Protein AF-0000000071578282 (afdb_homodimer)

Sequence (1018 aa):
MGERERRWITSIATSPITNRSLVAASDSFFYCTILPTAKTAVHPTNQPTSHKMKLPRVCTGIAIALVCTLGDCHPLERPISIINESGQRLELYWVGSNDEMVLQSPPNGMQKGQTLSLNSYVNHTFVLRELPSASGTCNEGTKYSSPSVSPVCKTRYITVNEHNDQVIHVKEDLQVEVEDSDTKAQTITSSIVSACRDKVKQRIIATDLNASEALDAFATCAQPLVARQIEESNKEIKAQADLRVELGEMWEEYTCSDYNLATTSPKSTYTWNYQGQDHTVGVLLDRDEAKIHYVKNFITPEECEAIEKAAAPKLHQATVADGSGGSHLQKSRKALQAGVRVPWEDEANGDPIAAVSRRLYTYINDATGYGIEEAGQEELMSIQYSGRGLNDTEPDRYMPHCDGQCDGLQFQDAGRVATMVMYCEAPEKGGATNFRNVGVHVVPEAGTAAFFSYLGSDGRTDNRLTEHSCCPVMEGDKKIAVQWLRLGVDAENPWDSFNTLNIKIGSEAMGERERRWITSIATSPITNRSLVAASDSFFYCTILPTAKTAVHPTNQPTSHKMKLPRVCTGIAIALVCTLGDCHPLERPISIINESGQRLELYWVGSNDEMVLQSPPNGMQKGQTLSLNSYVNHTFVLRELPSASGTCNEGTKYSSPSVSPVCKTRYITVNEHNDQVIHVKEDLQVEVEDSDTKAQTITSSIVSACRDKVKQRIIATDLNASEALDAFATCAQPLVARQIEESNKEIKAQADLRVELGEMWEEYTCSDYNLATTSPKSTYTWNYQGQDHTVGVLLDRDEAKIHYVKNFITPEECEAIEKAAAPKLHQATVADGSGGSHLQKSRKALQAGVRVPWEDEANGDPIAAVSRRLYTYINDATGYGIEEAGQEELMSIQYSGRGLNDTEPDRYMPHCDGQCDGLQFQDAGRVATMVMYCEAPEKGGATNFRNVGVHVVPEAGTAAFFSYLGSDGRTDNRLTEHSCCPVMEGDKKIAVQWLRLGVDAENPWDSFNTLNIKIGSEA

Solvent-accessible surface area (backbone atoms only — not comparable to full-atom values): 55576 Å² total; per-residue (Å²): 140,92,78,90,72,99,63,92,66,86,69,83,78,69,82,70,78,71,71,71,66,80,70,80,73,74,75,77,76,78,78,77,79,81,78,80,84,85,85,82,83,80,86,88,83,88,71,92,71,81,76,75,78,76,75,80,76,82,72,80,74,76,77,72,77,66,76,50,60,104,65,87,60,65,80,51,76,36,52,39,33,39,34,29,59,37,49,46,35,31,34,37,24,40,47,46,97,82,67,44,73,44,81,68,42,55,94,85,30,37,46,59,57,27,66,48,75,44,86,40,36,50,70,41,34,31,40,38,32,31,37,44,43,97,85,42,37,24,92,87,63,52,60,65,75,72,84,88,50,84,59,60,62,48,74,42,76,47,65,40,57,90,54,49,70,31,35,37,39,28,28,58,92,64,40,73,45,74,42,25,33,50,52,51,18,42,51,54,40,48,52,45,50,50,55,27,49,54,54,41,51,52,42,32,71,73,67,62,44,49,30,69,54,38,47,51,50,31,47,68,51,36,43,61,56,52,18,48,52,45,20,52,44,46,48,48,36,50,52,38,46,51,49,24,47,57,42,11,57,56,43,40,58,54,55,49,68,37,76,78,61,65,50,54,79,48,79,46,73,50,76,47,74,55,96,88,41,78,23,50,34,27,35,64,39,88,46,74,25,36,33,31,34,42,31,41,71,65,48,50,72,66,31,40,49,50,50,49,62,64,17,61,88,56,55,39,78,37,66,40,76,59,68,76,41,44,69,37,79,45,89,52,35,67,26,32,25,18,70,30,80,64,51,62,90,37,34,90,77,62,36,47,54,22,46,53,50,51,52,52,48,50,47,50,28,71,76,68,63,75,72,66,65,75,46,25,49,64,52,39,29,40,38,39,38,63,27,78,34,88,82,45,89,74,41,27,25,40,72,77,43,56,93,37,67,37,77,44,45,72,63,58,63,46,32,45,38,36,38,40,41,32,27,55,36,43,34,79,30,42,42,26,45,32,22,32,45,63,62,40,40,41,54,61,43,58,21,21,28,41,36,37,36,28,48,22,91,86,43,28,20,16,67,41,53,70,26,27,24,36,24,42,21,25,29,46,45,34,31,34,42,35,40,58,38,48,45,79,40,26,78,90,45,28,48,84,48,30,41,71,55,42,41,53,63,83,68,65,101,136,87,79,78,75,80,55,88,63,83,64,83,77,67,82,69,80,68,72,68,62,80,68,80,72,72,76,76,71,80,73,77,76,76,74,77,78,86,80,74,88,72,79,91,86,92,66,94,66,81,73,70,74,71,70,76,79,78,70,77,75,74,77,73,78,67,75,50,60,102,64,86,58,66,80,51,77,33,51,36,32,38,34,29,60,37,46,46,35,31,35,37,25,40,44,46,97,84,67,44,71,42,80,69,41,55,94,85,30,36,45,60,55,26,65,48,74,42,81,40,34,49,68,41,34,32,39,39,31,31,36,42,44,96,86,42,38,25,93,85,63,53,60,66,75,72,82,87,52,84,62,60,63,48,74,40,77,49,65,40,56,90,53,50,72,31,35,36,38,28,27,57,93,65,39,73,46,73,42,26,32,50,51,52,19,40,52,53,40,49,50,47,50,49,55,27,50,54,54,40,50,52,42,32,71,73,68,62,44,48,32,69,53,38,46,52,49,32,47,68,51,36,43,61,56,52,17,50,54,45,21,53,43,45,48,49,37,50,52,38,45,52,49,24,45,59,44,12,56,56,43,40,59,54,56,49,67,36,75,78,62,66,51,53,79,50,80,45,72,49,77,47,74,54,98,88,42,78,22,49,35,29,36,64,39,88,43,75,25,36,32,31,35,41,31,42,73,64,47,50,72,67,33,41,50,50,48,51,62,62,17,60,86,56,56,37,78,38,68,41,76,59,70,73,43,43,70,38,79,46,88,53,35,68,28,34,26,16,72,30,80,65,49,64,90,38,35,90,77,61,35,48,54,23,48,53,49,52,51,50,47,51,48,49,27,71,75,68,66,73,71,65,66,74,49,24,49,63,50,40,29,39,39,39,39,63,27,78,33,88,82,44,90,74,42,27,27,39,72,77,42,57,94,36,66,37,78,45,43,72,64,60,62,48,30,42,39,35,37,40,42,33,26,57,36,44,33,79,32,41,42,26,44,32,22,33,44,61,62,39,38,42,55,60,43,59,21,21,28,42,37,36,35,27,48,21,92,86,42,26,19,16,69,39,53,71,26,27,24,34,27,40,22,25,29,46,45,33,32,33,42,34,41,59,39,47,47,77,41,26,78,89,46,28,48,84,47,29,41,71,56,42,43,53,64,85,68,62,106

Foldseek 3Di:
DDDDDDPPPPPPDPPPPCLVPVPQPPPPPPPDDCPDDDDDDDDDDDDPDPPPPPPDCPPVPPPPPLVPDPDDSDFAKAKEKEAEQAQFFKWKWWQHPVRDTDTDAPPVGAHHGDMDIHTDTAFTKMKIFGAADPVQADVVRDRQPDPPDRRTDDMDMDGHHPFHHWYWYQYHPRDTDIDGPVVVVVVQLCVLQVVLLVVLVVVCVVPVDDPVRSVVSSCVRRVVSVVVVVVVVVVVVVVVLVVLVVQLVVLCVVVLPDQPDAFDAAPDWDWDDDPRDTKIKGWNDDDQQKTKIKIFQQADLVLLVLQCVQFVVFWDADWDAPVPLRTHHDPLARKIKGFGAAPCVCVVVPRSPNVSVVSVVVVVCVSNVQPFDPAQFGGKMKIKAAADAPPDPRFHKFDWDDQWDAQFAADDALIFFKKKKAWQDFFPGGFWKALRSSGGTHHGDHSMMMIMGFAHPVRTGHRSRRGIMTRGRHGGMTIIIMGTTGHRGHNVRHSVCATPVRHGPPPPD/DDDPCPPPVPPPCPPPPCLVPVPPPPPPPPPPPPPDDDPPPDDDDDDPDPPPVPVPPPPVPPPPPLVPDPDDSDFAKAKEKEAEQAQFFKWKWWQDPVRDTHTDAPPVGAHHGDMDIHTDTAFTKMKIFGAADPVQADPVRDRQPDPPDRDTDDMDMDGHHPFHHWYWYQYHPRDTDIDGPVVVVVVLLCVLQVVLLVVLVVVCVVVVDDPVRSVVSSCVRRVVSVVVVVVVVVVVVVVVLVVLVVQLVVLCVVVLPPQPDAFDAAPDWDWDDDPRDTKIKGWRDDDQQKTKIKIFQQADLVLLVLQCVQFVVFWDFDWDAPVPLDTHHDPLARKIKGFGAQPCVCVVVPRSPNVSVVSVVVVVCVSNVQPFDDAQFGGKMKIKAAADAPPDPRFHKFDWDDQWDAQFAADDALIFFKKKKAWQDFFPGGFWKALSSSGGTHHGDHSMMMIMGFAHPVRTGHRSRRGIMTRGRHGGMTIIIMGTTGHHGHNVRHSVCATPVRHGPPPPD

Organism: Thalassiosira pseudonana (NCBI:txid35128)

Radius of gyration: 34.12 Å; Cα contacts (8 Å, |Δi|>4): 2024; chains: 2; bounding box: 104×91×108 Å

pLDDT: mean 80.92, std 25.72, range [15.27, 98.88]

Nearest PDB structures (foldseek):
  7zsc-assembly1_A  TM=7.346E-01  e=6.245E-14  Homo sapiens
  5hv0-assembly1_B  TM=7.760E-01  e=6.481E-12  Bacillus anthracis
  5v7y-assembly3_D  TM=7.586E-01  e=1.432E-11  Bacillus anthracis
  3itq-assembly1_A  TM=7.412E-01  e=8.602E-12  Bacillus anthracis str. Ames
  5iax-assembly1_A  TM=7.560E-01  e=1.302E-10  Bacillus anthracis

Structure (mmCIF, N/CA/C/O backbone):
data_AF-0000000071578282-model_v1
#
loop_
_entity.id
_entity.type
_entity.pdbx_description
1 polymer 'Fe2OG dioxygenase domain-containing protein'
#
loop_
_atom_site.group_PDB
_atom_site.id
_atom_site.type_symbol
_atom_site.label_atom_id
_atom_site.label_alt_id
_atom_site.label_comp_id
_atom_site.label_asym_id
_atom_site.label_entity_id
_atom_site.label_seq_id
_atom_site.pdbx_PDB_ins_code
_atom_site.Cartn_x
_atom_site.Cartn_y
_atom_site.Cartn_z
_atom_site.occupancy
_atom_site.B_iso_or_equiv
_atom_site.auth_seq_id
_atom_site.auth_comp_id
_atom_site.auth_asym_id
_atom_site.auth_atom_id
_atom_site.pdbx_PDB_model_num
ATOM 1 N N . MET A 1 1 ? -51.875 -14.367 13.32 1 15.27 1 MET A N 1
ATOM 2 C CA . MET A 1 1 ? -51.781 -15.703 13.914 1 15.27 1 MET A CA 1
ATOM 3 C C . MET A 1 1 ? -50.344 -16.234 13.805 1 15.27 1 MET A C 1
ATOM 5 O O . MET A 1 1 ? -49.812 -16.797 14.766 1 15.27 1 MET A O 1
ATOM 9 N N . GLY A 1 2 ? -49.844 -16.75 12.555 1 17.47 2 GLY A N 1
ATOM 10 C CA . GLY A 1 2 ? -49.219 -18.031 12.211 1 17.47 2 GLY A CA 1
ATOM 11 C C . GLY A 1 2 ? -47.75 -18.078 12.484 1 17.47 2 GLY A C 1
ATOM 12 O O . GLY A 1 2 ? -47.031 -17.109 12.211 1 17.47 2 GLY A O 1
ATOM 13 N N . GLU A 1 3 ? -47.062 -19.109 13.133 1 17.56 3 GLU A N 1
ATOM 14 C CA . GLU A 1 3 ? -46.062 -19.516 14.102 1 17.56 3 GLU A CA 1
ATOM 15 C C . GLU A 1 3 ? -44.656 -19.531 13.477 1 17.56 3 GLU A C 1
ATOM 17 O O . GLU A 1 3 ? -43.719 -18.953 14.023 1 17.56 3 GLU A O 1
ATOM 22 N N . ARG A 1 4 ? -44.312 -20.594 12.641 1 16.42 4 ARG A N 1
ATOM 23 C CA . ARG A 1 4 ? -43.312 -21.562 13.109 1 16.42 4 ARG A CA 1
ATOM 24 C C . ARG A 1 4 ? -41.906 -21.047 12.883 1 16.42 4 ARG A C 1
ATOM 26 O O . ARG A 1 4 ? -41.719 -19.938 12.344 1 16.42 4 ARG A O 1
ATOM 33 N N . GLU A 1 5 ? -40.875 -21.797 12.109 1 16.3 5 GLU A N 1
ATOM 34 C CA . GLU A 1 5 ? -39.812 -22.766 12.375 1 16.3 5 GLU A CA 1
ATOM 35 C C . GLU A 1 5 ? -38.438 -22.219 11.977 1 16.3 5 GLU A C 1
ATOM 37 O O . GLU A 1 5 ? -37.438 -22.469 12.648 1 16.3 5 GLU A O 1
ATOM 42 N N . ARG A 1 6 ? -38.188 -21.703 10.625 1 18.41 6 ARG A N 1
ATOM 43 C CA . ARG A 1 6 ? -37.031 -22.406 10.039 1 18.41 6 ARG A CA 1
ATOM 44 C C . ARG A 1 6 ? -35.75 -22 10.742 1 18.41 6 ARG A C 1
ATOM 46 O O . ARG A 1 6 ? -35.344 -20.844 10.703 1 18.41 6 ARG A O 1
ATOM 53 N N . ARG A 1 7 ? -35.062 -22.719 11.781 1 17.47 7 ARG A N 1
ATOM 54 C CA . ARG A 1 7 ? -34 -22.875 12.773 1 17.47 7 ARG A CA 1
ATOM 55 C C . ARG A 1 7 ? -32.625 -22.906 12.109 1 17.47 7 ARG A C 1
ATOM 57 O O . ARG A 1 7 ? -31.609 -22.75 12.781 1 17.47 7 ARG A O 1
ATOM 64 N N . TRP A 1 8 ? -32.438 -23.422 10.891 1 16.44 8 TRP A N 1
ATOM 65 C CA . TRP A 1 8 ? -31.25 -24.266 10.789 1 16.44 8 TRP A CA 1
ATOM 66 C C . TRP A 1 8 ? -29.984 -23.438 11.039 1 16.44 8 TRP A C 1
ATOM 68 O O . TRP A 1 8 ? -29.703 -22.5 10.305 1 16.44 8 TRP A O 1
ATOM 78 N N . ILE A 1 9 ? -29.5 -23.203 12.289 1 17.31 9 ILE A N 1
ATOM 79 C CA . ILE A 1 9 ? -28.406 -22.609 13.07 1 17.31 9 ILE A CA 1
ATOM 80 C C . ILE A 1 9 ? -27.094 -23.312 12.766 1 17.31 9 ILE A C 1
ATOM 82 O O . ILE A 1 9 ? -26.062 -23.016 13.367 1 17.31 9 ILE A O 1
ATOM 86 N N . THR A 1 10 ? -26.984 -24.266 11.836 1 17.44 10 THR A N 1
ATOM 87 C CA . THR A 1 10 ? -25.969 -25.25 12.195 1 17.44 10 THR A CA 1
ATOM 88 C C . THR A 1 10 ? -24.594 -24.578 12.328 1 17.44 10 THR A C 1
ATOM 90 O O . THR A 1 10 ? -24.188 -23.812 11.461 1 17.44 10 THR A O 1
ATOM 93 N N . SER A 1 11 ? -23.906 -24.625 13.5 1 18.45 11 SER A N 1
ATOM 94 C CA . SER A 1 11 ? -22.766 -24.219 14.312 1 18.45 11 SER A CA 1
ATOM 95 C C . SER A 1 11 ? -21.469 -24.828 13.781 1 18.45 11 SER A C 1
ATOM 97 O O . SER A 1 11 ? -20.422 -24.734 14.43 1 18.45 11 SER A O 1
ATOM 99 N N . ILE A 1 12 ? -21.359 -25.469 12.641 1 18.8 12 ILE A N 1
ATOM 100 C CA . ILE A 1 12 ? -20.266 -26.422 12.695 1 18.8 12 ILE A CA 1
ATOM 101 C C . ILE A 1 12 ? -18.953 -25.688 12.977 1 18.8 12 ILE A C 1
ATOM 103 O O . ILE A 1 12 ? -18.688 -24.641 12.391 1 18.8 12 ILE A O 1
ATOM 107 N N . ALA A 1 13 ? -18.125 -26.203 13.945 1 19.14 13 ALA A N 1
ATOM 108 C CA . ALA A 1 13 ? -16.922 -25.969 14.75 1 19.14 13 ALA A CA 1
ATOM 109 C C . ALA A 1 13 ? -15.68 -25.906 13.867 1 19.14 13 ALA A C 1
ATOM 111 O O . ALA A 1 13 ? -15.242 -26.922 13.32 1 19.14 13 ALA A O 1
ATOM 112 N N . THR A 1 14 ? -15.594 -25.172 12.922 1 19.98 14 THR A N 1
ATOM 113 C CA . THR A 1 14 ? -14.414 -25.078 12.078 1 19.98 14 THR A CA 1
ATOM 114 C C . THR A 1 14 ? -13.148 -24.984 12.93 1 19.98 14 THR A C 1
ATOM 116 O O . THR A 1 14 ? -13.148 -24.344 13.984 1 19.98 14 THR A O 1
ATOM 119 N N . SER A 1 15 ? -12.211 -25.906 12.836 1 20.08 15 SER A N 1
ATOM 120 C CA . SER A 1 15 ? -11.016 -26.047 13.656 1 20.08 15 SER A CA 1
ATOM 121 C C . SER A 1 15 ? -10.211 -24.75 13.703 1 20.08 15 SER A C 1
ATOM 123 O O . SER A 1 15 ? -10.023 -24.109 12.672 1 20.08 15 SER A O 1
ATOM 125 N N . PRO A 1 16 ? -10.078 -24.047 14.805 1 21.61 16 PRO A N 1
ATOM 126 C CA . PRO A 1 16 ? -9.422 -22.797 15.195 1 21.61 16 PRO A CA 1
ATOM 127 C C . PRO A 1 16 ? -7.953 -22.75 14.797 1 21.61 16 PRO A C 1
ATOM 129 O O . PRO A 1 16 ? -7.195 -23.688 15.086 1 21.61 16 PRO A O 1
ATOM 132 N N . ILE A 1 17 ? -7.648 -22.531 13.609 1 21.42 17 ILE A N 1
ATOM 133 C CA . ILE A 1 17 ? -6.234 -22.188 13.516 1 21.42 17 ILE A CA 1
ATOM 134 C C . ILE A 1 17 ? -5.832 -21.328 14.711 1 21.42 17 ILE A C 1
ATOM 136 O O . ILE A 1 17 ? -6.387 -20.25 14.914 1 21.42 17 ILE A O 1
ATOM 140 N N . THR A 1 18 ? -5.516 -21.922 15.773 1 21.36 18 THR A N 1
ATOM 141 C CA . THR A 1 18 ? -5.062 -21.359 17.047 1 21.36 18 THR A CA 1
ATOM 142 C C . THR A 1 18 ? -3.971 -20.312 16.812 1 21.36 18 THR A C 1
ATOM 144 O O . THR A 1 18 ? -2.867 -20.656 16.375 1 21.36 18 THR A O 1
ATOM 147 N N . ASN A 1 19 ? -4.285 -19.359 16.156 1 21.92 19 ASN A N 1
ATOM 148 C CA . ASN A 1 19 ? -3.393 -18.203 16.25 1 21.92 19 ASN A CA 1
ATOM 149 C C . ASN A 1 19 ? -2.953 -17.953 17.688 1 21.92 19 ASN A C 1
ATOM 151 O O . ASN A 1 19 ? -3.73 -17.453 18.5 1 21.92 19 ASN A O 1
ATOM 155 N N . ARG A 1 20 ? -2.209 -18.906 18.172 1 24.34 20 ARG A N 1
ATOM 156 C CA . ARG A 1 20 ? -1.693 -18.672 19.516 1 24.34 20 ARG A CA 1
ATOM 157 C C . ARG A 1 20 ? -0.918 -17.359 19.594 1 24.34 20 ARG A C 1
ATOM 159 O O . ARG A 1 20 ? 0.172 -17.25 19.031 1 24.34 20 ARG A O 1
ATOM 166 N N . SER A 1 21 ? -1.683 -16.266 19.453 1 24.3 21 SER A N 1
ATOM 167 C CA . SER A 1 21 ? -1.012 -15.055 19.906 1 24.3 21 SER A CA 1
ATOM 168 C C . SER A 1 21 ? -0.264 -15.289 21.219 1 24.3 21 SER A C 1
ATOM 170 O O . SER A 1 21 ? -0.832 -15.82 22.172 1 24.3 21 SER A O 1
ATOM 172 N N . LEU A 1 22 ? 0.963 -15.648 21.094 1 27.53 22 LEU A N 1
ATOM 173 C CA . LEU A 1 22 ? 1.698 -15.633 22.359 1 27.53 22 LEU A CA 1
ATOM 174 C C . LEU A 1 22 ? 1.343 -14.398 23.172 1 27.53 22 LEU A C 1
ATOM 176 O O . LEU A 1 22 ? 1.484 -13.266 22.703 1 27.53 22 LEU A O 1
ATOM 180 N N . VAL A 1 23 ? 0.255 -14.445 23.922 1 23.28 23 VAL A N 1
ATOM 181 C CA . VAL A 1 23 ? -0.118 -13.398 24.859 1 23.28 23 VAL A CA 1
ATOM 182 C C . VAL A 1 23 ? 1.071 -13.062 25.766 1 23.28 23 VAL A C 1
ATOM 184 O O . VAL A 1 23 ? 1.664 -13.953 26.375 1 23.28 23 VAL A O 1
ATOM 187 N N . ALA A 1 24 ? 1.725 -11.977 25.609 1 25.2 24 ALA A N 1
ATOM 188 C CA . ALA A 1 24 ? 2.719 -11.359 26.484 1 25.2 24 ALA A CA 1
ATOM 189 C C . ALA A 1 24 ? 2.244 -11.336 27.938 1 25.2 24 ALA A C 1
ATOM 191 O O . ALA A 1 24 ? 1.23 -10.703 28.25 1 25.2 24 ALA A O 1
ATOM 192 N N . ALA A 1 25 ? 2.236 -12.562 28.609 1 22.23 25 ALA A N 1
ATOM 193 C CA . ALA A 1 25 ? 2.107 -12.453 30.062 1 22.23 25 ALA A CA 1
ATOM 194 C C . ALA A 1 25 ? 3.139 -11.484 30.641 1 22.23 25 ALA A C 1
ATOM 196 O O . ALA A 1 25 ? 4.336 -11.609 30.359 1 22.23 25 ALA A O 1
ATOM 197 N N . SER A 1 26 ? 2.789 -10.344 30.969 1 21.95 26 SER A N 1
ATOM 198 C CA . SER A 1 26 ? 3.518 -9.336 31.734 1 21.95 26 SER A CA 1
ATOM 199 C C . SER A 1 26 ? 4.086 -9.914 33.031 1 21.95 26 SER A C 1
ATOM 201 O O . SER A 1 26 ? 4.355 -9.18 33.969 1 21.95 26 SER A O 1
ATOM 203 N N . ASP A 1 27 ? 4.211 -11.234 33.25 1 21.14 27 ASP A N 1
ATOM 204 C CA . ASP A 1 27 ? 4.691 -11.359 34.625 1 21.14 27 ASP A CA 1
ATOM 205 C C . ASP A 1 27 ? 6.113 -10.82 34.75 1 21.14 27 ASP A C 1
ATOM 207 O O . ASP A 1 27 ? 6.992 -11.172 33.938 1 21.14 27 ASP A O 1
ATOM 211 N N . SER A 1 28 ? 6.355 -9.703 35.469 1 20.53 28 SER A N 1
ATOM 212 C CA . SER A 1 28 ? 7.508 -8.938 35.938 1 20.53 28 SER A CA 1
ATOM 213 C C . SER A 1 28 ? 8.477 -9.836 36.719 1 20.53 28 SER A C 1
ATOM 215 O O . SER A 1 28 ? 8.508 -9.805 37.938 1 20.53 28 SER A O 1
ATOM 217 N N . PHE A 1 29 ? 8.641 -11.141 36.531 1 20.55 29 PHE A N 1
ATOM 218 C CA . PHE A 1 29 ? 9.523 -11.688 37.562 1 20.55 29 PHE A CA 1
ATOM 219 C C . PHE A 1 29 ? 10.961 -11.211 37.344 1 20.55 29 PHE A C 1
ATOM 221 O O . PHE A 1 29 ? 11.461 -11.227 36.219 1 20.55 29 PHE A O 1
ATOM 228 N N . PHE A 1 30 ? 11.531 -10.344 38.281 1 19.2 30 PHE A N 1
ATOM 229 C CA . PHE A 1 30 ? 12.82 -9.719 38.531 1 19.2 30 PHE A CA 1
ATOM 230 C C . PHE A 1 30 ? 13.906 -10.766 38.719 1 19.2 30 PHE A C 1
ATOM 232 O O . PHE A 1 30 ? 13.945 -11.469 39.719 1 19.2 30 PHE A O 1
ATOM 239 N N . TYR A 1 31 ? 14.094 -11.742 37.875 1 19.09 31 TYR A N 1
ATOM 240 C CA . TYR A 1 31 ? 15.062 -12.727 38.344 1 19.09 31 TYR A CA 1
ATOM 241 C C . TYR A 1 31 ? 16.453 -12.117 38.438 1 19.09 31 TYR A C 1
ATOM 243 O O . TYR A 1 31 ? 16.922 -11.453 37.5 1 19.09 31 TYR A O 1
ATOM 251 N N . CYS A 1 32 ? 16.953 -11.82 39.688 1 19.11 32 CYS A N 1
ATOM 252 C CA . CYS A 1 32 ? 18.188 -11.289 40.281 1 19.11 32 CYS A CA 1
ATOM 253 C C . CYS A 1 32 ? 19.375 -12.156 39.906 1 19.11 32 CYS A C 1
ATOM 255 O O . CYS A 1 32 ? 19.406 -13.344 40.219 1 19.11 32 CYS A O 1
ATOM 257 N N . THR A 1 33 ? 19.938 -11.977 38.781 1 19.89 33 THR A N 1
ATOM 258 C CA . THR A 1 33 ? 21.125 -12.742 38.406 1 19.89 33 THR A CA 1
ATOM 259 C C . THR A 1 33 ? 22.219 -12.539 39.438 1 19.89 33 THR A C 1
ATOM 261 O O . THR A 1 33 ? 22.594 -11.406 39.75 1 19.89 33 THR A O 1
ATOM 264 N N . ILE A 1 34 ? 22.578 -13.492 40.312 1 20.39 34 ILE A N 1
ATOM 265 C CA . ILE A 1 34 ? 23.562 -13.711 41.375 1 20.39 34 ILE A CA 1
ATOM 266 C C . ILE A 1 34 ? 24.969 -13.602 40.781 1 20.39 34 ILE A C 1
ATOM 268 O O . ILE A 1 34 ? 25.344 -14.383 39.906 1 20.39 34 ILE A O 1
ATOM 272 N N . LEU A 1 35 ? 25.5 -12.398 40.719 1 20.22 35 LEU A N 1
ATOM 273 C CA . LEU A 1 35 ? 26.844 -12.164 40.219 1 20.22 35 LEU A CA 1
ATOM 274 C C . LEU A 1 35 ? 27.891 -12.75 41.188 1 20.22 35 LEU A C 1
ATOM 276 O O . LEU A 1 35 ? 27.969 -12.352 42.344 1 20.22 35 LEU A O 1
ATOM 280 N N . PRO A 1 36 ? 28.234 -14.055 41.031 1 19.73 36 PRO A N 1
ATOM 281 C CA . PRO A 1 36 ? 29.156 -14.664 42 1 19.73 36 PRO A CA 1
ATOM 282 C C . PRO A 1 36 ? 30.453 -13.859 42.156 1 19.73 36 PRO A C 1
ATOM 284 O O . PRO A 1 36 ? 30.797 -13.062 41.281 1 19.73 36 PRO A O 1
ATOM 287 N N . THR A 1 37 ? 31.141 -14.164 43.312 1 20.75 37 THR A N 1
ATOM 288 C CA . THR A 1 37 ? 32.156 -13.648 44.25 1 20.75 37 THR A CA 1
ATOM 289 C C . THR A 1 37 ? 33.531 -13.586 43.562 1 20.75 37 THR A C 1
ATOM 291 O O . THR A 1 37 ? 33.781 -14.312 42.594 1 20.75 37 THR A O 1
ATOM 294 N N . ALA A 1 38 ? 34.375 -12.859 44.281 1 18.84 38 ALA A N 1
ATOM 295 C CA . ALA A 1 38 ? 35.656 -12.195 44.188 1 18.84 38 ALA A CA 1
ATOM 296 C C . ALA A 1 38 ? 36.781 -13.219 44.094 1 18.84 38 ALA A C 1
ATOM 298 O O . ALA A 1 38 ? 36.625 -14.375 44.469 1 18.84 38 ALA A O 1
ATOM 299 N N . LYS A 1 39 ? 38.062 -12.828 44.25 1 21.05 39 LYS A N 1
ATOM 300 C CA . LYS A 1 39 ? 39.438 -13.07 43.875 1 21.05 39 LYS A CA 1
ATOM 301 C C . LYS A 1 39 ? 40.031 -14.227 44.656 1 21.05 39 LYS A C 1
ATOM 303 O O . LYS A 1 39 ? 39.594 -14.523 45.75 1 21.05 39 LYS A O 1
ATOM 308 N N . THR A 1 40 ? 41.188 -14.852 44.188 1 21.02 40 THR A N 1
ATOM 309 C CA . THR A 1 40 ? 42.156 -15.953 44.188 1 21.02 40 THR A CA 1
ATOM 310 C C . THR A 1 40 ? 43.156 -15.805 45.312 1 21.02 40 THR A C 1
ATOM 312 O O . THR A 1 40 ? 44.281 -16.344 45.219 1 21.02 40 THR A O 1
ATOM 315 N N . ALA A 1 41 ? 42.875 -15.344 46.469 1 18.61 41 ALA A N 1
ATOM 316 C CA . ALA A 1 41 ? 44.094 -15.305 47.312 1 18.61 41 ALA A CA 1
ATOM 317 C C . ALA A 1 41 ? 44.75 -16.672 47.375 1 18.61 41 ALA A C 1
ATOM 319 O O . ALA A 1 41 ? 44.094 -17.703 47.125 1 18.61 41 ALA A O 1
ATOM 320 N N . VAL A 1 42 ? 45.688 -17.094 48.406 1 21.06 42 VAL A N 1
ATOM 321 C CA . VAL A 1 42 ? 47.094 -17.375 48.688 1 21.06 42 VAL A CA 1
ATOM 322 C C . VAL A 1 42 ? 47.25 -18.828 49.156 1 21.06 42 VAL A C 1
ATOM 324 O O . VAL A 1 42 ? 48.281 -19.453 48.906 1 21.06 42 VAL A O 1
ATOM 327 N N . HIS A 1 43 ? 46.406 -19.391 50.062 1 18.95 43 HIS A N 1
ATOM 328 C CA . HIS A 1 43 ? 47.219 -20.219 50.938 1 18.95 43 HIS A CA 1
ATOM 329 C C . HIS A 1 43 ? 47.719 -21.469 50.219 1 18.95 43 HIS A C 1
ATOM 331 O O . HIS A 1 43 ? 47.156 -21.891 49.219 1 18.95 43 HIS A O 1
ATOM 337 N N . PRO A 1 44 ? 47.969 -22.625 51.062 1 22.3 44 PRO A N 1
ATOM 338 C CA . PRO A 1 44 ? 49.031 -23.594 51.25 1 22.3 44 PRO A CA 1
ATOM 339 C C . PRO A 1 44 ? 49.031 -24.688 50.188 1 22.3 44 PRO A C 1
ATOM 341 O O . PRO A 1 44 ? 50.062 -24.922 49.531 1 22.3 44 PRO A O 1
ATOM 344 N N . THR A 1 45 ? 48.656 -25.922 50.5 1 22.17 45 THR A N 1
ATOM 345 C CA . THR A 1 45 ? 49.094 -27.297 50.656 1 22.17 45 THR A CA 1
ATOM 346 C C . THR A 1 45 ? 48.812 -28.094 49.375 1 22.17 45 THR A C 1
ATOM 348 O O . THR A 1 45 ? 47.969 -27.703 48.562 1 22.17 45 THR A O 1
ATOM 351 N N . ASN A 1 46 ? 49.188 -29.484 49.344 1 22.67 46 ASN A N 1
ATOM 352 C CA . ASN A 1 46 ? 49.594 -30.516 48.406 1 22.67 46 ASN A CA 1
ATOM 353 C C . ASN A 1 46 ? 48.469 -30.844 47.438 1 22.67 46 ASN A C 1
ATOM 355 O O . ASN A 1 46 ? 48.719 -31.266 46.281 1 22.67 46 ASN A O 1
ATOM 359 N N . GLN A 1 47 ? 47.312 -31.344 48 1 21.23 47 GLN A N 1
ATOM 360 C CA . GLN A 1 47 ? 46.625 -32.562 47.531 1 21.23 47 GLN A CA 1
ATOM 361 C C . GLN A 1 47 ? 45.906 -32.312 46.219 1 21.23 47 GLN A C 1
ATOM 363 O O . GLN A 1 47 ? 45.656 -31.156 45.844 1 21.23 47 GLN A O 1
ATOM 368 N N . PRO A 1 48 ? 45.156 -33.469 45.594 1 26.88 48 PRO A N 1
ATOM 369 C CA . PRO A 1 48 ? 44.656 -33.938 44.281 1 26.88 48 PRO A CA 1
ATOM 370 C C . PRO A 1 48 ? 43.562 -33 43.75 1 26.88 48 PRO A C 1
ATOM 372 O O . PRO A 1 48 ? 42.906 -33.344 42.75 1 26.88 48 PRO A O 1
ATOM 375 N N . THR A 1 49 ? 43.562 -31.672 43.844 1 22.25 49 THR A N 1
ATOM 376 C CA . THR A 1 49 ? 42.406 -30.812 44.062 1 22.25 49 THR A CA 1
ATOM 377 C C . THR A 1 49 ? 41.594 -30.672 42.781 1 22.25 49 THR A C 1
ATOM 379 O O . THR A 1 49 ? 42.156 -30.375 41.719 1 22.25 49 THR A O 1
ATOM 382 N N . SER A 1 50 ? 40.281 -31.281 42.812 1 22 50 SER A N 1
ATOM 383 C CA . SER A 1 50 ? 39.25 -31.5 41.812 1 22 50 SER A CA 1
ATOM 384 C C . SER A 1 50 ? 38.906 -30.188 41.094 1 22 50 SER A C 1
ATOM 386 O O . SER A 1 50 ? 38.438 -29.234 41.75 1 22 50 SER A O 1
ATOM 388 N N . HIS A 1 51 ? 39.656 -29.797 40.156 1 22.69 51 HIS A N 1
ATOM 389 C CA . HIS A 1 51 ? 39.688 -28.453 39.562 1 22.69 51 HIS A CA 1
ATOM 390 C C . HIS A 1 51 ? 38.375 -28.109 38.875 1 22.69 51 HIS A C 1
ATOM 392 O O . HIS A 1 51 ? 38 -28.734 37.875 1 22.69 51 HIS A O 1
ATOM 398 N N . LYS A 1 52 ? 37.344 -27.734 39.75 1 22.17 52 LYS A N 1
ATOM 399 C CA . LYS A 1 52 ? 36 -27.344 39.281 1 22.17 52 LYS A CA 1
ATOM 400 C C . LYS A 1 52 ? 36.094 -26.234 38.25 1 22.17 52 LYS A C 1
ATOM 402 O O . LYS A 1 52 ? 36.594 -25.141 38.531 1 22.17 52 LYS A O 1
ATOM 407 N N . MET A 1 53 ? 36.344 -26.562 37.031 1 19.42 53 MET A N 1
ATOM 408 C CA . MET A 1 53 ? 36.469 -25.594 35.938 1 19.42 53 MET A CA 1
ATOM 409 C C . MET A 1 53 ? 35.281 -24.641 35.906 1 19.42 53 MET A C 1
ATOM 411 O O . MET A 1 53 ? 34.156 -25.062 35.719 1 19.42 53 MET A O 1
ATOM 415 N N . LYS A 1 54 ? 35.344 -23.562 36.656 1 21.22 54 LYS A N 1
ATOM 416 C CA . LYS A 1 54 ? 34.312 -22.516 36.688 1 21.22 54 LYS A CA 1
ATOM 417 C C . LYS A 1 54 ? 34.156 -21.859 35.312 1 21.22 54 LYS A C 1
ATOM 419 O O . LYS A 1 54 ? 35.125 -21.297 34.781 1 21.22 54 LYS A O 1
ATOM 424 N N . LEU A 1 55 ? 33.438 -22.438 34.469 1 21.42 55 LEU A N 1
ATOM 425 C CA . LEU A 1 55 ? 33.156 -21.859 33.156 1 21.42 55 LEU A CA 1
ATOM 426 C C . LEU A 1 55 ? 32.594 -20.438 33.281 1 21.42 55 LEU A C 1
ATOM 428 O O . LEU A 1 55 ? 31.656 -20.219 34.031 1 21.42 55 LEU A O 1
ATOM 432 N N . PRO A 1 56 ? 33.438 -19.406 33 1 21.05 56 PRO A N 1
ATOM 433 C CA . PRO A 1 56 ? 33.062 -18 33.219 1 21.05 56 PRO A CA 1
ATOM 434 C C . PRO A 1 56 ? 31.797 -17.609 32.469 1 21.05 56 PRO A C 1
ATOM 436 O O . PRO A 1 56 ? 31.531 -18.125 31.375 1 21.05 56 PRO A O 1
ATOM 439 N N . ARG A 1 57 ? 30.734 -17.047 33.094 1 21.84 57 ARG A N 1
ATOM 440 C CA . ARG A 1 57 ? 29.359 -16.641 32.812 1 21.84 57 ARG A CA 1
ATOM 441 C C . ARG A 1 57 ? 29.312 -15.398 31.953 1 21.84 57 ARG A C 1
ATOM 443 O O . ARG A 1 57 ? 29.359 -14.273 32.469 1 21.84 57 ARG A O 1
ATOM 450 N N . VAL A 1 58 ? 30.219 -15.086 30.969 1 22 58 VAL A N 1
ATOM 451 C CA . VAL A 1 58 ? 30.078 -13.711 30.5 1 22 58 VAL A CA 1
ATOM 452 C C . VAL A 1 58 ? 28.688 -13.516 29.891 1 22 58 VAL A C 1
ATOM 454 O O . VAL A 1 58 ? 28.344 -14.133 28.875 1 22 58 VAL A O 1
ATOM 457 N N . CYS A 1 59 ? 27.641 -13.398 30.609 1 21.06 59 CYS A N 1
ATOM 458 C CA . CYS A 1 59 ? 26.25 -13.117 30.266 1 21.06 59 CYS A CA 1
ATOM 459 C C . CYS A 1 59 ? 26.109 -11.719 29.672 1 21.06 59 CYS A C 1
ATOM 461 O O . CYS A 1 59 ? 26.172 -10.727 30.391 1 21.06 59 CYS A O 1
ATOM 463 N N . THR A 1 60 ? 26.922 -11.219 28.672 1 25.42 60 THR A N 1
ATOM 464 C CA . THR A 1 60 ? 26.672 -9.859 28.219 1 25.42 60 THR A CA 1
ATOM 465 C C . THR A 1 60 ? 25.203 -9.688 27.844 1 25.42 60 THR A C 1
ATOM 467 O O . THR A 1 60 ? 24.703 -10.383 26.953 1 25.42 60 THR A O 1
ATOM 470 N N . GLY A 1 61 ? 24.328 -9.406 28.719 1 24.14 61 GLY A N 1
ATOM 471 C CA . GLY A 1 61 ? 22.906 -9.102 28.594 1 24.14 61 GLY A CA 1
ATOM 472 C C . GLY A 1 61 ? 22.625 -7.961 27.625 1 24.14 61 GLY A C 1
ATOM 473 O O . GLY A 1 61 ? 23.141 -6.852 27.812 1 24.14 61 GLY A O 1
ATOM 474 N N . ILE A 1 62 ? 22.734 -8.141 26.297 1 24.81 62 ILE A N 1
ATOM 475 C CA . ILE A 1 62 ? 22.344 -7.105 25.344 1 24.81 62 ILE A CA 1
ATOM 476 C C . ILE A 1 62 ? 21.016 -6.48 25.781 1 24.81 62 ILE A C 1
ATOM 478 O O . ILE A 1 62 ? 20.047 -7.191 26.031 1 24.81 62 ILE A O 1
ATOM 482 N N . ALA A 1 63 ? 21.047 -5.211 26.25 1 24.73 63 ALA A N 1
ATOM 483 C CA . ALA A 1 63 ? 19.938 -4.289 26.5 1 24.73 63 ALA A CA 1
ATOM 484 C C . ALA A 1 63 ? 18.953 -4.289 25.328 1 24.73 63 ALA A C 1
ATOM 486 O O . ALA A 1 63 ? 19.344 -4.145 24.172 1 24.73 63 ALA A O 1
ATOM 487 N N . ILE A 1 64 ? 17.922 -5.012 25.438 1 28.17 64 ILE A N 1
ATOM 488 C CA . ILE A 1 64 ? 16.703 -5.023 24.641 1 28.17 64 ILE A CA 1
ATOM 489 C C . ILE A 1 64 ? 16.266 -3.59 24.328 1 28.17 64 ILE A C 1
ATOM 491 O O . ILE A 1 64 ? 15.961 -2.822 25.25 1 28.17 64 ILE A O 1
ATOM 495 N N . ALA A 1 65 ? 16.953 -2.957 23.469 1 28.64 65 ALA A N 1
ATOM 496 C CA . ALA A 1 65 ? 16.516 -1.616 23.078 1 28.64 65 ALA A CA 1
ATOM 497 C C . ALA A 1 65 ? 15 -1.547 22.938 1 28.64 65 ALA A C 1
ATOM 499 O O . ALA A 1 65 ? 14.43 -2.109 22 1 28.64 65 ALA A O 1
ATOM 500 N N . LEU A 1 66 ? 14.305 -1.69 24.047 1 29.59 66 LEU A N 1
ATOM 501 C CA . LEU A 1 66 ? 12.914 -1.239 24.062 1 29.59 66 LEU A CA 1
ATOM 502 C C . LEU A 1 66 ? 12.805 0.19 23.547 1 29.59 66 LEU A C 1
ATOM 504 O O . LEU A 1 66 ? 13.406 1.108 24.109 1 29.59 66 LEU A O 1
ATOM 508 N N . VAL A 1 67 ? 12.938 0.366 22.375 1 29.62 67 VAL A N 1
ATOM 509 C CA . VAL A 1 67 ? 12.672 1.727 21.922 1 29.62 67 VAL A CA 1
ATOM 510 C C . VAL A 1 67 ? 11.32 2.193 22.469 1 29.62 67 VAL A C 1
ATOM 512 O O . VAL A 1 67 ? 10.273 1.647 22.109 1 29.62 67 VAL A O 1
ATOM 515 N N . CYS A 1 68 ? 11.258 2.322 23.766 1 34.78 68 CYS A N 1
ATOM 516 C CA . CYS A 1 68 ? 10.117 2.943 24.422 1 34.78 68 CYS A CA 1
ATOM 517 C C . CYS A 1 68 ? 10.062 4.438 24.141 1 34.78 68 CYS A C 1
ATOM 519 O O . CYS A 1 68 ? 10.969 5.18 24.516 1 34.78 68 CYS A O 1
ATOM 521 N N . THR A 1 69 ? 9.836 4.906 22.984 1 31.11 69 THR A N 1
ATOM 522 C CA . THR A 1 69 ? 9.609 6.344 23.109 1 31.11 69 THR A CA 1
ATOM 523 C C . THR A 1 69 ? 8.688 6.656 24.281 1 31.11 69 THR A C 1
ATOM 525 O O . THR A 1 69 ? 8.055 5.758 24.828 1 31.11 69 THR A O 1
ATOM 528 N N . LEU A 1 70 ? 8.562 8.016 24.609 1 30.09 70 LEU A N 1
ATOM 529 C CA . LEU A 1 70 ? 7.648 8.602 25.578 1 30.09 70 LEU A CA 1
ATOM 530 C C . LEU A 1 70 ? 6.227 8.086 25.375 1 30.09 70 LEU A C 1
ATOM 532 O O . LEU A 1 70 ? 5.598 8.375 24.359 1 30.09 70 LEU A O 1
ATOM 536 N N . GLY A 1 71 ? 5.684 7.137 26.234 1 35.12 71 GLY A N 1
ATOM 537 C CA . GLY A 1 71 ? 4.543 6.328 26.625 1 35.12 71 GLY A CA 1
ATOM 538 C C . GLY A 1 71 ? 4.711 4.859 26.281 1 35.12 71 GLY A C 1
ATOM 539 O O . GLY A 1 71 ? 5.805 4.422 25.906 1 35.12 71 GLY A O 1
ATOM 540 N N . ASP A 1 72 ? 3.449 4.074 26.031 1 39.97 72 ASP A N 1
ATOM 541 C CA . ASP A 1 72 ? 3.221 2.635 25.969 1 39.97 72 ASP A CA 1
ATOM 542 C C . ASP A 1 72 ? 3.996 2.006 24.812 1 39.97 72 ASP A C 1
ATOM 544 O O . ASP A 1 72 ? 3.908 2.471 23.672 1 39.97 72 ASP A O 1
ATOM 548 N N . CYS A 1 73 ? 5.125 1.451 25.234 1 48.59 73 CYS A N 1
ATOM 549 C CA . CYS A 1 73 ? 5.988 0.641 24.375 1 48.59 73 CYS A CA 1
ATOM 550 C C . CYS A 1 73 ? 5.184 -0.43 23.656 1 48.59 73 CYS A C 1
ATOM 552 O O . CYS A 1 73 ? 4.629 -1.332 24.281 1 48.59 73 CYS A O 1
ATOM 554 N N . HIS A 1 74 ? 4.523 0.032 22.734 1 58.47 74 HIS A N 1
ATOM 555 C CA . HIS A 1 74 ? 3.807 -1.021 22.031 1 58.47 74 HIS A CA 1
ATOM 556 C C . HIS A 1 74 ? 4.77 -1.915 21.25 1 58.47 74 HIS A C 1
ATOM 558 O O . HIS A 1 74 ? 5.723 -1.426 20.641 1 58.47 74 HIS A O 1
ATOM 564 N N . PRO A 1 75 ? 4.715 -3.238 21.672 1 71.5 75 PRO A N 1
ATOM 565 C CA . PRO A 1 75 ? 5.527 -4.172 20.875 1 71.5 75 PRO A CA 1
ATOM 566 C C . PRO A 1 75 ? 5.355 -3.98 19.375 1 71.5 75 PRO A C 1
ATOM 568 O O . PRO A 1 75 ? 4.266 -3.627 18.922 1 71.5 75 PRO A O 1
ATOM 571 N N . LEU A 1 76 ? 6.473 -3.93 18.734 1 80.31 76 LEU A N 1
ATOM 572 C CA . LEU A 1 76 ? 6.461 -3.791 17.281 1 80.31 76 LEU A CA 1
ATOM 573 C C . LEU A 1 76 ? 6.145 -5.121 16.609 1 80.31 76 LEU A C 1
ATOM 575 O O . LEU A 1 76 ? 6.926 -6.074 16.719 1 80.31 76 LEU A O 1
ATOM 579 N N . GLU A 1 77 ? 5.035 -5.203 16.062 1 83.25 77 GLU A N 1
ATOM 580 C CA . GLU A 1 77 ? 4.629 -6.41 15.352 1 83.25 77 GLU A CA 1
ATOM 581 C C . GLU A 1 77 ? 5.52 -6.66 14.141 1 83.25 77 GLU A C 1
ATOM 583 O O . GLU A 1 77 ? 5.824 -5.734 13.383 1 83.25 77 GLU A O 1
ATOM 588 N N . ARG A 1 78 ? 6.031 -7.895 14.023 1 89.31 78 ARG A N 1
ATOM 589 C CA . ARG A 1 78 ? 6.879 -8.312 12.914 1 89.31 78 ARG A CA 1
ATOM 590 C C . ARG A 1 78 ? 6.559 -9.734 12.484 1 89.31 78 ARG A C 1
ATOM 592 O O . ARG A 1 78 ? 7.039 -10.695 13.086 1 89.31 78 ARG A O 1
ATOM 599 N N . PRO A 1 79 ? 5.738 -9.828 11.383 1 87.44 79 PRO A N 1
ATOM 600 C CA . PRO A 1 79 ? 5.496 -11.18 10.867 1 87.44 79 PRO A CA 1
ATOM 601 C C . PRO A 1 79 ? 6.762 -11.844 10.328 1 87.44 79 PRO A C 1
ATOM 603 O O . PRO A 1 79 ? 7.605 -11.164 9.727 1 87.44 79 PRO A O 1
ATOM 606 N N . ILE A 1 80 ? 6.91 -13.195 10.539 1 91.94 80 ILE A N 1
ATOM 607 C CA . ILE A 1 80 ? 8.07 -13.938 10.047 1 91.94 80 ILE A CA 1
ATOM 608 C C . ILE A 1 80 ? 7.605 -15.188 9.312 1 91.94 80 ILE A C 1
ATOM 610 O O . ILE A 1 80 ? 6.496 -15.68 9.539 1 91.94 80 ILE A O 1
ATOM 614 N N . SER A 1 81 ? 8.367 -15.562 8.359 1 92.38 81 SER A N 1
ATOM 615 C CA . SER A 1 81 ? 8.195 -16.828 7.664 1 92.38 81 SER A CA 1
ATOM 616 C C . SER A 1 81 ? 9.422 -17.719 7.824 1 92.38 81 SER A C 1
ATOM 618 O O . SER A 1 81 ? 10.555 -17.266 7.66 1 92.38 81 SER A O 1
ATOM 620 N N . ILE A 1 82 ? 9.188 -18.969 8.188 1 93 82 ILE A N 1
ATOM 621 C CA . ILE A 1 82 ? 10.266 -19.953 8.336 1 93 82 ILE A CA 1
ATOM 622 C C . ILE A 1 82 ? 10.133 -21.031 7.266 1 93 82 ILE A C 1
ATOM 624 O O . ILE A 1 82 ? 9.07 -21.641 7.117 1 93 82 ILE A O 1
ATOM 628 N N . ILE A 1 83 ? 11.188 -21.219 6.574 1 91.31 83 ILE A N 1
ATOM 629 C CA . ILE A 1 83 ? 11.195 -22.219 5.523 1 91.31 83 ILE A CA 1
ATOM 630 C C . ILE A 1 83 ? 12.156 -23.344 5.898 1 91.31 83 ILE A C 1
ATOM 632 O O . ILE A 1 83 ? 13.344 -23.109 6.145 1 91.31 83 ILE A O 1
ATOM 636 N N . ASN A 1 84 ? 11.68 -24.562 5.934 1 92 84 ASN A N 1
ATOM 637 C CA . ASN A 1 84 ? 12.531 -25.719 6.199 1 92 84 ASN A CA 1
ATOM 638 C C . ASN A 1 84 ? 13.227 -26.203 4.93 1 92 84 ASN A C 1
ATOM 640 O O . ASN A 1 84 ? 12.602 -26.828 4.078 1 92 84 ASN A O 1
ATOM 644 N N . GLU A 1 85 ? 14.461 -25.906 4.922 1 88.31 85 GLU A N 1
ATOM 645 C CA . GLU A 1 85 ? 15.289 -26.375 3.818 1 88.31 85 GLU A CA 1
ATOM 646 C C . GLU A 1 85 ? 16.328 -27.391 4.301 1 88.31 85 GLU A C 1
ATOM 648 O O . GLU A 1 85 ? 17.297 -27.672 3.596 1 88.31 85 GLU A O 1
ATOM 653 N N . SER A 1 86 ? 16.328 -27.875 5.512 1 86.25 86 SER A N 1
ATOM 654 C CA . SER A 1 86 ? 17.359 -28.672 6.156 1 86.25 86 SER A CA 1
ATOM 655 C C . SER A 1 86 ? 17.266 -30.141 5.715 1 86.25 86 SER A C 1
ATOM 657 O O . SER A 1 86 ? 18.219 -30.891 5.879 1 86.25 86 SER A O 1
ATOM 659 N N . GLY A 1 87 ? 16.234 -30.578 5.23 1 80 87 GLY A N 1
ATOM 660 C CA . GLY A 1 87 ? 16.078 -31.969 4.84 1 80 87 GLY A CA 1
ATOM 661 C C . GLY A 1 87 ? 15.469 -32.812 5.934 1 80 87 GLY A C 1
ATOM 662 O O . GLY A 1 87 ? 15.117 -34 5.695 1 80 87 GLY A O 1
ATOM 663 N N . GLN A 1 88 ? 15.438 -32.344 7.152 1 85.12 88 GLN A N 1
ATOM 664 C CA . GLN A 1 88 ? 14.805 -33.031 8.281 1 85.12 88 GLN A CA 1
ATOM 665 C C . GLN A 1 88 ? 13.57 -32.281 8.758 1 85.12 88 GLN A C 1
ATOM 667 O O . GLN A 1 88 ? 13.383 -31.109 8.422 1 85.12 88 GLN A O 1
ATOM 672 N N . ARG A 1 89 ? 12.75 -33.031 9.484 1 89.56 89 ARG A N 1
ATOM 673 C CA . ARG A 1 89 ? 11.586 -32.375 10.062 1 89.56 89 ARG A CA 1
ATOM 674 C C . ARG A 1 89 ? 12 -31.438 11.195 1 89.56 89 ARG A C 1
ATOM 676 O O . ARG A 1 89 ? 12.914 -31.75 11.961 1 89.56 89 ARG A O 1
ATOM 683 N N . LEU A 1 90 ? 11.328 -30.312 11.258 1 92.44 90 LEU A N 1
ATOM 684 C CA . LEU A 1 90 ? 11.656 -29.297 12.25 1 92.44 90 LEU A CA 1
ATOM 685 C C . LEU A 1 90 ? 10.453 -28.984 13.125 1 92.44 90 LEU A C 1
ATOM 687 O O . LEU A 1 90 ? 9.328 -28.891 12.625 1 92.44 90 LEU A O 1
ATOM 691 N N . GLU A 1 91 ? 10.656 -28.875 14.359 1 92.81 91 GLU A N 1
ATOM 692 C CA . GLU A 1 91 ? 9.688 -28.266 15.273 1 92.81 91 GLU A CA 1
ATOM 693 C C . GLU A 1 91 ? 10.094 -26.844 15.641 1 92.81 91 GLU A C 1
ATOM 695 O O . GLU A 1 91 ? 11.281 -26.547 15.758 1 92.81 91 GLU A O 1
ATOM 700 N N . LEU A 1 92 ? 9.086 -26.031 15.773 1 94.12 92 LEU A N 1
ATOM 701 C CA . LEU A 1 92 ? 9.32 -24.656 16.188 1 94.12 92 LEU A CA 1
ATOM 702 C C . LEU A 1 92 ? 8.562 -24.344 17.484 1 94.12 92 LEU A C 1
ATOM 704 O O . LEU A 1 92 ? 7.359 -24.594 17.578 1 94.12 92 LEU A O 1
ATOM 708 N N . TYR A 1 93 ? 9.258 -23.812 18.438 1 93.25 93 TYR A N 1
ATOM 709 C CA . TYR A 1 93 ? 8.648 -23.375 19.703 1 93.25 93 TYR A CA 1
ATOM 710 C C . TYR A 1 93 ? 8.883 -21.891 19.938 1 93.25 93 TYR A C 1
ATOM 712 O O . TYR A 1 93 ? 9.969 -21.375 19.641 1 93.25 93 TYR A O 1
ATOM 720 N N . TRP A 1 94 ? 7.898 -21.219 20.391 1 94.06 94 TRP A N 1
ATOM 721 C CA . TRP A 1 94 ? 8.086 -19.875 20.953 1 94.06 94 TRP A CA 1
ATOM 722 C C . TRP A 1 94 ? 8.625 -19.953 22.375 1 94.06 94 TRP A C 1
ATOM 724 O O . TRP A 1 94 ? 8.172 -20.781 23.188 1 94.06 94 TRP A O 1
ATOM 734 N N . VAL A 1 95 ? 9.641 -19.203 22.625 1 90.75 95 VAL A N 1
ATOM 735 C CA . VAL A 1 95 ? 10.258 -19.188 23.953 1 90.75 95 VAL A CA 1
ATOM 736 C C . VAL A 1 95 ? 9.789 -17.938 24.719 1 90.75 95 VAL A C 1
ATOM 738 O O . VAL A 1 95 ? 10.141 -16.812 24.359 1 90.75 95 VAL A O 1
ATOM 741 N N . GLY A 1 96 ? 9.062 -18.156 25.703 1 86.12 96 GLY A N 1
ATOM 742 C CA . GLY A 1 96 ? 8.562 -17.047 26.5 1 86.12 96 GLY A CA 1
ATOM 743 C C . GLY A 1 96 ? 9.578 -16.516 27.5 1 86.12 96 GLY A C 1
ATOM 744 O O . GLY A 1 96 ? 10.719 -17 27.547 1 86.12 96 GLY A O 1
ATOM 745 N N . SER A 1 97 ? 9.156 -15.469 28.297 1 78.06 97 SER A N 1
ATOM 746 C CA . SER A 1 97 ? 10.023 -14.797 29.25 1 78.06 97 SER A CA 1
ATOM 747 C C . SER A 1 97 ? 10.445 -15.734 30.375 1 78.06 97 SER A C 1
ATOM 749 O O . SER A 1 97 ? 11.516 -15.57 30.969 1 78.06 97 SER A O 1
ATOM 751 N N . ASN A 1 98 ? 9.578 -16.75 30.703 1 79.31 98 ASN A N 1
ATOM 752 C CA . ASN A 1 98 ? 9.898 -17.719 31.75 1 79.31 98 ASN A CA 1
ATOM 753 C C . ASN A 1 98 ? 10.414 -19.016 31.141 1 79.31 98 ASN A C 1
ATOM 755 O O . ASN A 1 98 ? 10.211 -20.094 31.719 1 79.31 98 ASN A O 1
ATOM 759 N N . ASP A 1 99 ? 10.828 -18.938 30.016 1 81.38 99 ASP A N 1
ATOM 760 C CA . ASP A 1 99 ? 11.414 -20.062 29.297 1 81.38 99 ASP A CA 1
ATOM 761 C C . ASP A 1 99 ? 10.359 -21.125 28.984 1 81.38 99 ASP A C 1
ATOM 763 O O . ASP A 1 99 ? 10.688 -22.312 28.812 1 81.38 99 ASP A O 1
ATOM 767 N N . GLU A 1 100 ? 9.211 -20.641 29.156 1 86.69 100 GLU A N 1
ATOM 768 C CA . GLU A 1 100 ? 8.172 -21.562 28.703 1 86.69 100 GLU A CA 1
ATOM 769 C C . GLU A 1 100 ? 8.188 -21.703 27.188 1 86.69 100 GLU A C 1
ATOM 771 O O . GLU A 1 100 ? 8.445 -20.734 26.469 1 86.69 100 GLU A O 1
ATOM 776 N N . MET A 1 101 ? 8.047 -23 26.75 1 89.38 101 MET A N 1
ATOM 777 C CA . MET A 1 101 ? 8.055 -23.266 25.312 1 89.38 101 MET A CA 1
ATOM 778 C C . MET A 1 101 ? 6.664 -23.641 24.828 1 89.38 101 MET A C 1
ATOM 780 O O . MET A 1 101 ? 6.004 -24.5 25.406 1 89.38 101 MET A O 1
ATOM 784 N N . VAL A 1 102 ? 6.254 -22.875 23.859 1 91.31 102 VAL A N 1
ATOM 785 C CA . VAL A 1 102 ? 4.949 -23.141 23.25 1 91.31 102 VAL A CA 1
ATOM 786 C C . VAL A 1 102 ? 5.133 -23.578 21.797 1 91.31 102 VAL A C 1
ATOM 788 O O . VAL A 1 102 ? 5.715 -22.844 21 1 91.31 102 VAL A O 1
ATOM 791 N N . LEU A 1 103 ? 4.621 -24.766 21.469 1 92.44 103 LEU A N 1
ATOM 792 C CA . LEU A 1 103 ? 4.746 -25.297 20.125 1 92.44 103 LEU A CA 1
ATOM 793 C C . LEU A 1 103 ? 4 -24.422 19.125 1 92.44 103 LEU A C 1
ATOM 795 O O . LEU A 1 103 ? 2.834 -24.078 19.328 1 92.44 103 LEU A O 1
ATOM 799 N N . GLN A 1 104 ? 4.77 -24.016 18.031 1 90.81 104 GLN A N 1
ATOM 800 C CA . GLN A 1 104 ? 4.172 -23.188 16.984 1 90.81 104 GLN A CA 1
ATOM 801 C C . GLN A 1 104 ? 3.979 -23.969 15.695 1 90.81 104 GLN A C 1
ATOM 803 O O . GLN A 1 104 ? 3.098 -23.656 14.891 1 90.81 104 GLN A O 1
ATOM 808 N N . SER A 1 105 ? 4.828 -24.984 15.43 1 90.06 105 SER A N 1
ATOM 809 C CA . SER A 1 105 ? 4.738 -25.812 14.234 1 90.06 105 SER A CA 1
ATOM 810 C C . SER A 1 105 ? 3.639 -26.859 14.375 1 90.06 105 SER A C 1
ATOM 812 O O . SER A 1 105 ? 3.094 -27.062 15.461 1 90.06 105 SER A O 1
ATOM 814 N N . PRO A 1 106 ? 3.32 -27.5 13.258 1 85.19 106 PRO A N 1
ATOM 815 C CA . PRO A 1 106 ? 2.471 -28.688 13.406 1 85.19 106 PRO A CA 1
ATOM 816 C C . PRO A 1 106 ? 3.102 -29.766 14.297 1 85.19 106 PRO A C 1
ATOM 818 O O . PRO A 1 106 ? 4.328 -29.844 14.398 1 85.19 106 PRO A O 1
ATOM 821 N N . PRO A 1 107 ? 2.195 -30.531 14.938 1 82 107 PRO A N 1
ATOM 822 C CA . PRO A 1 107 ? 2.705 -31.516 15.891 1 82 107 PRO A CA 1
ATOM 823 C C . PRO A 1 107 ? 3.693 -32.5 15.266 1 82 107 PRO A C 1
ATOM 825 O O . PRO A 1 107 ? 4.605 -32.969 15.938 1 82 107 PRO A O 1
ATOM 828 N N . ASN A 1 108 ? 3.521 -32.719 14.008 1 81.56 108 ASN A N 1
ATOM 829 C CA . ASN A 1 108 ? 4.422 -33.688 13.359 1 81.56 108 ASN A CA 1
ATOM 830 C C . ASN A 1 108 ? 5.633 -32.969 12.758 1 81.56 108 ASN A C 1
ATOM 832 O O . ASN A 1 108 ? 6.426 -33.625 12.047 1 81.56 108 ASN A O 1
ATOM 836 N N . GLY A 1 109 ? 5.789 -31.734 13.039 1 87.38 109 GLY A N 1
ATOM 837 C CA . GLY A 1 109 ? 6.922 -30.984 12.539 1 87.38 109 GLY A CA 1
ATOM 838 C C . GLY A 1 109 ? 6.691 -30.406 11.156 1 87.38 109 GLY A C 1
ATOM 839 O O . GLY A 1 109 ? 5.734 -30.781 10.477 1 87.38 109 GLY A O 1
ATOM 840 N N . MET A 1 110 ? 7.598 -29.484 10.797 1 88.69 110 MET A N 1
ATOM 841 C CA . MET A 1 110 ? 7.617 -28.938 9.445 1 88.69 110 MET A CA 1
ATOM 842 C C . MET A 1 110 ? 8.422 -29.812 8.5 1 88.69 110 MET A C 1
ATOM 844 O O . MET A 1 110 ? 9.578 -30.125 8.773 1 88.69 110 MET A O 1
ATOM 848 N N . GLN A 1 111 ? 7.754 -30.172 7.406 1 85.44 111 GLN A N 1
ATOM 849 C CA . GLN A 1 111 ? 8.438 -30.984 6.402 1 85.44 111 GLN A CA 1
ATOM 850 C C . GLN A 1 111 ? 9.359 -30.125 5.543 1 85.44 111 GLN A C 1
ATOM 852 O O . GLN A 1 111 ? 9.281 -28.891 5.566 1 85.44 111 GLN A O 1
ATOM 857 N N . LYS A 1 112 ? 10.289 -30.906 4.891 1 84.25 112 LYS A N 1
ATOM 858 C CA . LYS A 1 112 ? 11.156 -30.188 3.953 1 84.25 112 LYS A CA 1
ATOM 859 C C . LYS A 1 112 ? 10.328 -29.391 2.941 1 84.25 112 LYS A C 1
ATOM 861 O O . LYS A 1 112 ? 9.375 -29.922 2.369 1 84.25 112 LYS A O 1
ATOM 866 N N . GLY A 1 113 ? 10.711 -28.141 2.838 1 81.56 113 GLY A N 1
ATOM 867 C CA . GLY A 1 113 ? 10.031 -27.297 1.867 1 81.56 113 GLY A CA 1
ATOM 868 C C . GLY A 1 113 ? 8.844 -26.562 2.449 1 81.56 113 GLY A C 1
ATOM 869 O O . GLY A 1 113 ? 8.328 -25.625 1.835 1 81.56 113 GLY A O 1
ATOM 870 N N . GLN A 1 114 ? 8.398 -26.953 3.625 1 84.75 114 GLN A N 1
ATOM 871 C CA . GLN A 1 114 ? 7.238 -26.328 4.25 1 84.75 114 GLN A CA 1
ATOM 872 C C . GLN A 1 114 ? 7.586 -24.938 4.781 1 84.75 114 GLN A C 1
ATOM 874 O O . GLN A 1 114 ? 8.688 -24.719 5.281 1 84.75 114 GLN A O 1
ATOM 879 N N . THR A 1 115 ? 6.68 -24.047 4.617 1 87.19 115 THR A N 1
ATOM 880 C CA . THR A 1 115 ? 6.809 -22.688 5.152 1 87.19 115 THR A CA 1
ATOM 881 C C . THR A 1 115 ? 5.816 -22.453 6.289 1 87.19 115 THR A C 1
ATOM 883 O O . THR A 1 115 ? 4.645 -22.828 6.18 1 87.19 115 THR A O 1
ATOM 886 N N . LEU A 1 116 ? 6.277 -22 7.344 1 89 116 LEU A N 1
ATOM 887 C CA . LEU A 1 116 ? 5.438 -21.594 8.461 1 89 116 LEU A CA 1
ATOM 888 C C . LEU A 1 116 ? 5.465 -20.094 8.648 1 89 116 LEU A C 1
ATOM 890 O O . LEU A 1 116 ? 6.535 -19.5 8.836 1 89 116 LEU A O 1
ATOM 894 N N . SER A 1 117 ? 4.336 -19.484 8.5 1 87.44 117 SER A N 1
ATOM 895 C CA . SER A 1 117 ? 4.223 -18.047 8.695 1 87.44 117 SER A CA 1
ATOM 896 C C . SER A 1 117 ? 3.559 -17.719 10.031 1 87.44 117 SER A C 1
ATOM 898 O O . SER A 1 117 ? 2.557 -18.344 10.398 1 87.44 117 SER A O 1
ATOM 900 N N . LEU A 1 118 ? 4.164 -16.781 10.742 1 89.5 118 LEU A N 1
ATOM 901 C CA . LEU A 1 118 ? 3.678 -16.406 12.062 1 89.5 118 LEU A CA 1
ATOM 902 C C . LEU A 1 118 ? 3.656 -14.891 12.219 1 89.5 118 LEU A C 1
ATOM 904 O O . LEU A 1 118 ? 4.555 -14.203 11.734 1 89.5 118 LEU A O 1
ATOM 908 N N . ASN A 1 119 ? 2.609 -14.445 12.836 1 85.69 119 ASN A N 1
ATOM 909 C CA . ASN A 1 119 ? 2.676 -13.078 13.344 1 85.69 119 ASN A CA 1
ATOM 910 C C . ASN A 1 119 ? 3.455 -13.008 14.656 1 85.69 119 ASN A C 1
ATOM 912 O O . ASN A 1 119 ? 3.143 -13.727 15.609 1 85.69 119 ASN A O 1
ATOM 916 N N . SER A 1 120 ? 4.492 -12.289 14.672 1 90.12 120 SER A N 1
ATOM 917 C CA . SER A 1 120 ? 5.363 -12.18 15.836 1 90.12 120 SER A CA 1
ATOM 918 C C . SER A 1 120 ? 5.711 -10.727 16.141 1 90.12 120 SER A C 1
ATOM 920 O O . SER A 1 120 ? 5.066 -9.812 15.625 1 90.12 120 SER A O 1
ATOM 922 N N . TYR A 1 121 ? 6.562 -10.539 17.219 1 87.75 121 TYR A N 1
ATOM 923 C CA . TYR A 1 121 ? 7.02 -9.219 17.641 1 87.75 121 TYR A CA 1
ATOM 924 C C . TYR A 1 121 ? 8.539 -9.172 17.734 1 87.75 121 TYR A C 1
ATOM 926 O O . TYR A 1 121 ? 9.188 -10.195 17.953 1 87.75 121 TYR A O 1
ATOM 934 N N . VAL A 1 122 ? 9.008 -8 17.547 1 89.38 122 VAL A N 1
ATOM 935 C CA . VAL A 1 122 ? 10.453 -7.805 17.672 1 89.38 122 VAL A CA 1
ATOM 936 C C . VAL A 1 122 ? 10.93 -8.32 19.031 1 89.38 122 VAL A C 1
ATOM 938 O O . VAL A 1 122 ? 10.289 -8.086 20.047 1 89.38 122 VAL A O 1
ATOM 941 N N . ASN A 1 123 ? 12.047 -9.133 19.016 1 86.5 123 ASN A N 1
ATOM 942 C CA . ASN A 1 123 ? 12.742 -9.648 20.188 1 86.5 123 ASN A CA 1
ATOM 943 C C . ASN A 1 123 ? 12.117 -10.953 20.688 1 86.5 123 ASN A C 1
ATOM 945 O O . ASN A 1 123 ? 12.57 -11.531 21.672 1 86.5 123 ASN A O 1
ATOM 949 N N . HIS A 1 124 ? 11.055 -11.367 19.984 1 91.62 124 HIS A N 1
ATOM 950 C CA . HIS A 1 124 ? 10.586 -12.719 20.266 1 91.62 124 HIS A CA 1
ATOM 951 C C . HIS A 1 124 ? 11.648 -13.758 19.922 1 91.62 124 HIS A C 1
ATOM 953 O O . HIS A 1 124 ? 12.336 -13.625 18.906 1 91.62 124 HIS A O 1
ATOM 959 N N . THR A 1 125 ? 11.703 -14.734 20.719 1 92.38 125 THR A N 1
ATOM 960 C CA . THR A 1 125 ? 12.664 -15.805 20.5 1 92.38 125 THR A CA 1
ATOM 961 C C . THR A 1 125 ? 11.945 -17.125 20.234 1 92.38 125 THR A C 1
ATOM 963 O O . THR A 1 125 ? 10.961 -17.453 20.906 1 92.38 125 THR A O 1
ATOM 966 N N . PHE A 1 126 ? 12.523 -17.797 19.266 1 94.25 126 PHE A N 1
ATOM 967 C CA . PHE A 1 126 ? 12.031 -19.141 18.922 1 94.25 126 PHE A CA 1
ATOM 968 C C . PHE A 1 126 ? 13.164 -20.156 18.984 1 94.25 126 PHE A C 1
ATOM 970 O O . PHE A 1 126 ? 14.336 -19.797 18.859 1 94.25 126 PHE A O 1
ATOM 977 N N . VAL A 1 127 ? 12.789 -21.344 19.25 1 93.69 127 VAL A N 1
ATOM 978 C CA . VAL A 1 127 ? 13.773 -22.406 19.188 1 93.69 127 VAL A CA 1
ATOM 979 C C . VAL A 1 127 ? 13.352 -23.438 18.141 1 93.69 127 VAL A C 1
ATOM 981 O O . VAL A 1 127 ? 12.211 -23.906 18.141 1 93.69 127 VAL A O 1
ATOM 984 N N . LEU A 1 128 ? 14.242 -23.672 17.203 1 94.06 128 LEU A N 1
ATOM 985 C CA . LEU A 1 128 ? 14.102 -24.734 16.203 1 94.06 128 LEU A CA 1
ATOM 986 C C . LEU A 1 128 ? 14.68 -26.047 16.719 1 94.06 128 LEU A C 1
ATOM 988 O O . LEU A 1 128 ? 15.797 -26.078 17.234 1 94.06 128 LEU A O 1
ATOM 992 N N . ARG A 1 129 ? 13.852 -27.062 16.547 1 91.12 129 ARG A N 1
ATOM 993 C CA . ARG A 1 129 ? 14.289 -28.406 16.953 1 91.12 129 ARG A CA 1
ATOM 994 C C . ARG A 1 129 ? 14.258 -29.375 15.773 1 91.12 129 ARG A C 1
ATOM 996 O O . ARG A 1 129 ? 13.203 -29.578 15.172 1 91.12 129 ARG A O 1
ATOM 1003 N N . GLU A 1 130 ? 15.406 -29.906 15.508 1 91 130 GLU A N 1
ATOM 1004 C CA . GLU A 1 130 ? 15.484 -30.906 14.461 1 91 130 GLU A CA 1
ATOM 1005 C C . GLU A 1 130 ? 15.07 -32.281 14.984 1 91 130 GLU A C 1
ATOM 1007 O O . GLU A 1 130 ? 15.633 -32.781 15.969 1 91 130 GLU A O 1
ATOM 1012 N N . LEU A 1 131 ? 14.141 -32.844 14.25 1 87.62 131 LEU A N 1
ATOM 1013 C CA . LEU A 1 131 ? 13.625 -34.156 14.664 1 87.62 131 LEU A CA 1
ATOM 1014 C C . LEU A 1 131 ? 14.344 -35.281 13.922 1 87.62 131 LEU A C 1
ATOM 1016 O O . LEU A 1 131 ? 14.773 -35.094 12.781 1 87.62 131 LEU A O 1
ATOM 1020 N N . PRO A 1 132 ? 14.484 -36.344 14.648 1 81.88 132 PRO A N 1
ATOM 1021 C CA . PRO A 1 132 ? 15.078 -37.5 13.961 1 81.88 132 PRO A CA 1
ATOM 1022 C C . PRO A 1 132 ? 14.18 -38.062 12.859 1 81.88 132 PRO A C 1
ATOM 1024 O O . PRO A 1 132 ? 12.984 -37.781 12.828 1 81.88 132 PRO A O 1
ATOM 1027 N N . SER A 1 133 ? 14.93 -38.812 11.914 1 76.06 133 SER A N 1
ATOM 1028 C CA . SER A 1 133 ? 14.164 -39.531 10.891 1 76.06 133 SER A CA 1
ATOM 1029 C C . SER A 1 133 ? 13.273 -40.594 11.508 1 76.06 133 SER A C 1
ATOM 1031 O O . SER A 1 133 ? 13.32 -40.812 12.719 1 76.06 133 SER A O 1
ATOM 1033 N N . ALA A 1 134 ? 12.391 -41.125 10.641 1 71.62 134 ALA A N 1
ATOM 1034 C CA . ALA A 1 134 ? 11.5 -42.188 11.102 1 71.62 134 ALA A CA 1
ATOM 1035 C C . ALA A 1 134 ? 12.297 -43.344 11.711 1 71.62 134 ALA A C 1
ATOM 1037 O O . ALA A 1 134 ? 11.812 -44.031 12.625 1 71.62 134 ALA A O 1
ATOM 1038 N N . SER A 1 135 ? 13.508 -43.438 11.18 1 70.38 135 SER A N 1
ATOM 1039 C CA . SER A 1 135 ? 14.359 -44.5 11.688 1 70.38 135 SER A CA 1
ATOM 1040 C C . SER A 1 135 ? 15.086 -44.062 12.953 1 70.38 135 SER A C 1
ATOM 1042 O O . SER A 1 135 ? 15.914 -44.812 13.484 1 70.38 135 SER A O 1
ATOM 1044 N N . GLY A 1 136 ? 14.719 -42.875 13.398 1 67.12 136 GLY A N 1
ATOM 1045 C CA . GLY A 1 136 ? 15.305 -42.375 14.633 1 67.12 136 GLY A CA 1
ATOM 1046 C C . GLY A 1 136 ? 16.719 -41.844 14.445 1 67.12 136 GLY A C 1
ATOM 1047 O O . GLY A 1 136 ? 17.469 -41.719 15.414 1 67.12 136 GLY A O 1
ATOM 1048 N N . THR A 1 137 ? 17.172 -41.594 13.234 1 72.56 137 THR A N 1
ATOM 1049 C CA . THR A 1 137 ? 18.547 -41.188 12.961 1 72.56 137 THR A CA 1
ATOM 1050 C C . THR A 1 137 ? 18.609 -39.688 12.672 1 72.56 137 THR A C 1
ATOM 1052 O O . THR A 1 137 ? 17.719 -39.156 12.023 1 72.56 137 THR A O 1
ATOM 1055 N N . CYS A 1 138 ? 19.562 -39.062 13.453 1 74.62 138 CYS A N 1
ATOM 1056 C CA . CYS A 1 138 ? 19.875 -37.688 13.133 1 74.62 138 CYS A CA 1
ATOM 1057 C C . CYS A 1 138 ? 20.875 -37.594 11.984 1 74.62 138 CYS A C 1
ATOM 1059 O O . CYS A 1 138 ? 21.469 -38.625 11.602 1 74.62 138 CYS A O 1
ATOM 1061 N N . ASN A 1 139 ? 20.922 -36.562 11.047 1 61.41 139 ASN A N 1
ATOM 1062 C CA . ASN A 1 139 ? 21.797 -36.438 9.891 1 61.41 139 ASN A CA 1
ATOM 1063 C C . ASN A 1 139 ? 23.219 -36.875 10.195 1 61.41 139 ASN A C 1
ATOM 1065 O O . ASN A 1 139 ? 23.891 -37.469 9.344 1 61.41 139 ASN A O 1
ATOM 1069 N N . GLU A 1 140 ? 23.922 -36.562 11.211 1 56.78 140 GLU A N 1
ATOM 1070 C CA . GLU A 1 140 ? 25.297 -37 11.391 1 56.78 140 GLU A CA 1
ATOM 1071 C C . GLU A 1 140 ? 25.344 -38.406 11.977 1 56.78 140 GLU A C 1
ATOM 1073 O O . GLU A 1 140 ? 26.375 -38.844 12.508 1 56.78 140 GLU A O 1
ATOM 1078 N N . GLY A 1 141 ? 24.297 -39.188 11.664 1 54.38 141 GLY A N 1
ATOM 1079 C CA . GLY A 1 141 ? 24.375 -40.594 12.07 1 54.38 141 GLY A CA 1
ATOM 1080 C C . GLY A 1 141 ? 24.125 -40.812 13.547 1 54.38 141 GLY A C 1
ATOM 1081 O O . GLY A 1 141 ? 24.141 -41.938 14.031 1 54.38 141 GLY A O 1
ATOM 1082 N N . THR A 1 142 ? 24.281 -39.812 14.289 1 51.56 142 THR A N 1
ATOM 1083 C CA . THR A 1 142 ? 24.188 -40.062 15.727 1 51.56 142 THR A CA 1
ATOM 1084 C C . THR A 1 142 ? 22.766 -40.438 16.125 1 51.56 142 THR A C 1
ATOM 1086 O O . THR A 1 142 ? 21.812 -39.75 15.742 1 51.56 142 THR A O 1
ATOM 1089 N N . LYS A 1 143 ? 22.656 -41.812 16.484 1 51.66 143 LYS A N 1
ATOM 1090 C CA . LYS A 1 143 ? 21.406 -42.344 17 1 51.66 143 LYS A CA 1
ATOM 1091 C C . LYS A 1 143 ? 20.969 -41.594 18.266 1 51.66 143 LYS A C 1
ATOM 1093 O O . LYS A 1 143 ? 21.797 -41.281 19.109 1 51.66 143 LYS A O 1
ATOM 1098 N N . TYR A 1 144 ? 19.844 -40.906 18.156 1 51.06 144 TYR A N 1
ATOM 1099 C CA . TYR A 1 144 ? 19.297 -40.281 19.359 1 51.06 144 TYR A CA 1
ATOM 1100 C C . TYR A 1 144 ? 19.141 -41.312 20.484 1 51.06 144 TYR A C 1
ATOM 1102 O O . TYR A 1 144 ? 18.609 -42.406 20.266 1 51.06 144 TYR A O 1
ATOM 1110 N N . SER A 1 145 ? 20.125 -41.312 21.391 1 42.03 145 SER A N 1
ATOM 1111 C CA . SER A 1 145 ? 20.062 -42.312 22.453 1 42.03 145 SER A CA 1
ATOM 1112 C C . SER A 1 145 ? 18.719 -42.25 23.188 1 42.03 145 SER A C 1
ATOM 1114 O O . SER A 1 145 ? 18.234 -43.281 23.688 1 42.03 145 SER A O 1
ATOM 1116 N N . SER A 1 146 ? 18.547 -41.25 24.234 1 41.31 146 SER A N 1
ATOM 1117 C CA . SER A 1 146 ? 17.703 -41.469 25.406 1 41.31 146 SER A CA 1
ATOM 1118 C C . SER A 1 146 ? 16.219 -41.281 25.062 1 41.31 146 SER A C 1
ATOM 1120 O O . SER A 1 146 ? 15.828 -40.25 24.531 1 41.31 146 SER A O 1
ATOM 1122 N N . PRO A 1 147 ? 15.289 -42.281 25.219 1 42.72 147 PRO A N 1
ATOM 1123 C CA . PRO A 1 147 ? 13.867 -42.5 24.922 1 42.72 147 PRO A CA 1
ATOM 1124 C C . PRO A 1 147 ? 12.992 -41.344 25.406 1 42.72 147 PRO A C 1
ATOM 1126 O O . PRO A 1 147 ? 11.852 -41.188 24.969 1 42.72 147 PRO A O 1
ATOM 1129 N N . SER A 1 148 ? 13.203 -40.844 26.625 1 42.22 148 SER A N 1
ATOM 1130 C CA . SER A 1 148 ? 12.148 -40.219 27.406 1 42.22 148 SER A CA 1
ATOM 1131 C C . SER A 1 148 ? 11.766 -38.844 26.812 1 42.22 148 SER A C 1
ATOM 1133 O O . SER A 1 148 ? 10.75 -38.281 27.203 1 42.22 148 SER A O 1
ATOM 1135 N N . VAL A 1 149 ? 12.719 -38.125 26.219 1 45.34 149 VAL A N 1
ATOM 1136 C CA . VAL A 1 149 ? 12.367 -36.812 25.766 1 45.34 149 VAL A CA 1
ATOM 1137 C C . VAL A 1 149 ? 12.359 -36.75 24.234 1 45.34 149 VAL A C 1
ATOM 1139 O O . VAL A 1 149 ? 13.078 -37.531 23.578 1 45.34 149 VAL A O 1
ATOM 1142 N N . SER A 1 150 ? 11.352 -36.312 23.656 1 54.94 150 SER A N 1
ATOM 1143 C CA . SER A 1 150 ? 11.195 -36.156 22.219 1 54.94 150 SER A CA 1
ATOM 1144 C C . SER A 1 150 ? 12.547 -35.906 21.547 1 54.94 150 SER A C 1
ATOM 1146 O O . SER A 1 150 ? 13.273 -35 21.922 1 54.94 150 SER A O 1
ATOM 1148 N N . PRO A 1 151 ? 13.086 -36.938 20.906 1 66.69 151 PRO A N 1
ATOM 1149 C CA . PRO A 1 151 ? 14.422 -36.875 20.297 1 66.69 151 PRO A CA 1
ATOM 1150 C C . PRO A 1 151 ? 14.617 -35.656 19.422 1 66.69 151 PRO A C 1
ATOM 1152 O O . PRO A 1 151 ? 13.727 -35.312 18.641 1 66.69 151 PRO A O 1
ATOM 1155 N N . VAL A 1 152 ? 15.477 -34.781 20.031 1 80.31 152 VAL A N 1
ATOM 1156 C CA . VAL A 1 152 ? 15.883 -33.625 19.25 1 80.31 152 VAL A CA 1
ATOM 1157 C C . VAL A 1 152 ? 17.328 -33.75 18.812 1 80.31 152 VAL A C 1
ATOM 1159 O O . VAL A 1 152 ? 18.219 -34 19.641 1 80.31 152 VAL A O 1
ATOM 1162 N N . CYS A 1 153 ? 17.562 -33.75 17.609 1 83 153 CYS A N 1
ATOM 1163 C CA . CYS A 1 153 ? 18.906 -33.875 17.047 1 83 153 CYS A CA 1
ATOM 1164 C C . CYS A 1 153 ? 19.719 -32.625 17.281 1 83 153 CYS A C 1
ATOM 1166 O O . CYS A 1 153 ? 20.859 -32.688 17.734 1 83 153 CYS A O 1
ATOM 1168 N N . LYS A 1 154 ? 19.312 -31.516 16.906 1 88.38 154 LYS A N 1
ATOM 1169 C CA . LYS A 1 154 ? 19.953 -30.203 17.016 1 88.38 154 LYS A CA 1
ATOM 1170 C C . LYS A 1 154 ? 18.922 -29.125 17.344 1 88.38 154 LYS A C 1
ATOM 1172 O O . LYS A 1 154 ? 17.734 -29.281 17.062 1 88.38 154 LYS A O 1
ATOM 1177 N N . THR A 1 155 ? 19.375 -28.188 18.062 1 91.19 155 THR A N 1
ATOM 1178 C CA . THR A 1 155 ? 18.516 -27.031 18.359 1 91.19 155 THR A CA 1
ATOM 1179 C C . THR A 1 155 ? 19.172 -25.734 17.891 1 91.19 155 THR A C 1
ATOM 1181 O O . THR A 1 155 ? 20.406 -25.656 17.828 1 91.19 155 THR A O 1
ATOM 1184 N N . ARG A 1 156 ? 18.453 -24.797 17.438 1 92.88 156 ARG A N 1
ATOM 1185 C CA . ARG A 1 156 ? 18.891 -23.469 17.031 1 92.88 156 ARG A CA 1
ATOM 1186 C C . ARG A 1 156 ? 17.891 -22.406 17.484 1 92.88 156 ARG A C 1
ATOM 1188 O O . ARG A 1 156 ? 16.688 -22.562 17.281 1 92.88 156 ARG A O 1
ATOM 1195 N N . TYR A 1 157 ? 18.422 -21.438 18.172 1 93 157 TYR A N 1
ATOM 1196 C CA . TYR A 1 157 ? 17.578 -20.328 18.578 1 93 157 TYR A CA 1
ATOM 1197 C C . TYR A 1 157 ? 17.562 -19.234 17.531 1 93 157 TYR A C 1
ATOM 1199 O O . TYR A 1 157 ? 18.578 -18.953 16.906 1 93 157 TYR A O 1
ATOM 1207 N N . ILE A 1 158 ? 16.422 -18.656 17.297 1 94.44 158 ILE A N 1
ATOM 1208 C CA . ILE A 1 158 ? 16.266 -17.516 16.406 1 94.44 158 ILE A CA 1
ATOM 1209 C C . ILE A 1 158 ? 15.508 -16.391 17.125 1 94.44 158 ILE A C 1
ATOM 1211 O O . ILE A 1 158 ? 14.586 -16.656 17.906 1 94.44 158 ILE A O 1
ATOM 1215 N N . THR A 1 159 ? 15.906 -15.18 16.906 1 92.31 159 THR A N 1
ATOM 1216 C CA . THR A 1 159 ? 15.258 -14.008 17.484 1 92.31 159 THR A CA 1
ATOM 1217 C C . THR A 1 159 ? 14.758 -13.07 16.391 1 92.31 159 THR A C 1
ATOM 1219 O O . THR A 1 159 ? 15.477 -12.797 15.43 1 92.31 159 THR A O 1
ATOM 1222 N N . VAL A 1 160 ? 13.5 -12.688 16.547 1 92.62 160 VAL A N 1
ATOM 1223 C CA . VAL A 1 160 ? 12.891 -11.789 15.57 1 92.62 160 VAL A CA 1
ATOM 1224 C C . VAL A 1 160 ? 13.523 -10.398 15.68 1 92.62 160 VAL A C 1
ATOM 1226 O O . VAL A 1 160 ? 13.594 -9.828 16.766 1 92.62 160 VAL A O 1
ATOM 1229 N N . ASN A 1 161 ? 14.062 -9.867 14.617 1 90.88 161 ASN A N 1
ATOM 1230 C CA . ASN A 1 161 ? 14.688 -8.555 14.617 1 90.88 161 ASN A CA 1
ATOM 1231 C C . ASN A 1 161 ? 13.711 -7.461 14.195 1 90.88 161 ASN A C 1
ATOM 1233 O O . ASN A 1 161 ? 12.508 -7.707 14.094 1 90.88 161 ASN A O 1
ATOM 1237 N N . GLU A 1 162 ? 14.172 -6.188 13.992 1 87.25 162 GLU A N 1
ATOM 1238 C CA . GLU A 1 162 ? 13.305 -5.035 13.781 1 87.25 162 GLU A CA 1
ATOM 1239 C C . GLU A 1 162 ? 12.961 -4.867 12.305 1 87.25 162 GLU A C 1
ATOM 1241 O O . GLU A 1 162 ? 12.094 -4.066 11.945 1 87.25 162 GLU A O 1
ATOM 1246 N N . HIS A 1 163 ? 13.609 -5.637 11.453 1 87.62 163 HIS A N 1
ATOM 1247 C CA . HIS A 1 163 ? 13.453 -5.43 10.016 1 87.62 163 HIS A CA 1
ATOM 1248 C C . HIS A 1 163 ? 12.211 -6.141 9.492 1 87.62 163 HIS A C 1
ATOM 1250 O O . HIS A 1 163 ? 11.703 -7.066 10.125 1 87.62 163 HIS A O 1
ATOM 1256 N N . ASN A 1 164 ? 11.688 -5.648 8.344 1 85.5 164 ASN A N 1
ATOM 1257 C CA . ASN A 1 164 ? 10.445 -6.176 7.781 1 85.5 164 ASN A CA 1
ATOM 1258 C C . ASN A 1 164 ? 10.711 -7.379 6.879 1 85.5 164 ASN A C 1
ATOM 1260 O O . ASN A 1 164 ? 11.828 -7.574 6.406 1 85.5 164 ASN A O 1
ATOM 1264 N N . ASP A 1 165 ? 9.617 -8.227 6.652 1 85.38 165 ASP A N 1
ATOM 1265 C CA . ASP A 1 165 ? 9.586 -9.32 5.688 1 85.38 165 ASP A CA 1
ATOM 1266 C C . ASP A 1 165 ? 10.672 -10.344 5.988 1 85.38 165 ASP A C 1
ATOM 1268 O O . ASP A 1 165 ? 11.445 -10.719 5.098 1 85.38 165 ASP A O 1
ATOM 1272 N N . GLN A 1 166 ? 10.711 -10.711 7.207 1 91 166 GLN A N 1
ATOM 1273 C CA . GLN A 1 166 ? 11.734 -11.664 7.617 1 91 166 GLN A CA 1
ATOM 1274 C C . GLN A 1 166 ? 11.398 -13.07 7.133 1 91 166 GLN A C 1
ATOM 1276 O O . GLN A 1 166 ? 10.336 -13.609 7.453 1 91 166 GLN A O 1
ATOM 1281 N N . VAL A 1 167 ? 12.219 -13.594 6.309 1 92.88 167 VAL A N 1
ATOM 1282 C CA . VAL A 1 167 ? 12.164 -14.984 5.871 1 92.88 167 VAL A CA 1
ATOM 1283 C C . VAL A 1 167 ? 13.375 -15.742 6.402 1 92.88 167 VAL A C 1
ATOM 1285 O O . VAL A 1 167 ? 14.516 -15.406 6.074 1 92.88 167 VAL A O 1
ATOM 1288 N N . ILE A 1 168 ? 13.109 -16.703 7.219 1 93.94 168 ILE A N 1
ATOM 1289 C CA . ILE A 1 168 ? 14.172 -17.5 7.84 1 93.94 168 ILE A CA 1
ATOM 1290 C C . ILE A 1 168 ? 14.328 -18.828 7.109 1 93.94 168 ILE A C 1
ATOM 1292 O O . ILE A 1 168 ? 13.461 -19.688 7.195 1 93.94 168 ILE A O 1
ATOM 1296 N N . HIS A 1 169 ? 15.414 -18.922 6.426 1 93.75 169 HIS A N 1
ATOM 1297 C CA . HIS A 1 169 ? 15.75 -20.156 5.742 1 93.75 169 HIS A CA 1
ATOM 1298 C C . HIS A 1 169 ? 16.547 -21.094 6.656 1 93.75 169 HIS A C 1
ATOM 1300 O O . HIS A 1 169 ? 17.641 -20.75 7.098 1 93.75 169 HIS A O 1
ATOM 1306 N N . VAL A 1 170 ? 15.969 -22.203 6.926 1 94.62 170 VAL A N 1
ATOM 1307 C CA . VAL A 1 170 ? 16.672 -23.188 7.742 1 94.62 170 VAL A CA 1
ATOM 1308 C C . VAL A 1 170 ? 17.297 -24.25 6.844 1 94.62 170 VAL A C 1
ATOM 1310 O O . VAL A 1 170 ? 16.609 -25.125 6.312 1 94.62 170 VAL A O 1
ATOM 1313 N N . LYS A 1 171 ? 18.516 -24.156 6.824 1 93.19 171 LYS A N 1
ATOM 1314 C CA . LYS A 1 171 ? 19.266 -25.047 5.938 1 93.19 171 LYS A CA 1
ATOM 1315 C C . LYS A 1 171 ? 19.812 -26.25 6.699 1 93.19 171 LYS A C 1
ATOM 1317 O O . LYS A 1 171 ? 19.469 -26.469 7.863 1 93.19 171 LYS A O 1
ATOM 1322 N N . GLU A 1 172 ? 20.609 -27.047 5.949 1 89 172 GLU A N 1
ATOM 1323 C CA . GLU A 1 172 ? 21.203 -28.234 6.562 1 89 172 GLU A CA 1
ATOM 1324 C C . GLU A 1 172 ? 22 -27.875 7.809 1 89 172 GLU A C 1
ATOM 1326 O O . GLU A 1 172 ? 22.594 -26.797 7.875 1 89 172 GLU A O 1
ATOM 1331 N N . ASP A 1 173 ? 22.016 -28.656 8.828 1 86.69 173 ASP A N 1
ATOM 1332 C CA . ASP A 1 173 ? 22.719 -28.484 10.094 1 86.69 173 ASP A CA 1
ATOM 1333 C C . ASP A 1 173 ? 22.188 -27.266 10.859 1 86.69 173 ASP A C 1
ATOM 1335 O O . ASP A 1 173 ? 22.938 -26.609 11.586 1 86.69 173 ASP A O 1
ATOM 1339 N N . LEU A 1 174 ? 20.891 -26.906 10.555 1 92.06 174 LEU A N 1
ATOM 1340 C CA . LEU A 1 174 ? 20.172 -25.812 11.195 1 92.06 174 LEU A CA 1
ATOM 1341 C C . LEU A 1 174 ? 20.906 -24.484 10.992 1 92.06 174 LEU A C 1
ATOM 1343 O O . LEU A 1 174 ? 20.922 -23.641 11.891 1 92.06 174 LEU A O 1
ATOM 1347 N N . GLN A 1 175 ? 21.641 -24.484 9.875 1 92.69 175 GLN A N 1
ATOM 1348 C CA . GLN A 1 175 ? 22.156 -23.172 9.484 1 92.69 175 GLN A CA 1
ATOM 1349 C C . GLN A 1 175 ? 21.016 -22.234 9.094 1 92.69 175 GLN A C 1
ATOM 1351 O O . GLN A 1 175 ? 20.156 -22.594 8.289 1 92.69 175 GLN A O 1
ATOM 1356 N N . VAL A 1 176 ? 21.016 -21.125 9.766 1 93.69 176 VAL A N 1
ATOM 1357 C CA . VAL A 1 176 ? 19.891 -20.219 9.562 1 93.69 176 VAL A CA 1
ATOM 1358 C C . VAL A 1 176 ? 20.359 -19 8.766 1 93.69 176 VAL A C 1
ATOM 1360 O O . VAL A 1 176 ? 21.375 -18.375 9.102 1 93.69 176 VAL A O 1
ATOM 1363 N N . GLU A 1 177 ? 19.703 -18.75 7.684 1 92.56 177 GLU A N 1
ATOM 1364 C CA . GLU A 1 177 ? 19.891 -17.547 6.898 1 92.56 177 GLU A CA 1
ATOM 1365 C C . GLU A 1 177 ? 18.641 -16.672 6.922 1 92.56 177 GLU A C 1
ATOM 1367 O O . GLU A 1 177 ? 17.547 -17.141 6.574 1 92.56 177 GLU A O 1
ATOM 1372 N N . VAL A 1 178 ? 18.828 -15.453 7.348 1 91.69 178 VAL A N 1
ATOM 1373 C CA . VAL A 1 178 ? 17.688 -14.555 7.465 1 91.69 178 VAL A CA 1
ATOM 1374 C C . VAL A 1 178 ? 17.688 -13.57 6.301 1 91.69 178 VAL A C 1
ATOM 1376 O O . VAL A 1 178 ? 18.688 -12.891 6.047 1 91.69 178 VAL A O 1
ATOM 1379 N N . GLU A 1 179 ? 16.609 -13.617 5.578 1 90.38 179 GLU A N 1
ATOM 1380 C CA . GLU A 1 179 ? 16.359 -12.609 4.551 1 90.38 179 GLU A CA 1
ATOM 1381 C C . GLU A 1 179 ? 15.289 -11.625 4.996 1 90.38 179 GLU A C 1
ATOM 1383 O O . GLU A 1 179 ? 14.172 -12.023 5.336 1 90.38 179 GLU A O 1
ATOM 1388 N N . ASP A 1 180 ? 15.664 -10.375 5.129 1 90.56 180 ASP A N 1
ATOM 1389 C CA . ASP A 1 180 ? 14.719 -9.336 5.527 1 90.56 180 ASP A CA 1
ATOM 1390 C C . ASP A 1 180 ? 14.953 -8.047 4.742 1 90.56 180 ASP A C 1
ATOM 1392 O O . ASP A 1 180 ? 15.703 -8.039 3.762 1 90.56 180 ASP A O 1
ATOM 1396 N N . SER A 1 181 ? 14.234 -6.973 5.055 1 86.94 181 SER A N 1
ATOM 1397 C CA . SER A 1 181 ? 14.297 -5.719 4.312 1 86.94 181 SER A CA 1
ATOM 1398 C C . SER A 1 181 ? 15.719 -5.148 4.32 1 86.94 181 SER A C 1
ATOM 1400 O O . SER A 1 181 ? 16.141 -4.535 3.34 1 86.94 181 SER A O 1
ATOM 1402 N N . ASP A 1 182 ? 16.469 -5.395 5.359 1 87.31 182 ASP A N 1
ATOM 1403 C CA . ASP A 1 182 ? 17.828 -4.875 5.488 1 87.31 182 ASP A CA 1
ATOM 1404 C C . ASP A 1 182 ? 18.812 -5.715 4.68 1 87.31 182 ASP A C 1
ATOM 1406 O O . ASP A 1 182 ? 19.609 -5.176 3.912 1 87.31 182 ASP A O 1
ATOM 1410 N N . THR A 1 183 ? 18.734 -7.043 4.898 1 88.88 183 THR A N 1
ATOM 1411 C CA . THR A 1 183 ? 19.688 -7.902 4.195 1 88.88 183 THR A CA 1
ATOM 1412 C C . THR A 1 183 ? 19.5 -7.785 2.684 1 88.88 183 THR A C 1
ATOM 1414 O O . THR A 1 183 ? 20.469 -7.848 1.93 1 88.88 183 THR A O 1
ATOM 1417 N N . LYS A 1 184 ? 18.281 -7.672 2.24 1 88.31 184 LYS A N 1
ATOM 1418 C CA . LYS A 1 184 ? 18.031 -7.469 0.817 1 88.31 184 LYS A CA 1
ATOM 1419 C C . LYS A 1 184 ? 18.688 -6.18 0.324 1 88.31 184 LYS A C 1
ATOM 1421 O O . LYS A 1 184 ? 19.312 -6.164 -0.733 1 88.31 184 LYS A O 1
ATOM 1426 N N . ALA A 1 185 ? 18.531 -5.137 1.143 1 89.31 185 ALA A N 1
ATOM 1427 C CA . ALA A 1 185 ? 19.125 -3.854 0.805 1 89.31 185 ALA A CA 1
ATOM 1428 C C . ALA A 1 185 ? 20.656 -3.963 0.753 1 89.31 185 ALA A C 1
ATOM 1430 O O . ALA A 1 185 ? 21.281 -3.453 -0.174 1 89.31 185 ALA A O 1
ATOM 1431 N N . GLN A 1 186 ? 21.188 -4.699 1.744 1 88.81 186 GLN A N 1
ATOM 1432 C CA . GLN A 1 186 ? 22.625 -4.879 1.805 1 88.81 186 GLN A CA 1
ATOM 1433 C C . GLN A 1 186 ? 23.141 -5.672 0.604 1 88.81 186 GLN A C 1
ATOM 1435 O O . GLN A 1 186 ? 24.188 -5.359 0.046 1 88.81 186 GLN A O 1
ATOM 1440 N N . THR A 1 187 ? 22.422 -6.664 0.258 1 89.56 187 THR A N 1
ATOM 1441 C CA . THR A 1 187 ? 22.812 -7.496 -0.874 1 89.56 187 THR A CA 1
ATOM 1442 C C . THR A 1 187 ? 22.844 -6.676 -2.162 1 89.56 187 THR A C 1
ATOM 1444 O O . THR A 1 187 ? 23.797 -6.754 -2.934 1 89.56 187 THR A O 1
ATOM 1447 N N . ILE A 1 188 ? 21.844 -5.883 -2.365 1 90 188 ILE A N 1
ATOM 1448 C CA . ILE A 1 188 ? 21.766 -5.047 -3.557 1 90 188 ILE A CA 1
ATOM 1449 C C . ILE A 1 188 ? 22.922 -4.047 -3.572 1 90 188 ILE A C 1
ATOM 1451 O O . ILE A 1 188 ? 23.609 -3.906 -4.582 1 90 188 ILE A O 1
ATOM 1455 N N . THR A 1 189 ? 23.125 -3.418 -2.441 1 90.81 189 THR A N 1
ATOM 1456 C CA . THR A 1 189 ? 24.156 -2.385 -2.35 1 90.81 189 THR A CA 1
ATOM 1457 C C . THR A 1 189 ? 25.547 -2.988 -2.516 1 90.81 189 THR A C 1
ATOM 1459 O O . THR A 1 189 ? 26.375 -2.441 -3.234 1 90.81 189 THR A O 1
ATOM 1462 N N . SER A 1 190 ? 25.766 -4.129 -1.867 1 90.56 190 SER A N 1
ATOM 1463 C CA . SER A 1 190 ? 27.062 -4.781 -1.97 1 90.56 190 SER A CA 1
ATOM 1464 C C . SER A 1 190 ? 27.359 -5.207 -3.404 1 90.56 190 SER A C 1
ATOM 1466 O O . SER A 1 190 ? 28.5 -5.145 -3.855 1 90.56 190 SER A O 1
ATOM 1468 N N . SER A 1 191 ? 26.375 -5.664 -4.051 1 91.75 191 SER A N 1
ATOM 1469 C CA . SER A 1 191 ? 26.531 -6.074 -5.441 1 91.75 191 SER A CA 1
ATOM 1470 C C . SER A 1 191 ? 26.938 -4.898 -6.32 1 91.75 191 SER A C 1
ATOM 1472 O O . SER A 1 191 ? 27.828 -5.02 -7.16 1 91.75 191 SER A O 1
ATOM 1474 N N . ILE A 1 192 ? 26.328 -3.748 -6.102 1 91.62 192 ILE A N 1
ATOM 1475 C CA . ILE A 1 192 ? 26.641 -2.549 -6.875 1 91.62 192 ILE A CA 1
ATOM 1476 C C . ILE A 1 192 ? 28.047 -2.08 -6.559 1 91.62 192 ILE A C 1
ATOM 1478 O O . ILE A 1 192 ? 28.844 -1.811 -7.465 1 91.62 192 ILE A O 1
ATOM 1482 N N . VAL A 1 193 ? 28.391 -2.047 -5.312 1 90.25 193 VAL A N 1
ATOM 1483 C CA . VAL A 1 193 ? 29.688 -1.564 -4.863 1 90.25 193 VAL A CA 1
ATOM 1484 C C . VAL A 1 193 ? 30.781 -2.49 -5.379 1 90.25 193 VAL A C 1
ATOM 1486 O O . VAL A 1 193 ? 31.797 -2.027 -5.914 1 90.25 193 VAL A O 1
ATOM 1489 N N . SER A 1 194 ? 30.547 -3.771 -5.246 1 90.81 194 SER A N 1
ATOM 1490 C CA . SER A 1 194 ? 31.547 -4.742 -5.68 1 90.81 194 SER A CA 1
ATOM 1491 C C . SER A 1 194 ? 31.781 -4.66 -7.184 1 90.81 194 SER A C 1
ATOM 1493 O O . SER A 1 194 ? 32.938 -4.691 -7.641 1 90.81 194 SER A O 1
ATOM 1495 N N . ALA A 1 195 ? 30.734 -4.574 -7.918 1 92.56 195 ALA A N 1
ATOM 1496 C CA . ALA A 1 195 ? 30.859 -4.484 -9.367 1 92.56 195 ALA A CA 1
ATOM 1497 C C . ALA A 1 195 ? 31.656 -3.244 -9.781 1 92.56 195 ALA A C 1
ATOM 1499 O O . ALA A 1 195 ? 32.531 -3.32 -10.625 1 92.56 195 ALA A O 1
ATOM 1500 N N . CYS A 1 196 ? 31.344 -2.111 -9.141 1 92.38 196 CYS A N 1
ATOM 1501 C CA . CYS A 1 196 ? 32 -0.864 -9.492 1 92.38 196 CYS A CA 1
ATOM 1502 C C . CYS A 1 196 ? 33.438 -0.847 -8.961 1 92.38 196 CYS A C 1
ATOM 1504 O O . CYS A 1 196 ? 34.344 -0.326 -9.609 1 92.38 196 CYS A O 1
ATOM 1506 N N . ARG A 1 197 ? 33.625 -1.38 -7.828 1 91.06 197 ARG A N 1
ATOM 1507 C CA . ARG A 1 197 ? 34.969 -1.492 -7.273 1 91.06 197 ARG A CA 1
ATOM 1508 C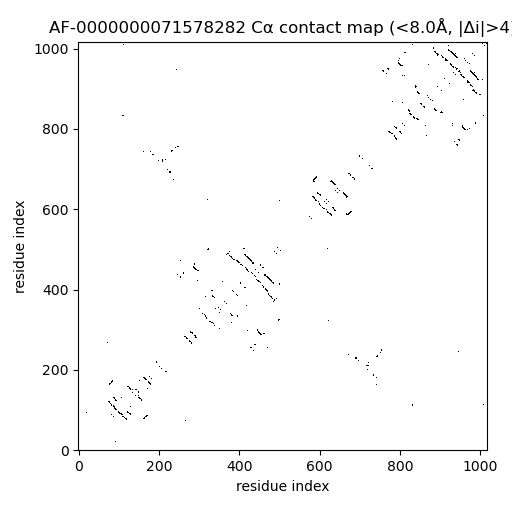 C . ARG A 1 197 ? 35.875 -2.299 -8.195 1 91.06 197 ARG A C 1
ATOM 1510 O O . ARG A 1 197 ? 37 -1.888 -8.484 1 91.06 197 ARG A O 1
ATOM 1517 N N . ASP A 1 198 ? 35.406 -3.416 -8.625 1 92.31 198 ASP A N 1
ATOM 1518 C CA . ASP A 1 198 ? 36.188 -4.277 -9.508 1 92.31 198 ASP A CA 1
ATOM 1519 C C . ASP A 1 198 ? 36.531 -3.57 -10.812 1 92.31 198 ASP A C 1
ATOM 1521 O O . ASP A 1 198 ? 37.656 -3.645 -11.297 1 92.31 198 ASP A O 1
ATOM 1525 N N . LYS A 1 199 ? 35.562 -2.889 -11.312 1 93.62 199 LYS A N 1
ATOM 1526 C CA . LYS A 1 199 ? 35.781 -2.143 -12.547 1 93.62 199 LYS A CA 1
ATOM 1527 C C . LYS A 1 199 ? 36.812 -1.051 -12.367 1 93.62 199 LYS A C 1
ATOM 1529 O O . LYS A 1 199 ? 37.688 -0.873 -13.219 1 93.62 199 LYS A O 1
ATOM 1534 N N . VAL A 1 200 ? 36.781 -0.334 -11.258 1 94.56 200 VAL A N 1
ATOM 1535 C CA . VAL A 1 200 ? 37.688 0.782 -11.023 1 94.56 200 VAL A CA 1
ATOM 1536 C C . VAL A 1 200 ? 39.094 0.253 -10.711 1 94.56 200 VAL A C 1
ATOM 1538 O O . VAL A 1 200 ? 40.094 0.855 -11.109 1 94.56 200 VAL A O 1
ATOM 1541 N N . LYS A 1 201 ? 39.125 -0.834 -10.047 1 92.5 201 LYS A N 1
ATOM 1542 C CA . LYS A 1 201 ? 40.406 -1.444 -9.773 1 92.5 201 LYS A CA 1
ATOM 1543 C C . LYS A 1 201 ? 41.125 -1.826 -11.062 1 92.5 201 LYS A C 1
ATOM 1545 O O . LYS A 1 201 ? 42.344 -1.64 -11.188 1 92.5 201 LYS A O 1
ATOM 1550 N N . GLN A 1 202 ? 40.406 -2.367 -11.961 1 93.81 202 GLN A N 1
ATOM 1551 C CA . GLN A 1 202 ? 40.969 -2.699 -13.258 1 93.81 202 GLN A CA 1
ATOM 1552 C C . GLN A 1 202 ? 41.5 -1.449 -13.969 1 93.81 202 GLN A C 1
ATOM 1554 O O . GLN A 1 202 ? 42.562 -1.483 -14.602 1 93.81 202 GLN A O 1
ATOM 1559 N N . ARG A 1 203 ? 40.812 -0.387 -13.781 1 92.94 203 ARG A N 1
ATOM 1560 C CA . ARG A 1 203 ? 41.219 0.871 -14.398 1 92.94 203 ARG A CA 1
ATOM 1561 C C . ARG A 1 203 ? 42.438 1.451 -13.703 1 92.94 203 ARG A C 1
ATOM 1563 O O . ARG A 1 203 ? 43.281 2.082 -14.336 1 92.94 203 ARG A O 1
ATOM 1570 N N . ILE A 1 204 ? 42.469 1.285 -12.398 1 91.62 204 ILE A N 1
ATOM 1571 C CA . ILE A 1 204 ? 43.625 1.734 -11.641 1 91.62 204 ILE A CA 1
ATOM 1572 C C . ILE A 1 204 ? 44.875 1.058 -12.172 1 91.62 204 ILE A C 1
ATOM 1574 O O . ILE A 1 204 ? 45.906 1.712 -12.367 1 91.62 204 ILE A O 1
ATOM 1578 N N . ILE A 1 205 ? 44.781 -0.211 -12.438 1 92.06 205 ILE A N 1
ATOM 1579 C CA . ILE A 1 205 ? 45.906 -0.991 -12.914 1 92.06 205 ILE A CA 1
ATOM 1580 C C . ILE A 1 205 ? 46.25 -0.595 -14.352 1 92.06 205 ILE A C 1
ATOM 1582 O O . ILE A 1 205 ? 47.406 -0.418 -14.695 1 92.06 205 ILE A O 1
ATOM 1586 N N . ALA A 1 206 ? 45.25 -0.385 -15.125 1 93.31 206 ALA A N 1
ATOM 1587 C CA . ALA A 1 206 ? 45.406 -0.146 -16.562 1 93.31 206 ALA A CA 1
ATOM 1588 C C . ALA A 1 206 ? 45.906 1.279 -16.812 1 93.31 206 ALA A C 1
ATOM 1590 O O . ALA A 1 206 ? 46.688 1.515 -17.719 1 93.31 206 ALA A O 1
ATOM 1591 N N . THR A 1 207 ? 45.406 2.307 -16.062 1 92.56 207 THR A N 1
ATOM 1592 C CA . THR A 1 207 ? 45.625 3.699 -16.438 1 92.56 207 THR A CA 1
ATOM 1593 C C . THR A 1 207 ? 46.281 4.457 -15.281 1 92.56 207 THR A C 1
ATOM 1595 O O . THR A 1 207 ? 46.438 5.68 -15.352 1 92.56 207 THR A O 1
ATOM 1598 N N . ASP A 1 208 ? 46.656 3.783 -14.25 1 89.56 208 ASP A N 1
ATOM 1599 C CA . ASP A 1 208 ? 47.344 4.348 -13.086 1 89.56 208 ASP A CA 1
ATOM 1600 C C . ASP A 1 208 ? 46.531 5.516 -12.508 1 89.56 208 ASP A C 1
ATOM 1602 O O . ASP A 1 208 ? 47.062 6.617 -12.344 1 89.56 208 ASP A O 1
ATOM 1606 N N . LEU A 1 209 ? 45.344 5.309 -12.148 1 92.06 209 LEU A N 1
ATOM 1607 C CA . LEU A 1 209 ? 44.5 6.328 -11.555 1 92.06 209 LEU A CA 1
ATOM 1608 C C . LEU A 1 209 ? 44.969 6.715 -10.164 1 92.06 209 LEU A C 1
ATOM 1610 O O . LEU A 1 209 ? 45.406 5.852 -9.391 1 92.06 209 LEU A O 1
ATOM 1614 N N . ASN A 1 210 ? 45.062 7.949 -9.938 1 91.31 210 ASN A N 1
ATOM 1615 C CA . ASN A 1 210 ? 45.312 8.352 -8.555 1 91.31 210 ASN A CA 1
ATOM 1616 C C . ASN A 1 210 ? 44.031 8.234 -7.703 1 91.31 210 ASN A C 1
ATOM 1618 O O . ASN A 1 210 ? 42.969 7.828 -8.195 1 91.31 210 ASN A O 1
ATOM 1622 N N . ALA A 1 211 ? 44.094 8.586 -6.457 1 92.5 211 ALA A N 1
ATOM 1623 C CA . ALA A 1 211 ? 43.031 8.359 -5.496 1 92.5 211 ALA A CA 1
ATOM 1624 C C . ALA A 1 211 ? 41.781 9.172 -5.859 1 92.5 211 ALA A C 1
ATOM 1626 O O . ALA A 1 211 ? 40.688 8.664 -5.828 1 92.5 211 ALA A O 1
ATOM 1627 N N . SER A 1 212 ? 41.969 10.406 -6.262 1 90.25 212 SER A N 1
ATOM 1628 C CA . SER A 1 212 ? 40.875 11.281 -6.598 1 90.25 212 SER A CA 1
ATOM 1629 C C . SER A 1 212 ? 40.156 10.812 -7.871 1 90.25 212 SER A C 1
ATOM 1631 O O . SER A 1 212 ? 38.938 10.812 -7.941 1 90.25 212 SER A O 1
ATOM 1633 N N . GLU A 1 213 ? 40.969 10.414 -8.758 1 92 213 GLU A N 1
ATOM 1634 C CA . GLU A 1 213 ? 40.406 9.914 -10.008 1 92 213 GLU A CA 1
ATOM 1635 C C . GLU A 1 213 ? 39.656 8.617 -9.797 1 92 213 GLU A C 1
ATOM 1637 O O . GLU A 1 213 ? 38.625 8.391 -10.43 1 92 213 GLU A O 1
ATOM 1642 N N . ALA A 1 214 ? 40.219 7.773 -8.945 1 92.56 214 ALA A N 1
ATOM 1643 C CA . ALA A 1 214 ? 39.531 6.508 -8.633 1 92.56 214 ALA A CA 1
ATOM 1644 C C . ALA A 1 214 ? 38.188 6.746 -7.98 1 92.56 214 ALA A C 1
ATOM 1646 O O . ALA A 1 214 ? 37.219 6.059 -8.297 1 92.56 214 ALA A O 1
ATOM 1647 N N . LEU A 1 215 ? 38.156 7.715 -7.191 1 91.81 215 LEU A N 1
ATOM 1648 C CA . LEU A 1 215 ? 36.906 8.055 -6.527 1 91.81 215 LEU A CA 1
ATOM 1649 C C . LEU A 1 215 ? 35.875 8.531 -7.535 1 91.81 215 LEU A C 1
ATOM 1651 O O . LEU A 1 215 ? 34.688 8.141 -7.465 1 91.81 215 LEU A O 1
ATOM 1655 N N . ASP A 1 216 ? 36.344 9.359 -8.359 1 90.69 216 ASP A N 1
ATOM 1656 C CA . ASP A 1 216 ? 35.438 9.898 -9.367 1 90.69 216 ASP A CA 1
ATOM 1657 C C . ASP A 1 216 ? 34.938 8.789 -10.297 1 90.69 216 ASP A C 1
ATOM 1659 O O . ASP A 1 216 ? 33.75 8.781 -10.68 1 90.69 216 ASP A O 1
ATOM 1663 N N . ALA A 1 217 ? 35.812 7.895 -10.609 1 91.62 217 ALA A N 1
ATOM 1664 C CA . ALA A 1 217 ? 35.438 6.766 -11.453 1 91.62 217 ALA A CA 1
ATOM 1665 C C . ALA A 1 217 ? 34.406 5.879 -10.75 1 91.62 217 ALA A C 1
ATOM 1667 O O . ALA A 1 217 ? 33.469 5.395 -11.375 1 91.62 217 ALA A O 1
ATOM 1668 N N . PHE A 1 218 ? 34.656 5.68 -9.539 1 91.94 218 PHE A N 1
ATOM 1669 C CA . PHE A 1 218 ? 33.719 4.871 -8.758 1 91.94 218 PHE A CA 1
ATOM 1670 C C . PHE A 1 218 ? 32.344 5.523 -8.711 1 91.94 218 PHE A C 1
ATOM 1672 O O . PHE A 1 218 ? 31.328 4.852 -8.898 1 91.94 218 PHE A O 1
ATOM 1679 N N . ALA A 1 219 ? 32.312 6.777 -8.438 1 89.81 219 ALA A N 1
ATOM 1680 C CA . ALA A 1 219 ? 31.047 7.52 -8.359 1 89.81 219 ALA A CA 1
ATOM 1681 C C . ALA A 1 219 ? 30.297 7.457 -9.688 1 89.81 219 ALA A C 1
ATOM 1683 O O . ALA A 1 219 ? 29.078 7.273 -9.711 1 89.81 219 ALA A O 1
ATOM 1684 N N . THR A 1 220 ? 31 7.617 -10.75 1 90.62 220 THR A N 1
ATOM 1685 C CA . THR A 1 220 ? 30.422 7.586 -12.086 1 90.62 220 THR A CA 1
ATOM 1686 C C . THR A 1 220 ? 29.797 6.223 -12.367 1 90.62 220 THR A C 1
ATOM 1688 O O . THR A 1 220 ? 28.781 6.133 -13.07 1 90.62 220 THR A O 1
ATOM 1691 N N . CYS A 1 221 ? 30.391 5.223 -11.781 1 91.38 221 CYS A N 1
ATOM 1692 C CA . CYS A 1 221 ? 29.906 3.859 -11.961 1 91.38 221 CYS A CA 1
ATOM 1693 C C . CYS A 1 221 ? 28.703 3.582 -11.055 1 91.38 221 CYS A C 1
ATOM 1695 O O . CYS A 1 221 ? 27.672 3.127 -11.523 1 91.38 221 CYS A O 1
ATOM 1697 N N . ALA A 1 222 ? 28.828 3.893 -9.82 1 91.25 222 ALA A N 1
ATOM 1698 C CA . ALA A 1 222 ? 27.906 3.424 -8.789 1 91.25 222 ALA A CA 1
ATOM 1699 C C . ALA A 1 222 ? 26.656 4.297 -8.734 1 91.25 222 ALA A C 1
ATOM 1701 O O . ALA A 1 222 ? 25.547 3.803 -8.484 1 91.25 222 ALA A O 1
ATOM 1702 N N . GLN A 1 223 ? 26.828 5.59 -8.953 1 90.75 223 GLN A N 1
ATOM 1703 C CA . GLN A 1 223 ? 25.75 6.547 -8.727 1 90.75 223 GLN A CA 1
ATOM 1704 C C . GLN A 1 223 ? 24.531 6.215 -9.578 1 90.75 223 GLN A C 1
ATOM 1706 O O . GLN A 1 223 ? 23.406 6.113 -9.062 1 90.75 223 GLN A O 1
ATOM 1711 N N . PRO A 1 224 ? 24.656 5.961 -10.883 1 90.81 224 PRO A N 1
ATOM 1712 C CA . PRO A 1 224 ? 23.469 5.656 -11.68 1 90.81 224 PRO A CA 1
ATOM 1713 C C . PRO A 1 224 ? 22.812 4.336 -11.281 1 90.81 224 PRO A C 1
ATOM 1715 O O . PRO A 1 224 ? 21.594 4.191 -11.383 1 90.81 224 PRO A O 1
ATOM 1718 N N . LEU A 1 225 ? 23.578 3.391 -10.852 1 91.69 225 LEU A N 1
ATOM 1719 C CA . LEU A 1 225 ? 23.031 2.096 -10.453 1 91.69 225 LEU A CA 1
ATOM 1720 C C . LEU A 1 225 ? 22.203 2.223 -9.188 1 91.69 225 LEU A C 1
ATOM 1722 O O . LEU A 1 225 ? 21.109 1.651 -9.086 1 91.69 225 LEU A O 1
ATOM 1726 N N . VAL A 1 226 ? 22.719 2.986 -8.289 1 91.81 226 VAL A N 1
ATOM 1727 C CA . VAL A 1 226 ? 22.016 3.219 -7.035 1 91.81 226 VAL A CA 1
ATOM 1728 C C . VAL A 1 226 ? 20.75 4.027 -7.301 1 91.81 226 VAL A C 1
ATOM 1730 O O . VAL A 1 226 ? 19.672 3.703 -6.789 1 91.81 226 VAL A O 1
ATOM 1733 N N . ALA A 1 227 ? 20.875 5.035 -8.094 1 90.94 227 ALA A N 1
ATOM 1734 C CA . ALA A 1 227 ? 19.734 5.871 -8.438 1 90.94 227 ALA A CA 1
ATOM 1735 C C . ALA A 1 227 ? 18.625 5.047 -9.086 1 90.94 227 ALA A C 1
ATOM 1737 O O . ALA A 1 227 ? 17.438 5.242 -8.797 1 90.94 227 ALA A O 1
ATOM 1738 N N . ARG A 1 228 ? 19.047 4.203 -9.93 1 91.69 228 ARG A N 1
ATOM 1739 C CA . ARG A 1 228 ? 18.078 3.348 -10.609 1 91.69 228 ARG A CA 1
ATOM 1740 C C . ARG A 1 228 ? 17.344 2.453 -9.609 1 91.69 228 ARG A C 1
ATOM 1742 O O . ARG A 1 228 ? 16.125 2.268 -9.711 1 91.69 228 ARG A O 1
ATOM 1749 N N . GLN A 1 229 ? 18.062 1.908 -8.688 1 92 229 GLN A N 1
ATOM 1750 C CA . GLN A 1 229 ? 17.453 1.071 -7.656 1 92 229 GLN A CA 1
ATOM 1751 C C . GLN A 1 229 ? 16.438 1.861 -6.84 1 92 229 GLN A C 1
ATOM 1753 O O . GLN A 1 229 ? 15.336 1.377 -6.578 1 92 229 GLN A O 1
ATOM 1758 N N . ILE A 1 230 ? 16.781 2.986 -6.473 1 91.19 230 ILE A N 1
ATOM 1759 C CA . ILE A 1 230 ? 15.891 3.832 -5.68 1 91.19 230 ILE A CA 1
ATOM 1760 C C . ILE A 1 230 ? 14.672 4.219 -6.508 1 91.19 230 ILE A C 1
ATOM 1762 O O . ILE A 1 230 ? 13.547 4.246 -5.996 1 91.19 230 ILE A O 1
ATOM 1766 N N . GLU A 1 231 ? 14.859 4.531 -7.746 1 90.75 231 GLU A N 1
ATOM 1767 C CA . GLU A 1 231 ? 13.75 4.875 -8.625 1 90.75 231 GLU A CA 1
ATOM 1768 C C . GLU A 1 231 ? 12.766 3.715 -8.742 1 90.75 231 GLU A C 1
ATOM 1770 O O . GLU A 1 231 ? 11.547 3.922 -8.719 1 90.75 231 GLU A O 1
ATOM 1775 N N . GLU A 1 232 ? 13.352 2.531 -8.883 1 90.88 232 GLU A N 1
ATOM 1776 C CA . GLU A 1 232 ? 12.484 1.357 -8.961 1 90.88 232 GLU A CA 1
ATOM 1777 C C . GLU A 1 232 ? 11.664 1.194 -7.688 1 90.88 232 GLU A C 1
ATOM 1779 O O . GLU A 1 232 ? 10.484 0.833 -7.742 1 90.88 232 GLU A O 1
ATOM 1784 N N . SER A 1 233 ? 12.25 1.427 -6.605 1 92.06 233 SER A N 1
ATOM 1785 C CA . SER A 1 233 ? 11.539 1.383 -5.336 1 92.06 233 SER A CA 1
ATOM 1786 C C . SER A 1 233 ? 10.43 2.428 -5.289 1 92.06 233 SER A C 1
ATOM 1788 O O . SER A 1 233 ? 9.32 2.145 -4.832 1 92.06 233 SER A O 1
ATOM 1790 N N . ASN A 1 234 ? 10.742 3.654 -5.738 1 90.06 234 ASN A N 1
ATOM 1791 C CA . ASN A 1 234 ? 9.75 4.723 -5.785 1 90.06 234 ASN A CA 1
ATOM 1792 C C . ASN A 1 234 ? 8.562 4.344 -6.664 1 90.06 234 ASN A C 1
ATOM 1794 O O . ASN A 1 234 ? 7.41 4.617 -6.312 1 90.06 234 ASN A O 1
ATOM 1798 N N . LYS A 1 235 ? 8.883 3.754 -7.766 1 89.31 235 LYS A N 1
ATOM 1799 C CA . LYS A 1 235 ? 7.836 3.303 -8.672 1 89.31 235 LYS A CA 1
ATOM 1800 C C . LYS A 1 235 ? 6.926 2.279 -8 1 89.31 235 LYS A C 1
ATOM 1802 O O . LYS A 1 235 ? 5.703 2.336 -8.148 1 89.31 235 LYS A O 1
ATOM 1807 N N . GLU A 1 236 ? 7.527 1.381 -7.281 1 92.75 236 GLU A N 1
ATOM 1808 C CA . GLU A 1 236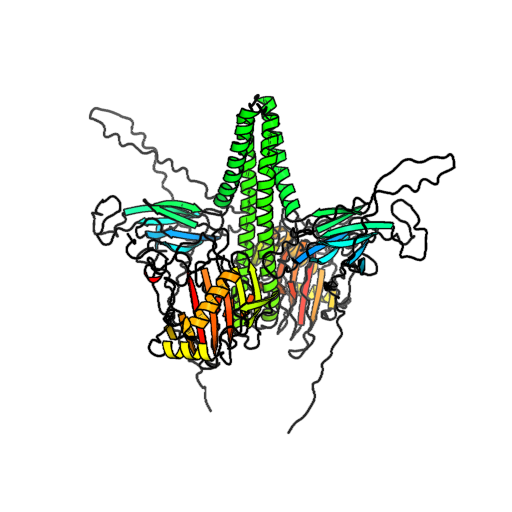 ? 6.742 0.357 -6.598 1 92.75 236 GLU A CA 1
ATOM 1809 C C . GLU A 1 236 ? 5.895 0.963 -5.484 1 92.75 236 GLU A C 1
ATOM 1811 O O . GLU A 1 236 ? 4.742 0.571 -5.289 1 92.75 236 GLU A O 1
ATOM 1816 N N . ILE A 1 237 ? 6.418 1.857 -4.742 1 92.81 237 ILE A N 1
ATOM 1817 C CA . ILE A 1 237 ? 5.672 2.551 -3.699 1 92.81 237 ILE A CA 1
ATOM 1818 C C . ILE A 1 237 ? 4.445 3.223 -4.305 1 92.81 237 ILE A C 1
ATOM 1820 O O . ILE A 1 237 ? 3.334 3.082 -3.783 1 92.81 237 ILE A O 1
ATOM 1824 N N . LYS A 1 238 ? 4.633 3.902 -5.414 1 91 238 LYS A N 1
ATOM 1825 C CA . LYS A 1 238 ? 3.535 4.574 -6.102 1 91 238 LYS A CA 1
ATOM 1826 C C . LYS A 1 238 ? 2.494 3.566 -6.582 1 91 238 LYS A C 1
ATOM 1828 O O . LYS A 1 238 ? 1.291 3.795 -6.445 1 91 238 LYS A O 1
ATOM 1833 N N . ALA A 1 239 ? 2.955 2.518 -7.133 1 92.31 239 ALA A N 1
ATOM 1834 C CA . ALA A 1 239 ? 2.043 1.501 -7.652 1 92.31 239 ALA A CA 1
ATOM 1835 C C . ALA A 1 239 ? 1.158 0.938 -6.543 1 92.31 239 ALA A C 1
ATOM 1837 O O . ALA A 1 239 ? -0.05 0.776 -6.727 1 92.31 239 ALA A O 1
ATOM 1838 N N . GLN A 1 240 ? 1.778 0.628 -5.414 1 94.25 240 GLN A N 1
ATOM 1839 C CA . GLN A 1 240 ? 1.024 0.134 -4.266 1 94.25 240 GLN A CA 1
ATOM 1840 C C . GLN A 1 240 ? 0.018 1.174 -3.779 1 94.25 240 GLN A C 1
ATOM 1842 O O . GLN A 1 240 ? -1.126 0.838 -3.465 1 94.25 240 GLN A O 1
ATOM 1847 N N . ALA A 1 241 ? 0.448 2.391 -3.689 1 93.5 241 ALA A N 1
ATOM 1848 C CA . ALA A 1 241 ? -0.428 3.475 -3.256 1 93.5 241 ALA A CA 1
ATOM 1849 C C . ALA A 1 241 ? -1.616 3.633 -4.199 1 93.5 241 ALA A C 1
ATOM 1851 O O . ALA A 1 241 ? -2.744 3.859 -3.756 1 93.5 241 ALA A O 1
ATOM 1852 N N . ASP A 1 242 ? -1.382 3.547 -5.48 1 92 242 ASP A N 1
ATOM 1853 C CA . ASP A 1 242 ? -2.447 3.682 -6.469 1 92 242 ASP A CA 1
ATOM 1854 C C . ASP A 1 242 ? -3.498 2.588 -6.297 1 92 242 ASP A C 1
ATOM 1856 O O . ASP A 1 242 ? -4.699 2.855 -6.375 1 92 242 ASP A O 1
ATOM 1860 N N . LEU A 1 243 ? -3.02 1.364 -6.086 1 94 243 LEU A N 1
ATOM 1861 C CA . LEU A 1 243 ? -3.943 0.258 -5.855 1 94 243 LEU A CA 1
ATOM 1862 C C . LEU A 1 243 ? -4.773 0.497 -4.598 1 94 243 LEU A C 1
ATOM 1864 O O . LEU A 1 243 ? -5.984 0.269 -4.598 1 94 243 LEU A O 1
ATOM 1868 N N . ARG A 1 244 ? -4.148 0.953 -3.605 1 94.06 244 ARG A N 1
ATOM 1869 C CA . ARG A 1 244 ? -4.82 1.242 -2.344 1 94.06 244 ARG A CA 1
ATOM 1870 C C . ARG A 1 244 ? -5.914 2.291 -2.531 1 94.06 244 ARG A C 1
ATOM 1872 O O . ARG A 1 244 ? -7.027 2.127 -2.033 1 94.06 244 ARG A O 1
ATOM 1879 N N . VAL A 1 245 ? -5.574 3.344 -3.246 1 94 245 VAL A N 1
ATOM 1880 C CA . VAL A 1 245 ? -6.504 4.445 -3.457 1 94 245 VAL A CA 1
ATOM 1881 C C . VAL A 1 245 ? -7.695 3.967 -4.281 1 94 245 VAL A C 1
ATOM 1883 O O . VAL A 1 245 ? -8.844 4.332 -4.004 1 94 245 VAL A O 1
ATOM 1886 N N . GLU A 1 246 ? -7.434 3.146 -5.254 1 92.31 246 GLU A N 1
ATOM 1887 C CA . GLU A 1 246 ? -8.508 2.592 -6.07 1 92.31 246 GLU A CA 1
ATOM 1888 C C . GLU A 1 246 ? -9.453 1.732 -5.234 1 92.31 246 GLU A C 1
ATOM 1890 O O . GLU A 1 246 ? -10.672 1.824 -5.379 1 92.31 246 GLU A O 1
ATOM 1895 N N . LEU A 1 247 ? -8.898 0.932 -4.379 1 94.62 247 LEU A N 1
ATOM 1896 C CA . LEU A 1 247 ? -9.695 0.118 -3.469 1 94.62 247 LEU A CA 1
ATOM 1897 C C . LEU A 1 247 ? -10.508 0.997 -2.521 1 94.62 247 LEU A C 1
ATOM 1899 O O . LEU A 1 247 ? -11.648 0.675 -2.195 1 94.62 247 LEU A O 1
ATOM 1903 N N . GLY A 1 248 ? -9.867 2.098 -2.146 1 94.25 248 GLY A N 1
ATOM 1904 C CA . GLY A 1 248 ? -10.484 3 -1.189 1 94.25 248 GLY A CA 1
ATOM 1905 C C . GLY A 1 248 ? -11.781 3.613 -1.698 1 94.25 248 GLY A C 1
ATOM 1906 O O . GLY A 1 248 ? -12.719 3.82 -0.928 1 94.25 248 GLY A O 1
ATOM 1907 N N . GLU A 1 249 ? -11.867 3.873 -3.016 1 91.81 249 GLU A N 1
ATOM 1908 C CA . GLU A 1 249 ? -13.055 4.477 -3.609 1 91.81 249 GLU A CA 1
ATOM 1909 C C . GLU A 1 249 ? -14.273 3.562 -3.463 1 91.81 249 GLU A C 1
ATOM 1911 O O . GLU A 1 249 ? -15.344 4.008 -3.043 1 91.81 249 GLU A O 1
ATOM 1916 N N . MET A 1 250 ? -14.109 2.357 -3.703 1 88.62 250 MET A N 1
ATOM 1917 C CA . MET A 1 250 ? -15.211 1.405 -3.594 1 88.62 250 MET A CA 1
ATOM 1918 C C . MET A 1 250 ? -15.539 1.123 -2.133 1 88.62 250 MET A C 1
ATOM 1920 O O . MET A 1 250 ? -16.703 0.947 -1.778 1 88.62 250 MET A O 1
ATOM 1924 N N . TRP A 1 251 ? -14.523 1.068 -1.43 1 92.5 251 TRP A N 1
ATOM 1925 C CA . TRP A 1 251 ? -14.695 0.838 0.001 1 92.5 251 TRP A CA 1
ATOM 1926 C C . TRP A 1 251 ? -15.57 1.919 0.627 1 92.5 251 TRP A C 1
ATOM 1928 O O . TRP A 1 251 ? -16.453 1.621 1.437 1 92.5 251 TRP A O 1
ATOM 1938 N N . GLU A 1 252 ? -15.352 3.16 0.278 1 95.5 252 GLU A N 1
ATOM 1939 C CA . GLU A 1 252 ? -16.125 4.273 0.818 1 95.5 252 GLU A CA 1
ATOM 1940 C C . GLU A 1 252 ? -17.609 4.125 0.477 1 95.5 252 GLU A C 1
ATOM 1942 O O . GLU A 1 252 ? -18.469 4.348 1.329 1 95.5 252 GLU A O 1
ATOM 1947 N N . GLU A 1 253 ? -17.859 3.734 -0.73 1 93.12 253 GLU A N 1
ATOM 1948 C CA . GLU A 1 253 ? -19.234 3.582 -1.183 1 93.12 253 GLU A CA 1
ATOM 1949 C C . GLU A 1 253 ? -19.984 2.547 -0.346 1 93.12 253 GLU A C 1
ATOM 1951 O O . GLU A 1 253 ? -21.094 2.797 0.114 1 93.12 253 GLU A O 1
ATOM 1956 N N . TYR A 1 254 ? -19.359 1.461 -0.126 1 95.75 254 TYR A N 1
ATOM 1957 C CA . TYR A 1 254 ? -20 0.371 0.601 1 95.75 254 TYR A CA 1
ATOM 1958 C C . TYR A 1 254 ? -20.141 0.71 2.08 1 95.75 254 TYR A C 1
ATOM 1960 O O . TYR A 1 254 ? -21.203 0.501 2.674 1 95.75 254 TYR A O 1
ATOM 1968 N N . THR A 1 255 ? -19.141 1.25 2.646 1 96.81 255 THR A N 1
ATOM 1969 C CA . THR A 1 255 ? -19.141 1.454 4.09 1 96.81 255 THR A CA 1
ATOM 1970 C C . THR A 1 255 ? -20.062 2.617 4.469 1 96.81 255 THR A C 1
ATOM 1972 O O . THR A 1 255 ? -20.703 2.596 5.52 1 96.81 255 THR A O 1
ATOM 1975 N N . CYS A 1 256 ? -20.188 3.676 3.648 1 96.94 256 CYS A N 1
ATOM 1976 C CA . CYS A 1 256 ? -21.062 4.805 3.92 1 96.94 256 CYS A CA 1
ATOM 1977 C C . CYS A 1 256 ? -22.531 4.406 3.75 1 96.94 256 CYS A C 1
ATOM 1979 O O . CYS A 1 256 ? -23.422 5.098 4.242 1 96.94 256 CYS A O 1
ATOM 1981 N N . SER A 1 257 ? -22.734 3.275 3.096 1 94.75 257 SER A N 1
ATOM 1982 C CA . SER A 1 257 ? -24.109 2.807 2.902 1 94.75 257 SER A CA 1
ATOM 1983 C C . SER A 1 257 ? -24.469 1.72 3.91 1 94.75 257 SER A C 1
ATOM 1985 O O . SER A 1 257 ? -25.594 1.247 3.941 1 94.75 257 SER A O 1
ATOM 1987 N N . ASP A 1 258 ? -23.531 1.33 4.688 1 95.81 258 ASP A N 1
ATOM 1988 C CA . ASP A 1 258 ? -23.75 0.33 5.727 1 95.81 258 ASP A CA 1
ATOM 1989 C C . ASP A 1 258 ? -23.969 0.991 7.086 1 95.81 258 ASP A C 1
ATOM 1991 O O . ASP A 1 258 ? -23.016 1.212 7.836 1 95.81 258 ASP A O 1
ATOM 1995 N N . TYR A 1 259 ? -25.203 1.171 7.441 1 95.56 259 TYR A N 1
ATOM 1996 C CA . TYR A 1 259 ? -25.547 1.933 8.633 1 95.56 259 TYR A CA 1
ATOM 1997 C C . TYR A 1 259 ? -25.312 1.108 9.891 1 95.56 259 TYR A C 1
ATOM 1999 O O . TYR A 1 259 ? -25.406 1.625 11.008 1 95.56 259 TYR A O 1
ATOM 2007 N N . ASN A 1 260 ? -24.922 -0.143 9.68 1 94.44 260 ASN A N 1
ATOM 2008 C CA . ASN A 1 260 ? -24.672 -1.011 10.828 1 94.44 260 ASN A CA 1
ATOM 2009 C C . ASN A 1 260 ? -23.188 -1.189 11.094 1 94.44 260 ASN A C 1
ATOM 2011 O O . ASN A 1 260 ? -22.797 -1.818 12.078 1 94.44 260 ASN A O 1
ATOM 2015 N N . LEU A 1 261 ? -22.438 -0.675 10.203 1 95.94 261 LEU A N 1
ATOM 2016 C CA . LEU A 1 261 ? -21 -0.796 10.383 1 95.94 261 LEU A CA 1
ATOM 2017 C C . LEU A 1 261 ? -20.531 0.006 11.602 1 95.94 261 LEU A C 1
ATOM 2019 O O . LEU A 1 261 ? -20.875 1.183 11.734 1 95.94 261 LEU A O 1
ATOM 2023 N N . ALA A 1 262 ? -19.781 -0.636 12.453 1 96.56 262 ALA A N 1
ATOM 2024 C CA . ALA A 1 262 ? -19.25 0.019 13.648 1 96.56 262 ALA A CA 1
ATOM 2025 C C . ALA A 1 262 ? -17.953 0.764 13.336 1 96.56 262 ALA A C 1
ATOM 2027 O O . ALA A 1 262 ? -17.375 0.593 12.258 1 96.56 262 ALA A O 1
ATOM 2028 N N . THR A 1 263 ? -17.594 1.645 14.266 1 97.81 263 THR A N 1
ATOM 2029 C CA . THR A 1 263 ? -16.297 2.283 14.18 1 97.81 263 THR A CA 1
ATOM 2030 C C . THR A 1 263 ? -15.188 1.237 14.062 1 97.81 263 THR A C 1
ATOM 2032 O O . THR A 1 263 ? -15.211 0.219 14.758 1 97.81 263 THR A O 1
ATOM 2035 N N . THR A 1 264 ? -14.266 1.474 13.188 1 97.44 264 THR A N 1
ATOM 2036 C CA . THR A 1 264 ? -13.133 0.573 13 1 97.44 264 THR A CA 1
ATOM 2037 C C . THR A 1 264 ? -12.43 0.307 14.328 1 97.44 264 THR A C 1
ATOM 2039 O O . THR A 1 264 ? -12.227 1.227 15.125 1 97.44 264 THR A O 1
ATOM 2042 N N . SER A 1 265 ? -12.102 -0.975 14.594 1 96.12 265 SER A N 1
ATOM 2043 C CA . SER A 1 265 ? -11.367 -1.325 15.797 1 96.12 265 SER A CA 1
ATOM 2044 C C . SER A 1 265 ? -9.953 -0.754 15.766 1 96.12 265 SER A C 1
ATOM 2046 O O . SER A 1 265 ? -9.266 -0.836 14.75 1 96.12 265 SER A O 1
ATOM 2048 N N . PRO A 1 266 ? -9.57 -0.174 16.891 1 96.25 266 PRO A N 1
ATOM 2049 C CA . PRO A 1 266 ? -8.219 0.394 16.922 1 96.25 266 PRO A CA 1
ATOM 2050 C C . PRO A 1 266 ? -7.129 -0.674 16.875 1 96.25 266 PRO A C 1
ATOM 2052 O O . PRO A 1 266 ? -7.352 -1.809 17.297 1 96.25 266 PRO A O 1
ATOM 2055 N N . LYS A 1 267 ? -6.008 -0.33 16.328 1 91.44 267 LYS A N 1
ATOM 2056 C CA . LYS A 1 267 ? -4.844 -1.208 16.312 1 91.44 267 LYS A CA 1
ATOM 2057 C C . LYS A 1 267 ? -4.227 -1.333 17.703 1 91.44 267 LYS A C 1
ATOM 2059 O O . LYS A 1 267 ? -3.676 -2.379 18.047 1 91.44 267 LYS A O 1
ATOM 2064 N N . SER A 1 268 ? -4.246 -0.23 18.406 1 90 268 SER A N 1
ATOM 2065 C CA . SER A 1 268 ? -3.826 -0.178 19.812 1 90 268 SER A CA 1
ATOM 2066 C C . SER A 1 268 ? -4.602 0.884 20.578 1 90 268 SER A C 1
ATOM 2068 O O . SER A 1 268 ? -5.285 1.718 19.984 1 90 268 SER A O 1
ATOM 2070 N N . THR A 1 269 ? -4.602 0.763 21.875 1 95.31 269 THR A N 1
ATOM 2071 C CA . THR A 1 269 ? -5.285 1.713 22.75 1 95.31 269 THR A CA 1
ATOM 2072 C C . THR A 1 269 ? -4.367 2.17 23.875 1 95.31 269 THR A C 1
ATOM 2074 O O . THR A 1 269 ? -3.512 1.408 24.344 1 95.31 269 THR A O 1
ATOM 2077 N N . TYR A 1 270 ? -4.496 3.42 24.281 1 93.75 270 TYR A N 1
ATOM 2078 C CA . TYR A 1 270 ? -3.807 3.92 25.453 1 93.75 270 TYR A CA 1
ATOM 2079 C C . TYR A 1 270 ? -4.641 4.973 26.172 1 93.75 270 TYR A C 1
ATOM 2081 O O . TYR A 1 270 ? -5.664 5.426 25.656 1 93.75 270 TYR A O 1
ATOM 2089 N N . THR A 1 271 ? -4.223 5.273 27.375 1 96.44 271 THR A N 1
ATOM 2090 C CA . THR A 1 271 ? -4.914 6.281 28.172 1 96.44 271 THR A CA 1
ATOM 2091 C C . THR A 1 271 ? -4.148 7.602 28.156 1 96.44 271 THR A C 1
ATOM 2093 O O . THR A 1 271 ? -2.936 7.629 28.359 1 96.44 271 THR A O 1
ATOM 2096 N N . TRP A 1 272 ? -4.793 8.664 27.812 1 97.38 272 TRP A N 1
ATOM 2097 C CA . TRP A 1 272 ? -4.258 10.016 27.891 1 97.38 272 TRP A CA 1
ATOM 2098 C C . TRP A 1 272 ? -4.859 10.773 29.062 1 97.38 272 TRP A C 1
ATOM 2100 O O . TRP A 1 272 ? -6.082 10.922 29.156 1 97.38 272 TRP A O 1
ATOM 2110 N N . ASN A 1 273 ? -3.994 11.219 29.938 1 96.88 273 ASN A N 1
ATOM 2111 C CA . ASN A 1 273 ? -4.453 11.961 31.109 1 96.88 273 ASN A CA 1
ATOM 2112 C C . ASN A 1 273 ? -4.328 13.461 30.906 1 96.88 273 ASN A C 1
ATOM 2114 O O . ASN A 1 273 ? -3.252 13.961 30.578 1 96.88 273 ASN A O 1
ATOM 2118 N N . TYR A 1 274 ? -5.43 14.133 31.078 1 97 274 TYR A N 1
ATOM 2119 C CA . TYR A 1 274 ? -5.453 15.594 31 1 97 274 TYR A CA 1
ATOM 2120 C C . TYR A 1 274 ? -6.094 16.188 32.25 1 97 274 TYR A C 1
ATOM 2122 O O . TYR A 1 274 ? -7.293 16.031 32.469 1 97 274 TYR A O 1
ATOM 2130 N N . GLN A 1 275 ? -5.254 16.891 33.031 1 94.56 275 GLN A N 1
ATOM 2131 C CA . GLN A 1 275 ? -5.707 17.578 34.219 1 94.56 275 GLN A CA 1
ATOM 2132 C C . GLN A 1 275 ? -6.5 16.641 35.125 1 94.56 275 GLN A C 1
ATOM 2134 O O . GLN A 1 275 ? -7.594 16.984 35.594 1 94.56 275 GLN A O 1
ATOM 2139 N N . GLY A 1 276 ? -6.082 15.383 35.25 1 93.62 276 GLY A N 1
ATOM 2140 C CA . GLY A 1 276 ? -6.66 14.414 36.156 1 93.62 276 GLY A CA 1
ATOM 2141 C C . GLY A 1 276 ? -7.758 13.578 35.531 1 93.62 276 GLY A C 1
ATOM 2142 O O . GLY A 1 276 ? -8.305 12.68 36.188 1 93.62 276 GLY A O 1
ATOM 2143 N N . GLN A 1 277 ? -8.141 13.875 34.375 1 94.75 277 GLN A N 1
ATOM 2144 C CA . GLN A 1 277 ? -9.164 13.094 33.688 1 94.75 277 GLN A CA 1
ATOM 2145 C C . GLN A 1 277 ? -8.547 12.172 32.656 1 94.75 277 GLN A C 1
ATOM 2147 O O . GLN A 1 277 ? -7.754 12.617 31.812 1 94.75 277 GLN A O 1
ATOM 2152 N N . ASP A 1 278 ? -8.992 10.93 32.719 1 95.62 278 ASP A N 1
ATOM 2153 C CA . ASP A 1 278 ? -8.492 9.938 31.766 1 95.62 278 ASP A CA 1
ATOM 2154 C C . ASP A 1 278 ? -9.352 9.898 30.5 1 95.62 278 ASP A C 1
ATOM 2156 O O . ASP A 1 278 ? -10.578 9.945 30.578 1 95.62 278 ASP A O 1
ATOM 2160 N N . HIS A 1 279 ? -8.695 9.906 29.406 1 97.5 279 HIS A N 1
ATOM 2161 C CA . HIS A 1 279 ? -9.32 9.719 28.094 1 97.5 279 HIS A CA 1
ATOM 2162 C C . HIS A 1 279 ? -8.773 8.477 27.391 1 97.5 279 HIS A C 1
ATOM 2164 O O . HIS A 1 279 ? -7.555 8.297 27.312 1 97.5 279 HIS A O 1
ATOM 2170 N N . THR A 1 280 ? -9.617 7.625 26.938 1 97.62 280 THR A N 1
ATOM 2171 C CA . THR A 1 280 ? -9.18 6.457 26.188 1 97.62 280 THR A CA 1
ATOM 2172 C C . THR A 1 280 ? -8.938 6.812 24.719 1 97.62 280 THR A C 1
ATOM 2174 O O . THR A 1 280 ? -9.82 7.344 24.047 1 97.62 280 THR A O 1
ATOM 2177 N N . VAL A 1 281 ? -7.738 6.539 24.297 1 98.38 281 VAL A N 1
ATOM 2178 C CA . VAL A 1 281 ? -7.355 6.859 22.922 1 98.38 281 VAL A CA 1
ATOM 2179 C C . VAL A 1 281 ? -7.195 5.574 22.109 1 98.38 281 VAL A C 1
ATOM 2181 O O . VAL A 1 281 ? -6.379 4.719 22.453 1 98.38 281 VAL A O 1
ATOM 2184 N N . GLY A 1 282 ? -8.055 5.355 21.125 1 98.19 282 GLY A N 1
ATOM 2185 C CA . GLY A 1 282 ? -7.855 4.305 20.141 1 98.19 282 GLY A CA 1
ATOM 2186 C C . GLY A 1 282 ? -7.043 4.754 18.938 1 98.19 282 GLY A C 1
ATOM 2187 O O . GLY A 1 282 ? -7.43 5.691 18.234 1 98.19 282 GLY A O 1
ATOM 2188 N N . VAL A 1 283 ? -5.91 4.117 18.703 1 97.81 283 VAL A N 1
ATOM 2189 C CA . VAL A 1 283 ? -5.047 4.438 17.562 1 97.81 283 VAL A CA 1
ATOM 2190 C C . VAL A 1 283 ? -5.508 3.666 16.328 1 97.81 283 VAL A C 1
ATOM 2192 O O . VAL A 1 283 ? -5.43 2.436 16.297 1 97.81 283 VAL A O 1
ATOM 2195 N N . LEU A 1 284 ? -5.945 4.395 15.336 1 98.25 284 LEU A N 1
ATOM 2196 C CA . LEU A 1 284 ? -6.496 3.76 14.141 1 98.25 284 LEU A CA 1
ATOM 2197 C C . LEU A 1 284 ? -5.457 3.703 13.023 1 98.25 284 LEU A C 1
ATOM 2199 O O . LEU A 1 284 ? -5.473 2.787 12.203 1 98.25 284 LEU A O 1
ATOM 2203 N N . LEU A 1 285 ? -4.605 4.629 12.969 1 97.56 285 LEU A N 1
ATOM 2204 C CA . LEU A 1 285 ? -3.457 4.715 12.078 1 97.56 285 LEU A CA 1
ATOM 2205 C C . LEU A 1 285 ? -2.285 5.406 12.766 1 97.56 285 LEU A C 1
ATOM 2207 O O . LEU A 1 285 ? -2.463 6.441 13.406 1 97.56 285 LEU A O 1
ATOM 2211 N N . ASP A 1 286 ? -1.13 4.809 12.672 1 94.75 286 ASP A N 1
ATOM 2212 C CA . ASP A 1 286 ? 0.04 5.383 13.328 1 94.75 286 ASP A CA 1
ATOM 2213 C C . ASP A 1 286 ? 1.237 5.422 12.383 1 94.75 286 ASP A C 1
ATOM 2215 O O . ASP A 1 286 ? 2.162 4.617 12.508 1 94.75 286 ASP A O 1
ATOM 2219 N N . ARG A 1 287 ? 1.241 6.344 11.539 1 94.5 287 ARG A N 1
ATOM 2220 C CA . ARG A 1 287 ? 2.369 6.633 10.656 1 94.5 287 ARG A CA 1
ATOM 2221 C C . ARG A 1 287 ? 2.967 8 10.969 1 94.5 287 ARG A C 1
ATOM 2223 O O . ARG A 1 287 ? 2.291 8.867 11.523 1 94.5 287 ARG A O 1
ATOM 2230 N N . ASP A 1 288 ? 4.148 8.156 10.57 1 94.12 288 ASP A N 1
ATOM 2231 C CA . ASP A 1 288 ? 4.832 9.414 10.859 1 94.12 288 ASP A CA 1
ATOM 2232 C C . ASP A 1 288 ? 4.094 10.602 10.242 1 94.12 288 ASP A C 1
ATOM 2234 O O . ASP A 1 288 ? 3.896 11.625 10.891 1 94.12 288 ASP A O 1
ATOM 2238 N N . GLU A 1 289 ? 3.658 10.453 8.977 1 96.12 289 GLU A N 1
ATOM 2239 C CA . GLU A 1 289 ? 3.076 11.578 8.25 1 96.12 289 GLU A CA 1
ATOM 2240 C C . GLU A 1 289 ? 1.554 11.57 8.352 1 96.12 289 GLU A C 1
ATOM 2242 O O . GLU A 1 289 ? 0.889 12.469 7.824 1 96.12 289 GLU A O 1
ATOM 2247 N N . ALA A 1 290 ? 0.994 10.555 9.062 1 98 290 ALA A N 1
ATOM 2248 C CA . ALA A 1 290 ? -0.461 10.445 9.141 1 98 290 ALA A CA 1
ATOM 2249 C C . ALA A 1 290 ? -0.89 9.664 10.375 1 98 290 ALA A C 1
ATOM 2251 O O . ALA A 1 290 ? -0.626 8.469 10.492 1 98 290 ALA A O 1
ATOM 2252 N N . LYS A 1 291 ? -1.508 10.328 11.258 1 98.25 291 LYS A N 1
ATOM 2253 C CA . LYS A 1 291 ? -2.09 9.695 12.438 1 98.25 291 LYS A CA 1
ATOM 2254 C C . LYS A 1 291 ? -3.605 9.859 12.461 1 98.25 291 LYS A C 1
ATOM 2256 O O . LYS A 1 291 ? -4.129 10.898 12.039 1 98.25 291 LYS A O 1
ATOM 2261 N N . ILE A 1 292 ? -4.297 8.859 12.875 1 98.75 292 ILE A N 1
ATOM 2262 C CA . ILE A 1 292 ? -5.734 8.906 13.102 1 98.75 292 ILE A CA 1
ATOM 2263 C C . ILE A 1 292 ? -6.062 8.266 14.453 1 98.75 292 ILE A C 1
ATOM 2265 O O . ILE A 1 292 ? -5.715 7.105 14.695 1 98.75 292 ILE A O 1
ATOM 2269 N N . HIS A 1 293 ? -6.676 9.055 15.297 1 98.81 293 HIS A N 1
ATOM 2270 C CA . HIS A 1 293 ? -7.086 8.578 16.609 1 98.81 293 HIS A CA 1
ATOM 2271 C C . HIS A 1 293 ? -8.586 8.758 16.828 1 98.81 293 HIS A C 1
ATOM 2273 O O . HIS A 1 293 ? -9.195 9.656 16.234 1 98.81 293 HIS A O 1
ATOM 2279 N N . TYR A 1 294 ? -9.102 7.855 17.5 1 98.69 294 TYR A N 1
ATOM 2280 C CA . TYR A 1 294 ? -10.438 7.965 18.062 1 98.69 294 TYR A CA 1
ATOM 2281 C C . TYR A 1 294 ? -10.383 8.117 19.578 1 98.69 294 TYR A C 1
ATOM 2283 O O . TYR A 1 294 ? -9.891 7.227 20.281 1 98.69 294 TYR A O 1
ATOM 2291 N N . VAL A 1 295 ? -10.859 9.242 20.125 1 98.69 295 VAL A N 1
ATOM 2292 C CA . VAL A 1 295 ? -10.688 9.547 21.531 1 98.69 295 VAL A CA 1
ATOM 2293 C C . VAL A 1 295 ? -12.047 9.562 22.234 1 98.69 295 VAL A C 1
ATOM 2295 O O . VAL A 1 295 ? -12.938 10.328 21.844 1 98.69 295 VAL A O 1
ATOM 2298 N N . LYS A 1 296 ? -12.18 8.812 23.219 1 97.5 296 LYS A N 1
ATOM 2299 C CA . LYS A 1 296 ? -13.422 8.758 23.984 1 97.5 296 LYS A CA 1
ATOM 2300 C C . LYS A 1 296 ? -13.43 9.805 25.094 1 97.5 296 LYS A C 1
ATOM 2302 O O . LYS A 1 296 ? -12.375 10.18 25.609 1 97.5 296 LYS A O 1
ATOM 2307 N N . ASN A 1 297 ? -14.625 10.305 25.375 1 96.62 297 ASN A N 1
ATOM 2308 C CA . ASN A 1 297 ? -14.852 11.25 26.469 1 96.62 297 ASN A CA 1
ATOM 2309 C C . ASN A 1 297 ? -14 12.508 26.312 1 96.62 297 ASN A C 1
ATOM 2311 O O . ASN A 1 297 ? -13.297 12.906 27.234 1 96.62 297 ASN A O 1
ATOM 2315 N N . PHE A 1 298 ? -14.062 13.023 25.156 1 98.62 298 PHE A N 1
ATOM 2316 C CA . PHE A 1 298 ? -13.164 14.141 24.875 1 98.62 298 PHE A CA 1
ATOM 2317 C C . PHE A 1 298 ? -13.875 15.469 25.094 1 98.62 298 PHE A C 1
ATOM 2319 O O . PHE A 1 298 ? -13.289 16.406 25.641 1 98.62 298 PHE A O 1
ATOM 2326 N N . ILE A 1 299 ? -15.086 15.602 24.594 1 98.69 299 ILE A N 1
ATOM 2327 C CA . ILE A 1 299 ? -15.859 16.828 24.719 1 98.69 299 ILE A CA 1
ATOM 2328 C C . ILE A 1 299 ? -17.125 16.562 25.531 1 98.69 299 ILE A C 1
ATOM 2330 O O . ILE A 1 299 ? -17.766 15.523 25.375 1 98.69 299 ILE A O 1
ATOM 2334 N N . THR A 1 300 ? -17.547 17.531 26.359 1 97.94 300 THR A N 1
ATOM 2335 C CA . THR A 1 300 ? -18.703 17.344 27.234 1 97.94 300 THR A CA 1
ATOM 2336 C C . THR A 1 300 ? -19.953 17.953 26.609 1 97.94 300 THR A C 1
ATOM 2338 O O . THR A 1 300 ? -19.859 18.812 25.734 1 97.94 300 THR A O 1
ATOM 2341 N N . PRO A 1 301 ? -21.125 17.531 27.141 1 98.12 301 PRO A N 1
ATOM 2342 C CA . PRO A 1 301 ? -22.359 18.141 26.656 1 98.12 301 PRO A CA 1
ATOM 2343 C C . PRO A 1 301 ? -22.406 19.656 26.922 1 98.12 301 PRO A C 1
ATOM 2345 O O . PRO A 1 301 ? -22.922 20.406 26.094 1 98.12 301 PRO A O 1
ATOM 2348 N N . GLU A 1 302 ? -21.828 20.078 28.047 1 98.12 302 GLU A N 1
ATOM 2349 C CA . GLU A 1 302 ? -21.797 21.5 28.375 1 98.12 302 GLU A CA 1
ATOM 2350 C C . GLU A 1 302 ? -20.953 22.281 27.375 1 98.12 302 GLU A C 1
ATOM 2352 O O . GLU A 1 302 ? -21.344 23.375 26.953 1 98.12 302 GLU A O 1
ATOM 2357 N N . GLU A 1 303 ? -19.859 21.734 27.062 1 98.56 303 GLU A N 1
ATOM 2358 C CA . GLU A 1 303 ? -18.984 22.359 26.078 1 98.56 303 GLU A CA 1
ATOM 2359 C C . GLU A 1 303 ? -19.656 22.422 24.703 1 98.56 303 GLU A C 1
ATOM 2361 O O . GLU A 1 303 ? -19.594 23.453 24.031 1 98.56 303 GLU A O 1
ATOM 2366 N N . CYS A 1 304 ? -20.344 21.359 24.328 1 98.69 304 CYS A N 1
ATOM 2367 C CA . CYS A 1 304 ? -21.078 21.328 23.062 1 98.69 304 CYS A CA 1
ATOM 2368 C C . CYS A 1 304 ? -22.172 22.391 23.031 1 98.69 304 CYS A C 1
ATOM 2370 O O . CYS A 1 304 ? -22.312 23.109 22.047 1 98.69 304 CYS A O 1
ATOM 2372 N N . GLU A 1 305 ? -22.859 22.5 24.078 1 98.31 305 GLU A N 1
ATOM 2373 C CA . GLU A 1 305 ? -23.938 23.484 24.172 1 98.31 305 GLU A CA 1
ATOM 2374 C C . GLU A 1 305 ? -23.391 24.906 24.047 1 98.31 305 GLU A C 1
ATOM 2376 O O . GLU A 1 305 ? -23.984 25.75 23.375 1 98.31 305 GLU A O 1
ATOM 2381 N N . ALA A 1 306 ? -22.312 25.156 24.703 1 98.56 306 ALA A N 1
ATOM 2382 C CA . ALA A 1 306 ? -21.703 26.484 24.641 1 98.56 306 ALA A CA 1
ATOM 2383 C C . ALA A 1 306 ? -21.297 26.828 23.219 1 98.56 306 ALA A C 1
ATOM 2385 O O . ALA A 1 306 ? -21.516 27.953 22.75 1 98.56 306 ALA A O 1
ATOM 2386 N N . ILE A 1 307 ? -20.719 25.891 22.5 1 98.56 307 ILE A N 1
ATOM 2387 C CA . ILE A 1 307 ? -20.281 26.094 21.141 1 98.56 307 ILE A CA 1
ATOM 2388 C C . ILE A 1 307 ? -21.484 26.344 20.234 1 98.56 307 ILE A C 1
ATOM 2390 O O . ILE A 1 307 ? -21.469 27.266 19.406 1 98.56 307 ILE A O 1
ATOM 2394 N N . GLU A 1 308 ? -22.516 25.562 20.391 1 97.88 308 GLU A N 1
ATOM 2395 C CA . GLU A 1 308 ? -23.719 25.703 19.578 1 97.88 308 GLU A CA 1
ATOM 2396 C C . GLU A 1 308 ? -24.375 27.062 19.797 1 97.88 308 GLU A C 1
ATOM 2398 O O . GLU A 1 308 ? -24.844 27.688 18.844 1 97.88 308 GLU A O 1
ATOM 2403 N N . LYS A 1 309 ? -24.406 27.453 21.031 1 97.88 309 LYS A N 1
ATOM 2404 C CA . LYS A 1 309 ? -25 28.766 21.359 1 97.88 309 LYS A CA 1
ATOM 2405 C C . LYS A 1 309 ? -24.203 29.891 20.703 1 97.88 309 LYS A C 1
ATOM 2407 O O . LYS A 1 309 ? -24.781 30.828 20.172 1 97.88 309 LYS A O 1
ATOM 2412 N N . ALA A 1 310 ? -22.938 29.766 20.781 1 98 310 ALA A N 1
ATOM 2413 C CA . ALA A 1 310 ? -22.078 30.797 20.188 1 98 310 ALA A CA 1
ATOM 2414 C C . ALA A 1 310 ? -22.188 30.797 18.672 1 98 310 ALA A C 1
ATOM 2416 O O . ALA A 1 310 ? -22.078 31.859 18.031 1 98 310 ALA A O 1
ATOM 2417 N N . ALA A 1 311 ? -22.484 29.672 18.078 1 97.75 311 ALA A N 1
ATOM 2418 C CA . ALA A 1 311 ? -22.531 29.516 16.625 1 97.75 311 ALA A CA 1
ATOM 2419 C C . ALA A 1 311 ? -23.875 29.938 16.062 1 97.75 311 ALA A C 1
ATOM 2421 O O . ALA A 1 311 ? -23.969 30.375 14.906 1 97.75 311 ALA A O 1
ATOM 2422 N N . ALA A 1 312 ? -24.891 29.859 16.766 1 96.81 312 ALA A N 1
ATOM 2423 C CA . ALA A 1 312 ? -26.281 29.953 16.328 1 96.81 312 ALA A CA 1
ATOM 2424 C C . ALA A 1 312 ? -26.516 31.219 15.523 1 96.81 312 ALA A C 1
ATOM 2426 O O . ALA A 1 312 ? -27.094 31.172 14.43 1 96.81 312 ALA A O 1
ATOM 2427 N N . PRO A 1 313 ? -25.938 32.375 15.945 1 96.25 313 PRO A N 1
ATOM 2428 C CA . PRO A 1 313 ? -26.25 33.625 15.227 1 96.25 313 PRO A CA 1
ATOM 2429 C C . PRO A 1 313 ? -25.484 33.75 13.914 1 96.25 313 PRO A C 1
ATOM 2431 O O . PRO A 1 313 ? -25.812 34.594 13.078 1 96.25 313 PRO A O 1
ATOM 2434 N N . LYS A 1 314 ? -24.516 32.938 13.719 1 95.81 314 LYS A N 1
ATOM 2435 C CA . LYS A 1 314 ? -23.609 33.125 12.594 1 95.81 314 LYS A CA 1
ATOM 2436 C C . LYS A 1 314 ? -23.703 31.969 11.609 1 95.81 314 LYS A C 1
ATOM 2438 O O . LYS A 1 314 ? -22.922 31.891 10.664 1 95.81 314 LYS A O 1
ATOM 2443 N N . LEU A 1 315 ? -24.594 31.078 11.852 1 95.25 315 LEU A N 1
ATOM 2444 C CA . LEU A 1 315 ? -24.688 29.891 11.008 1 95.25 315 LEU A CA 1
ATOM 2445 C C . LEU A 1 315 ? -25.016 30.266 9.57 1 95.25 315 LEU A C 1
ATOM 2447 O O . LEU A 1 315 ? -25.891 31.094 9.328 1 95.25 315 LEU A O 1
ATOM 2451 N N . HIS A 1 316 ? -24.297 29.734 8.656 1 93 316 HIS A N 1
ATOM 2452 C CA . HIS A 1 316 ? -24.5 29.906 7.223 1 93 316 HIS A CA 1
ATOM 2453 C C . HIS A 1 316 ? -24.109 28.656 6.453 1 93 316 HIS A C 1
ATOM 2455 O O . HIS A 1 316 ? -23.562 27.703 7.035 1 93 316 HIS A O 1
ATOM 2461 N N . GLN A 1 317 ? -24.391 28.641 5.211 1 90.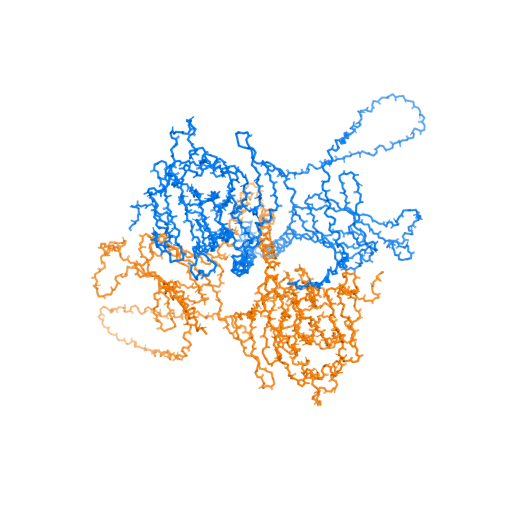88 317 GLN A N 1
ATOM 2462 C CA . GLN A 1 317 ? -24.109 27.453 4.406 1 90.88 317 GLN A CA 1
ATOM 2463 C C . GLN A 1 317 ? -22.609 27.203 4.332 1 90.88 317 GLN A C 1
ATOM 2465 O O . GLN A 1 317 ? -21.812 28.125 4.121 1 90.88 317 GLN A O 1
ATOM 2470 N N . ALA A 1 318 ? -22.266 25.938 4.543 1 87.62 318 ALA A N 1
ATOM 2471 C CA . ALA A 1 318 ? -20.859 25.562 4.547 1 87.62 318 ALA A CA 1
ATOM 2472 C C . ALA A 1 318 ? -20.281 25.609 3.135 1 87.62 318 ALA A C 1
ATOM 2474 O O . ALA A 1 318 ? -20.938 25.219 2.172 1 87.62 318 ALA A O 1
ATOM 2475 N N . THR A 1 319 ? -18.953 26.031 3.02 1 80.56 319 THR A N 1
ATOM 2476 C CA . THR A 1 319 ? -18.266 26.141 1.741 1 80.56 319 THR A CA 1
ATOM 2477 C C . THR A 1 319 ? -17.062 25.219 1.7 1 80.56 319 THR A C 1
ATOM 2479 O O . THR A 1 319 ? -16.688 24.625 2.719 1 80.56 319 THR A O 1
ATOM 2482 N N . VAL A 1 320 ? -16.5 24.938 0.512 1 79.75 320 VAL A N 1
ATOM 2483 C CA . VAL A 1 320 ? -15.273 24.188 0.31 1 79.75 320 VAL A CA 1
ATOM 2484 C C . VAL A 1 320 ? -14.273 25.031 -0.475 1 79.75 320 VAL A C 1
ATOM 2486 O O . VAL A 1 320 ? -14.656 25.953 -1.196 1 79.75 320 VAL A O 1
ATOM 2489 N N . ALA A 1 321 ? -12.984 24.656 -0.223 1 70.75 321 ALA A N 1
ATOM 2490 C CA . ALA A 1 321 ? -11.969 25.359 -1.009 1 70.75 321 ALA A CA 1
ATOM 2491 C C . ALA A 1 321 ? -12.18 25.125 -2.502 1 70.75 321 ALA A C 1
ATOM 2493 O O . ALA A 1 321 ? -12.531 24.031 -2.928 1 70.75 321 ALA A O 1
ATOM 2494 N N . ASP A 1 322 ? -11.938 26.172 -3.316 1 66.75 322 ASP A N 1
ATOM 2495 C CA . ASP A 1 322 ? -12.227 26.078 -4.742 1 66.75 322 ASP A CA 1
ATOM 2496 C C . ASP A 1 322 ? -10.977 25.719 -5.539 1 66.75 322 ASP A C 1
ATOM 2498 O O . ASP A 1 322 ? -11.016 25.641 -6.77 1 66.75 322 ASP A O 1
ATOM 2502 N N . GLY A 1 323 ? -9.867 25.562 -4.816 1 65.81 323 GLY A N 1
ATOM 2503 C CA . GLY A 1 323 ? -8.617 25.219 -5.488 1 65.81 323 GLY A CA 1
ATOM 2504 C C . GLY A 1 323 ? -7.91 26.422 -6.082 1 65.81 323 GLY A C 1
ATOM 2505 O O . GLY A 1 323 ? -6.809 26.297 -6.621 1 65.81 323 GLY A O 1
ATOM 2506 N N . SER A 1 324 ? -8.484 27.594 -6.047 1 64.62 324 SER A N 1
ATOM 2507 C CA . SER A 1 324 ? -7.918 28.812 -6.621 1 64.62 324 SER A CA 1
ATOM 2508 C C . SER A 1 324 ? -7.766 29.906 -5.562 1 64.62 324 SER A C 1
ATOM 2510 O O . SER A 1 324 ? -7.863 31.094 -5.871 1 64.62 324 SER A O 1
ATOM 2512 N N . GLY A 1 325 ? -7.629 29.438 -4.359 1 66.56 325 GLY A N 1
ATOM 2513 C CA . GLY A 1 325 ? -7.395 30.391 -3.287 1 66.56 325 GLY A CA 1
ATOM 2514 C C . GLY A 1 325 ? -8.672 30.875 -2.627 1 66.56 325 GLY A C 1
ATOM 2515 O O . GLY A 1 325 ? -8.625 31.625 -1.65 1 66.56 325 GLY A O 1
ATOM 2516 N N . GLY A 1 326 ? -9.797 30.484 -3.232 1 70.19 326 GLY A N 1
ATOM 2517 C CA . GLY A 1 326 ? -11.086 30.859 -2.672 1 70.19 326 GLY A CA 1
ATOM 2518 C C . GLY A 1 326 ? -11.906 29.656 -2.225 1 70.19 326 GLY A C 1
ATOM 2519 O O . GLY A 1 326 ? -11.352 28.609 -1.89 1 70.19 326 GLY A O 1
ATOM 2520 N N . SER A 1 327 ? -13.188 30.047 -1.936 1 75.12 327 SER A N 1
ATOM 2521 C CA . SER A 1 327 ? -14.125 29.016 -1.49 1 75.12 327 SER A CA 1
ATOM 2522 C C . SER A 1 327 ? -15.383 29.016 -2.357 1 75.12 327 SER A C 1
ATOM 2524 O O . SER A 1 327 ? -15.656 29.969 -3.072 1 75.12 327 SER A O 1
ATOM 2526 N N . HIS A 1 328 ? -15.992 27.875 -2.496 1 76.44 328 HIS A N 1
ATOM 2527 C CA . HIS A 1 328 ? -17.25 27.781 -3.24 1 76.44 328 HIS A CA 1
ATOM 2528 C C . HIS A 1 328 ? -18.219 26.828 -2.568 1 76.44 328 HIS A C 1
ATOM 2530 O O . HIS A 1 328 ? -17.828 26.031 -1.718 1 76.44 328 HIS A O 1
ATOM 2536 N N . LEU A 1 329 ? -19.516 27.078 -2.918 1 75.69 329 LEU A N 1
ATOM 2537 C CA . LEU A 1 329 ? -20.562 26.203 -2.408 1 75.69 329 LEU A CA 1
ATOM 2538 C C . LEU A 1 329 ? -20.609 24.906 -3.188 1 75.69 329 LEU A C 1
ATOM 2540 O O . LEU A 1 329 ? -20.516 24.906 -4.418 1 75.69 329 LEU A O 1
ATOM 2544 N N . GLN A 1 330 ? -20.609 23.859 -2.469 1 75.94 330 GLN A N 1
ATOM 2545 C CA . GLN A 1 330 ? -20.797 22.547 -3.084 1 75.94 330 GLN A CA 1
ATOM 2546 C C . GLN A 1 330 ? -22.219 22.047 -2.936 1 75.94 330 GLN A C 1
ATOM 2548 O O . GLN A 1 330 ? -22.797 22.125 -1.847 1 75.94 330 GLN A O 1
ATOM 2553 N N . LYS A 1 331 ? -22.797 21.531 -4.004 1 74.69 331 LYS A N 1
ATOM 2554 C CA . LYS A 1 331 ? -24.188 21.109 -4.039 1 74.69 331 LYS A CA 1
ATOM 2555 C C . LYS A 1 331 ? -24.469 20.016 -3.018 1 74.69 331 LYS A C 1
ATOM 2557 O O . LYS A 1 331 ? -25.516 19.984 -2.385 1 74.69 331 LYS A O 1
ATOM 2562 N N . SER A 1 332 ? -23.516 19.125 -2.848 1 81.5 332 SER A N 1
ATOM 2563 C CA . SER A 1 332 ? -23.75 17.969 -1.983 1 81.5 332 SER A CA 1
ATOM 2564 C C . SER A 1 332 ? -23.609 18.344 -0.512 1 81.5 332 SER A C 1
ATOM 2566 O O . SER A 1 332 ? -24.109 17.641 0.364 1 81.5 332 SER A O 1
ATOM 2568 N N . ARG A 1 333 ? -22.922 19.344 -0.276 1 83.94 333 ARG A N 1
ATOM 2569 C CA . ARG A 1 333 ? -22.703 19.766 1.103 1 83.94 333 ARG A CA 1
ATOM 2570 C C . ARG A 1 333 ? -23.75 20.812 1.521 1 83.94 333 ARG A C 1
ATOM 2572 O O . ARG A 1 333 ? -23.641 21.984 1.139 1 83.94 333 ARG A O 1
ATOM 2579 N N . LYS A 1 334 ? -24.672 20.469 2.312 1 86.75 334 LYS A N 1
ATOM 2580 C CA . LYS A 1 334 ? -25.797 21.312 2.711 1 86.75 334 LYS A CA 1
ATOM 2581 C C . LYS A 1 334 ? -25.672 21.734 4.168 1 86.75 334 LYS A C 1
ATOM 2583 O O . LYS A 1 334 ? -26.531 22.438 4.688 1 86.75 334 LYS A O 1
ATOM 2588 N N . ALA A 1 335 ? -24.594 21.359 4.711 1 92.06 335 ALA A N 1
ATOM 2589 C CA . ALA A 1 335 ? -24.359 21.625 6.125 1 92.06 335 ALA A CA 1
ATOM 2590 C C . ALA A 1 335 ? -24.281 23.125 6.387 1 92.06 335 ALA A C 1
ATOM 2592 O O . ALA A 1 335 ? -23.938 23.906 5.492 1 92.06 335 ALA A O 1
ATOM 2593 N N . LEU A 1 336 ? -24.672 23.531 7.523 1 95 336 LEU A N 1
ATOM 2594 C CA . LEU A 1 336 ? -24.438 24.875 8.023 1 95 336 LEU A CA 1
ATOM 2595 C C . LEU A 1 336 ? -23.156 24.938 8.828 1 95 336 LEU A C 1
ATOM 2597 O O . LEU A 1 336 ? -22.766 23.953 9.469 1 95 336 LEU A O 1
ATOM 2601 N N . GLN A 1 337 ? -22.516 26.031 8.766 1 95.75 337 GLN A N 1
ATOM 2602 C CA . GLN A 1 337 ? -21.281 26.188 9.531 1 95.75 337 GLN A CA 1
ATOM 2603 C C . GLN A 1 337 ? -21.172 27.594 10.117 1 95.75 337 GLN A C 1
ATOM 2605 O O . GLN A 1 337 ? -21.844 28.516 9.672 1 95.75 337 GLN A O 1
ATOM 2610 N N . ALA A 1 338 ? -20.438 27.734 11.195 1 97 338 ALA A N 1
ATOM 2611 C CA . ALA A 1 338 ? -20.156 29.016 11.836 1 97 338 ALA A CA 1
ATOM 2612 C C . ALA A 1 338 ? -18.844 28.969 12.602 1 97 338 ALA A C 1
ATOM 2614 O O . ALA A 1 338 ? -18.562 28.016 13.328 1 97 338 ALA A O 1
ATOM 2615 N N . GLY A 1 339 ? -18.031 29.984 12.398 1 96.44 339 GLY A N 1
ATOM 2616 C CA . GLY A 1 339 ? -16.844 30.141 13.211 1 96.44 339 GLY A CA 1
ATOM 2617 C C . GLY A 1 339 ? -17.141 30.656 14.609 1 96.44 339 GLY A C 1
ATOM 2618 O O . GLY A 1 339 ? -17.953 31.562 14.781 1 96.44 339 GLY A O 1
ATOM 2619 N N . VAL A 1 340 ? -16.484 30.047 15.539 1 97.44 340 VAL A N 1
ATOM 2620 C CA . VAL A 1 340 ? -16.641 30.422 16.938 1 97.44 340 VAL A CA 1
ATOM 2621 C C . VAL A 1 340 ? -15.305 30.906 17.5 1 97.44 340 VAL A C 1
ATOM 2623 O O . VAL A 1 340 ? -14.352 30.125 17.594 1 97.44 340 VAL A O 1
ATOM 2626 N N . ARG A 1 341 ? -15.305 32.125 17.906 1 96.25 341 ARG A N 1
ATOM 2627 C CA . ARG A 1 341 ? -14.102 32.656 18.531 1 96.25 341 ARG A CA 1
ATOM 2628 C C . ARG A 1 341 ? -13.875 32.031 19.906 1 96.25 341 ARG A C 1
ATOM 2630 O O . ARG A 1 341 ? -14.797 31.922 20.703 1 96.25 341 ARG A O 1
ATOM 2637 N N . VAL A 1 342 ? -12.695 31.641 20.109 1 97.62 342 VAL A N 1
ATOM 2638 C CA . VAL A 1 342 ? -12.352 31.078 21.406 1 97.62 342 VAL A CA 1
ATOM 2639 C C . VAL A 1 342 ? -12.016 32.219 22.391 1 97.62 342 VAL A C 1
ATOM 2641 O O . VAL A 1 342 ? -11.094 32.969 22.156 1 97.62 342 VAL A O 1
ATOM 2644 N N . PRO A 1 343 ? -12.766 32.312 23.406 1 97.44 343 PRO A N 1
ATOM 2645 C CA . PRO A 1 343 ? -12.477 33.344 24.391 1 97.44 343 PRO A CA 1
ATOM 2646 C C . PRO A 1 343 ? -11.328 33 25.328 1 97.44 343 PRO A C 1
ATOM 2648 O O . PRO A 1 343 ? -11.555 32.75 26.516 1 97.44 343 PRO A O 1
ATOM 2651 N N . TRP A 1 344 ? -10.188 33.094 24.875 1 96.62 344 TRP A N 1
ATOM 2652 C CA . TRP A 1 344 ? -9 32.688 25.625 1 96.62 344 TRP A CA 1
ATOM 2653 C C . TRP A 1 344 ? -8.867 33.469 26.906 1 96.62 344 TRP A C 1
ATOM 2655 O O . TRP A 1 344 ? -8.383 32.969 27.922 1 96.62 344 TRP A O 1
ATOM 2665 N N . GLU A 1 345 ? -9.32 34.688 26.922 1 95.31 345 GLU A N 1
ATOM 2666 C CA . GLU A 1 345 ? -9.258 35.562 28.078 1 95.31 345 GLU A CA 1
ATOM 2667 C C . GLU A 1 345 ? -10.125 35.062 29.219 1 95.31 345 GLU A C 1
ATOM 2669 O O . GLU A 1 345 ? -9.922 35.406 30.391 1 95.31 345 GLU A O 1
ATOM 2674 N N . ASP A 1 346 ? -11.055 34.219 28.859 1 96.44 346 ASP A N 1
ATOM 2675 C CA . ASP A 1 346 ? -11.977 33.688 29.859 1 96.44 346 ASP A CA 1
ATOM 2676 C C . ASP A 1 346 ? -11.609 32.25 30.25 1 96.44 346 ASP A C 1
ATOM 2678 O O . ASP A 1 346 ? -12.383 31.562 30.938 1 96.44 346 ASP A O 1
ATOM 2682 N N . GLU A 1 347 ? -10.5 31.766 29.812 1 94.88 347 GLU A N 1
ATOM 2683 C CA . GLU A 1 347 ? -10.078 30.391 30.109 1 94.88 347 GLU A CA 1
ATOM 2684 C C . GLU A 1 347 ? -9.945 30.172 31.625 1 94.88 347 GLU A C 1
ATOM 2686 O O . GLU A 1 347 ? -10.422 29.172 32.156 1 94.88 347 GLU A O 1
ATOM 2691 N N . ALA A 1 348 ? -9.305 31.141 32.344 1 93.94 348 ALA A N 1
ATOM 2692 C CA . ALA A 1 348 ? -9.062 31.031 33.781 1 93.94 348 ALA A CA 1
ATOM 2693 C C . ALA A 1 348 ? -10.367 31 34.562 1 93.94 348 ALA A C 1
ATOM 2695 O O . ALA A 1 348 ? -10.422 30.438 35.656 1 93.94 348 ALA A O 1
ATOM 2696 N N . ASN A 1 349 ? -11.391 31.594 33.938 1 94.88 349 ASN A N 1
ATOM 2697 C CA . ASN A 1 349 ? -12.688 31.641 34.625 1 94.88 349 ASN A CA 1
ATOM 2698 C C . ASN A 1 349 ? -13.523 30.406 34.281 1 94.88 349 ASN A C 1
ATOM 2700 O O . ASN A 1 349 ? -14.688 30.328 34.688 1 94.88 349 ASN A O 1
ATOM 2704 N N . GLY A 1 350 ? -13.008 29.531 33.5 1 93.75 350 GLY A N 1
ATOM 2705 C CA . GLY A 1 350 ? -13.672 28.25 33.281 1 93.75 350 GLY A CA 1
ATOM 2706 C C . GLY A 1 350 ? -14.602 28.281 32.062 1 93.75 350 GLY A C 1
ATOM 2707 O O . GLY A 1 350 ? -15.562 27.5 32 1 93.75 350 GLY A O 1
ATOM 2708 N N . ASP A 1 351 ? -14.406 29.156 31.141 1 97.5 351 ASP A N 1
ATOM 2709 C CA . ASP A 1 351 ? -15.203 29.172 29.922 1 97.5 351 ASP A CA 1
ATOM 2710 C C . ASP A 1 351 ? -15.133 27.812 29.203 1 97.5 351 ASP A C 1
ATOM 2712 O O . ASP A 1 351 ? -14.047 27.312 28.938 1 97.5 351 ASP A O 1
ATOM 2716 N N . PRO A 1 352 ? -16.266 27.234 28.922 1 98.12 352 PRO A N 1
ATOM 2717 C CA . PRO A 1 352 ? -16.25 25.875 28.359 1 98.12 352 PRO A CA 1
ATOM 2718 C C . PRO A 1 352 ? -15.594 25.797 26.984 1 98.12 352 PRO A C 1
ATOM 2720 O O . PRO A 1 352 ? -14.953 24.797 26.656 1 98.12 352 PRO A O 1
ATOM 2723 N N . ILE A 1 353 ? -15.766 26.828 26.172 1 98.62 353 ILE A N 1
ATOM 2724 C CA . ILE A 1 353 ? -15.18 26.828 24.844 1 98.62 353 ILE A CA 1
ATOM 2725 C C . ILE A 1 353 ? -13.656 26.922 24.953 1 98.62 353 ILE A C 1
ATOM 2727 O O . ILE A 1 353 ? -12.938 26.188 24.266 1 98.62 353 ILE A O 1
ATOM 2731 N N . ALA A 1 354 ? -13.188 27.797 25.797 1 98.25 354 ALA A N 1
ATOM 2732 C CA . ALA A 1 354 ? -11.75 27.922 26.016 1 98.25 354 ALA A CA 1
ATOM 2733 C C . ALA A 1 354 ? -11.172 26.641 26.594 1 98.25 354 ALA A C 1
ATOM 2735 O O . ALA A 1 354 ? -10.07 26.219 26.234 1 98.25 354 ALA A O 1
ATOM 2736 N N . ALA A 1 355 ? -11.883 26.047 27.469 1 97.62 355 ALA A N 1
ATOM 2737 C CA . ALA A 1 355 ? -11.422 24.828 28.156 1 97.62 355 ALA A CA 1
ATOM 2738 C C . ALA A 1 355 ? -11.211 23.703 27.156 1 97.62 355 ALA A C 1
ATOM 2740 O O . ALA A 1 355 ? -10.156 23.047 27.156 1 97.62 355 ALA A O 1
ATOM 2741 N N . VAL A 1 356 ? -12.203 23.422 26.328 1 98.44 356 VAL A N 1
ATOM 2742 C CA . VAL A 1 356 ? -12.094 22.328 25.391 1 98.44 356 VAL A CA 1
ATOM 2743 C C . VAL A 1 356 ? -11.031 22.656 24.328 1 98.44 356 VAL A C 1
ATOM 2745 O O . VAL A 1 356 ? -10.312 21.766 23.875 1 98.44 356 VAL A O 1
ATOM 2748 N N . SER A 1 357 ? -10.898 23.906 23.969 1 98.5 357 SER A N 1
ATOM 2749 C CA . SER A 1 357 ? -9.875 24.297 23.016 1 98.5 357 SER A CA 1
ATOM 2750 C C . SER A 1 357 ? -8.477 24.062 23.562 1 98.5 357 SER A C 1
ATOM 2752 O O . SER A 1 357 ? -7.613 23.531 22.859 1 98.5 357 SER A O 1
ATOM 2754 N N . ARG A 1 358 ? -8.297 24.438 24.828 1 98.06 358 ARG A N 1
ATOM 2755 C CA . ARG A 1 358 ? -7.012 24.156 25.453 1 98.06 358 ARG A CA 1
ATOM 2756 C C . ARG A 1 358 ? -6.727 22.656 25.484 1 98.06 358 ARG A C 1
ATOM 2758 O O . ARG A 1 358 ? -5.602 22.234 25.219 1 98.06 358 ARG A O 1
ATOM 2765 N N . ARG A 1 359 ? -7.723 21.875 25.828 1 98.31 359 ARG A N 1
ATOM 2766 C CA . ARG A 1 359 ? -7.598 20.422 25.859 1 98.31 359 ARG A CA 1
ATOM 2767 C C . ARG A 1 359 ? -7.164 19.875 24.5 1 98.31 359 ARG A C 1
ATOM 2769 O O . ARG A 1 359 ? -6.254 19.047 24.422 1 98.31 359 ARG A O 1
ATOM 2776 N N . LEU A 1 360 ? -7.824 20.359 23.422 1 98.19 360 LEU A N 1
ATOM 2777 C CA . LEU A 1 360 ? -7.512 19.828 22.094 1 98.19 360 LEU A CA 1
ATOM 2778 C C . LEU A 1 360 ? -6.117 20.25 21.656 1 98.19 360 LEU A C 1
ATOM 2780 O O . LEU A 1 360 ? -5.395 19.469 21.031 1 98.19 360 LEU A O 1
ATOM 2784 N N . TYR A 1 361 ? -5.68 21.5 21.938 1 98.12 361 TYR A N 1
ATOM 2785 C CA . TYR A 1 361 ? -4.324 21.922 21.594 1 98.12 361 TYR A CA 1
ATOM 2786 C C . TYR A 1 361 ? -3.287 21.078 22.328 1 98.12 361 TYR A C 1
ATOM 2788 O O . TYR A 1 361 ? -2.285 20.656 21.734 1 98.12 361 TYR A O 1
ATOM 2796 N N . THR A 1 362 ? -3.555 20.844 23.578 1 98.38 362 THR A N 1
ATOM 2797 C CA . THR A 1 362 ? -2.639 20.016 24.375 1 98.38 362 THR A CA 1
ATOM 2798 C C . THR A 1 362 ? -2.557 18.609 23.812 1 98.38 362 THR A C 1
ATOM 2800 O O . THR A 1 362 ? -1.462 18.062 23.641 1 98.38 362 THR A O 1
ATOM 2803 N N . TYR A 1 363 ? -3.693 18.062 23.5 1 98.56 363 TYR A N 1
ATOM 2804 C CA . TYR A 1 363 ? -3.717 16.703 22.984 1 98.56 363 TYR A CA 1
ATOM 2805 C C . TYR A 1 363 ? -2.922 16.609 21.688 1 98.56 363 TYR A C 1
ATOM 2807 O O . TYR A 1 363 ? -2.102 15.703 21.516 1 98.56 363 TYR A O 1
ATOM 2815 N N . ILE A 1 364 ? -3.201 17.516 20.781 1 98 364 ILE A N 1
ATOM 2816 C CA . ILE A 1 364 ? -2.59 17.469 19.453 1 98 364 ILE A CA 1
ATOM 2817 C C . ILE A 1 364 ? -1.076 17.625 19.578 1 98 364 ILE A C 1
ATOM 2819 O O . ILE A 1 364 ? -0.316 16.922 18.906 1 98 364 ILE A O 1
ATOM 2823 N N . ASN A 1 365 ? -0.646 18.5 20.453 1 98 365 ASN A N 1
ATOM 2824 C CA . ASN A 1 365 ? 0.788 18.672 20.672 1 98 365 ASN A CA 1
ATOM 2825 C C . ASN A 1 365 ? 1.414 17.438 21.297 1 98 365 ASN A C 1
ATOM 2827 O O . ASN A 1 365 ? 2.533 17.062 20.953 1 98 365 ASN A O 1
ATOM 2831 N N . ASP A 1 366 ? 0.694 16.812 22.188 1 97.62 366 ASP A N 1
ATOM 2832 C CA . ASP A 1 366 ? 1.19 15.578 22.781 1 97.62 366 ASP A CA 1
ATOM 2833 C C . ASP A 1 366 ? 1.269 14.453 21.75 1 97.62 366 ASP A C 1
ATOM 2835 O O . ASP A 1 366 ? 2.219 13.672 21.75 1 97.62 366 ASP A O 1
ATOM 2839 N N . ALA A 1 367 ? 0.278 14.383 20.922 1 97.06 367 ALA A N 1
ATOM 2840 C CA . ALA A 1 367 ? 0.159 13.297 19.953 1 97.06 367 ALA A CA 1
ATOM 2841 C C . ALA A 1 367 ? 1.151 13.469 18.812 1 97.06 367 ALA A C 1
ATOM 2843 O O . ALA A 1 367 ? 1.584 12.484 18.203 1 97.06 367 ALA A O 1
ATOM 2844 N N . THR A 1 368 ? 1.62 14.742 18.453 1 97 368 THR A N 1
ATOM 2845 C CA . THR A 1 368 ? 2.367 14.969 17.234 1 97 368 THR A CA 1
ATOM 2846 C C . THR A 1 368 ? 3.74 15.562 17.531 1 97 368 THR A C 1
ATOM 2848 O O . THR A 1 368 ? 4.664 15.453 16.719 1 97 368 THR A O 1
ATOM 2851 N N . GLY A 1 369 ? 3.801 16.359 18.656 1 96.69 369 GLY A N 1
ATOM 2852 C CA . GLY A 1 369 ? 5.02 17.094 18.953 1 96.69 369 GLY A CA 1
ATOM 2853 C C . GLY A 1 369 ? 5.176 18.344 18.109 1 96.69 369 GLY A C 1
ATOM 2854 O O . GLY A 1 369 ? 6.27 18.906 18.016 1 96.69 369 GLY A O 1
ATOM 2855 N N . TYR A 1 370 ? 4.105 18.891 17.484 1 96.31 370 TYR A N 1
ATOM 2856 C CA . TYR A 1 370 ? 4.203 20 16.531 1 96.31 370 TYR A CA 1
ATOM 2857 C C . TYR A 1 370 ? 4.461 21.312 17.266 1 96.31 370 TYR A C 1
ATOM 2859 O O . TYR A 1 370 ? 4.934 22.281 16.656 1 96.31 370 TYR A O 1
ATOM 2867 N N . GLY A 1 371 ? 4.105 21.422 18.531 1 96.81 371 GLY A N 1
ATOM 2868 C CA . GLY A 1 371 ? 4.27 22.656 19.297 1 96.81 371 GLY A CA 1
ATOM 2869 C C . GLY A 1 371 ? 3.387 23.781 18.797 1 96.81 371 GLY A C 1
ATOM 2870 O O . GLY A 1 371 ? 3.82 24.938 18.734 1 96.81 371 GLY A O 1
ATOM 2871 N N . ILE A 1 372 ? 2.18 23.531 18.469 1 97.06 372 ILE A N 1
ATOM 2872 C CA . ILE A 1 372 ? 1.248 24.5 17.906 1 97.06 372 ILE A CA 1
ATOM 2873 C C . ILE A 1 372 ? 0.722 25.406 19.031 1 97.06 372 ILE A C 1
ATOM 2875 O O . ILE A 1 372 ? 0.303 24.922 20.078 1 97.06 372 ILE A O 1
ATOM 2879 N N . GLU A 1 373 ? 0.726 26.672 18.719 1 96.06 373 GLU A N 1
ATOM 2880 C CA . GLU A 1 373 ? 0.182 27.672 19.641 1 96.06 373 GLU A CA 1
ATOM 2881 C C . GLU A 1 373 ? -1.164 28.188 19.141 1 96.06 373 GLU A C 1
ATOM 2883 O O . GLU A 1 373 ? -1.488 28.062 17.953 1 96.06 373 GLU A O 1
ATOM 2888 N N . GLU A 1 374 ? -1.943 28.797 20.031 1 96.31 374 GLU A N 1
ATOM 2889 C CA . GLU A 1 374 ? -3.314 29.172 19.703 1 96.31 374 GLU A CA 1
ATOM 2890 C C . GLU A 1 374 ? -3.348 30.469 18.891 1 96.31 374 GLU A C 1
ATOM 2892 O O . GLU A 1 374 ? -4.266 30.688 18.109 1 96.31 374 GLU A O 1
ATOM 2897 N N . ALA A 1 375 ? -2.291 31.312 19.031 1 95.88 375 ALA A N 1
ATOM 2898 C CA . ALA A 1 375 ? -2.299 32.625 18.391 1 95.88 375 ALA A CA 1
ATOM 2899 C C . ALA A 1 375 ? -2.268 32.5 16.875 1 95.88 375 ALA A C 1
ATOM 2901 O O . ALA A 1 375 ? -1.43 31.766 16.328 1 95.88 375 ALA A O 1
ATOM 2902 N N . GLY A 1 376 ? -3.193 33.188 16.25 1 96.12 376 GLY A N 1
ATOM 2903 C CA . GLY A 1 376 ? -3.217 33.25 14.797 1 96.12 376 GLY A CA 1
ATOM 2904 C C . GLY A 1 376 ? -3.936 32.062 14.156 1 96.12 376 GLY A C 1
ATOM 2905 O O . GLY A 1 376 ? -4.051 32 12.938 1 96.12 376 GLY A O 1
ATOM 2906 N N . GLN A 1 377 ? -4.465 31.188 14.953 1 97.69 377 GLN A N 1
ATOM 2907 C CA . GLN A 1 377 ? -5.137 29.984 14.445 1 97.69 377 GLN A CA 1
ATOM 2908 C C . GLN A 1 377 ? -6.547 30.312 13.969 1 97.69 377 GLN A C 1
ATOM 2910 O O . GLN A 1 377 ? -7.086 31.375 14.273 1 97.69 377 GLN A O 1
ATOM 2915 N N . GLU A 1 378 ? -7.121 29.375 13.203 1 96.12 378 GLU A N 1
ATOM 2916 C CA . GLU A 1 378 ? -8.516 29.484 12.781 1 96.12 378 GLU A CA 1
ATOM 2917 C C . GLU A 1 378 ? -9.461 29.391 13.977 1 96.12 378 GLU A C 1
ATOM 2919 O O . GLU A 1 378 ? -9.109 28.828 15.008 1 96.12 378 GLU A O 1
ATOM 2924 N N . GLU A 1 379 ? -10.602 29.969 13.828 1 96.5 379 GLU A N 1
ATOM 2925 C CA . GLU A 1 379 ? -11.648 29.812 14.828 1 96.5 379 GLU A CA 1
ATOM 2926 C C . GLU A 1 379 ? -12.117 28.359 14.906 1 96.5 379 GLU A C 1
ATOM 2928 O O . GLU A 1 379 ? -11.898 27.578 13.984 1 96.5 379 GLU A O 1
ATOM 2933 N N . LEU A 1 380 ? -12.641 28.062 16.078 1 97.94 380 LEU A N 1
ATOM 2934 C CA . LEU A 1 380 ? -13.367 26.812 16.203 1 97.94 380 LEU A CA 1
ATOM 2935 C C . LEU A 1 380 ? -14.602 26.797 15.305 1 97.94 380 LEU A C 1
ATOM 2937 O O . LEU A 1 380 ? -15.328 27.797 15.234 1 97.94 380 LEU A O 1
ATOM 2941 N N . MET A 1 381 ? -14.805 25.719 14.531 1 97.38 381 MET A N 1
ATOM 2942 C CA . MET A 1 381 ? -15.891 25.688 13.555 1 97.38 381 MET A CA 1
ATOM 2943 C C . MET A 1 381 ? -17 24.75 14 1 97.38 381 MET A C 1
ATOM 2945 O O . MET A 1 381 ? -16.75 23.578 14.273 1 97.38 381 MET A O 1
ATOM 2949 N N . SER A 1 382 ? -18.172 25.281 14.164 1 98.12 382 SER A N 1
ATOM 2950 C CA . SER A 1 382 ? -19.344 24.453 14.336 1 98.12 382 SER A CA 1
ATOM 2951 C C . SER A 1 382 ? -19.953 24.062 12.984 1 98.12 382 SER A C 1
ATOM 2953 O O . SER A 1 382 ? -20.219 24.938 12.156 1 98.12 382 SER A O 1
ATOM 2955 N N . ILE A 1 383 ? -20.078 22.812 12.719 1 97.75 383 ILE A N 1
ATOM 2956 C CA . ILE A 1 383 ? -20.688 22.328 11.484 1 97.75 383 ILE A CA 1
ATOM 2957 C C . ILE A 1 383 ? -21.875 21.438 11.812 1 97.75 383 ILE A C 1
ATOM 2959 O O . ILE A 1 383 ? -21.781 20.516 12.625 1 97.75 383 ILE A O 1
ATOM 2963 N N . GLN A 1 384 ? -23.016 21.719 11.141 1 97.5 384 GLN A N 1
ATOM 2964 C CA . GLN A 1 384 ? -24.266 21.047 11.469 1 97.5 384 GLN A CA 1
ATOM 2965 C C . GLN A 1 384 ? -24.922 20.453 10.219 1 97.5 384 GLN A C 1
ATOM 2967 O O . GLN A 1 384 ? -25.188 21.172 9.258 1 97.5 384 GLN A O 1
ATOM 2972 N N . TYR A 1 385 ? -25.109 19.156 10.234 1 97 385 TYR A N 1
ATOM 2973 C CA . TYR A 1 385 ? -25.766 18.406 9.164 1 97 385 TYR A CA 1
ATOM 2974 C C . TYR A 1 385 ? -27.172 17.984 9.578 1 97 385 TYR A C 1
ATOM 2976 O O . TYR A 1 385 ? -27.438 17.719 10.758 1 97 385 TYR A O 1
ATOM 2984 N N . SER A 1 386 ? -28.016 17.922 8.57 1 95.19 386 SER A N 1
ATOM 2985 C CA . SER A 1 386 ? -29.391 17.484 8.852 1 95.19 386 SER A CA 1
ATOM 2986 C C . SER A 1 386 ? -29.812 16.406 7.867 1 95.19 386 SER A C 1
ATOM 2988 O O . SER A 1 386 ? -29.766 16.594 6.652 1 95.19 386 SER A O 1
ATOM 2990 N N . GLY A 1 387 ? -30.25 15.328 8.453 1 95.69 387 GLY A N 1
ATOM 2991 C CA . GLY A 1 387 ? -30.781 14.25 7.625 1 95.69 387 GLY A CA 1
ATOM 2992 C C . GLY A 1 387 ? -32.25 14.414 7.297 1 95.69 387 GLY A C 1
ATOM 2993 O O . GLY A 1 387 ? -33.031 14.898 8.125 1 95.69 387 GLY A O 1
ATOM 2994 N N . ARG A 1 388 ? -32.688 13.992 6.094 1 94.31 388 ARG A N 1
ATOM 2995 C CA . ARG A 1 388 ? -34.062 14.172 5.641 1 94.31 388 ARG A CA 1
ATOM 2996 C C . ARG A 1 388 ? -34.688 12.836 5.312 1 94.31 388 ARG A C 1
ATOM 2998 O O . ARG A 1 388 ? -35.656 12.781 4.527 1 94.31 388 ARG A O 1
ATOM 3005 N N . GLY A 1 389 ? -34.031 11.836 5.793 1 94.12 389 GLY A N 1
ATOM 3006 C CA . GLY A 1 389 ? -34.656 10.523 5.648 1 94.12 389 GLY A CA 1
ATOM 3007 C C . GLY A 1 389 ? -33.906 9.625 4.668 1 94.12 389 GLY A C 1
ATOM 3008 O O . GLY A 1 389 ? -33.094 10.102 3.873 1 94.12 389 GLY A O 1
ATOM 3009 N N . LEU A 1 390 ? -34.281 8.336 4.648 1 93.25 390 LEU A N 1
ATOM 3010 C CA . LEU A 1 390 ? -33.594 7.309 3.869 1 93.25 390 LEU A CA 1
ATOM 3011 C C . LEU A 1 390 ? -33.906 7.457 2.383 1 93.25 390 LEU A C 1
ATOM 3013 O O . LEU A 1 390 ? -33.188 6.922 1.536 1 93.25 390 LEU A O 1
ATOM 3017 N N . ASN A 1 391 ? -34.938 8.148 2.084 1 93.38 391 ASN A N 1
ATOM 3018 C CA . ASN A 1 391 ? -35.344 8.297 0.69 1 93.38 391 ASN A CA 1
ATOM 3019 C C . ASN A 1 391 ? -34.781 9.562 0.068 1 93.38 391 ASN A C 1
ATOM 3021 O O . ASN A 1 391 ? -35.031 9.867 -1.094 1 93.38 391 ASN A O 1
ATOM 3025 N N . ASP A 1 392 ? -33.969 10.242 0.878 1 92.38 392 ASP A N 1
ATOM 3026 C CA . ASP A 1 392 ? -33.312 11.445 0.351 1 92.38 392 ASP A CA 1
ATOM 3027 C C . ASP A 1 392 ? -32.312 11.102 -0.761 1 92.38 392 ASP A C 1
ATOM 3029 O O . ASP A 1 392 ? -31.344 10.383 -0.529 1 92.38 392 ASP A O 1
ATOM 3033 N N . THR A 1 393 ? -32.5 11.57 -1.918 1 91.19 393 THR A N 1
ATOM 3034 C CA . THR A 1 393 ? -31.656 11.25 -3.072 1 91.19 393 THR A CA 1
ATOM 3035 C C . THR A 1 393 ? -30.438 12.164 -3.127 1 91.19 393 THR A C 1
ATOM 3037 O O . THR A 1 393 ? -29.5 11.914 -3.889 1 91.19 393 THR A O 1
ATOM 3040 N N . GLU A 1 394 ? -30.469 13.188 -2.322 1 91.94 394 GLU A N 1
ATOM 3041 C CA . GLU A 1 394 ? -29.328 14.102 -2.225 1 91.94 394 GLU A CA 1
ATOM 3042 C C . GLU A 1 394 ? -29 14.406 -0.768 1 91.94 394 GLU A C 1
ATOM 3044 O O . GLU A 1 394 ? -29.047 15.57 -0.345 1 91.94 394 GLU A O 1
ATOM 3049 N N . PRO A 1 395 ? -28.641 13.422 -0.137 1 93.81 395 PRO A N 1
ATOM 3050 C CA . PRO A 1 395 ? -28.406 13.633 1.292 1 93.81 395 PRO A CA 1
ATOM 3051 C C . PRO A 1 395 ? -27.203 14.539 1.562 1 93.81 395 PRO A C 1
ATOM 3053 O O . PRO A 1 395 ? -26.328 14.688 0.702 1 93.81 395 PRO A O 1
ATOM 3056 N N . ASP A 1 396 ? -27.266 15.133 2.711 1 93.75 396 ASP A N 1
ATOM 3057 C CA . ASP A 1 396 ? -26.156 15.969 3.172 1 93.75 396 ASP A CA 1
ATOM 3058 C C . ASP A 1 396 ? -24.891 15.133 3.408 1 93.75 396 ASP A C 1
ATOM 3060 O O . ASP A 1 396 ? -24.938 14.133 4.129 1 93.75 396 ASP A O 1
ATOM 3064 N N . ARG A 1 397 ? -23.875 15.5 2.738 1 93.81 397 ARG A N 1
ATOM 3065 C CA . ARG A 1 397 ? -22.609 14.797 2.854 1 93.81 397 ARG A CA 1
ATOM 3066 C C . ARG A 1 397 ? -21.438 15.719 2.508 1 93.81 397 ARG A C 1
ATOM 3068 O O . ARG A 1 397 ? -21.641 16.812 1.971 1 93.81 397 ARG A O 1
ATOM 3075 N N . TYR A 1 398 ? -20.297 15.359 2.938 1 94.38 398 TYR A N 1
ATOM 3076 C CA . TYR A 1 398 ? -19.062 16.016 2.514 1 94.38 398 TYR A CA 1
ATOM 3077 C C . TYR A 1 398 ? -18.188 15.062 1.721 1 94.38 398 TYR A C 1
ATOM 3079 O O . TYR A 1 398 ? -17.672 14.078 2.266 1 94.38 398 TYR A O 1
ATOM 3087 N N . MET A 1 399 ? -17.984 15.32 0.474 1 93.94 399 MET A N 1
ATOM 3088 C CA . MET A 1 399 ? -17.25 14.453 -0.442 1 93.94 399 MET A CA 1
ATOM 3089 C C . MET A 1 399 ? -15.805 14.266 0.018 1 93.94 399 MET A C 1
ATOM 3091 O O . MET A 1 399 ? -15.289 15.07 0.792 1 93.94 399 MET A O 1
ATOM 3095 N N . PRO A 1 400 ? -15.188 13.164 -0.461 1 94.5 400 PRO A N 1
ATOM 3096 C CA . PRO A 1 400 ? -13.797 12.938 -0.077 1 94.5 400 PRO A CA 1
ATOM 3097 C C . PRO A 1 400 ? -12.906 14.148 -0.334 1 94.5 400 PRO A C 1
ATOM 3099 O O . PRO A 1 400 ? -12.984 14.766 -1.4 1 94.5 400 PRO A O 1
ATOM 3102 N N . HIS A 1 401 ? -12.094 14.5 0.658 1 93.38 401 HIS A N 1
ATOM 3103 C CA . HIS A 1 401 ? -11.219 15.664 0.604 1 93.38 401 HIS A CA 1
ATOM 3104 C C . HIS A 1 401 ? -10.109 15.562 1.645 1 93.38 401 HIS A C 1
ATOM 3106 O O . HIS A 1 401 ? -10.102 14.641 2.469 1 93.38 401 HIS A O 1
ATOM 3112 N N . CYS A 1 402 ? -9.203 16.453 1.495 1 94.19 402 CYS A N 1
ATOM 3113 C CA . CYS A 1 402 ? -8.156 16.656 2.498 1 94.19 402 CYS A CA 1
ATOM 3114 C C . CYS A 1 402 ? -8.32 18 3.197 1 94.19 402 CYS A C 1
ATOM 3116 O O . CYS A 1 402 ? -8.641 19 2.557 1 94.19 402 CYS A O 1
ATOM 3118 N N . ASP A 1 403 ? -8.188 17.984 4.469 1 95 403 ASP A N 1
ATOM 3119 C CA . ASP A 1 403 ? -8.305 19.25 5.203 1 95 403 ASP A CA 1
ATOM 3120 C C . ASP A 1 403 ? -7.117 20.156 4.922 1 95 403 ASP A C 1
ATOM 3122 O O . ASP A 1 403 ? -7.25 21.391 4.961 1 95 403 ASP A O 1
ATOM 3126 N N . GLY A 1 404 ? -6.016 19.656 4.777 1 92.69 404 GLY A N 1
ATOM 3127 C CA . GLY A 1 404 ? -4.785 20.328 4.383 1 92.69 404 GLY A CA 1
ATOM 3128 C C . GLY A 1 404 ? -4.086 19.656 3.219 1 92.69 404 GLY A C 1
ATOM 3129 O O . GLY A 1 404 ? -4.695 18.859 2.5 1 92.69 404 GLY A O 1
ATOM 3130 N N . GLN A 1 405 ? -2.848 20.094 3.006 1 89.62 405 GLN A N 1
ATOM 3131 C CA . GLN A 1 405 ? -2.053 19.469 1.951 1 89.62 405 GLN A CA 1
ATOM 3132 C C . GLN A 1 405 ? -1.857 17.984 2.215 1 89.62 405 GLN A C 1
ATOM 3134 O O . GLN A 1 405 ? -1.463 17.594 3.314 1 89.62 405 GLN A O 1
ATOM 3139 N N . CYS A 1 406 ? -2.236 17.172 1.249 1 92.56 406 CYS A N 1
ATOM 3140 C CA . CYS A 1 406 ? -2.045 15.734 1.431 1 92.56 406 CYS A CA 1
ATOM 3141 C C . CYS A 1 406 ? -1.566 15.078 0.14 1 92.56 406 CYS A C 1
ATOM 3143 O O . CYS A 1 406 ? -2.066 14.023 -0.248 1 92.56 406 CYS A O 1
ATOM 3145 N N . ASP A 1 407 ? -0.623 15.695 -0.52 1 86.88 407 ASP A N 1
ATOM 3146 C CA . ASP A 1 407 ? -0.119 15.219 -1.806 1 86.88 407 ASP A CA 1
ATOM 3147 C C . ASP A 1 407 ? 1.276 14.617 -1.66 1 86.88 407 ASP A C 1
ATOM 3149 O O . ASP A 1 407 ? 1.927 14.297 -2.656 1 86.88 407 ASP A O 1
ATOM 3153 N N . GLY A 1 408 ? 1.773 14.516 -0.458 1 88.38 408 GLY A N 1
ATOM 3154 C CA . GLY A 1 408 ? 3.074 13.914 -0.204 1 88.38 408 GLY A CA 1
ATOM 3155 C C . GLY A 1 408 ? 4.23 14.859 -0.467 1 88.38 408 GLY A C 1
ATOM 3156 O O . GLY A 1 408 ? 5.395 14.469 -0.376 1 88.38 408 GLY A O 1
ATOM 3157 N N . LEU A 1 409 ? 3.955 16.078 -0.815 1 86.81 409 LEU A N 1
ATOM 3158 C CA . LEU A 1 409 ? 4.996 17.047 -1.126 1 86.81 409 LEU A CA 1
ATOM 3159 C C . LEU A 1 409 ? 5.43 17.812 0.127 1 86.81 409 LEU A C 1
ATOM 3161 O O . LEU A 1 409 ? 4.891 17.578 1.212 1 86.81 409 LEU A O 1
ATOM 3165 N N . GLN A 1 410 ? 6.414 18.594 -0.048 1 87.12 410 GLN A N 1
ATOM 3166 C CA . GLN A 1 410 ? 6.898 19.391 1.064 1 87.12 410 GLN A CA 1
ATOM 3167 C C . GLN A 1 410 ? 5.801 20.312 1.603 1 87.12 410 GLN A C 1
ATOM 3169 O O . GLN A 1 410 ? 5.023 20.875 0.831 1 87.12 410 GLN A O 1
ATOM 3174 N N . PHE A 1 411 ? 5.805 20.375 2.889 1 92.75 411 PHE A N 1
ATOM 3175 C CA . PHE A 1 411 ? 4.82 21.188 3.578 1 92.75 411 PHE A CA 1
ATOM 3176 C C . PHE A 1 411 ? 5.004 22.672 3.23 1 92.75 411 PHE A C 1
ATOM 3178 O O . PHE A 1 411 ? 6.133 23.156 3.191 1 92.75 411 PHE A O 1
ATOM 3185 N N . GLN A 1 412 ? 3.912 23.328 2.885 1 85.81 412 GLN A N 1
ATOM 3186 C CA . GLN A 1 412 ? 3.9 24.781 2.707 1 85.81 412 GLN A CA 1
ATOM 3187 C C . GLN A 1 412 ? 3.527 25.484 4.004 1 85.81 412 GLN A C 1
ATOM 3189 O O . GLN A 1 412 ? 2.506 25.172 4.617 1 85.81 412 GLN A O 1
ATOM 3194 N N . ASP A 1 413 ? 4.25 26.406 4.305 1 89.31 413 ASP A N 1
ATOM 3195 C CA . ASP A 1 413 ? 4.043 27.141 5.547 1 89.31 413 ASP A CA 1
ATOM 3196 C C . ASP A 1 413 ? 2.639 27.734 5.609 1 89.31 413 ASP A C 1
ATOM 3198 O O . ASP A 1 413 ? 2.021 28 4.574 1 89.31 413 ASP A O 1
ATOM 3202 N N . ALA A 1 414 ? 2.074 27.859 6.867 1 92.5 414 ALA A N 1
ATOM 3203 C CA . ALA A 1 414 ? 0.771 28.422 7.191 1 92.5 414 ALA A CA 1
ATOM 3204 C C . ALA A 1 414 ? -0.357 27.469 6.824 1 92.5 414 ALA A C 1
ATOM 3206 O O . ALA A 1 414 ? -1.535 27.828 6.914 1 92.5 414 ALA A O 1
ATOM 3207 N N . GLY A 1 415 ? -0.018 26.312 6.41 1 93.56 415 GLY A N 1
ATOM 3208 C CA . GLY A 1 415 ? -1.028 25.312 6.066 1 93.56 415 GLY A CA 1
ATOM 3209 C C . GLY A 1 415 ? -1.525 24.531 7.262 1 93.56 415 GLY A C 1
ATOM 3210 O O . GLY A 1 415 ? -0.908 24.562 8.328 1 93.56 415 GLY A O 1
ATOM 3211 N N . ARG A 1 416 ? -2.652 23.875 7.074 1 96.56 416 ARG A N 1
ATOM 3212 C CA . ARG A 1 416 ? -3.197 22.984 8.094 1 96.56 416 ARG A CA 1
ATOM 3213 C C . ARG A 1 416 ? -2.359 21.719 8.219 1 96.56 416 ARG A C 1
ATOM 3215 O O . ARG A 1 416 ? -1.91 21.156 7.215 1 96.56 416 ARG A O 1
ATOM 3222 N N . VAL A 1 417 ? -2.121 21.266 9.492 1 98 417 VAL A N 1
ATOM 3223 C CA . VAL A 1 417 ? -1.274 20.078 9.68 1 98 417 VAL A CA 1
ATOM 3224 C C . VAL A 1 417 ? -1.989 19.062 10.57 1 98 417 VAL A C 1
ATOM 3226 O O . VAL A 1 417 ? -1.548 17.922 10.688 1 98 417 VAL A O 1
ATOM 3229 N N . ALA A 1 418 ? -3.105 19.422 11.133 1 98.44 418 ALA A N 1
ATOM 3230 C CA . ALA A 1 418 ? -3.865 18.516 12 1 98.44 418 ALA A CA 1
ATOM 3231 C C . ALA A 1 418 ? -5.316 18.969 12.125 1 98.44 418 ALA A C 1
ATOM 3233 O O . ALA A 1 418 ? -5.633 20.141 11.875 1 98.44 418 ALA A O 1
ATOM 3234 N N . THR A 1 419 ? -6.195 18.078 12.414 1 98.62 419 THR A N 1
ATOM 3235 C CA . THR A 1 419 ? -7.621 18.328 12.578 1 98.62 419 THR A CA 1
ATOM 3236 C C . THR A 1 419 ? -8.18 17.547 13.766 1 98.62 419 THR A C 1
ATOM 3238 O O . THR A 1 419 ? -7.816 16.391 13.977 1 98.62 419 THR A O 1
ATOM 3241 N N . MET A 1 420 ? -8.945 18.172 14.547 1 98.62 420 MET A N 1
ATOM 3242 C CA . MET A 1 420 ? -9.758 17.516 15.578 1 98.62 420 MET A CA 1
ATOM 3243 C C . MET A 1 420 ? -11.242 17.688 15.289 1 98.62 420 MET A C 1
A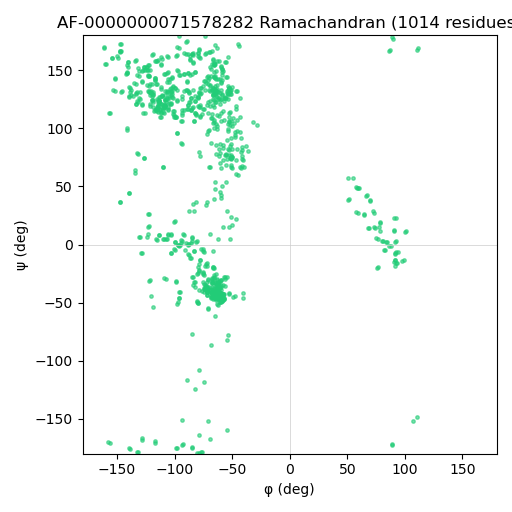TOM 3245 O O . MET A 1 420 ? -11.742 18.812 15.219 1 98.62 420 MET A O 1
ATOM 3249 N N . VAL A 1 421 ? -11.906 16.609 15.062 1 98.81 421 VAL A N 1
ATOM 3250 C CA . VAL A 1 421 ? -13.359 16.594 14.922 1 98.81 421 VAL A CA 1
ATOM 3251 C C . VAL A 1 421 ? -14 16.109 16.219 1 98.81 421 VAL A C 1
ATOM 3253 O O . VAL A 1 421 ? -13.797 14.953 16.625 1 98.81 421 VAL A O 1
ATOM 3256 N N . MET A 1 422 ? -14.727 16.938 16.875 1 98.88 422 MET A N 1
ATOM 3257 C CA . MET A 1 422 ? -15.422 16.578 18.109 1 98.88 422 MET A CA 1
ATOM 3258 C C . MET A 1 422 ? -16.922 16.406 17.859 1 98.88 422 MET A C 1
ATOM 3260 O O . MET A 1 422 ? -17.562 17.281 17.297 1 98.88 422 MET A O 1
ATOM 3264 N N . TYR A 1 423 ? -17.391 15.328 18.266 1 98.81 423 TYR A N 1
ATOM 3265 C CA . TYR A 1 423 ? -18.781 14.984 17.953 1 98.81 423 TYR A CA 1
ATOM 3266 C C . TYR A 1 423 ? -19.703 15.422 19.094 1 98.81 423 TYR A C 1
ATOM 3268 O O . TYR A 1 423 ? -19.656 14.875 20.188 1 98.81 423 TYR A O 1
ATOM 3276 N N . CYS A 1 424 ? -20.578 16.344 18.797 1 98.75 424 CYS A N 1
ATOM 3277 C CA . CYS A 1 424 ? -21.516 16.875 19.781 1 98.75 424 CYS A CA 1
ATOM 3278 C C . CYS A 1 424 ? -22.859 16.156 19.703 1 98.75 424 CYS A C 1
ATOM 3280 O O . CYS A 1 424 ? -23.484 15.883 20.734 1 98.75 424 CYS A O 1
ATOM 3282 N N . GLU A 1 425 ? -23.328 15.875 18.516 1 98.31 425 GLU A N 1
ATOM 3283 C CA . GLU A 1 425 ? -24.562 15.141 18.281 1 98.31 425 GLU A CA 1
ATOM 3284 C C . GLU A 1 425 ? -24.391 14.133 17.141 1 98.31 425 GLU A C 1
ATOM 3286 O O . GLU A 1 425 ? -23.797 14.445 16.109 1 98.31 425 GLU A O 1
ATOM 3291 N N . ALA A 1 426 ? -24.859 12.906 17.391 1 98.12 426 ALA A N 1
ATOM 3292 C CA . ALA A 1 426 ? -24.766 11.836 16.406 1 98.12 426 ALA A CA 1
ATOM 3293 C C . ALA A 1 426 ? -26.109 11.609 15.727 1 98.12 426 ALA A C 1
ATOM 3295 O O . ALA A 1 426 ? -27.156 11.594 16.391 1 98.12 426 ALA A O 1
ATOM 3296 N N . PRO A 1 427 ? -26.062 11.484 14.445 1 97.88 427 PRO A N 1
ATOM 3297 C CA . PRO A 1 427 ? -27.328 11.156 13.758 1 97.88 427 PRO A CA 1
ATOM 3298 C C . PRO A 1 427 ? -27.766 9.719 13.992 1 97.88 427 PRO A C 1
ATOM 3300 O O . PRO A 1 427 ? -26.969 8.883 14.438 1 97.88 427 PRO A O 1
ATOM 3303 N N . GLU A 1 428 ? -29.016 9.445 13.688 1 96.62 428 GLU A N 1
ATOM 3304 C CA . GLU A 1 428 ? -29.547 8.094 13.82 1 96.62 428 GLU A CA 1
ATOM 3305 C C . GLU A 1 428 ? -28.984 7.168 12.75 1 96.62 428 GLU A C 1
ATOM 3307 O O . GLU A 1 428 ? -28.703 5.996 13.016 1 96.62 428 GLU A O 1
ATOM 3312 N N . LYS A 1 429 ? -28.891 7.684 11.555 1 97 429 LYS A N 1
ATOM 3313 C CA . LYS A 1 429 ? -28.359 6.895 10.445 1 97 429 LYS A CA 1
ATOM 3314 C C . LYS A 1 429 ? -27.391 7.719 9.602 1 97 429 LYS A C 1
ATOM 3316 O O . LYS A 1 429 ? -27.719 8.828 9.18 1 97 429 LYS A O 1
ATOM 3321 N N . GLY A 1 430 ? -26.219 7.113 9.422 1 97.69 430 GLY A N 1
ATOM 3322 C CA . GLY A 1 430 ? -25.25 7.758 8.547 1 97.69 430 GLY A CA 1
ATOM 3323 C C . GLY A 1 430 ? -24.344 8.727 9.273 1 97.69 430 GLY A C 1
ATOM 3324 O O . GLY A 1 430 ? -24.266 8.711 10.508 1 97.69 430 GLY A O 1
ATOM 3325 N N . GLY A 1 431 ? -23.516 9.484 8.492 1 98.19 431 GLY A N 1
ATOM 3326 C CA . GLY A 1 431 ? -22.734 10.602 8.992 1 98.19 431 GLY A CA 1
ATOM 3327 C C . GLY A 1 431 ? -21.359 10.203 9.461 1 98.19 431 GLY A C 1
ATOM 3328 O O . GLY A 1 431 ? -20.641 11 10.07 1 98.19 431 GLY A O 1
ATOM 3329 N N . ALA A 1 432 ? -20.922 9.023 9.164 1 98.69 432 ALA A N 1
ATOM 3330 C CA . ALA A 1 432 ? -19.609 8.578 9.594 1 98.69 432 ALA A CA 1
ATOM 3331 C C . ALA A 1 432 ? -18.5 9.398 8.93 1 98.69 432 ALA A C 1
ATOM 3333 O O . ALA A 1 432 ? -18.688 9.906 7.824 1 98.69 432 ALA A O 1
ATOM 3334 N N . THR A 1 433 ? -17.422 9.664 9.664 1 98.75 433 THR A N 1
ATOM 3335 C CA . THR A 1 433 ? -16.188 10.156 9.07 1 98.75 433 THR A CA 1
ATOM 3336 C C . THR A 1 433 ? -15.367 9.008 8.5 1 98.75 433 THR A C 1
ATOM 3338 O O . THR A 1 433 ? -14.898 8.141 9.234 1 98.75 433 THR A O 1
ATOM 3341 N N . ASN A 1 434 ? -15.258 9.031 7.207 1 98.56 434 ASN A N 1
ATOM 3342 C CA . ASN A 1 434 ? -14.719 7.891 6.48 1 98.56 434 ASN A CA 1
ATOM 3343 C C . ASN A 1 434 ? -13.367 8.219 5.859 1 98.56 434 ASN A C 1
ATOM 3345 O O . ASN A 1 434 ? -13.258 9.109 5.016 1 98.56 434 ASN A O 1
ATOM 3349 N N . PHE A 1 435 ? -12.289 7.52 6.391 1 98.56 435 PHE A N 1
ATOM 3350 C CA . PHE A 1 435 ? -10.969 7.605 5.789 1 98.56 435 PHE A CA 1
ATOM 3351 C C . PHE A 1 435 ? -10.742 6.465 4.805 1 98.56 435 PHE A C 1
ATOM 3353 O O . PHE A 1 435 ? -10.148 5.445 5.152 1 98.56 435 PHE A O 1
ATOM 3360 N N . ARG A 1 436 ? -11.133 6.664 3.57 1 96.88 436 ARG A N 1
ATOM 3361 C CA . ARG A 1 436 ? -11.336 5.594 2.602 1 96.88 436 ARG A CA 1
ATOM 3362 C C . ARG A 1 436 ? -10.008 4.934 2.227 1 96.88 436 ARG A C 1
ATOM 3364 O O . ARG A 1 436 ? -9.953 3.723 2.002 1 96.88 436 ARG A O 1
ATOM 3371 N N . ASN A 1 437 ? -8.93 5.68 2.232 1 97.06 437 ASN A N 1
ATOM 3372 C CA . ASN A 1 437 ? -7.684 5.152 1.681 1 97.06 437 ASN A CA 1
ATOM 3373 C C . ASN A 1 437 ? -6.938 4.301 2.699 1 97.06 437 ASN A C 1
ATOM 3375 O O . ASN A 1 437 ? -5.91 3.699 2.379 1 97.06 437 ASN A O 1
ATOM 3379 N N . VAL A 1 438 ? -7.426 4.246 3.955 1 97.38 438 VAL A N 1
ATOM 3380 C CA . VAL A 1 438 ? -6.758 3.428 4.961 1 97.38 438 VAL A CA 1
ATOM 3381 C C . VAL A 1 438 ? -7.781 2.537 5.664 1 97.38 438 VAL A C 1
ATOM 3383 O O . VAL A 1 438 ? -7.473 1.913 6.684 1 97.38 438 VAL A O 1
ATOM 3386 N N . GLY A 1 439 ? -8.992 2.52 5.223 1 96.69 439 GLY A N 1
ATOM 3387 C CA . GLY A 1 439 ? -10.008 1.614 5.738 1 96.69 439 GLY A CA 1
ATOM 3388 C C . GLY A 1 439 ? -10.445 1.952 7.148 1 96.69 439 GLY A C 1
ATOM 3389 O O . GLY A 1 439 ? -10.633 1.058 7.98 1 96.69 439 GLY A O 1
ATOM 3390 N N . VAL A 1 440 ? -10.547 3.242 7.445 1 98.25 440 VAL A N 1
ATOM 3391 C CA . VAL A 1 440 ? -10.969 3.672 8.773 1 98.25 440 VAL A CA 1
ATOM 3392 C C . VAL A 1 440 ? -12.344 4.328 8.695 1 98.25 440 VAL A C 1
ATOM 3394 O O . VAL A 1 440 ? -12.562 5.223 7.879 1 98.25 440 VAL A O 1
ATOM 3397 N N . HIS A 1 441 ? -13.25 3.781 9.406 1 98.25 441 HIS A N 1
ATOM 3398 C CA . HIS A 1 441 ? -14.633 4.234 9.516 1 98.25 441 HIS A CA 1
ATOM 3399 C C . HIS A 1 441 ? -14.977 4.641 10.945 1 98.25 441 HIS A C 1
ATOM 3401 O O . HIS A 1 441 ? -14.945 3.809 11.852 1 98.25 441 HIS A O 1
ATOM 3407 N N . VAL A 1 442 ? -15.273 5.949 11.141 1 98.75 442 VAL A N 1
ATOM 3408 C CA . VAL A 1 442 ? -15.57 6.441 12.484 1 98.75 442 VAL A CA 1
ATOM 3409 C C . VAL A 1 442 ? -17.047 6.836 12.57 1 98.75 442 VAL A C 1
ATOM 3411 O O . VAL A 1 442 ? -17.453 7.844 12 1 98.75 442 VAL A O 1
ATOM 3414 N N . VAL A 1 443 ? -17.781 6.094 13.281 1 98.56 443 VAL A N 1
ATOM 3415 C CA . VAL A 1 443 ? -19.188 6.395 13.531 1 98.56 443 VAL A CA 1
ATOM 3416 C C . VAL A 1 443 ? -19.312 7.457 14.617 1 98.56 443 VAL A C 1
ATOM 3418 O O . VAL A 1 443 ? -18.734 7.312 15.695 1 98.56 443 VAL A O 1
ATOM 3421 N N . PRO A 1 444 ? -20.031 8.523 14.305 1 98 444 PRO A N 1
ATOM 3422 C CA . PRO A 1 444 ? -20.172 9.578 15.312 1 98 444 PRO A CA 1
ATOM 3423 C C . PRO A 1 444 ? -20.812 9.086 16.609 1 98 444 PRO A C 1
ATOM 3425 O O . PRO A 1 444 ? -21.812 8.383 16.562 1 98 444 PRO A O 1
ATOM 3428 N N . GLU A 1 445 ? -20.188 9.383 17.672 1 98.06 445 GLU A N 1
ATOM 3429 C CA . GLU A 1 445 ? -20.703 9.195 19.016 1 98.06 445 GLU A CA 1
ATOM 3430 C C . GLU A 1 445 ? -20.5 10.445 19.859 1 98.06 445 GLU A C 1
ATOM 3432 O O . GLU A 1 445 ? -19.375 10.938 20 1 98.06 445 GLU A O 1
ATOM 3437 N N . ALA A 1 446 ? -21.656 10.93 20.391 1 98.25 446 ALA A N 1
ATOM 3438 C CA . ALA A 1 446 ? -21.547 12.156 21.172 1 98.25 446 ALA A CA 1
ATOM 3439 C C . ALA A 1 446 ? -20.5 12.016 22.266 1 98.25 446 ALA A C 1
ATOM 3441 O O . ALA A 1 446 ? -20.406 10.977 22.922 1 98.25 446 ALA A O 1
ATOM 3442 N N . GLY A 1 447 ? -19.656 13.031 22.359 1 98.44 447 GLY A N 1
ATOM 3443 C CA . GLY A 1 447 ? -18.641 13.047 23.406 1 98.44 447 GLY A CA 1
ATOM 3444 C C . GLY A 1 447 ? -17.281 12.57 22.938 1 98.44 447 GLY A C 1
ATOM 3445 O O . GLY A 1 447 ? -16.281 12.75 23.641 1 98.44 447 GLY A O 1
ATOM 3446 N N . THR A 1 448 ? -17.219 11.953 21.812 1 98.62 448 THR A N 1
ATOM 3447 C CA . THR A 1 448 ? -15.969 11.438 21.266 1 98.62 448 THR A CA 1
ATOM 3448 C C . THR A 1 448 ? -15.359 12.422 20.281 1 98.62 448 THR A C 1
ATOM 3450 O O . THR A 1 448 ? -15.953 13.461 19.984 1 98.62 448 THR A O 1
ATOM 3453 N N . ALA A 1 449 ? -14.117 12.117 19.922 1 98.88 449 ALA A N 1
ATOM 3454 C CA . ALA A 1 449 ? -13.438 12.953 18.938 1 98.88 449 ALA A CA 1
ATOM 3455 C C . ALA A 1 449 ? -12.586 12.102 17.984 1 98.88 449 ALA A C 1
ATOM 3457 O O . ALA A 1 449 ? -12.125 11.023 18.359 1 98.88 449 ALA A O 1
ATOM 3458 N N . ALA A 1 450 ? -12.469 12.531 16.797 1 98.88 450 ALA A N 1
ATOM 3459 C CA . ALA A 1 450 ? -11.523 11.992 15.828 1 98.88 450 ALA A CA 1
ATOM 3460 C C . ALA A 1 450 ? -10.383 12.977 15.57 1 98.88 450 ALA A C 1
ATOM 3462 O O . ALA A 1 450 ? -10.625 14.109 15.141 1 98.88 450 ALA A O 1
ATOM 3463 N N . PHE A 1 451 ? -9.258 12.523 15.859 1 98.75 451 PHE A N 1
ATOM 3464 C CA . PHE A 1 451 ? -8.047 13.297 15.609 1 98.75 451 PHE A CA 1
ATOM 3465 C C . PHE A 1 451 ? -7.281 12.727 14.414 1 98.75 451 PHE A C 1
ATOM 3467 O O . PHE A 1 451 ? -7.176 11.508 14.266 1 98.75 451 PHE A O 1
ATOM 3474 N N . PHE A 1 452 ? -6.746 13.586 13.594 1 98.81 452 PHE A N 1
ATOM 3475 C CA . PHE A 1 452 ? -5.805 13.102 12.586 1 98.81 452 PHE A CA 1
ATOM 3476 C C . PHE A 1 452 ? -4.809 14.195 12.211 1 98.81 452 PHE A C 1
ATOM 3478 O O . PHE A 1 452 ? -5.148 15.383 12.211 1 98.81 452 PHE A O 1
ATOM 3485 N N . SER A 1 453 ? -3.588 13.859 11.961 1 98.62 453 SER A N 1
ATOM 3486 C CA . SER A 1 453 ? -2.5 14.727 11.516 1 98.62 453 SER A CA 1
ATOM 3487 C C . SER A 1 453 ? -1.992 14.312 10.141 1 98.62 453 SER A C 1
ATOM 3489 O O . SER A 1 453 ? -2.24 13.188 9.695 1 98.62 453 SER A O 1
ATOM 3491 N N . TYR A 1 454 ? -1.373 15.219 9.453 1 97.94 454 TYR A N 1
ATOM 3492 C CA . TYR A 1 454 ? -1.01 14.906 8.078 1 97.94 454 TYR A CA 1
ATOM 3493 C C . TYR A 1 454 ? 0.292 15.594 7.688 1 97.94 454 TYR A C 1
ATOM 3495 O O . TYR A 1 454 ? 0.449 16.047 6.547 1 97.94 454 TYR A O 1
ATOM 3503 N N . LEU A 1 455 ? 1.237 15.695 8.617 1 97.88 455 LEU A N 1
ATOM 3504 C CA . LEU A 1 455 ? 2.59 16.203 8.398 1 97.88 455 LEU A CA 1
ATOM 3505 C C . LEU A 1 455 ? 3.621 15.273 9.039 1 97.88 455 LEU A C 1
ATOM 3507 O O . LEU A 1 455 ? 3.494 14.906 10.211 1 97.88 455 LEU A O 1
ATOM 3511 N N . GLY A 1 456 ? 4.613 14.906 8.242 1 96.44 456 GLY A N 1
ATOM 3512 C CA . GLY A 1 456 ? 5.68 14.055 8.75 1 96.44 456 GLY A CA 1
ATOM 3513 C C . GLY A 1 456 ? 6.848 14.828 9.328 1 96.44 456 GLY A C 1
ATOM 3514 O O . GLY A 1 456 ? 6.977 16.031 9.094 1 96.44 456 GLY A O 1
ATOM 3515 N N . SER A 1 457 ? 7.66 14.125 10.078 1 94.12 457 SER A N 1
ATOM 3516 C CA . SER A 1 457 ? 8.82 14.727 10.719 1 94.12 457 SER A CA 1
ATOM 3517 C C . SER A 1 457 ? 9.852 15.18 9.688 1 94.12 457 SER A C 1
ATOM 3519 O O . SER A 1 457 ? 10.711 16.016 9.984 1 94.12 457 SER A O 1
ATOM 3521 N N . ASP A 1 458 ? 9.766 14.641 8.477 1 90.06 458 ASP A N 1
ATOM 3522 C CA . ASP A 1 458 ? 10.703 15.023 7.426 1 90.06 458 ASP A CA 1
ATOM 3523 C C . ASP A 1 458 ? 10.219 16.25 6.664 1 90.06 458 ASP A C 1
ATOM 3525 O O . ASP A 1 458 ? 10.836 16.672 5.684 1 90.06 458 ASP A O 1
ATOM 3529 N N . GLY A 1 459 ? 9.102 16.734 7.062 1 94.25 459 GLY A N 1
ATOM 3530 C CA . GLY A 1 459 ? 8.578 17.953 6.445 1 94.25 459 GLY A CA 1
ATOM 3531 C C . GLY A 1 459 ? 7.668 17.672 5.262 1 94.25 459 GLY A C 1
ATOM 3532 O O . GLY A 1 459 ? 7.152 18.594 4.637 1 94.25 459 GLY A O 1
ATOM 3533 N N . ARG A 1 460 ? 7.434 16.469 4.973 1 91.44 460 ARG A N 1
ATOM 3534 C CA . ARG A 1 460 ? 6.531 16.125 3.879 1 91.44 460 ARG A CA 1
ATOM 3535 C C . ARG A 1 460 ? 5.129 15.82 4.398 1 91.44 460 ARG A C 1
ATOM 3537 O O . ARG A 1 460 ? 4.973 15.312 5.512 1 91.44 460 ARG A O 1
ATOM 3544 N N . THR A 1 461 ? 4.16 16.125 3.559 1 95.12 461 THR A N 1
ATOM 3545 C CA . THR A 1 461 ? 2.766 15.93 3.947 1 95.12 461 THR A CA 1
ATOM 3546 C C . THR A 1 461 ? 2.318 14.508 3.641 1 95.12 461 THR A C 1
ATOM 3548 O O . THR A 1 461 ? 3.02 13.766 2.951 1 95.12 461 THR A O 1
ATOM 3551 N N . ASP A 1 462 ? 1.216 14.172 4.305 1 94.25 462 ASP A N 1
ATOM 3552 C CA . ASP A 1 462 ? 0.644 12.859 4.043 1 94.25 462 ASP A CA 1
ATOM 3553 C C . ASP A 1 462 ? 0.267 12.703 2.57 1 94.25 462 ASP A C 1
ATOM 3555 O O . ASP A 1 462 ? 0.158 13.695 1.847 1 94.25 462 ASP A O 1
ATOM 3559 N N . ASN A 1 463 ? 0.245 11.453 2.047 1 92.62 463 ASN A N 1
ATOM 3560 C CA . ASN A 1 463 ? -0.124 11.172 0.664 1 92.62 463 ASN A CA 1
ATOM 3561 C C . ASN A 1 463 ? -1.467 10.453 0.577 1 92.62 463 ASN A C 1
ATOM 3563 O O . ASN A 1 463 ? -1.529 9.289 0.171 1 92.62 463 ASN A O 1
ATOM 3567 N N . ARG A 1 464 ? -2.506 11.227 0.97 1 95.81 464 ARG A N 1
ATOM 3568 C CA . ARG A 1 464 ? -3.918 10.883 0.844 1 95.81 464 ARG A CA 1
ATOM 3569 C C . ARG A 1 464 ? -4.312 9.812 1.859 1 95.81 464 ARG A C 1
ATOM 3571 O O . ARG A 1 464 ? -5.367 9.188 1.733 1 95.81 464 ARG A O 1
ATOM 3578 N N . LEU A 1 465 ? -3.51 9.594 2.832 1 97.81 465 LEU A N 1
ATOM 3579 C CA . LEU A 1 465 ? -3.844 8.641 3.889 1 97.81 465 LEU A CA 1
ATOM 3580 C C . LEU A 1 465 ? -4.961 9.188 4.773 1 97.81 465 LEU A C 1
ATOM 3582 O O . LEU A 1 465 ? -5.766 8.414 5.305 1 97.81 465 LEU A O 1
ATOM 3586 N N . THR A 1 466 ? -5.023 10.508 4.902 1 98.06 466 THR A N 1
ATOM 3587 C CA . THR A 1 466 ? -6.047 11.094 5.762 1 98.06 466 THR A CA 1
ATOM 3588 C C . THR A 1 466 ? -7.152 11.734 4.93 1 98.06 466 THR A C 1
ATOM 3590 O O . THR A 1 466 ? -7.961 12.508 5.449 1 98.06 466 THR A O 1
ATOM 3593 N N . GLU A 1 467 ? -7.125 11.516 3.572 1 97.5 467 GLU A N 1
ATOM 3594 C CA . GLU A 1 467 ? -8.312 11.859 2.789 1 97.5 467 GLU A CA 1
ATOM 3595 C C . GLU A 1 467 ? -9.57 11.242 3.389 1 97.5 467 GLU A C 1
ATOM 3597 O O . GLU A 1 467 ? -9.57 10.062 3.756 1 97.5 467 GLU A O 1
ATOM 3602 N N . HIS A 1 468 ? -10.586 12.07 3.584 1 98 468 HIS A N 1
ATOM 3603 C CA . HIS A 1 468 ? -11.766 11.57 4.289 1 98 468 HIS A CA 1
ATOM 3604 C C . HIS A 1 468 ? -13.039 12.234 3.775 1 98 468 HIS A C 1
ATOM 3606 O O . HIS A 1 468 ? -12.969 13.18 2.986 1 98 468 HIS A O 1
ATOM 3612 N N . SER A 1 469 ? -14.117 11.656 4.129 1 97.38 469 SER A N 1
ATOM 3613 C CA . SER A 1 469 ? -15.438 12.18 3.811 1 97.38 469 SER A CA 1
ATOM 3614 C C . SER A 1 469 ? -16.359 12.148 5.027 1 97.38 469 SER A C 1
ATOM 3616 O O . SER A 1 469 ? -16.016 11.539 6.047 1 97.38 469 SER A O 1
ATOM 3618 N N . CYS A 1 470 ? -17.328 12.945 4.98 1 97.88 470 CYS A N 1
ATOM 3619 C CA . CYS A 1 470 ? -18.5 12.727 5.805 1 97.88 470 CYS A CA 1
ATOM 3620 C C . CYS A 1 470 ? -19.562 11.938 5.043 1 97.88 470 CYS A C 1
ATOM 3622 O O . CYS A 1 470 ? -20.125 12.438 4.062 1 97.88 470 CYS A O 1
ATOM 3624 N N . CYS A 1 471 ? -19.812 10.766 5.465 1 98.12 471 CYS A N 1
ATOM 3625 C CA . CYS A 1 471 ? -20.844 9.953 4.832 1 98.12 471 CYS A CA 1
ATOM 3626 C C . CYS A 1 471 ? -22.188 10.68 4.844 1 98.12 471 CYS A C 1
ATOM 3628 O O . CYS A 1 471 ? -22.422 11.539 5.688 1 98.12 471 CYS A O 1
ATOM 3630 N N . PRO A 1 472 ? -23.094 10.32 3.943 1 97.44 472 PRO A N 1
ATOM 3631 C CA . PRO A 1 472 ? -24.422 10.945 3.943 1 97.44 472 PRO A CA 1
ATOM 3632 C C . PRO A 1 472 ? -25.125 10.828 5.293 1 97.44 472 PRO A C 1
ATOM 3634 O O . PRO A 1 472 ? -25.172 9.75 5.883 1 97.44 472 PRO A O 1
ATOM 3637 N N . VAL A 1 473 ? -25.531 11.969 5.77 1 97.88 473 VAL A N 1
ATOM 3638 C CA . VAL A 1 473 ? -26.391 11.977 6.941 1 97.88 473 VAL A CA 1
ATOM 3639 C C . VAL A 1 473 ? -27.844 11.711 6.52 1 97.88 473 VAL A C 1
ATOM 3641 O O . VAL A 1 473 ? -28.469 12.562 5.891 1 97.88 473 VAL A O 1
ATOM 3644 N N . MET A 1 474 ? -28.344 10.602 6.898 1 97.06 474 MET A N 1
ATOM 3645 C CA . MET A 1 474 ? -29.641 10.18 6.355 1 97.06 474 MET A CA 1
ATOM 3646 C C . MET A 1 474 ? -30.766 10.516 7.32 1 97.06 474 MET A C 1
ATOM 3648 O O . MET A 1 474 ? -31.797 11.078 6.914 1 97.06 474 MET A O 1
ATOM 3652 N N . GLU A 1 475 ? -30.641 10.133 8.586 1 97.38 475 GLU A N 1
ATOM 3653 C CA . GLU A 1 475 ? -31.656 10.375 9.602 1 97.38 475 GLU A CA 1
ATOM 3654 C C . GLU A 1 475 ? -31.047 11 10.852 1 97.38 475 GLU A C 1
ATOM 3656 O O . GLU A 1 475 ? -30.047 10.516 11.375 1 97.38 475 GLU A O 1
ATOM 3661 N N . GLY A 1 476 ? -31.719 12.078 11.273 1 97.25 476 GLY A N 1
ATOM 3662 C CA . GLY A 1 476 ? -31.234 12.773 12.453 1 97.25 476 GLY A CA 1
ATOM 3663 C C . GLY A 1 476 ? -30.219 13.852 12.133 1 97.25 476 GLY A C 1
ATOM 3664 O O . GLY A 1 476 ? -29.906 14.094 10.961 1 97.25 476 GLY A O 1
ATOM 3665 N N . ASP A 1 477 ? -29.781 14.516 13.211 1 97.38 477 ASP A N 1
ATOM 3666 C CA . ASP A 1 477 ? -28.844 15.617 13.047 1 97.38 477 ASP A CA 1
ATOM 3667 C C . ASP A 1 477 ? -27.438 15.211 13.484 1 97.38 477 ASP A C 1
ATOM 3669 O O . ASP A 1 477 ? -27.281 14.422 14.422 1 97.38 477 ASP A O 1
ATOM 3673 N N . LYS A 1 478 ? -26.516 15.711 12.727 1 98.12 478 LYS A N 1
ATOM 3674 C CA . LYS A 1 478 ? -25.109 15.602 13.102 1 98.12 478 LYS A CA 1
ATOM 3675 C C . LYS A 1 478 ? -24.516 16.984 13.383 1 98.12 478 LYS A C 1
ATOM 3677 O O . LYS A 1 478 ? -24.516 17.844 12.508 1 98.12 478 LYS A O 1
ATOM 3682 N N . LYS A 1 479 ? -24.062 17.203 14.625 1 98.56 479 LYS A N 1
ATOM 3683 C CA . LYS A 1 479 ? -23.375 18.438 15 1 98.56 479 LYS A CA 1
ATOM 3684 C C . LYS A 1 479 ? -21.953 18.172 15.469 1 98.56 479 LYS A C 1
ATOM 3686 O O . LYS A 1 479 ? -21.734 17.344 16.359 1 98.56 479 LYS A O 1
ATOM 3691 N N . ILE A 1 480 ? -21.047 18.828 14.781 1 98.69 480 ILE A N 1
ATOM 3692 C CA . ILE A 1 480 ? -19.656 18.625 15.156 1 98.69 480 ILE A CA 1
ATOM 3693 C C . ILE A 1 480 ? -18.984 19.984 15.398 1 98.69 480 ILE A C 1
ATOM 3695 O O . ILE A 1 480 ? -19.422 21 14.867 1 98.69 480 ILE A O 1
ATOM 3699 N N . ALA A 1 481 ? -18.016 19.984 16.281 1 98.75 481 ALA A N 1
ATOM 3700 C CA . ALA A 1 481 ? -17.062 21.078 16.422 1 98.75 481 ALA A CA 1
ATOM 3701 C C . ALA A 1 481 ? -15.695 20.688 15.883 1 98.75 481 ALA A C 1
ATOM 3703 O O . ALA A 1 481 ? -15.141 19.641 16.266 1 98.75 481 ALA A O 1
ATOM 3704 N N . VAL A 1 482 ? -15.148 21.469 14.969 1 98.5 482 VAL A N 1
ATOM 3705 C CA . VAL A 1 482 ? -13.906 21.109 14.289 1 98.5 482 VAL A CA 1
ATOM 3706 C C . VAL A 1 482 ? -12.859 22.203 14.5 1 98.5 482 VAL A C 1
ATOM 3708 O O . VAL A 1 482 ? -13.164 23.391 14.391 1 98.5 482 VAL A O 1
ATOM 3711 N N . GLN A 1 483 ? -11.711 21.797 14.859 1 98.5 483 GLN A N 1
ATOM 3712 C CA . GLN A 1 483 ? -10.555 22.688 14.867 1 98.5 483 GLN A CA 1
ATOM 3713 C C . GLN A 1 483 ? -9.516 22.25 13.844 1 98.5 483 GLN A C 1
ATOM 3715 O O . GLN A 1 483 ? -9.023 21.125 13.891 1 98.5 483 GLN A O 1
ATOM 3720 N N . TRP A 1 484 ? -9.234 23.094 12.914 1 97.75 484 TRP A N 1
ATOM 3721 C CA . TRP A 1 484 ? -8.102 22.906 12.016 1 97.75 484 TRP A CA 1
ATOM 3722 C C . TRP A 1 484 ? -6.867 23.625 12.539 1 97.75 484 TRP A C 1
ATOM 3724 O O . TRP A 1 484 ? -6.922 24.812 12.875 1 97.75 484 TRP A O 1
ATOM 3734 N N . LEU A 1 485 ? -5.793 22.953 12.641 1 97.94 485 LEU A N 1
ATOM 3735 C CA . LEU A 1 485 ? -4.586 23.547 13.211 1 97.94 485 LEU A CA 1
ATOM 3736 C C . LEU A 1 485 ? -3.537 23.797 12.133 1 97.94 485 LEU A C 1
ATOM 3738 O O . LEU A 1 485 ? -3.254 22.906 11.328 1 97.94 485 LEU A O 1
ATOM 3742 N N . ARG A 1 486 ? -3.031 24.984 12.188 1 97.31 486 ARG A N 1
ATOM 3743 C CA . ARG A 1 486 ? -2.057 25.422 11.188 1 97.31 486 ARG A CA 1
ATOM 3744 C C . ARG A 1 486 ? -0.666 25.547 11.805 1 97.31 486 ARG A C 1
ATOM 3746 O O . ARG A 1 486 ? -0.53 25.828 12.992 1 97.31 486 ARG A O 1
ATOM 3753 N N . LEU A 1 487 ? 0.341 25.281 11.047 1 95.94 487 LEU A N 1
ATOM 3754 C CA . LEU A 1 487 ? 1.729 25.531 11.414 1 95.94 487 LEU A CA 1
ATOM 3755 C C . LEU A 1 487 ? 2.277 26.734 10.641 1 95.94 487 LEU A C 1
ATOM 3757 O O . LEU A 1 487 ? 2.055 26.844 9.438 1 95.94 487 LEU A O 1
ATOM 3761 N N . GLY A 1 488 ? 2.934 27.656 11.344 1 93.19 488 GLY A N 1
ATOM 3762 C CA . GLY A 1 488 ? 3.541 28.812 10.695 1 93.19 488 GLY A CA 1
ATOM 3763 C C . GLY A 1 488 ? 2.707 30.062 10.82 1 93.19 488 GLY A C 1
ATOM 3764 O O . GLY A 1 488 ? 2.936 31.047 10.102 1 93.19 488 GLY A O 1
ATOM 3765 N N . VAL A 1 489 ? 1.668 30.047 11.664 1 95.81 489 VAL A N 1
ATOM 3766 C CA . VAL A 1 489 ? 0.878 31.25 11.914 1 95.81 489 VAL A CA 1
ATOM 3767 C C . VAL A 1 489 ? 1.104 31.719 13.352 1 95.81 489 VAL A C 1
ATOM 3769 O O . VAL A 1 489 ? 1.509 30.938 14.211 1 95.81 489 VAL A O 1
ATOM 3772 N N . ASP A 1 490 ? 0.92 32.969 13.562 1 94.81 490 ASP A N 1
ATOM 3773 C CA . ASP A 1 490 ? 1.04 33.594 14.883 1 94.81 490 ASP A CA 1
ATOM 3774 C C . ASP A 1 490 ? 0.252 34.875 14.961 1 94.81 490 ASP A C 1
ATOM 3776 O O . ASP A 1 490 ? -0.564 35.188 14.086 1 94.81 490 ASP A O 1
ATOM 3780 N N . ALA A 1 491 ? 0.459 35.594 16.062 1 94 491 ALA A N 1
ATOM 3781 C CA . ALA A 1 491 ? -0.304 36.812 16.297 1 94 491 ALA A CA 1
ATOM 3782 C C . ALA A 1 491 ? -0.023 37.844 15.211 1 94 491 ALA A C 1
ATOM 3784 O O . ALA A 1 491 ? -0.917 38.594 14.805 1 94 491 ALA A O 1
ATOM 3785 N N . GLU A 1 492 ? 1.155 37.875 14.688 1 93.88 492 GLU A N 1
ATOM 3786 C CA . GLU A 1 492 ? 1.561 38.844 13.68 1 93.88 492 GLU A CA 1
ATOM 3787 C C . GLU A 1 492 ? 1.128 38.406 12.289 1 93.88 492 GLU A C 1
ATOM 3789 O O . GLU A 1 492 ? 0.815 39.25 11.438 1 93.88 492 GLU A O 1
ATOM 3794 N N . ASN A 1 493 ? 1.12 37.094 12.148 1 93.38 493 ASN A N 1
ATOM 3795 C CA . ASN A 1 493 ? 0.722 36.5 10.883 1 93.38 493 ASN A CA 1
ATOM 3796 C C . ASN A 1 493 ? -0.386 35.469 11.078 1 93.38 493 ASN A C 1
ATOM 3798 O O . ASN A 1 493 ? -0.167 34.281 10.883 1 93.38 493 ASN A O 1
ATOM 3802 N N . PRO A 1 494 ? -1.559 36 11.328 1 94.69 494 PRO A N 1
ATOM 3803 C CA . PRO A 1 494 ? -2.668 35.094 11.562 1 94.69 494 PRO A CA 1
ATOM 3804 C C . PRO A 1 494 ? -3.1 34.344 10.297 1 94.69 494 PRO A C 1
ATOM 3806 O O . PRO A 1 494 ? -2.709 34.719 9.188 1 94.69 494 PRO A O 1
ATOM 3809 N N . TRP A 1 495 ? -3.852 33.344 10.445 1 92.81 495 TRP A N 1
ATOM 3810 C CA . TRP A 1 495 ? -4.211 32.469 9.336 1 92.81 495 TRP A CA 1
ATOM 3811 C C . TRP A 1 495 ? -4.891 33.219 8.219 1 92.81 495 TRP A C 1
ATOM 3813 O O . TRP A 1 495 ? -4.73 32.906 7.039 1 92.81 495 TRP A O 1
ATOM 3823 N N . ASP A 1 496 ? -5.684 34.219 8.562 1 90.12 496 ASP A N 1
ATOM 3824 C CA . ASP A 1 496 ? -6.477 34.906 7.559 1 90.12 496 ASP A CA 1
ATOM 3825 C C . ASP A 1 496 ? -5.633 35.938 6.824 1 90.12 496 ASP A C 1
ATOM 3827 O O . ASP A 1 496 ? -6.152 36.719 6.004 1 90.12 496 ASP A O 1
ATOM 3831 N N . SER A 1 497 ? -4.375 36 7.172 1 90.25 497 SER A N 1
ATOM 3832 C CA . SER A 1 497 ? -3.445 36.812 6.387 1 90.25 497 SER A CA 1
ATOM 3833 C C . SER A 1 497 ? -2.912 36.031 5.191 1 90.25 497 SER A C 1
ATOM 3835 O O . SER A 1 497 ? -2.176 36.562 4.363 1 90.25 497 SER A O 1
ATOM 3837 N N . PHE A 1 498 ? -3.406 34.875 5.055 1 85.5 498 PHE A N 1
ATOM 3838 C CA . PHE A 1 498 ? -3.066 34 3.936 1 85.5 498 PHE A CA 1
ATOM 3839 C C . PHE A 1 498 ? -4.316 33.594 3.168 1 85.5 498 PHE A C 1
ATOM 3841 O O . PHE A 1 498 ? -5.398 33.469 3.752 1 85.5 498 PHE A O 1
ATOM 3848 N N . ASN A 1 499 ? -4.172 33.344 1.854 1 77.88 499 ASN A N 1
ATOM 3849 C CA . ASN A 1 499 ? -5.297 32.812 1.091 1 77.88 499 ASN A CA 1
ATOM 3850 C C . ASN A 1 499 ? -5.375 31.281 1.189 1 77.88 499 ASN A C 1
ATOM 3852 O O . ASN A 1 499 ? -4.641 30.672 1.963 1 77.88 499 ASN A O 1
ATOM 3856 N N . THR A 1 500 ? -6.312 30.609 0.452 1 73.19 500 THR A N 1
ATOM 3857 C CA . THR A 1 500 ? -6.559 29.188 0.609 1 73.19 500 THR A CA 1
ATOM 3858 C C . THR A 1 500 ? -5.434 28.359 -0.021 1 73.19 500 THR A C 1
ATOM 3860 O O . THR A 1 500 ? -5.371 27.141 0.148 1 73.19 500 THR A O 1
ATOM 3863 N N . LEU A 1 501 ? -4.527 29.016 -0.69 1 72.19 501 LEU A N 1
ATOM 3864 C CA . LEU A 1 501 ? -3.334 28.359 -1.228 1 72.19 501 LEU A CA 1
ATOM 3865 C C . LEU A 1 501 ? -2.133 28.594 -0.315 1 72.19 501 LEU A C 1
ATOM 3867 O O . LEU A 1 501 ? -1.01 28.219 -0.657 1 72.19 501 LEU A O 1
ATOM 3871 N N . ASN A 1 502 ? -2.393 29.281 0.785 1 73.38 502 ASN A N 1
ATOM 3872 C CA . ASN A 1 502 ? -1.399 29.531 1.823 1 73.38 502 ASN A CA 1
ATOM 3873 C C . ASN A 1 502 ? -0.364 30.562 1.367 1 73.38 502 ASN A C 1
ATOM 3875 O O . ASN A 1 502 ? 0.816 30.438 1.702 1 73.38 502 ASN A O 1
ATOM 3879 N N . ILE A 1 503 ? -0.8 31.406 0.474 1 74.88 503 ILE A N 1
ATOM 3880 C CA . ILE A 1 503 ? 0.023 32.531 0.043 1 74.88 503 ILE A CA 1
ATOM 3881 C C . ILE A 1 503 ? -0.386 33.781 0.802 1 74.88 503 ILE A C 1
ATOM 3883 O O . ILE A 1 503 ? -1.577 34.062 0.954 1 74.88 503 ILE A O 1
ATOM 3887 N N . LYS A 1 504 ? 0.606 34.438 1.279 1 77.94 504 LYS A N 1
ATOM 3888 C CA . LYS A 1 504 ? 0.323 35.656 2.033 1 77.94 504 LYS A CA 1
ATOM 3889 C C . LYS A 1 504 ? -0.418 36.688 1.172 1 77.94 504 LYS A C 1
ATOM 3891 O O . LYS A 1 504 ? -0.008 36.969 0.044 1 77.94 504 LYS A O 1
ATOM 3896 N N . ILE A 1 505 ? -1.561 37.125 1.688 1 75.25 505 ILE A N 1
ATOM 3897 C CA . ILE A 1 505 ? -2.371 38.094 0.962 1 75.25 505 ILE A CA 1
ATOM 3898 C C . ILE A 1 505 ? -1.596 39.406 0.812 1 75.25 505 ILE A C 1
ATOM 3900 O O . ILE A 1 505 ? -1.005 39.906 1.775 1 75.25 505 ILE A O 1
ATOM 3904 N N . GLY A 1 506 ? -1.621 39.969 -0.208 1 67.81 506 GLY A N 1
ATOM 3905 C CA . GLY A 1 506 ? -0.893 41.188 -0.515 1 67.81 506 GLY A CA 1
ATOM 3906 C C . GLY A 1 506 ? 0.471 40.938 -1.127 1 67.81 506 GLY A C 1
ATOM 3907 O O . GLY A 1 506 ? 1.095 41.844 -1.671 1 67.81 506 GLY A O 1
ATOM 3908 N N . SER A 1 507 ? 0.964 39.75 -0.969 1 59.78 507 SER A N 1
ATOM 3909 C CA . SER A 1 507 ? 2.238 39.375 -1.582 1 59.78 507 SER A CA 1
ATOM 3910 C C . SER A 1 507 ? 2.033 38.781 -2.963 1 59.78 507 SER A C 1
ATOM 3912 O O . SER A 1 507 ? 2.982 38.281 -3.58 1 59.78 507 SER A O 1
ATOM 3914 N N . GLU A 1 508 ? 0.744 38.656 -3.234 1 51.5 508 GLU A N 1
ATOM 3915 C CA . GLU A 1 508 ? 0.439 38.094 -4.543 1 51.5 508 GLU A CA 1
ATOM 3916 C C . GLU A 1 508 ? 0.917 39 -5.668 1 51.5 508 GLU A C 1
ATOM 3918 O O . GLU A 1 508 ? 0.794 40.25 -5.578 1 51.5 508 GLU A O 1
ATOM 3923 N N . ALA A 1 509 ? 1.918 38.781 -6.34 1 46.41 509 ALA A N 1
ATOM 3924 C CA . ALA A 1 509 ? 2.338 39.656 -7.438 1 46.41 509 ALA A CA 1
ATOM 3925 C C . ALA A 1 509 ? 1.167 39.969 -8.359 1 46.41 509 ALA A C 1
ATOM 3927 O O . ALA A 1 509 ? 0.294 39.125 -8.586 1 46.41 509 ALA A O 1
ATOM 3928 N N . MET B 1 1 ? -55.094 1.495 -7.625 1 18.89 1 MET B N 1
ATOM 3929 C CA . MET B 1 1 ? -54.781 2.764 -6.984 1 18.89 1 MET B CA 1
ATOM 3930 C C . MET B 1 1 ? -53.312 3.16 -7.277 1 18.89 1 MET B C 1
ATOM 3932 O O . MET B 1 1 ? -52.406 2.375 -7.051 1 18.89 1 MET B O 1
ATOM 3936 N N . GLY B 1 2 ? -52.906 4.238 -8.102 1 16.91 2 GLY B N 1
ATOM 3937 C CA . GLY B 1 2 ? -52 4.32 -9.25 1 16.91 2 GLY B CA 1
ATOM 3938 C C . GLY B 1 2 ? -50.531 4.332 -8.867 1 16.91 2 GLY B C 1
ATOM 3939 O O . GLY B 1 2 ? -50.188 4.398 -7.684 1 16.91 2 GLY B O 1
ATOM 3940 N N . GLU B 1 3 ? -49.625 4.746 -9.82 1 17.25 3 GLU B N 1
ATOM 3941 C CA . GLU B 1 3 ? -48.344 4.777 -10.523 1 17.25 3 GLU B CA 1
ATOM 3942 C C . GLU B 1 3 ? -47.344 5.703 -9.828 1 17.25 3 GLU B C 1
ATOM 3944 O O . GLU B 1 3 ? -47.312 6.898 -10.109 1 17.25 3 GLU B O 1
ATOM 3949 N N . ARG B 1 4 ? -47.438 5.719 -8.578 1 19.11 4 ARG B N 1
ATOM 3950 C CA . ARG B 1 4 ? -46.812 6.883 -7.969 1 19.11 4 ARG B CA 1
ATOM 3951 C C . ARG B 1 4 ? -45.375 7.027 -8.43 1 19.11 4 ARG B C 1
ATOM 3953 O O . ARG B 1 4 ? -44.562 6.078 -8.336 1 19.11 4 ARG B O 1
ATOM 3960 N N . GLU B 1 5 ? -45.062 7.934 -9.273 1 17.5 5 GLU B N 1
ATOM 3961 C CA . GLU B 1 5 ? -44.031 8.492 -10.133 1 17.5 5 GLU B CA 1
ATOM 3962 C C . GLU B 1 5 ? -42.812 8.906 -9.312 1 17.5 5 GLU B C 1
ATOM 3964 O O . GLU B 1 5 ? -42.906 9.82 -8.484 1 17.5 5 GLU B O 1
ATOM 3969 N N . ARG B 1 6 ? -42.125 7.992 -8.719 1 19.59 6 ARG B N 1
ATOM 3970 C CA . ARG B 1 6 ? -40.938 8.148 -7.887 1 19.59 6 ARG B CA 1
ATOM 3971 C C . ARG B 1 6 ? -39.938 9.07 -8.555 1 19.59 6 ARG B C 1
ATOM 3973 O O . ARG B 1 6 ? -38.719 8.805 -8.5 1 19.59 6 ARG B O 1
ATOM 3980 N N . ARG B 1 7 ? -40.375 9.969 -9.523 1 18.81 7 ARG B N 1
ATOM 3981 C CA . ARG B 1 7 ? -39.344 10.43 -10.414 1 18.81 7 ARG B CA 1
ATOM 3982 C C . ARG B 1 7 ? -38.312 11.297 -9.672 1 18.81 7 ARG B C 1
ATOM 3984 O O . ARG B 1 7 ? -37.344 11.773 -10.258 1 18.81 7 ARG B O 1
ATOM 3991 N N . TRP B 1 8 ? -38.438 11.625 -8.492 1 16.67 8 TRP B N 1
ATOM 3992 C CA . TRP B 1 8 ? -37.781 12.922 -8.352 1 16.67 8 TRP B CA 1
ATOM 3993 C C . TRP B 1 8 ? -36.312 12.836 -8.766 1 16.67 8 TRP B C 1
ATOM 3995 O O . TRP B 1 8 ? -35.531 12.102 -8.156 1 16.67 8 TRP B O 1
ATOM 4005 N N . ILE B 1 9 ? -35.906 12.719 -10.07 1 17.78 9 ILE B N 1
ATOM 4006 C CA . ILE B 1 9 ? -34.719 12.695 -10.922 1 17.78 9 ILE B CA 1
ATOM 4007 C C . ILE B 1 9 ? -33.844 13.922 -10.625 1 17.78 9 ILE B C 1
ATOM 4009 O O . ILE B 1 9 ? -32.781 14.094 -11.227 1 17.78 9 ILE B O 1
ATOM 4013 N N . THR B 1 10 ? -34.156 14.734 -9.68 1 17.53 10 THR B N 1
ATOM 4014 C CA . THR B 1 10 ? -33.594 16.031 -10.078 1 17.53 10 THR B CA 1
ATOM 4015 C C . THR B 1 10 ? -32.094 15.953 -10.195 1 17.53 10 THR B C 1
ATOM 4017 O O . THR B 1 10 ? -31.406 15.461 -9.297 1 17.53 10 THR B O 1
ATOM 4020 N N . SER B 1 11 ? -31.516 16.031 -11.391 1 18.31 11 SER B N 1
ATOM 4021 C CA . SER B 1 11 ? -30.297 16.016 -12.188 1 18.31 11 SER B CA 1
ATOM 4022 C C . SER B 1 11 ? -29.328 17.109 -11.75 1 18.31 11 SER B C 1
ATOM 4024 O O . SER B 1 11 ? -28.328 17.375 -12.414 1 18.31 11 SER B O 1
ATOM 4026 N N . ILE B 1 12 ? -29.469 17.719 -10.617 1 18.88 12 ILE B N 1
ATOM 4027 C CA . ILE B 1 12 ? -28.734 18.969 -10.75 1 18.88 12 ILE B CA 1
ATOM 4028 C C . ILE B 1 12 ? -27.281 18.672 -11.117 1 18.88 12 ILE B C 1
ATOM 4030 O O . ILE B 1 12 ? -26.641 17.812 -10.5 1 18.88 12 ILE B O 1
ATOM 4034 N N . ALA B 1 13 ? -26.797 19.219 -12.227 1 20.78 13 ALA B N 1
ATOM 4035 C CA . ALA B 1 13 ? -25.656 19.266 -13.133 1 20.78 13 ALA B CA 1
ATOM 4036 C C . ALA B 1 13 ? -24.391 19.734 -12.406 1 20.78 13 ALA B C 1
ATOM 4038 O O . ALA B 1 13 ? -24.266 20.906 -12.062 1 20.78 13 ALA B O 1
ATOM 4039 N N . THR B 1 14 ? -24.109 19.266 -11.305 1 20.06 14 THR B N 1
ATOM 4040 C CA . THR B 1 14 ? -22.891 19.766 -10.664 1 20.06 14 THR B CA 1
ATOM 4041 C C . THR B 1 14 ? -21.75 19.875 -11.664 1 20.06 14 THR B C 1
ATOM 4043 O O . THR B 1 14 ? -21.672 19.078 -12.609 1 20.06 14 THR B O 1
ATOM 4046 N N . SER B 1 15 ? -21.125 21.016 -11.797 1 19.97 15 SER B N 1
ATOM 4047 C CA . SER B 1 15 ? -20.125 21.391 -12.781 1 19.97 15 SER B CA 1
ATOM 4048 C C . SER B 1 15 ? -18.969 20.391 -12.82 1 19.97 15 SER B C 1
ATOM 4050 O O . SER B 1 15 ? -18.469 19.969 -11.773 1 19.97 15 SER B O 1
ATOM 4052 N N . PRO B 1 16 ? -18.859 19.562 -13.812 1 22.12 16 PRO B N 1
ATOM 4053 C CA . PRO B 1 16 ? -17.906 18.531 -14.211 1 22.12 16 PRO B CA 1
ATOM 4054 C C . PRO B 1 16 ? -16.453 19 -14.094 1 22.12 16 PRO B C 1
ATOM 4056 O O . PRO B 1 16 ? -16.109 20.094 -14.523 1 22.12 16 PRO B O 1
ATOM 4059 N N . ILE B 1 17 ? -15.875 18.953 -12.953 1 21.75 17 ILE B N 1
ATOM 4060 C CA . ILE B 1 17 ? -14.43 19.031 -13.125 1 21.75 17 ILE B CA 1
ATOM 4061 C C . ILE B 1 17 ? -14.016 18.281 -14.383 1 21.75 17 ILE B C 1
ATOM 4063 O O . ILE B 1 17 ? -14.234 17.078 -14.492 1 21.75 17 ILE B O 1
ATOM 4067 N N . THR B 1 18 ? -14.156 18.859 -15.492 1 21.72 18 THR B N 1
ATOM 4068 C CA . THR B 1 18 ? -13.812 18.391 -16.828 1 21.72 18 THR B CA 1
ATOM 4069 C C . THR B 1 18 ? -12.43 17.75 -16.844 1 21.72 18 THR B C 1
ATOM 4071 O O . THR B 1 18 ? -11.422 18.422 -16.641 1 21.72 18 THR B O 1
ATOM 4074 N N . ASN B 1 19 ? -12.281 16.781 -16.109 1 22.97 19 ASN B N 1
ATOM 4075 C CA . ASN B 1 19 ? -11.117 15.984 -16.453 1 22.97 19 ASN B CA 1
ATOM 4076 C C . ASN B 1 19 ? -10.969 15.828 -17.969 1 22.97 19 ASN B C 1
ATOM 4078 O O . ASN B 1 19 ? -11.734 15.094 -18.594 1 22.97 19 ASN B O 1
ATOM 4082 N N . ARG B 1 20 ? -10.68 16.953 -18.547 1 25.72 20 ARG B N 1
ATOM 4083 C CA . ARG B 1 20 ? -10.477 16.906 -19.984 1 25.72 20 ARG B CA 1
ATOM 4084 C C . ARG B 1 20 ? -9.477 15.812 -20.359 1 25.72 20 ARG B C 1
ATOM 4086 O O . ARG B 1 20 ? -8.281 15.938 -20.078 1 25.72 20 ARG B O 1
ATOM 4093 N N . SER B 1 21 ? -9.914 14.602 -20.156 1 24.11 21 SER B N 1
ATOM 4094 C CA . SER B 1 21 ? -9.094 13.57 -20.781 1 24.11 21 SER B CA 1
ATOM 4095 C C . SER B 1 21 ? -8.781 13.93 -22.234 1 24.11 21 SER B C 1
ATOM 4097 O O . SER B 1 21 ? -9.68 14.258 -23.016 1 24.11 21 SER B O 1
ATOM 4099 N N . LEU B 1 22 ? -7.691 14.57 -22.453 1 29.11 22 LEU B N 1
ATOM 4100 C CA . LEU B 1 22 ? -7.285 14.719 -23.844 1 29.11 22 LEU B CA 1
ATOM 4101 C C . LEU B 1 22 ? -7.512 13.422 -24.625 1 29.11 22 LEU B C 1
ATOM 4103 O O . LEU B 1 22 ? -6.961 12.383 -24.266 1 29.11 22 LEU B O 1
ATOM 4107 N N . VAL B 1 23 ? -8.734 13.195 -25.062 1 24.28 23 VAL B N 1
ATOM 4108 C CA . VAL B 1 23 ? -9.047 12.078 -25.938 1 24.28 23 VAL B CA 1
ATOM 4109 C C . VAL B 1 23 ? -8.102 12.078 -27.141 1 24.28 23 VAL B C 1
ATOM 4111 O O . VAL B 1 23 ? -7.926 13.109 -27.797 1 24.28 23 VAL B O 1
ATOM 4114 N N . ALA B 1 24 ? -7.305 11.172 -27.281 1 25.81 24 ALA B N 1
ATOM 4115 C CA . ALA B 1 24 ? -6.469 10.852 -28.438 1 25.81 24 ALA B CA 1
ATOM 4116 C C . ALA B 1 24 ? -7.309 10.758 -29.703 1 25.81 24 ALA B C 1
ATOM 4118 O O . ALA B 1 24 ? -8.203 9.914 -29.812 1 25.81 24 ALA B O 1
ATOM 4119 N N . ALA B 1 25 ? -7.785 11.953 -30.281 1 22.94 25 ALA B N 1
ATOM 4120 C CA . ALA B 1 25 ? -8.258 11.82 -31.656 1 22.94 25 ALA B CA 1
ATOM 4121 C C . ALA B 1 25 ? -7.254 11.047 -32.5 1 22.94 25 ALA B C 1
ATOM 4123 O O . ALA B 1 25 ? -6.078 11.414 -32.594 1 22.94 25 ALA B O 1
ATOM 4124 N N . SER B 1 26 ? -7.406 9.812 -32.688 1 21.8 26 SER B N 1
ATOM 4125 C CA . SER B 1 26 ? -6.68 8.977 -33.656 1 21.8 26 SER B CA 1
ATOM 4126 C C . SER B 1 26 ? -6.746 9.57 -35.062 1 21.8 26 SER B C 1
ATOM 4128 O O . SER B 1 26 ? -6.648 8.836 -36.031 1 21.8 26 SER B O 1
ATOM 4130 N N . ASP B 1 27 ? -7.137 10.852 -35.25 1 22.05 27 ASP B N 1
ATOM 4131 C CA . ASP B 1 27 ? -7.094 11.008 -36.719 1 22.05 27 ASP B CA 1
ATOM 4132 C C . ASP B 1 27 ? -5.676 10.828 -37.25 1 22.05 27 ASP B C 1
ATOM 4134 O O . ASP B 1 27 ? -4.727 11.406 -36.719 1 22.05 27 ASP B O 1
ATOM 4138 N N . SER B 1 28 ? -5.426 9.742 -38 1 20.86 28 SER B N 1
ATOM 4139 C CA . SER B 1 28 ? -4.285 9.312 -38.812 1 20.86 28 SER B CA 1
ATOM 4140 C C . SER B 1 28 ? -3.861 10.398 -39.781 1 20.86 28 SER B C 1
ATOM 4142 O O . SER B 1 28 ? -4.172 10.32 -40.969 1 20.86 28 SER B O 1
ATOM 4144 N N . PHE B 1 29 ? -4.121 11.688 -39.594 1 20.81 29 PHE B N 1
ATOM 4145 C CA . PHE B 1 29 ? -3.721 12.422 -40.781 1 20.81 29 PHE B CA 1
ATOM 4146 C C . PHE B 1 29 ? -2.207 12.375 -40.969 1 20.81 29 PHE B C 1
ATOM 4148 O O . PHE B 1 29 ? -1.456 12.562 -40.031 1 20.81 29 PHE B O 1
ATOM 4155 N N . PHE B 1 30 ? -1.734 11.57 -42 1 19.5 30 PHE B N 1
ATOM 4156 C CA . PHE B 1 30 ? -0.407 11.359 -42.562 1 19.5 30 PHE B CA 1
ATOM 4157 C C . PHE B 1 30 ? 0.203 12.688 -43 1 19.5 30 PHE B C 1
ATOM 4159 O O . PHE B 1 30 ? -0.299 13.32 -43.938 1 19.5 30 PHE B O 1
ATOM 4166 N N . TYR B 1 31 ? 0.254 13.656 -42.125 1 19.36 31 TYR B N 1
ATOM 4167 C CA . TYR B 1 31 ? 0.752 14.891 -42.719 1 19.36 31 TYR B CA 1
ATOM 4168 C C . TYR B 1 31 ? 2.152 14.695 -43.281 1 19.36 31 TYR B C 1
ATOM 4170 O O . TYR B 1 31 ? 3.01 14.078 -42.625 1 19.36 31 TYR B O 1
ATOM 4178 N N . CYS B 1 32 ? 2.207 14.641 -44.625 1 19.5 32 CYS B N 1
ATOM 4179 C CA . CYS B 1 32 ? 3.299 14.547 -45.594 1 19.5 32 CYS B CA 1
ATOM 4180 C C . CYS B 1 32 ? 4.289 15.688 -45.406 1 19.5 32 CYS B C 1
ATOM 4182 O O . CYS B 1 32 ? 3.918 16.859 -45.531 1 19.5 32 CYS B O 1
ATOM 4184 N N . THR B 1 33 ? 5.105 15.578 -44.406 1 20.61 33 THR B N 1
ATOM 4185 C CA . THR B 1 33 ? 6.133 16.594 -44.219 1 20.61 33 THR B CA 1
ATOM 4186 C C . THR B 1 33 ? 6.922 16.812 -45.5 1 20.61 33 THR B C 1
ATOM 4188 O O . THR B 1 33 ? 7.5 15.875 -46.031 1 20.61 33 THR B O 1
ATOM 4191 N N . ILE B 1 34 ? 6.465 17.781 -46.312 1 20.34 34 ILE B N 1
ATOM 4192 C CA . ILE B 1 34 ? 7.117 18.25 -47.531 1 20.34 34 ILE B CA 1
ATOM 4193 C C . ILE B 1 34 ? 8.555 18.672 -47.219 1 20.34 34 ILE B C 1
ATOM 4195 O O . ILE B 1 34 ? 8.781 19.547 -46.375 1 20.34 34 ILE B O 1
ATOM 4199 N N . LEU B 1 35 ? 9.453 17.688 -47.344 1 20.75 35 LEU B N 1
ATOM 4200 C CA . LEU B 1 35 ? 10.891 17.922 -47.219 1 20.75 35 LEU B CA 1
ATOM 4201 C C . LEU B 1 35 ? 11.367 18.906 -48.281 1 20.75 35 LEU B C 1
ATOM 4203 O O . LEU B 1 35 ? 11.25 18.656 -49.469 1 20.75 35 LEU B O 1
ATOM 4207 N N . PRO B 1 36 ? 11.086 20.266 -48 1 20.33 36 PRO B N 1
ATOM 4208 C CA . PRO B 1 36 ? 11.531 21.203 -49.031 1 20.33 36 PRO B CA 1
ATOM 4209 C C . PRO B 1 36 ? 12.992 21 -49.438 1 20.33 36 PRO B C 1
ATOM 4211 O O . PRO B 1 36 ? 13.781 20.484 -48.625 1 20.33 36 PRO B O 1
ATOM 4214 N N . THR B 1 37 ? 13.242 21.031 -50.75 1 21.62 37 THR B N 1
ATOM 4215 C CA . THR B 1 37 ? 14.414 20.781 -51.594 1 21.62 37 THR B CA 1
ATOM 4216 C C . THR B 1 37 ? 15.562 21.719 -51.219 1 21.62 37 THR B C 1
ATOM 4218 O O . THR B 1 37 ? 15.336 22.797 -50.656 1 21.62 37 THR B O 1
ATOM 4221 N N . ALA B 1 38 ? 16.719 21.203 -51.344 1 19.41 38 ALA B N 1
ATOM 4222 C CA . ALA B 1 38 ? 18.109 21.625 -51.156 1 19.41 38 ALA B CA 1
ATOM 4223 C C . ALA B 1 38 ? 18.453 22.781 -52.062 1 19.41 38 ALA B C 1
ATOM 4225 O O . ALA B 1 38 ? 18.578 22.609 -53.281 1 19.41 38 ALA B O 1
ATOM 4226 N N . LYS B 1 39 ? 17.922 24.203 -51.906 1 20.67 39 LYS B N 1
ATOM 4227 C CA . LYS B 1 39 ? 18.297 25.25 -52.812 1 20.67 39 LYS B CA 1
ATOM 4228 C C . LYS B 1 39 ? 19.797 25.531 -52.75 1 20.67 39 LYS B C 1
ATOM 4230 O O . LYS B 1 39 ? 20.328 25.859 -51.688 1 20.67 39 LYS B O 1
ATOM 4235 N N . THR B 1 40 ? 20.625 25.078 -53.688 1 19.42 40 THR B N 1
ATOM 4236 C CA . THR B 1 40 ? 22.062 25.297 -53.844 1 19.42 40 THR B CA 1
ATOM 4237 C C . THR B 1 40 ? 22.344 26.734 -54.281 1 19.42 40 THR B C 1
ATOM 4239 O O . THR B 1 40 ? 23.484 27.062 -54.594 1 19.42 40 THR B O 1
ATOM 4242 N N . ALA B 1 41 ? 21.641 27.906 -53.875 1 20.34 41 ALA B N 1
ATOM 4243 C CA . ALA B 1 41 ? 21.922 29.141 -54.625 1 20.34 41 ALA B CA 1
ATOM 4244 C C . ALA B 1 41 ? 23.312 29.672 -54.281 1 20.34 41 ALA B C 1
ATOM 4246 O O . ALA B 1 41 ? 23.578 30.125 -53.188 1 20.34 41 ALA B O 1
ATOM 4247 N N . VAL B 1 42 ? 24.391 29.422 -54.969 1 21.83 42 VAL B N 1
ATOM 4248 C CA . VAL B 1 42 ? 25.781 29.766 -54.719 1 21.83 42 VAL B CA 1
ATOM 4249 C C . VAL B 1 42 ? 26.016 31.234 -55 1 21.83 42 VAL B C 1
ATOM 4251 O O . VAL B 1 42 ? 26.844 31.891 -54.375 1 21.83 42 VAL B O 1
ATOM 4254 N N . HIS B 1 43 ? 25.453 31.906 -56.094 1 19.39 43 HIS B N 1
ATOM 4255 C CA . HIS B 1 43 ? 26.453 32.688 -56.812 1 19.39 43 HIS B CA 1
ATOM 4256 C C . HIS B 1 43 ? 26.844 33.938 -56.062 1 19.39 43 HIS B C 1
ATOM 4258 O O . HIS B 1 43 ? 28.016 34.219 -55.844 1 19.39 43 HIS B O 1
ATOM 4264 N N . PRO B 1 44 ? 26.609 35.25 -56.656 1 22.7 44 PRO B N 1
ATOM 4265 C CA . PRO B 1 44 ? 27.594 36.25 -57.062 1 22.7 44 PRO B CA 1
ATOM 4266 C C . PRO B 1 44 ? 27.969 37.219 -55.969 1 22.7 44 PRO B C 1
ATOM 4268 O O . PRO B 1 44 ? 29.141 37.375 -55.625 1 22.7 44 PRO B O 1
ATOM 4271 N N . THR B 1 45 ? 27.672 38.656 -56.125 1 22.8 45 THR B N 1
ATOM 4272 C CA . THR B 1 45 ? 28.219 40.031 -56.188 1 22.8 45 THR B CA 1
ATOM 4273 C C . THR B 1 45 ? 28.188 40.688 -54.812 1 22.8 45 THR B C 1
ATOM 4275 O O . THR B 1 45 ? 27.469 40.219 -53.906 1 22.8 45 THR B O 1
ATOM 4278 N N . ASN B 1 46 ? 28.062 42.125 -54.781 1 23.59 46 ASN B N 1
ATOM 4279 C CA . ASN B 1 46 ? 28.688 43.219 -54.031 1 23.59 46 ASN B CA 1
ATOM 4280 C C . ASN B 1 46 ? 28.281 43.188 -52.562 1 23.59 46 ASN B C 1
ATOM 4282 O O . ASN B 1 46 ? 29.125 43.406 -51.688 1 23.59 46 ASN B O 1
ATOM 4286 N N . GLN B 1 47 ? 27.062 43.875 -52.281 1 23.56 47 GLN B N 1
ATOM 4287 C CA . GLN B 1 47 ? 26.469 44.75 -51.312 1 23.56 47 GLN B CA 1
ATOM 4288 C C . GLN B 1 47 ? 26.234 44.062 -49.969 1 23.56 47 GLN B C 1
ATOM 4290 O O . GLN B 1 47 ? 25.938 42.875 -49.969 1 23.56 47 GLN B O 1
ATOM 4295 N N . PRO B 1 48 ? 26.406 44.906 -48.656 1 27.19 48 PRO B N 1
ATOM 4296 C CA . PRO B 1 48 ? 26.766 44.281 -47.375 1 27.19 48 PRO B CA 1
ATOM 4297 C C . PRO B 1 48 ? 25.766 43.188 -46.938 1 27.19 48 PRO B C 1
ATOM 4299 O O . PRO B 1 48 ? 24.578 43.469 -46.812 1 27.19 48 PRO B O 1
ATOM 4302 N N . THR B 1 49 ? 25.875 42 -47.344 1 22.92 49 THR B N 1
ATOM 4303 C CA . THR B 1 49 ? 24.969 40.906 -47.656 1 22.92 49 THR B CA 1
ATOM 4304 C C . THR B 1 49 ? 24.344 40.344 -46.406 1 22.92 49 THR B C 1
ATOM 4306 O O . THR B 1 49 ? 25.062 40 -45.438 1 22.92 49 THR B O 1
ATOM 4309 N N . SER B 1 50 ? 23.016 40.844 -46.094 1 22.25 50 SER B N 1
ATOM 4310 C CA . SER B 1 50 ? 22.141 40.562 -44.969 1 22.25 50 SER B CA 1
ATOM 4311 C C . SER B 1 50 ? 22.156 39.094 -44.594 1 22.25 50 SER B C 1
ATOM 4313 O O . SER B 1 50 ? 21.734 38.25 -45.375 1 22.25 50 SER B O 1
ATOM 4315 N N . HIS B 1 51 ? 23.266 38.688 -44 1 22.98 51 HIS B N 1
ATOM 4316 C CA . HIS B 1 51 ? 23.625 37.281 -43.719 1 22.98 51 HIS B CA 1
ATOM 4317 C C . HIS B 1 51 ? 22.484 36.562 -43 1 22.98 51 HIS B C 1
ATOM 4319 O O . HIS B 1 51 ? 22.156 36.875 -41.875 1 22.98 51 HIS B O 1
ATOM 4325 N N . LYS B 1 52 ? 21.453 36.281 -43.844 1 23.58 52 LYS B N 1
ATOM 4326 C CA . LYS B 1 52 ? 20.312 35.531 -43.344 1 23.58 52 LYS B CA 1
ATOM 4327 C C . LYS B 1 52 ? 20.75 34.25 -42.625 1 23.58 52 LYS B C 1
ATOM 4329 O O . LYS B 1 52 ? 21.312 33.344 -43.219 1 23.58 52 LYS B O 1
ATOM 4334 N N . MET B 1 53 ? 21.266 34.5 -41.375 1 20.28 53 MET B N 1
ATOM 4335 C CA . MET B 1 53 ? 21.719 33.375 -40.562 1 20.28 53 MET B CA 1
ATOM 4336 C C . MET B 1 53 ? 20.734 32.219 -40.656 1 20.28 53 MET B C 1
ATOM 4338 O O . MET B 1 53 ? 19.578 32.344 -40.219 1 20.28 53 MET B O 1
ATOM 4342 N N . LYS B 1 54 ? 20.844 31.5 -41.719 1 22.61 54 LYS B N 1
ATOM 4343 C CA . LYS B 1 54 ? 20.016 30.297 -41.875 1 22.61 54 LYS B CA 1
ATOM 4344 C C . LYS B 1 54 ? 20.203 29.359 -40.688 1 22.61 54 LYS B C 1
ATOM 4346 O O . LYS B 1 54 ? 21.297 28.844 -40.469 1 22.61 54 LYS B O 1
ATOM 4351 N N . LEU B 1 55 ? 19.578 29.734 -39.625 1 22.81 55 LEU B N 1
ATOM 4352 C CA . LEU B 1 55 ? 19.625 28.891 -38.438 1 22.81 55 LEU B CA 1
ATOM 4353 C C . LEU B 1 55 ? 19.344 27.438 -38.781 1 22.81 55 LEU B C 1
ATOM 4355 O O . LEU B 1 55 ? 18.344 27.125 -39.469 1 22.81 55 LEU B O 1
ATOM 4359 N N . PRO B 1 56 ? 20.453 26.719 -39 1 21.98 56 PRO B N 1
ATOM 4360 C CA . PRO B 1 56 ? 20.266 25.328 -39.406 1 21.98 56 PRO B CA 1
ATOM 4361 C C . PRO B 1 56 ? 19.234 24.578 -38.562 1 21.98 56 PRO B C 1
ATOM 4363 O O . PRO B 1 56 ? 19.109 24.859 -37.375 1 21.98 56 PRO B O 1
ATOM 4366 N N . ARG B 1 57 ? 18.141 24.141 -39.156 1 21.44 57 ARG B N 1
ATOM 4367 C CA . ARG B 1 57 ? 16.969 23.406 -38.719 1 21.44 57 ARG B CA 1
ATOM 4368 C C . ARG B 1 57 ? 17.344 22.047 -38.156 1 21.44 57 ARG B C 1
ATOM 4370 O O . ARG B 1 57 ? 17.484 21.078 -38.875 1 21.44 57 ARG B O 1
ATOM 4377 N N . VAL B 1 58 ? 18.484 21.906 -37.344 1 21.22 58 VAL B N 1
ATOM 4378 C CA . VAL B 1 58 ? 18.75 20.531 -36.938 1 21.22 58 VAL B CA 1
ATOM 4379 C C . VAL B 1 58 ? 17.516 19.938 -36.25 1 21.22 58 VAL B C 1
ATOM 4381 O O . VAL B 1 58 ? 17.094 20.422 -35.188 1 21.22 58 VAL B O 1
ATOM 4384 N N . CYS B 1 59 ? 16.562 19.547 -36.938 1 20.72 59 CYS B N 1
ATOM 4385 C CA . CYS B 1 59 ? 15.367 18.828 -36.5 1 20.72 59 CYS B CA 1
ATOM 4386 C C . CYS B 1 59 ? 15.742 17.5 -35.844 1 20.72 59 CYS B C 1
ATOM 4388 O O . CYS B 1 59 ? 16.125 16.562 -36.531 1 20.72 59 CYS B O 1
ATOM 4390 N N . THR B 1 60 ? 16.781 17.359 -34.969 1 25.06 60 THR B N 1
ATOM 4391 C CA . THR B 1 60 ? 16.984 16.016 -34.438 1 25.06 60 THR B CA 1
ATOM 4392 C C . THR B 1 60 ? 15.68 15.445 -33.906 1 25.06 60 THR B C 1
ATOM 4394 O O . THR B 1 60 ? 15.078 16 -32.969 1 25.06 60 THR B O 1
ATOM 4397 N N . GLY B 1 61 ? 14.859 14.914 -34.688 1 24.3 61 GLY B N 1
ATOM 4398 C CA . GLY B 1 61 ? 13.617 14.219 -34.406 1 24.3 61 GLY B CA 1
ATOM 4399 C C . GLY B 1 61 ? 13.789 13.141 -33.344 1 24.3 61 GLY B C 1
ATOM 4400 O O . GLY B 1 61 ? 14.594 12.219 -33.5 1 24.3 61 GLY B O 1
ATOM 4401 N N . ILE B 1 62 ? 13.906 13.453 -32.094 1 25.17 62 ILE B N 1
ATOM 4402 C CA . ILE B 1 62 ? 13.953 12.469 -31.016 1 25.17 62 ILE B CA 1
ATOM 4403 C C . ILE B 1 62 ? 12.867 11.422 -31.219 1 25.17 62 ILE B C 1
ATOM 4405 O O . ILE B 1 62 ? 11.688 11.766 -31.375 1 25.17 62 ILE B O 1
ATOM 4409 N N . ALA B 1 63 ? 13.234 10.18 -31.625 1 24.94 63 ALA B N 1
ATOM 4410 C CA . ALA B 1 63 ? 12.477 8.938 -31.672 1 24.94 63 ALA B CA 1
ATOM 4411 C C . ALA B 1 63 ? 11.656 8.75 -30.391 1 24.94 63 ALA B C 1
ATOM 4413 O O . ALA B 1 63 ? 12.195 8.852 -29.281 1 24.94 63 ALA B O 1
ATOM 4414 N N . ILE B 1 64 ? 10.461 9.102 -30.422 1 28.31 64 ILE B N 1
ATOM 4415 C CA . ILE B 1 64 ? 9.406 8.789 -29.469 1 28.31 64 ILE B CA 1
ATOM 4416 C C . ILE B 1 64 ? 9.516 7.328 -29.047 1 28.31 64 ILE B C 1
ATOM 4418 O O . ILE B 1 64 ? 9.391 6.422 -29.875 1 28.31 64 ILE B O 1
ATOM 4422 N N . ALA B 1 65 ? 10.422 7.012 -28.234 1 28.77 65 ALA B N 1
ATOM 4423 C CA . ALA B 1 65 ? 10.508 5.641 -27.75 1 28.77 65 ALA B CA 1
ATOM 4424 C C . ALA B 1 65 ? 9.125 5.098 -27.391 1 28.77 65 ALA B C 1
ATOM 4426 O O . ALA B 1 65 ? 8.523 5.508 -26.391 1 28.77 65 ALA B O 1
ATOM 4427 N N . LEU B 1 66 ? 8.273 4.934 -28.391 1 29.75 66 LEU B N 1
ATOM 4428 C CA . LEU B 1 66 ? 7.113 4.07 -28.219 1 29.75 66 LEU B CA 1
ATOM 4429 C C . LEU B 1 66 ? 7.531 2.705 -27.672 1 29.75 66 LEU B C 1
ATOM 4431 O O . LEU B 1 66 ? 8.336 2.006 -28.297 1 29.75 66 LEU B O 1
ATOM 4435 N N . VAL B 1 67 ? 7.828 2.625 -26.547 1 29.95 67 VAL B N 1
ATOM 4436 C CA . VAL B 1 67 ? 8.055 1.266 -26.062 1 29.95 67 VAL B CA 1
ATOM 4437 C C . VAL B 1 67 ? 6.863 0.384 -26.438 1 29.95 67 VAL B C 1
ATOM 4439 O O . VAL B 1 67 ? 5.75 0.601 -25.953 1 29.95 67 VAL B O 1
ATOM 4442 N N . CYS B 1 68 ? 6.688 0.164 -27.719 1 35.25 68 CYS B N 1
ATOM 4443 C CA . CYS B 1 68 ? 5.719 -0.789 -28.234 1 35.25 68 CYS B CA 1
ATOM 4444 C C . CYS B 1 68 ? 6.137 -2.221 -27.938 1 35.25 68 CYS B C 1
ATOM 4446 O O . CYS B 1 68 ? 7.184 -2.678 -28.406 1 35.25 68 CYS B O 1
ATOM 4448 N N . THR B 1 69 ? 6.184 -2.693 -26.781 1 31.31 69 THR B N 1
ATOM 4449 C CA . THR B 1 69 ? 6.375 -4.137 -26.859 1 31.31 69 THR B CA 1
ATOM 4450 C C . THR B 1 69 ? 5.449 -4.742 -27.922 1 31.31 69 THR B C 1
ATOM 4452 O O . THR B 1 69 ? 4.516 -4.082 -28.391 1 31.31 69 THR B O 1
ATOM 4455 N N . LEU B 1 70 ? 5.66 -6.094 -28.203 1 30.17 70 LEU B N 1
ATOM 4456 C CA . LEU B 1 70 ? 4.848 -6.949 -29.062 1 30.17 70 LEU B CA 1
ATOM 4457 C C . LEU B 1 70 ? 3.369 -6.832 -28.703 1 30.17 70 LEU B C 1
ATOM 4459 O O . LEU B 1 70 ? 2.943 -7.297 -27.641 1 30.17 70 LEU B O 1
ATOM 4463 N N . GLY B 1 71 ? 2.52 -6.062 -29.469 1 35.47 71 GLY B N 1
ATOM 4464 C CA . GLY B 1 71 ? 1.15 -5.629 -29.688 1 35.47 71 GLY B CA 1
ATOM 4465 C C . GLY B 1 71 ? 0.92 -4.172 -29.344 1 35.47 71 GLY B C 1
ATOM 4466 O O . GLY B 1 71 ? 1.874 -3.422 -29.125 1 35.47 71 GLY B O 1
ATOM 4467 N N . ASP B 1 72 ? -0.434 -3.773 -28.828 1 40.41 72 ASP B N 1
ATOM 4468 C CA . ASP B 1 72 ? -1.071 -2.467 -28.703 1 40.41 72 ASP B CA 1
ATOM 4469 C C . ASP B 1 72 ? -0.335 -1.595 -27.688 1 40.41 72 ASP B C 1
ATOM 4471 O O . ASP B 1 72 ? -0.091 -2.02 -26.562 1 40.41 72 ASP B O 1
ATOM 4475 N N . CYS B 1 73 ? 0.481 -0.713 -28.266 1 49.06 73 CYS B N 1
ATOM 4476 C CA . CYS B 1 73 ? 1.206 0.346 -27.562 1 49.06 73 CYS B CA 1
ATOM 4477 C C . CYS B 1 73 ? 0.268 1.161 -26.688 1 49.06 73 CYS B C 1
ATOM 4479 O O . CYS B 1 73 ? -0.639 1.828 -27.188 1 49.06 73 CYS B O 1
ATOM 4481 N N . HIS B 1 74 ? -0.02 0.583 -25.656 1 58.91 74 HIS B N 1
ATOM 4482 C CA . HIS B 1 74 ? -0.872 1.411 -24.812 1 58.91 74 HIS B CA 1
ATOM 4483 C C . HIS B 1 74 ? -0.087 2.568 -24.203 1 58.91 74 HIS B C 1
ATOM 4485 O O . HIS B 1 74 ? 1.056 2.391 -23.781 1 58.91 74 HIS B O 1
ATOM 4491 N N . PRO B 1 75 ? -0.6 3.803 -24.562 1 71.5 75 PRO B N 1
ATOM 4492 C CA . PRO B 1 75 ? 0.036 4.953 -23.906 1 71.5 75 PRO B CA 1
ATOM 4493 C C . PRO B 1 75 ? 0.202 4.766 -22.406 1 71.5 75 PRO B C 1
ATOM 4495 O O . PRO B 1 75 ? -0.637 4.129 -21.766 1 71.5 75 PRO B O 1
ATOM 4498 N N . LEU B 1 76 ? 1.379 5.059 -21.969 1 80.88 76 LEU B N 1
ATOM 4499 C CA . LEU B 1 76 ? 1.67 4.965 -20.531 1 80.88 76 LEU B CA 1
ATOM 4500 C C . LEU B 1 76 ? 1.106 6.168 -19.781 1 80.88 76 LEU B C 1
ATOM 4502 O O . LEU B 1 76 ? 1.546 7.297 -20 1 80.88 76 LEU B O 1
ATOM 4506 N N . GLU B 1 77 ? 0.146 5.922 -19.031 1 83.5 77 GLU B N 1
ATOM 4507 C CA . GLU B 1 77 ? -0.463 6.98 -18.234 1 83.5 77 GLU B CA 1
ATOM 4508 C C . GLU B 1 77 ? 0.514 7.52 -17.203 1 83.5 77 GLU B C 1
ATOM 4510 O O . GLU B 1 77 ? 1.204 6.75 -16.531 1 83.5 77 GLU B O 1
ATOM 4515 N N . ARG B 1 78 ? 0.655 8.82 -17.156 1 89.31 78 ARG B N 1
ATOM 4516 C CA . ARG B 1 78 ? 1.527 9.5 -16.203 1 89.31 78 ARG B CA 1
ATOM 4517 C C . ARG B 1 78 ? 0.883 10.789 -15.688 1 89.31 78 ARG B C 1
ATOM 4519 O O . ARG B 1 78 ? 0.941 11.828 -16.344 1 89.31 78 ARG B O 1
ATOM 4526 N N . PRO B 1 79 ? 0.302 10.703 -14.469 1 87.75 79 PRO B N 1
ATOM 4527 C CA . PRO B 1 79 ? -0.235 11.938 -13.891 1 87.75 79 PRO B CA 1
ATOM 4528 C C . PRO B 1 79 ? 0.854 12.961 -13.57 1 87.75 79 PRO B C 1
ATOM 4530 O O . PRO B 1 79 ? 1.949 12.586 -13.141 1 87.75 79 PRO B O 1
ATOM 4533 N N . ILE B 1 80 ? 0.537 14.234 -13.75 1 92.06 80 ILE B N 1
ATOM 4534 C CA . ILE B 1 80 ? 1.497 15.289 -13.445 1 92.06 80 ILE B CA 1
ATOM 4535 C C . ILE B 1 80 ? 0.828 16.375 -12.602 1 92.06 80 ILE B C 1
ATOM 4537 O O . ILE B 1 80 ? -0.397 16.5 -12.617 1 92.06 80 ILE B O 1
ATOM 4541 N N . SER B 1 81 ? 1.62 17.016 -11.82 1 92.38 81 SER B N 1
ATOM 4542 C CA . SER B 1 81 ? 1.207 18.203 -11.07 1 92.38 81 SER B CA 1
ATOM 4543 C C . SER B 1 81 ? 2.068 19.406 -11.43 1 92.38 81 SER B C 1
ATOM 4545 O O . SER B 1 81 ? 3.295 19.312 -11.469 1 92.38 81 SER B O 1
ATOM 4547 N N . ILE B 1 82 ? 1.401 20.5 -11.703 1 93 82 ILE B N 1
ATOM 4548 C CA . ILE B 1 82 ? 2.104 21.734 -12.016 1 93 82 ILE B CA 1
ATOM 4549 C C . ILE B 1 82 ? 1.852 22.766 -10.922 1 93 82 ILE B C 1
ATOM 4551 O O . ILE B 1 82 ? 0.702 23.031 -10.57 1 93 82 ILE B O 1
ATOM 4555 N N . ILE B 1 83 ? 2.92 23.281 -10.422 1 91.38 83 ILE B N 1
ATOM 4556 C CA . ILE B 1 83 ? 2.814 24.281 -9.367 1 91.38 83 ILE B CA 1
ATOM 4557 C C . ILE B 1 83 ? 3.32 25.625 -9.875 1 91.38 83 ILE B C 1
ATOM 4559 O O . ILE B 1 83 ? 4.457 25.734 -10.336 1 91.38 83 ILE B O 1
ATOM 4563 N N . ASN B 1 84 ? 2.496 26.641 -9.812 1 92.19 84 ASN B N 1
ATOM 4564 C CA . ASN B 1 84 ? 2.91 27.984 -10.203 1 92.19 84 ASN B CA 1
ATOM 4565 C C . ASN B 1 84 ? 3.646 28.688 -9.07 1 92.19 84 ASN B C 1
ATOM 4567 O O . ASN B 1 84 ? 3.023 29.141 -8.109 1 92.19 84 ASN B O 1
ATOM 4571 N N . GLU B 1 85 ? 4.906 28.766 -9.273 1 88.31 85 GLU B N 1
ATOM 4572 C CA . GLU B 1 85 ? 5.734 29.5 -8.32 1 88.31 85 GLU B CA 1
ATOM 4573 C C . GLU B 1 85 ? 6.324 30.75 -8.961 1 88.31 85 GLU B C 1
ATOM 4575 O O . GLU B 1 85 ? 7.273 31.344 -8.43 1 88.31 85 GLU B O 1
ATOM 4580 N N . SER B 1 86 ? 5.965 31.188 -10.172 1 86.06 86 SER B N 1
ATOM 4581 C CA . SER B 1 86 ? 6.574 32.25 -10.969 1 86.06 86 SER B CA 1
ATOM 4582 C C . SER B 1 86 ? 6.133 33.625 -10.484 1 86.06 86 SER B C 1
ATOM 4584 O O . SER B 1 86 ? 6.77 34.625 -10.797 1 86.06 86 SER B O 1
ATOM 4586 N N . GLY B 1 87 ? 5.152 33.781 -9.766 1 79.38 87 GLY B N 1
ATOM 4587 C CA . GLY B 1 87 ? 4.648 35.062 -9.312 1 79.38 87 GLY B CA 1
ATOM 4588 C C . GLY B 1 87 ? 3.625 35.656 -10.258 1 79.38 87 GLY B C 1
ATOM 4589 O O . GLY B 1 87 ? 3.006 36.688 -9.938 1 79.38 87 GLY B O 1
ATOM 4590 N N . GLN B 1 88 ? 3.521 35.156 -11.5 1 84.88 88 GLN B N 1
ATOM 4591 C CA . GLN B 1 88 ? 2.525 35.594 -12.477 1 84.88 88 GLN B CA 1
ATOM 4592 C C . GLN B 1 88 ? 1.506 34.5 -12.742 1 84.88 88 GLN B C 1
ATOM 4594 O O . GLN B 1 88 ? 1.745 33.344 -12.414 1 84.88 88 GLN B O 1
ATOM 4599 N N . ARG B 1 89 ? 0.395 34.938 -13.258 1 89.31 89 ARG B N 1
ATOM 4600 C CA . ARG B 1 89 ? -0.601 33.938 -13.633 1 89.31 89 ARG B CA 1
ATOM 4601 C C . ARG B 1 89 ? -0.134 33.125 -14.844 1 89.31 89 ARG B C 1
ATOM 4603 O O . ARG B 1 89 ? 0.504 33.688 -15.75 1 89.31 89 ARG B O 1
ATOM 4610 N N . LEU B 1 90 ? -0.466 31.875 -14.805 1 92.25 90 LEU B N 1
ATOM 4611 C CA . LEU B 1 90 ? -0.035 30.984 -15.875 1 92.25 90 LEU B CA 1
ATOM 4612 C C . LEU B 1 90 ? -1.23 30.297 -16.516 1 92.25 90 LEU B C 1
ATOM 4614 O O . LEU B 1 90 ? -2.168 29.891 -15.828 1 92.25 90 LEU B O 1
ATOM 4618 N N . GLU B 1 91 ? -1.223 30.219 -17.797 1 92.69 91 GLU B N 1
ATOM 4619 C CA . GLU B 1 91 ? -2.119 29.328 -18.531 1 92.69 91 GLU B CA 1
ATOM 4620 C C . GLU B 1 91 ? -1.387 28.078 -19 1 92.69 91 GLU B C 1
ATOM 4622 O O . GLU B 1 91 ? -0.203 28.125 -19.328 1 92.69 91 GLU B O 1
ATOM 4627 N N . LEU B 1 92 ? -2.1 26.984 -18.953 1 94.12 92 LEU B N 1
ATOM 4628 C CA . LEU B 1 92 ? -1.555 25.719 -19.438 1 94.12 92 LEU B CA 1
ATOM 4629 C C . LEU B 1 92 ? -2.408 25.156 -20.578 1 94.12 92 LEU B C 1
ATOM 4631 O O . LEU B 1 92 ? -3.629 25.047 -20.438 1 94.12 92 LEU B O 1
ATOM 4635 N N . TYR B 1 93 ? -1.779 24.844 -21.672 1 93.12 93 TYR B N 1
ATOM 4636 C CA . TYR B 1 93 ? -2.449 24.219 -22.797 1 93.12 93 TYR B CA 1
ATOM 4637 C C . TYR B 1 93 ? -1.83 22.859 -23.109 1 93.12 93 TYR B C 1
ATOM 4639 O O . TYR B 1 93 ? -0.609 22.688 -23.031 1 93.12 93 TYR B O 1
ATOM 4647 N N . TRP B 1 94 ? -2.65 21.891 -23.391 1 94.06 94 TRP B N 1
ATOM 4648 C CA . TRP B 1 94 ? -2.18 20.656 -24 1 94.06 94 TRP B CA 1
ATOM 4649 C C . TRP B 1 94 ? -1.954 20.844 -25.5 1 94.06 94 TRP B C 1
ATOM 4651 O O . TRP B 1 94 ? -2.771 21.453 -26.188 1 94.06 94 TRP B O 1
ATOM 4661 N N . VAL B 1 95 ? -0.812 20.438 -25.953 1 90.69 95 VAL B N 1
ATOM 4662 C CA . VAL B 1 95 ? -0.477 20.562 -27.375 1 90.69 95 VAL B CA 1
ATOM 4663 C C . VAL B 1 95 ? -0.684 19.219 -28.078 1 90.69 95 VAL B C 1
ATOM 4665 O O . VAL B 1 95 ? 0.051 18.266 -27.828 1 90.69 95 VAL B O 1
ATOM 4668 N N . GLY B 1 96 ? -1.619 19.172 -28.891 1 86.19 96 GLY B N 1
ATOM 4669 C CA . GLY B 1 96 ? -1.91 17.938 -29.625 1 86.19 96 GLY B CA 1
ATOM 4670 C C . GLY B 1 96 ? -0.985 17.703 -30.797 1 86.19 96 GLY B C 1
ATOM 4671 O O . GLY B 1 96 ? -0.066 18.484 -31.031 1 86.19 96 GLY B O 1
ATOM 4672 N N . SER B 1 97 ? -1.224 16.547 -31.531 1 78.44 97 SER B N 1
ATOM 4673 C CA . SER B 1 97 ? -0.38 16.125 -32.656 1 78.44 97 SER B CA 1
ATOM 4674 C C . SER B 1 97 ? -0.467 17.109 -33.812 1 78.44 97 SER B C 1
ATOM 4676 O O . SER B 1 97 ? 0.485 17.25 -34.562 1 78.44 97 SER B O 1
ATOM 4678 N N . ASN B 1 98 ? -1.635 17.828 -33.938 1 79.88 98 ASN B N 1
ATOM 4679 C CA . ASN B 1 98 ? -1.805 18.812 -35 1 79.88 98 ASN B CA 1
ATOM 4680 C C . ASN B 1 98 ? -1.594 20.234 -34.5 1 79.88 98 ASN B C 1
ATOM 4682 O O . ASN B 1 98 ? -2.193 21.188 -35 1 79.88 98 ASN B O 1
ATOM 4686 N N . ASP B 1 99 ? -0.965 20.312 -33.438 1 81.5 99 ASP B N 1
ATOM 4687 C CA . ASP B 1 99 ? -0.614 21.594 -32.812 1 81.5 99 ASP B CA 1
ATOM 4688 C C . ASP B 1 99 ? -1.857 22.312 -32.281 1 81.5 99 ASP B C 1
ATOM 4690 O O . ASP B 1 99 ? -1.862 23.531 -32.156 1 81.5 99 ASP B O 1
ATOM 4694 N N . GLU B 1 100 ? -2.844 21.484 -32.25 1 86.81 100 GLU B N 1
ATOM 4695 C CA . GLU B 1 100 ? -4.004 22.078 -31.609 1 86.81 100 GLU B CA 1
ATOM 4696 C C . GLU B 1 100 ? -3.754 22.266 -30.109 1 86.81 100 GLU B C 1
ATOM 4698 O O . GLU B 1 100 ? -3.092 21.453 -29.484 1 86.81 100 GLU B O 1
ATOM 4703 N N . MET B 1 101 ? -4.188 23.469 -29.625 1 89.25 101 MET B N 1
ATOM 4704 C CA . MET B 1 101 ? -3.998 23.781 -28.203 1 89.25 101 MET B CA 1
ATOM 4705 C C . MET B 1 101 ? -5.324 23.734 -27.453 1 89.25 101 MET B C 1
ATOM 4707 O O . MET B 1 101 ? -6.301 24.359 -27.875 1 89.25 101 MET B O 1
ATOM 4711 N N . VAL B 1 102 ? -5.301 22.906 -26.469 1 91.31 102 VAL B N 1
ATOM 4712 C CA . VAL B 1 102 ? -6.492 22.797 -25.625 1 91.31 102 VAL B CA 1
ATOM 4713 C C . VAL B 1 102 ? -6.184 23.297 -24.219 1 91.31 102 VAL B C 1
ATOM 4715 O O . VAL B 1 102 ? -5.281 22.797 -23.562 1 91.31 102 VAL B O 1
ATOM 4718 N N . LEU B 1 103 ? -6.949 24.312 -23.781 1 92.38 103 LEU B N 1
ATOM 4719 C CA . LEU B 1 103 ? -6.742 24.906 -22.453 1 92.38 103 LEU B CA 1
ATOM 4720 C C . LEU B 1 103 ? -7.004 23.875 -21.359 1 92.38 103 LEU B C 1
ATOM 4722 O O . LEU B 1 103 ? -8.039 23.203 -21.359 1 92.38 103 LEU B O 1
ATOM 4726 N N . GLN B 1 104 ? -5.973 23.719 -20.438 1 90.81 104 GLN B N 1
ATOM 4727 C CA . GLN B 1 104 ? -6.102 22.781 -19.328 1 90.81 104 GLN B CA 1
ATOM 4728 C C . GLN B 1 104 ? -6.289 23.516 -18 1 90.81 104 GLN B C 1
ATOM 4730 O O . GLN B 1 104 ? -6.879 22.984 -17.062 1 90.81 104 GLN B O 1
ATOM 4735 N N . SER B 1 105 ? -5.727 24.734 -17.891 1 90 105 SER B N 1
ATOM 4736 C CA . SER B 1 105 ? -5.844 25.531 -16.672 1 90 105 SER B CA 1
ATOM 4737 C C . SER B 1 105 ? -7.207 26.203 -16.594 1 90 105 SER B C 1
ATOM 4739 O O . SER B 1 105 ? -7.973 26.203 -17.562 1 90 105 SER B O 1
ATOM 4741 N N . PRO B 1 106 ? -7.508 26.75 -15.383 1 84.88 106 PRO B N 1
ATOM 4742 C CA . PRO B 1 106 ? -8.688 27.609 -15.352 1 84.88 106 PRO B CA 1
ATOM 4743 C C . PRO B 1 106 ? -8.578 28.797 -16.312 1 84.88 106 PRO B C 1
ATOM 4745 O O . PRO B 1 106 ? -7.465 29.234 -16.625 1 84.88 106 PRO B O 1
ATOM 4748 N N . PRO B 1 107 ? -9.75 29.234 -16.781 1 81.81 107 PRO B N 1
ATOM 4749 C CA . PRO B 1 107 ? -9.734 30.297 -17.797 1 81.81 107 PRO B CA 1
ATOM 4750 C C . PRO B 1 107 ? -8.984 31.547 -17.328 1 81.81 107 PRO B C 1
ATOM 4752 O O . PRO B 1 107 ? -8.391 32.25 -18.156 1 81.81 107 PRO B O 1
ATOM 4755 N N . ASN B 1 108 ? -8.984 31.797 -16.047 1 81.31 108 ASN B N 1
ATOM 4756 C CA . ASN B 1 108 ? -8.312 33 -15.562 1 81.31 108 ASN B CA 1
ATOM 4757 C C . ASN B 1 108 ? -6.855 32.719 -15.195 1 81.31 108 ASN B C 1
ATOM 4759 O O . ASN B 1 108 ? -6.168 33.562 -14.648 1 81.31 108 ASN B O 1
ATOM 4763 N N . GLY B 1 109 ? -6.414 31.531 -15.531 1 87.25 109 GLY B N 1
ATOM 4764 C CA . GLY B 1 109 ? -5.035 31.156 -15.273 1 87.25 109 GLY B CA 1
ATOM 4765 C C . GLY B 1 109 ? -4.832 30.578 -13.883 1 87.25 109 GLY B C 1
ATOM 4766 O O . GLY B 1 109 ? -5.715 30.688 -13.023 1 87.25 109 GLY B O 1
ATOM 4767 N N . MET B 1 110 ? -3.637 29.984 -13.711 1 88.69 110 MET B N 1
ATOM 4768 C CA . MET B 1 110 ? -3.211 29.5 -12.406 1 88.69 110 MET B CA 1
ATOM 4769 C C . MET B 1 110 ? -2.553 30.609 -11.594 1 88.69 110 MET B C 1
ATOM 4771 O O . MET B 1 110 ? -1.61 31.25 -12.062 1 88.69 110 MET B O 1
ATOM 4775 N N . GLN B 1 111 ? -3.092 30.781 -10.383 1 85.31 111 GLN B N 1
ATOM 4776 C CA . GLN B 1 111 ? -2.514 31.797 -9.492 1 85.31 111 GLN B CA 1
ATOM 4777 C C . GLN B 1 111 ? -1.234 31.281 -8.844 1 85.31 111 GLN B C 1
ATOM 4779 O O . GLN B 1 111 ? -0.947 30.078 -8.891 1 85.31 111 GLN B O 1
ATOM 4784 N N . LYS B 1 112 ? -0.484 32.312 -8.375 1 84.62 112 LYS B N 1
ATOM 4785 C CA . LYS B 1 112 ? 0.703 31.906 -7.629 1 84.62 112 LYS B CA 1
ATOM 4786 C C . LYS B 1 112 ? 0.343 30.938 -6.508 1 84.62 112 LYS B C 1
ATOM 4788 O O . LYS B 1 112 ? -0.609 31.172 -5.762 1 84.62 112 LYS B O 1
ATOM 4793 N N . GLY B 1 113 ? 1.089 29.859 -6.508 1 81.62 113 GLY B N 1
ATOM 4794 C CA . GLY B 1 113 ? 0.874 28.875 -5.453 1 81.62 113 GLY B CA 1
ATOM 4795 C C . GLY B 1 113 ? -0.123 27.797 -5.832 1 81.62 113 GLY B C 1
ATOM 4796 O O . GLY B 1 113 ? -0.227 26.781 -5.152 1 81.62 113 GLY B O 1
ATOM 4797 N N . GLN B 1 114 ? -0.843 28.031 -6.895 1 84.75 114 GLN B N 1
ATOM 4798 C CA . GLN B 1 114 ? -1.857 27.062 -7.309 1 84.75 114 GLN B CA 1
ATOM 4799 C C . GLN B 1 114 ? -1.219 25.828 -7.934 1 84.75 114 GLN B C 1
ATOM 4801 O O . GLN B 1 114 ? -0.211 25.922 -8.633 1 84.75 114 GLN B O 1
ATOM 4806 N N . THR B 1 115 ? -1.791 24.703 -7.613 1 87.12 115 THR B N 1
ATOM 4807 C CA . THR B 1 115 ? -1.372 23.438 -8.195 1 87.12 115 THR B CA 1
ATOM 4808 C C . THR B 1 115 ? -2.443 22.891 -9.133 1 87.12 115 THR B C 1
ATOM 4810 O O . THR B 1 115 ? -3.631 22.906 -8.805 1 87.12 115 THR B O 1
ATOM 4813 N N . LEU B 1 116 ? -2.035 22.594 -10.281 1 88.94 116 LEU B N 1
ATOM 4814 C CA . LEU B 1 116 ? -2.91 21.922 -11.234 1 88.94 116 LEU B CA 1
ATOM 4815 C C . LEU B 1 116 ? -2.467 20.484 -11.453 1 88.94 116 LEU B C 1
ATOM 4817 O O . LEU B 1 116 ? -1.325 20.234 -11.844 1 88.94 116 LEU B O 1
ATOM 4821 N N . SER B 1 117 ? -3.352 19.547 -11.094 1 87.5 117 SER B N 1
ATOM 4822 C CA . SER B 1 117 ? -3.072 18.125 -11.312 1 87.5 117 SER B CA 1
ATOM 4823 C C . SER B 1 117 ? -3.836 17.594 -12.516 1 87.5 117 SER B C 1
ATOM 4825 O O . SER B 1 117 ? -5.023 17.875 -12.68 1 87.5 117 SER B O 1
ATOM 4827 N N . LEU B 1 118 ? -3.102 16.891 -13.367 1 89.69 118 LEU B N 1
ATOM 4828 C CA . LEU B 1 118 ? -3.689 16.344 -14.594 1 89.69 118 LEU B CA 1
ATOM 4829 C C . LEU B 1 118 ? -3.291 14.891 -14.781 1 89.69 118 LEU B C 1
ATOM 4831 O O . LEU B 1 118 ? -2.156 14.508 -14.484 1 89.69 118 LEU B O 1
ATOM 4835 N N . ASN B 1 119 ? -4.27 14.102 -15.203 1 85.81 119 ASN B N 1
ATOM 4836 C CA . ASN B 1 119 ? -3.896 12.797 -15.75 1 85.81 119 ASN B CA 1
ATOM 4837 C C . ASN B 1 119 ? -3.377 12.914 -17.172 1 85.81 119 ASN B C 1
ATOM 4839 O O . ASN B 1 119 ? -4.043 13.492 -18.047 1 85.81 119 ASN B O 1
ATOM 4843 N N . SER B 1 120 ? -2.191 12.562 -17.406 1 90.12 120 SER B N 1
ATOM 4844 C CA . SER B 1 120 ? -1.553 12.688 -18.719 1 90.12 120 SER B CA 1
ATOM 4845 C C . SER B 1 120 ? -0.852 11.391 -19.109 1 90.12 120 SER B C 1
ATOM 4847 O O . SER B 1 120 ? -1.088 10.344 -18.5 1 90.12 120 SER B O 1
ATOM 4849 N N . TYR B 1 121 ? -0.193 11.422 -20.328 1 87.75 121 TYR B N 1
ATOM 4850 C CA . TYR B 1 121 ? 0.544 10.281 -20.859 1 87.75 121 TYR B CA 1
ATOM 4851 C C . TYR B 1 121 ? 1.97 10.68 -21.219 1 87.75 121 TYR B C 1
ATOM 4853 O O . TYR B 1 121 ? 2.236 11.836 -21.547 1 87.75 121 TYR B O 1
ATOM 4861 N N . VAL B 1 122 ? 2.773 9.703 -21.156 1 89.31 122 VAL B N 1
ATOM 4862 C CA . VAL B 1 122 ? 4.164 9.93 -21.547 1 89.31 122 VAL B CA 1
ATOM 4863 C C . VAL B 1 122 ? 4.223 10.516 -22.953 1 89.31 122 VAL B C 1
ATOM 4865 O O . VAL B 1 122 ? 3.502 10.07 -23.844 1 89.31 122 VAL B O 1
ATOM 4868 N N . ASN B 1 123 ? 5.016 11.648 -23.125 1 86.69 123 ASN B N 1
ATOM 4869 C CA . ASN B 1 123 ? 5.305 12.312 -24.391 1 86.69 123 ASN B CA 1
ATOM 4870 C C . ASN B 1 123 ? 4.25 13.359 -24.719 1 86.69 123 ASN B C 1
ATOM 4872 O O . ASN B 1 123 ? 4.332 14.016 -25.766 1 86.69 123 ASN B O 1
ATOM 4876 N N . HIS B 1 124 ? 3.271 13.453 -23.812 1 91.62 124 HIS B N 1
ATOM 4877 C CA . HIS B 1 124 ? 2.385 14.602 -23.984 1 91.62 124 HIS B CA 1
ATOM 4878 C C . HIS B 1 124 ? 3.139 15.914 -23.797 1 91.62 124 HIS B C 1
ATOM 4880 O O . HIS B 1 124 ? 4.004 16.016 -22.938 1 91.62 124 HIS B O 1
ATOM 4886 N N . THR B 1 125 ? 2.758 16.828 -24.594 1 92.25 125 THR B N 1
ATOM 4887 C CA . THR B 1 125 ? 3.389 18.141 -24.516 1 92.25 125 THR B CA 1
ATOM 4888 C C . THR B 1 125 ? 2.379 19.203 -24.094 1 92.25 125 THR B C 1
ATOM 4890 O O . THR B 1 125 ? 1.238 19.203 -24.547 1 92.25 125 THR B O 1
ATOM 4893 N N . PHE B 1 126 ? 2.895 20.031 -23.219 1 94.12 126 PHE B N 1
ATOM 4894 C CA . PHE B 1 126 ? 2.107 21.172 -22.766 1 94.12 126 PHE B CA 1
ATOM 4895 C C . PHE B 1 126 ? 2.855 22.469 -23 1 94.12 126 PHE B C 1
ATOM 4897 O O . PHE B 1 126 ? 4.086 22.484 -23.094 1 94.12 126 PHE B O 1
ATOM 4904 N N . VAL B 1 127 ? 2.115 23.484 -23.156 1 93.62 127 VAL B N 1
ATOM 4905 C CA . VAL B 1 127 ? 2.742 24.797 -23.25 1 93.62 127 VAL B CA 1
ATOM 4906 C C . VAL B 1 127 ? 2.234 25.688 -22.125 1 93.62 127 VAL B C 1
ATOM 4908 O O . VAL B 1 127 ? 1.024 25.797 -21.906 1 93.62 127 VAL B O 1
ATOM 4911 N N . LEU B 1 128 ? 3.152 26.203 -21.359 1 94 128 LEU B N 1
ATOM 4912 C CA . LEU B 1 128 ? 2.889 27.203 -20.328 1 94 128 LEU B CA 1
ATOM 4913 C C . LEU B 1 128 ? 2.947 28.609 -20.906 1 94 128 LEU B C 1
ATOM 4915 O O . LEU B 1 128 ? 3.898 28.953 -21.625 1 94 128 LEU B O 1
ATOM 4919 N N . ARG B 1 129 ? 1.901 29.344 -20.578 1 91.06 129 ARG B N 1
ATOM 4920 C CA . ARG B 1 129 ? 1.854 30.734 -21.031 1 91.06 129 ARG B CA 1
ATOM 4921 C C . ARG B 1 129 ? 1.748 31.688 -19.844 1 91.06 129 ARG B C 1
ATOM 4923 O O . ARG B 1 129 ? 0.8 31.609 -19.047 1 91.06 129 ARG B O 1
ATOM 4930 N N . GLU B 1 130 ? 2.744 32.531 -19.75 1 91 130 GLU B N 1
ATOM 4931 C CA . GLU B 1 130 ? 2.707 33.562 -18.703 1 91 130 GLU B CA 1
ATOM 4932 C C . GLU B 1 130 ? 1.825 34.719 -19.109 1 91 130 GLU B C 1
ATOM 4934 O O . GLU B 1 130 ? 2.039 35.344 -20.156 1 91 130 GLU B O 1
ATOM 4939 N N . LEU B 1 131 ? 0.887 35.031 -18.234 1 87.31 131 LEU B N 1
ATOM 4940 C CA . LEU B 1 131 ? -0.049 36.094 -18.516 1 87.31 131 LEU B CA 1
ATOM 4941 C C . LEU B 1 131 ? 0.421 37.406 -17.891 1 87.31 131 LEU B C 1
ATOM 4943 O O . LEU B 1 131 ? 1.087 37.406 -16.859 1 87.31 131 LEU B O 1
ATOM 4947 N N . PRO B 1 132 ? 0.135 38.438 -18.562 1 81.81 132 PRO B N 1
ATOM 4948 C CA . PRO B 1 132 ? 0.488 39.719 -17.969 1 81.81 132 PRO B CA 1
ATOM 4949 C C . PRO B 1 132 ? -0.316 40.031 -16.703 1 81.81 132 PRO B C 1
ATOM 4951 O O . PRO B 1 132 ? -1.35 39.406 -16.469 1 81.81 132 PRO B O 1
ATOM 4954 N N . SER B 1 133 ? 0.309 41 -15.898 1 76 133 SER B N 1
ATOM 4955 C CA . SER B 1 133 ? -0.424 41.469 -14.734 1 76 133 SER B CA 1
ATOM 4956 C C . SER B 1 133 ? -1.686 42.219 -15.148 1 76 133 SER B C 1
ATOM 4958 O O . SER B 1 133 ? -1.937 42.438 -16.344 1 76 133 SER B O 1
ATOM 4960 N N . ALA B 1 134 ? -2.521 42.531 -14.109 1 70.44 134 ALA B N 1
ATOM 4961 C CA . ALA B 1 134 ? -3.754 43.281 -14.375 1 70.44 134 ALA B CA 1
ATOM 4962 C C . ALA B 1 134 ? -3.463 44.594 -15.086 1 70.44 134 ALA B C 1
ATOM 4964 O O . ALA B 1 134 ? -4.285 45.062 -15.867 1 70.44 134 ALA B O 1
ATOM 4965 N N . SER B 1 135 ? -2.236 45.062 -14.781 1 69.81 135 SER B N 1
ATOM 4966 C CA . SER B 1 135 ? -1.85 46.312 -15.406 1 69.81 135 SER B CA 1
ATOM 4967 C C . SER B 1 135 ? -1.272 46.094 -16.797 1 69.81 135 SER B C 1
ATOM 4969 O O . SER B 1 135 ? -0.819 47.031 -17.453 1 69.81 135 SER B O 1
ATOM 4971 N N . GLY B 1 136 ? -1.362 44.781 -17.219 1 66.06 136 GLY B N 1
ATOM 4972 C CA . GLY B 1 136 ? -0.9 44.469 -18.562 1 66.06 136 GLY B CA 1
ATOM 4973 C C . GLY B 1 136 ? 0.61 44.375 -18.656 1 66.06 136 GLY B C 1
ATOM 4974 O O . GLY B 1 136 ? 1.17 44.469 -19.766 1 66.06 136 GLY B O 1
ATOM 4975 N N . THR B 1 137 ? 1.355 44.344 -17.547 1 72.69 137 THR B N 1
ATOM 4976 C CA . THR B 1 137 ? 2.814 44.375 -17.562 1 72.69 137 THR B CA 1
ATOM 4977 C C . THR B 1 137 ? 3.373 42.969 -17.328 1 72.69 137 THR B C 1
ATOM 4979 O O . THR B 1 137 ? 2.824 42.188 -16.531 1 72.69 137 THR B O 1
ATOM 4982 N N . CYS B 1 138 ? 4.305 42.625 -18.281 1 74.19 138 CYS B N 1
ATOM 4983 C CA . CYS B 1 138 ? 5.07 41.406 -18.062 1 74.19 138 CYS B CA 1
ATOM 4984 C C . CYS B 1 138 ? 6.246 41.656 -17.125 1 74.19 138 CYS B C 1
ATOM 4986 O O . CYS B 1 138 ? 6.582 42.812 -16.844 1 74.19 138 CYS B O 1
ATOM 4988 N N . ASN B 1 139 ? 6.75 40.719 -16.266 1 62.28 139 ASN B N 1
ATOM 4989 C CA . ASN B 1 139 ? 7.816 40.875 -15.289 1 62.28 139 ASN B CA 1
ATOM 4990 C C . ASN B 1 139 ? 8.969 41.719 -15.852 1 62.28 139 ASN B C 1
ATOM 4992 O O . ASN B 1 139 ? 9.586 42.5 -15.125 1 62.28 139 ASN B O 1
ATOM 4996 N N . GLU B 1 140 ? 9.477 41.656 -17.031 1 56.91 140 GLU B N 1
ATOM 4997 C CA . GLU B 1 140 ? 10.594 42.5 -17.453 1 56.91 140 GLU B CA 1
ATOM 4998 C C . GLU B 1 140 ? 10.109 43.844 -18 1 56.91 140 GLU B C 1
ATOM 5000 O O . GLU B 1 140 ? 10.852 44.531 -18.672 1 56.91 140 GLU B O 1
ATOM 5005 N N . GLY B 1 141 ? 8.984 44.281 -17.5 1 54.47 141 GLY B N 1
ATOM 5006 C CA . GLY B 1 141 ? 8.555 45.625 -17.844 1 54.47 141 GLY B CA 1
ATOM 5007 C C . GLY B 1 141 ? 7.98 45.719 -19.25 1 54.47 141 GLY B C 1
ATOM 5008 O O . GLY B 1 141 ? 7.57 46.812 -19.688 1 54.47 141 GLY B O 1
ATOM 5009 N N . THR B 1 142 ? 8.281 44.781 -20.047 1 52 142 THR B N 1
ATOM 5010 C CA . THR B 1 142 ? 7.859 44.969 -21.438 1 52 142 THR B CA 1
ATOM 5011 C C . THR B 1 142 ? 6.34 44.906 -21.547 1 52 142 THR B C 1
ATOM 5013 O O . THR B 1 142 ? 5.711 43.969 -21.047 1 52 142 THR B O 1
ATOM 5016 N N . LYS B 1 143 ? 5.758 46.156 -21.812 1 51.72 143 LYS B N 1
ATOM 5017 C CA . LYS B 1 143 ? 4.324 46.281 -22.062 1 51.72 143 LYS B CA 1
ATOM 5018 C C . LYS B 1 143 ? 3.893 45.469 -23.266 1 51.72 143 LYS B C 1
ATOM 5020 O O . LYS B 1 143 ? 4.602 45.406 -24.281 1 51.72 143 LYS B O 1
ATOM 5025 N N . TYR B 1 144 ? 3.094 44.438 -23 1 51.22 144 TYR B N 1
ATOM 5026 C CA . TYR B 1 144 ? 2.541 43.688 -24.109 1 51.22 144 TYR B CA 1
ATOM 5027 C C . TYR B 1 144 ? 1.817 44.594 -25.094 1 51.22 144 TYR B C 1
ATOM 5029 O O . TYR B 1 144 ? 0.994 45.438 -24.688 1 51.22 144 TYR B O 1
ATOM 5037 N N . SER B 1 145 ? 2.52 44.969 -26.188 1 42.56 145 SER B N 1
ATOM 5038 C CA . SER B 1 145 ? 1.933 45.906 -27.156 1 42.56 145 SER B CA 1
ATOM 5039 C C . SER B 1 145 ? 0.574 45.406 -27.641 1 42.56 145 SER B C 1
ATOM 5041 O O . SER B 1 145 ? -0.291 46.188 -28 1 42.56 145 SER B O 1
ATOM 5043 N N . SER B 1 146 ? 0.534 44.344 -28.641 1 42.06 146 SER B N 1
ATOM 5044 C CA . SER B 1 146 ? -0.538 44.25 -29.625 1 42.06 146 SER B CA 1
ATOM 5045 C C . SER B 1 146 ? -1.801 43.656 -29.031 1 42.06 146 SER B C 1
ATOM 5047 O O . SER B 1 146 ? -1.754 42.562 -28.438 1 42.06 146 SER B O 1
ATOM 5049 N N . PRO B 1 147 ? -3.014 44.312 -28.953 1 43.12 147 PRO B N 1
ATOM 5050 C CA . PRO B 1 147 ? -4.344 44.094 -28.391 1 43.12 147 PRO B CA 1
ATOM 5051 C C . PRO B 1 147 ? -4.91 42.719 -28.703 1 43.12 147 PRO B C 1
ATOM 5053 O O . PRO B 1 147 ? -5.809 42.25 -28.016 1 43.12 147 PRO B O 1
ATOM 5056 N N . SER B 1 148 ? -4.797 42.219 -29.969 1 41.81 148 SER B N 1
ATOM 5057 C CA . SER B 1 148 ? -5.762 41.281 -30.531 1 41.81 148 SER B CA 1
ATOM 5058 C C . SER B 1 148 ? -5.613 39.906 -29.906 1 41.81 148 SER B C 1
ATOM 5060 O O . SER B 1 148 ? -6.48 39.062 -30.078 1 41.81 148 SER B O 1
ATOM 5062 N N . VAL B 1 149 ? -4.391 39.406 -29.547 1 45.38 149 VAL B N 1
ATOM 5063 C CA . VAL B 1 149 ? -4.23 38.031 -29.062 1 45.38 149 VAL B CA 1
ATOM 5064 C C . VAL B 1 149 ? -3.92 38.062 -27.562 1 45.38 149 VAL B C 1
ATOM 5066 O O . VAL B 1 149 ? -3.316 39 -27.062 1 45.38 149 VAL B O 1
ATOM 5069 N N . SER B 1 150 ? -4.609 37.344 -26.797 1 54.66 150 SER B N 1
ATOM 5070 C CA . SER B 1 150 ? -4.41 37.219 -25.359 1 54.66 150 SER B CA 1
ATOM 5071 C C . SER B 1 150 ? -2.943 37.375 -24.984 1 54.66 150 SER B C 1
ATOM 5073 O O . SER B 1 150 ? -2.076 36.688 -25.516 1 54.66 150 SER B O 1
ATOM 5075 N N . PRO B 1 151 ? -2.57 38.5 -24.422 1 66.31 151 PRO B N 1
ATOM 5076 C CA . PRO B 1 151 ? -1.184 38.844 -24.125 1 66.31 151 PRO B CA 1
ATOM 5077 C C . PRO B 1 151 ? -0.464 37.75 -23.312 1 66.31 151 PRO B C 1
ATOM 5079 O O . PRO B 1 151 ? -1.04 37.188 -22.391 1 66.31 151 PRO B O 1
ATOM 5082 N N . VAL B 1 152 ? 0.491 37.094 -24.078 1 80.44 152 VAL B N 1
ATOM 5083 C CA . VAL B 1 152 ? 1.356 36.125 -23.438 1 80.44 152 VAL B CA 1
ATOM 5084 C C . VAL B 1 152 ? 2.758 36.688 -23.266 1 80.44 152 VAL B C 1
ATOM 5086 O O . VAL B 1 152 ? 3.361 37.156 -24.234 1 80.44 152 VAL B O 1
ATOM 5089 N N . CYS B 1 153 ? 3.225 36.812 -22.109 1 82.81 153 CYS B N 1
ATOM 5090 C CA . CYS B 1 153 ? 4.547 37.344 -21.812 1 82.81 153 CYS B CA 1
ATOM 5091 C C . CYS B 1 153 ? 5.641 36.375 -22.234 1 82.81 153 CYS B C 1
ATOM 5093 O O . CYS B 1 153 ? 6.605 36.75 -22.891 1 82.81 153 CYS B O 1
ATOM 5095 N N . LYS B 1 154 ? 5.652 35.188 -21.828 1 88.31 154 LYS B N 1
ATOM 5096 C CA . LYS B 1 154 ? 6.621 34.125 -22.078 1 88.31 154 LYS B CA 1
ATOM 5097 C C . LYS B 1 154 ? 5.926 32.781 -22.234 1 88.31 154 LYS B C 1
ATOM 5099 O O . LYS B 1 154 ? 4.809 32.594 -21.734 1 88.31 154 LYS B O 1
ATOM 5104 N N . THR B 1 155 ? 6.504 31.984 -23.062 1 91.06 155 THR B N 1
ATOM 5105 C CA . THR B 1 155 ? 5.98 30.641 -23.188 1 91.06 155 THR B CA 1
ATOM 5106 C C . THR B 1 155 ? 7.062 29.594 -22.891 1 91.06 155 THR B C 1
ATOM 5108 O O . THR B 1 155 ? 8.25 29.875 -23.047 1 91.06 155 THR B O 1
ATOM 5111 N N . ARG B 1 156 ? 6.738 28.5 -22.328 1 92.88 156 ARG B N 1
ATOM 5112 C CA . ARG B 1 156 ? 7.613 27.375 -22.062 1 92.88 156 ARG B CA 1
ATOM 5113 C C . ARG B 1 156 ? 6.902 26.047 -22.344 1 92.88 156 ARG B C 1
ATOM 5115 O O . ARG B 1 156 ? 5.766 25.844 -21.906 1 92.88 156 ARG B O 1
ATOM 5122 N N . TYR B 1 157 ? 7.566 25.266 -23.141 1 92.88 157 TYR B N 1
ATOM 5123 C CA . TYR B 1 157 ? 7.012 23.938 -23.422 1 92.88 157 TYR B CA 1
ATOM 5124 C C . TYR B 1 157 ? 7.512 22.922 -22.406 1 92.88 157 TYR B C 1
ATOM 5126 O O . TYR B 1 157 ? 8.672 22.969 -21.984 1 92.88 157 TYR B O 1
ATOM 5134 N N . ILE B 1 158 ? 6.645 22.031 -21.984 1 94.44 158 ILE B N 1
ATOM 5135 C CA . ILE B 1 158 ? 6.988 20.938 -21.094 1 94.44 158 ILE B CA 1
ATOM 5136 C C . ILE B 1 158 ? 6.48 19.625 -21.703 1 94.44 158 ILE B C 1
ATOM 5138 O O . ILE B 1 158 ? 5.398 19.578 -22.281 1 94.44 158 ILE B O 1
ATOM 5142 N N . THR B 1 159 ? 7.258 18.594 -21.594 1 92.25 159 THR B N 1
ATOM 5143 C CA . THR B 1 159 ? 6.883 17.266 -22.062 1 92.25 159 THR B CA 1
ATOM 5144 C C . THR B 1 159 ? 6.887 16.25 -20.922 1 92.25 159 THR B C 1
ATOM 5146 O O . THR B 1 159 ? 7.812 16.234 -20.109 1 92.25 159 THR B O 1
ATOM 5149 N N . VAL B 1 160 ? 5.793 15.492 -20.875 1 92.88 160 VAL B N 1
ATOM 5150 C CA . VAL B 1 160 ? 5.656 14.492 -19.828 1 92.88 160 VAL B CA 1
ATOM 5151 C C . VAL B 1 160 ? 6.633 13.344 -20.078 1 92.88 160 VAL B C 1
ATOM 5153 O O . VAL B 1 160 ? 6.672 12.781 -21.172 1 92.88 160 VAL B O 1
ATOM 5156 N N . ASN B 1 161 ? 7.488 13.07 -19.125 1 90.81 161 ASN B N 1
ATOM 5157 C CA . ASN B 1 161 ? 8.469 12 -19.281 1 90.81 161 ASN B CA 1
ATOM 5158 C C . ASN B 1 161 ? 7.941 10.68 -18.719 1 90.81 161 ASN B C 1
ATOM 5160 O O . ASN B 1 161 ? 6.758 10.562 -18.391 1 90.81 161 ASN B O 1
ATOM 5164 N N . GLU B 1 162 ? 8.789 9.594 -18.625 1 87.62 162 GLU B N 1
ATOM 5165 C CA . GLU B 1 162 ? 8.352 8.242 -18.297 1 87.62 162 GLU B CA 1
ATOM 5166 C C . GLU B 1 162 ? 8.344 8.023 -16.781 1 87.62 162 GLU B C 1
ATOM 5168 O O . GLU B 1 162 ? 7.832 7.012 -16.297 1 87.62 162 GLU B O 1
ATOM 5173 N N . HIS B 1 163 ? 8.875 8.977 -16.047 1 88 163 HIS B N 1
ATOM 5174 C CA . HIS B 1 163 ? 9.039 8.773 -14.609 1 88 163 HIS B CA 1
ATOM 5175 C C . HIS B 1 163 ? 7.762 9.109 -13.852 1 88 163 HIS B C 1
ATOM 5177 O O . HIS B 1 163 ? 6.898 9.82 -14.367 1 88 163 HIS B O 1
ATOM 5183 N N . ASN B 1 164 ? 7.621 8.523 -12.633 1 85.94 164 ASN B N 1
ATOM 5184 C CA . ASN B 1 164 ? 6.398 8.68 -11.844 1 85.94 164 ASN B CA 1
ATOM 5185 C C . ASN B 1 164 ? 6.453 9.938 -10.977 1 85.94 164 ASN B C 1
ATOM 5187 O O . ASN B 1 164 ? 7.535 10.469 -10.711 1 85.94 164 ASN B O 1
ATOM 5191 N N . ASP B 1 165 ? 5.23 10.438 -10.547 1 85.5 165 ASP B N 1
ATOM 5192 C CA . ASP B 1 165 ? 5.051 11.5 -9.562 1 85.5 165 ASP B CA 1
ATOM 5193 C C . ASP B 1 165 ? 5.719 12.789 -10.031 1 85.5 165 ASP B C 1
ATOM 5195 O O . ASP B 1 165 ? 6.488 13.398 -9.281 1 85.5 165 ASP B O 1
ATOM 5199 N N . GLN B 1 166 ? 5.422 13.109 -11.219 1 91.06 166 GLN B N 1
ATOM 5200 C CA . GLN B 1 166 ? 6.035 14.305 -11.781 1 91.06 166 GLN B CA 1
ATOM 5201 C C . GLN B 1 166 ? 5.398 15.57 -11.211 1 91.06 166 GLN B C 1
ATOM 5203 O O . GLN B 1 166 ? 4.191 15.773 -11.336 1 91.06 166 GLN B O 1
ATOM 5208 N N . VAL B 1 167 ? 6.16 16.328 -10.539 1 93 167 VAL B N 1
ATOM 5209 C CA . VAL B 1 167 ? 5.777 17.656 -10.062 1 93 167 VAL B CA 1
ATOM 5210 C C . VAL B 1 167 ? 6.598 18.719 -10.781 1 93 167 VAL B C 1
ATOM 5212 O O . VAL B 1 167 ? 7.828 18.75 -10.672 1 93 167 VAL B O 1
ATOM 5215 N N . ILE B 1 168 ? 5.934 19.516 -11.516 1 93.94 168 ILE B N 1
ATOM 5216 C CA . ILE B 1 168 ? 6.59 20.562 -12.297 1 93.94 168 ILE B CA 1
ATOM 5217 C C . ILE B 1 168 ? 6.477 21.906 -11.578 1 93.94 168 ILE B C 1
ATOM 5219 O O . ILE B 1 168 ? 5.387 22.469 -11.484 1 93.94 168 ILE B O 1
ATOM 5223 N N . HIS B 1 169 ? 7.57 22.344 -11.102 1 93.75 169 HIS B N 1
ATOM 5224 C CA . HIS B 1 169 ? 7.645 23.656 -10.461 1 93.75 169 HIS B CA 1
ATOM 5225 C C . HIS B 1 169 ? 7.949 24.75 -11.477 1 93.75 169 HIS B C 1
ATOM 5227 O O . HIS B 1 169 ? 9.008 24.734 -12.117 1 93.75 169 HIS B O 1
ATOM 5233 N N . VAL B 1 170 ? 7.039 25.625 -11.617 1 94.5 170 VAL B N 1
ATOM 5234 C CA . VAL B 1 170 ? 7.258 26.734 -12.523 1 94.5 170 VAL B CA 1
ATOM 5235 C C . VAL B 1 170 ? 7.699 27.969 -11.727 1 94.5 170 VAL B C 1
ATOM 5237 O O . VAL B 1 170 ? 6.883 28.609 -11.062 1 94.5 170 VAL B O 1
ATOM 5240 N N . LYS B 1 171 ? 8.867 28.25 -11.922 1 93.12 171 LYS B N 1
ATOM 5241 C CA . LYS B 1 171 ? 9.469 29.344 -11.164 1 93.12 171 LYS B CA 1
ATOM 5242 C C . LYS B 1 171 ? 9.492 30.625 -11.984 1 93.12 171 LYS B C 1
ATOM 5244 O O . LYS B 1 171 ? 8.906 30.703 -13.062 1 93.12 171 LYS B O 1
ATOM 5249 N N . GLU B 1 172 ? 10.125 31.641 -11.375 1 88.69 172 GLU B N 1
ATOM 5250 C CA . GLU B 1 172 ? 10.227 32.938 -12.062 1 88.69 172 GLU B CA 1
ATOM 5251 C C . GLU B 1 172 ? 10.859 32.781 -13.438 1 88.69 172 GLU B C 1
ATOM 5253 O O . GLU B 1 172 ? 11.727 31.922 -13.633 1 88.69 172 GLU B O 1
ATOM 5258 N N . ASP B 1 173 ? 10.477 33.5 -14.406 1 86.44 173 ASP B N 1
ATOM 5259 C CA . ASP B 1 173 ? 10.969 33.531 -15.789 1 86.44 173 ASP B CA 1
ATOM 5260 C C . ASP B 1 173 ? 10.688 32.188 -16.469 1 86.44 173 ASP B C 1
ATOM 5262 O O . ASP B 1 173 ? 11.453 31.75 -17.328 1 86.44 173 ASP B O 1
ATOM 5266 N N . LEU B 1 174 ? 9.625 31.453 -15.984 1 92 174 LEU B N 1
ATOM 5267 C CA . LEU B 1 174 ? 9.156 30.172 -16.5 1 92 174 LEU B CA 1
ATOM 5268 C C . LEU B 1 174 ? 10.273 29.125 -16.469 1 92 174 LEU B C 1
ATOM 5270 O O . LEU B 1 174 ? 10.383 28.297 -17.375 1 92 174 LEU B O 1
ATOM 5274 N N . GLN B 1 175 ? 11.156 29.391 -15.484 1 92.56 175 GLN B N 1
ATOM 5275 C CA . GLN B 1 175 ? 12.094 28.312 -15.227 1 92.56 175 GLN B CA 1
ATOM 5276 C C . GLN B 1 175 ? 11.367 27.094 -14.656 1 92.56 175 GLN B C 1
ATOM 5278 O O . GLN B 1 175 ? 10.609 27.203 -13.695 1 92.56 175 GLN B O 1
ATOM 5283 N N . VAL B 1 176 ? 11.586 25.984 -15.367 1 93.62 176 VAL B N 1
ATOM 5284 C CA . VAL B 1 176 ? 10.836 24.797 -14.984 1 93.62 176 VAL B CA 1
ATOM 5285 C C . VAL B 1 176 ? 11.773 23.797 -14.312 1 93.62 176 VAL B C 1
ATOM 5287 O O . VAL B 1 176 ? 12.844 23.484 -14.844 1 93.62 176 VAL B O 1
ATOM 5290 N N . GLU B 1 177 ? 11.406 23.422 -13.125 1 92.56 177 GLU B N 1
ATOM 5291 C CA . GLU B 1 177 ? 12.086 22.344 -12.414 1 92.56 177 GLU B CA 1
ATOM 5292 C C . GLU B 1 177 ? 11.156 21.141 -12.234 1 92.56 177 GLU B C 1
ATOM 5294 O O . GLU B 1 177 ? 10.062 21.281 -11.68 1 92.56 177 GLU B O 1
ATOM 5299 N N . VAL B 1 178 ? 11.633 20.016 -12.727 1 91.75 178 VAL B N 1
ATOM 5300 C CA . VAL B 1 178 ? 10.797 18.812 -12.656 1 91.75 178 VAL B CA 1
ATOM 5301 C C . VAL B 1 178 ? 11.305 17.906 -11.531 1 91.75 178 VAL B C 1
ATOM 5303 O O . VAL B 1 178 ? 12.484 17.562 -11.484 1 91.75 178 VAL B O 1
ATOM 5306 N N . GLU B 1 179 ? 10.414 17.656 -10.625 1 90.44 179 GLU B N 1
ATOM 5307 C CA . GLU B 1 179 ? 10.664 16.641 -9.594 1 90.44 179 GLU B CA 1
ATOM 5308 C C . GLU B 1 179 ? 9.859 15.375 -9.859 1 90.44 179 GLU B C 1
ATOM 5310 O O . GLU B 1 179 ? 8.633 15.422 -9.969 1 90.44 179 GLU B O 1
ATOM 5315 N N . ASP B 1 180 ? 10.555 14.297 -10.109 1 90.56 180 ASP B N 1
ATOM 5316 C CA . ASP B 1 180 ? 9.898 13.016 -10.359 1 90.56 180 ASP B CA 1
ATOM 5317 C C . ASP B 1 180 ? 10.633 11.875 -9.656 1 90.56 180 ASP B C 1
ATOM 5319 O O . ASP B 1 180 ? 11.523 12.117 -8.828 1 90.56 180 ASP B O 1
ATOM 5323 N N . SER B 1 181 ? 10.219 10.633 -9.852 1 87.12 181 SER B N 1
ATOM 5324 C CA . SER B 1 181 ? 10.789 9.477 -9.156 1 87.12 181 SER B CA 1
ATOM 5325 C C . SER B 1 181 ? 12.281 9.344 -9.438 1 87.12 181 SER B C 1
ATOM 5327 O O . SER B 1 181 ? 13.039 8.922 -8.562 1 87.12 181 SER B O 1
ATOM 5329 N N . ASP B 1 182 ? 12.719 9.758 -10.578 1 87.5 182 ASP B N 1
ATOM 5330 C CA . ASP B 1 182 ? 14.125 9.648 -10.961 1 87.5 182 ASP B CA 1
ATOM 5331 C C . ASP B 1 182 ? 14.953 10.766 -10.328 1 87.5 182 ASP B C 1
ATOM 5333 O O . ASP B 1 182 ? 16 10.508 -9.727 1 87.5 182 ASP B O 1
ATOM 5337 N N . THR B 1 183 ? 14.461 12.016 -10.492 1 89 183 THR B N 1
ATOM 5338 C CA . THR B 1 183 ? 15.219 13.133 -9.945 1 89 183 THR B CA 1
ATOM 5339 C C . THR B 1 183 ? 15.352 13.016 -8.43 1 89 183 THR B C 1
ATOM 5341 O O . THR B 1 183 ? 16.375 13.383 -7.859 1 89 183 THR B O 1
ATOM 5344 N N . LYS B 1 184 ? 14.32 12.547 -7.777 1 88.62 184 LYS B N 1
ATOM 5345 C CA . LYS B 1 184 ? 14.398 12.32 -6.336 1 88.62 184 LYS B CA 1
ATOM 5346 C C . LYS B 1 184 ? 15.477 11.297 -6 1 88.62 184 LYS B C 1
ATOM 5348 O O . LYS B 1 184 ? 16.266 11.492 -5.074 1 88.62 184 LYS B O 1
ATOM 5353 N N . ALA B 1 185 ? 15.477 10.234 -6.797 1 89.31 185 ALA B N 1
ATOM 5354 C CA . ALA B 1 185 ? 16.484 9.195 -6.602 1 89.31 185 ALA B CA 1
ATOM 5355 C C . ALA B 1 185 ? 17.891 9.742 -6.82 1 89.31 185 ALA B C 1
ATOM 5357 O O . ALA B 1 185 ? 18.797 9.469 -6.031 1 89.31 185 ALA B O 1
ATOM 5358 N N . GLN B 1 186 ? 18 10.57 -7.883 1 88.81 186 GLN B N 1
ATOM 5359 C CA . GLN B 1 186 ? 19.297 11.156 -8.195 1 88.81 186 GLN B CA 1
ATOM 5360 C C . GLN B 1 186 ? 19.75 12.102 -7.086 1 88.81 186 GLN B C 1
ATOM 5362 O O . GLN B 1 186 ? 20.938 12.125 -6.73 1 88.81 186 GLN B O 1
ATOM 5367 N N . THR B 1 187 ? 18.844 12.859 -6.582 1 89.62 187 THR B N 1
ATOM 5368 C CA . THR B 1 187 ? 19.172 13.797 -5.516 1 89.62 187 THR B CA 1
ATOM 5369 C C . THR B 1 187 ? 19.672 13.062 -4.273 1 89.62 187 THR B C 1
ATOM 5371 O O . THR B 1 187 ? 20.688 13.43 -3.684 1 89.62 187 THR B O 1
ATOM 5374 N N . ILE B 1 188 ? 19.016 12.016 -3.93 1 90.38 188 ILE B N 1
ATOM 5375 C CA . ILE B 1 188 ? 19.375 11.227 -2.762 1 90.38 188 ILE B CA 1
ATOM 5376 C C . ILE B 1 188 ? 20.766 10.602 -2.975 1 90.38 188 ILE B C 1
ATOM 5378 O O . ILE B 1 188 ? 21.625 10.703 -2.105 1 90.38 188 ILE B O 1
ATOM 5382 N N . THR B 1 189 ? 20.922 10.031 -4.133 1 90.88 189 THR B N 1
ATOM 5383 C CA . THR B 1 189 ? 22.172 9.344 -4.43 1 90.88 189 THR B CA 1
ATOM 5384 C C . THR B 1 189 ? 23.328 10.336 -4.496 1 90.88 189 THR B C 1
ATOM 5386 O O . THR B 1 189 ? 24.406 10.078 -3.947 1 90.88 189 THR B O 1
ATOM 5389 N N . SER B 1 190 ? 23.109 11.469 -5.148 1 90.56 190 SER B N 1
ATOM 5390 C CA . SER B 1 190 ? 24.156 12.477 -5.262 1 90.56 190 SER B CA 1
ATOM 5391 C C . SER B 1 190 ? 24.562 13.016 -3.893 1 90.56 190 SER B C 1
ATOM 5393 O O . SER B 1 190 ? 25.734 13.305 -3.652 1 90.56 190 SER B O 1
ATOM 5395 N N . SER B 1 191 ? 23.594 13.164 -3.061 1 91.69 191 SER B N 1
ATOM 5396 C CA . SER B 1 191 ? 23.891 13.648 -1.712 1 91.69 191 SER B CA 1
ATOM 5397 C C . SER B 1 191 ? 24.766 12.664 -0.95 1 91.69 191 SER B C 1
ATOM 5399 O O . SER B 1 191 ? 25.719 13.07 -0.281 1 91.69 191 SER B O 1
ATOM 5401 N N . ILE B 1 192 ? 24.484 11.391 -1.085 1 91.62 192 ILE B N 1
ATOM 5402 C CA . ILE B 1 192 ? 25.266 10.352 -0.409 1 91.62 192 ILE B CA 1
ATOM 5403 C C . ILE B 1 192 ? 26.688 10.312 -0.984 1 91.62 192 ILE B C 1
ATOM 5405 O O . ILE B 1 192 ? 27.656 10.312 -0.237 1 91.62 192 ILE B O 1
ATOM 5409 N N . VAL B 1 193 ? 26.781 10.328 -2.266 1 90.31 193 VAL B N 1
ATOM 5410 C CA . VAL B 1 193 ? 28.062 10.234 -2.949 1 90.31 193 VAL B CA 1
ATOM 5411 C C . VAL B 1 193 ? 28.922 11.461 -2.613 1 90.31 193 VAL B C 1
ATOM 5413 O O . VAL B 1 193 ? 30.094 11.328 -2.273 1 90.31 193 VAL B O 1
ATOM 5416 N N . SER B 1 194 ? 28.297 12.609 -2.67 1 90.94 194 SER B N 1
ATOM 5417 C CA . SER B 1 194 ? 29.031 13.844 -2.398 1 90.94 194 SER B CA 1
ATOM 5418 C C . SER B 1 194 ? 29.531 13.875 -0.961 1 90.94 194 SER B C 1
ATOM 5420 O O . SER B 1 194 ? 30.688 14.25 -0.712 1 90.94 194 SER B O 1
ATOM 5422 N N . ALA B 1 195 ? 28.719 13.508 -0.052 1 92.69 195 ALA B N 1
ATOM 5423 C CA . ALA B 1 195 ? 29.109 13.5 1.354 1 92.69 195 ALA B CA 1
ATOM 5424 C C . ALA B 1 195 ? 30.297 12.555 1.589 1 92.69 195 ALA B C 1
ATOM 5426 O O . ALA B 1 195 ? 31.266 12.914 2.264 1 92.69 195 ALA B O 1
ATOM 5427 N N . CYS B 1 196 ? 30.219 11.352 0.99 1 92.31 196 CYS B N 1
ATOM 5428 C CA . CYS B 1 196 ? 31.281 10.367 1.18 1 92.31 196 CYS B CA 1
ATOM 5429 C C . CYS B 1 196 ? 32.531 10.758 0.403 1 92.31 196 CYS B C 1
ATOM 5431 O O . CYS B 1 196 ? 33.656 10.539 0.873 1 92.31 196 CYS B O 1
ATOM 5433 N N . ARG B 1 197 ? 32.344 11.273 -0.746 1 90.94 197 ARG B N 1
ATOM 5434 C CA . ARG B 1 197 ? 33.469 11.758 -1.527 1 90.94 197 ARG B CA 1
ATOM 5435 C C . ARG B 1 197 ? 34.25 12.82 -0.761 1 90.94 197 ARG B C 1
ATOM 5437 O O . ARG B 1 197 ? 35.5 12.766 -0.686 1 90.94 197 ARG B O 1
ATOM 5444 N N . ASP B 1 198 ? 33.562 13.766 -0.213 1 92.38 198 ASP B N 1
ATOM 5445 C CA . ASP B 1 198 ? 34.219 14.844 0.534 1 92.38 198 ASP B CA 1
ATOM 5446 C C . ASP B 1 198 ? 34.969 14.297 1.747 1 92.38 198 ASP B C 1
ATOM 5448 O O . ASP B 1 198 ? 36.094 14.711 2.021 1 92.38 198 ASP B O 1
ATOM 5452 N N . LYS B 1 199 ? 34.344 13.367 2.387 1 93.69 199 LYS B N 1
ATOM 5453 C CA . LYS B 1 199 ? 34.969 12.75 3.551 1 93.69 199 LYS B CA 1
ATOM 5454 C C . LYS B 1 199 ? 36.25 12.016 3.16 1 93.69 199 LYS B C 1
ATOM 5456 O O . LYS B 1 199 ? 37.281 12.125 3.838 1 93.69 199 LYS B O 1
ATOM 5461 N N . VAL B 1 200 ? 36.219 11.273 2.066 1 94.44 200 VAL B N 1
ATOM 5462 C CA . VAL B 1 200 ? 37.375 10.469 1.65 1 94.44 200 VAL B CA 1
ATOM 5463 C C . VAL B 1 200 ? 38.469 11.375 1.112 1 94.44 200 VAL B C 1
ATOM 5465 O O . VAL B 1 200 ? 39.656 11.109 1.317 1 94.44 200 VAL B O 1
ATOM 5468 N N . LYS B 1 201 ? 38.062 12.406 0.464 1 92.31 201 LYS B N 1
ATOM 5469 C CA . LYS B 1 201 ? 39.062 13.359 -0.021 1 92.31 201 LYS B CA 1
ATOM 5470 C C . LYS B 1 201 ? 39.844 13.977 1.136 1 92.31 201 LYS B C 1
ATOM 5472 O O . LYS B 1 201 ? 41.062 14.164 1.039 1 92.31 201 LYS B O 1
ATOM 5477 N N . GLN B 1 202 ? 39.156 14.297 2.156 1 93.69 202 GLN B N 1
ATOM 5478 C CA . GLN B 1 202 ? 39.844 14.812 3.338 1 93.69 202 GLN B CA 1
ATOM 5479 C C . GLN B 1 202 ? 40.812 13.789 3.906 1 93.69 202 GLN B C 1
ATOM 5481 O O . GLN B 1 202 ? 41.906 14.148 4.348 1 93.69 202 GLN B O 1
ATOM 5486 N N . ARG B 1 203 ? 40.438 12.578 3.84 1 93.06 203 ARG B N 1
ATOM 5487 C CA . ARG B 1 203 ? 41.312 11.508 4.34 1 93.06 203 ARG B CA 1
ATOM 5488 C C . ARG B 1 203 ? 42.5 11.297 3.418 1 93.06 203 ARG B C 1
ATOM 5490 O O . ARG B 1 203 ? 43.594 10.961 3.879 1 93.06 203 ARG B O 1
ATOM 5497 N N . ILE B 1 204 ? 42.281 11.414 2.125 1 91.56 204 ILE B N 1
ATOM 5498 C CA . ILE B 1 204 ? 43.344 11.305 1.157 1 91.56 204 ILE B CA 1
ATOM 5499 C C . ILE B 1 204 ? 44.438 12.344 1.473 1 91.56 204 ILE B C 1
ATOM 5501 O O . ILE B 1 204 ? 45.625 12.023 1.469 1 91.56 204 ILE B O 1
ATOM 5505 N N . ILE B 1 205 ? 44 13.523 1.798 1 92.12 205 ILE B N 1
ATOM 5506 C CA . ILE B 1 205 ? 44.906 14.617 2.082 1 92.12 205 ILE B CA 1
ATOM 5507 C C . ILE B 1 205 ? 45.594 14.375 3.424 1 92.12 205 ILE B C 1
ATOM 5509 O O . ILE B 1 205 ? 46.812 14.555 3.549 1 92.12 205 ILE B O 1
ATOM 5513 N N . ALA B 1 206 ? 44.875 13.891 4.352 1 93.19 206 ALA B N 1
ATOM 5514 C CA . ALA B 1 206 ? 45.375 13.758 5.715 1 93.19 206 ALA B CA 1
ATOM 5515 C C . ALA B 1 206 ? 46.281 12.539 5.848 1 93.19 206 ALA B C 1
ATOM 5517 O O . ALA B 1 206 ? 47.25 12.578 6.59 1 93.19 206 ALA B O 1
ATOM 5518 N N . THR B 1 207 ? 45.969 11.398 5.199 1 92.5 207 THR B N 1
ATOM 5519 C CA . THR B 1 207 ? 46.656 10.148 5.48 1 92.5 207 THR B CA 1
ATOM 5520 C C . THR B 1 207 ? 47.281 9.586 4.211 1 92.5 207 THR B C 1
ATOM 5522 O O . THR B 1 207 ? 47.812 8.461 4.211 1 92.5 207 THR B O 1
ATOM 5525 N N . ASP B 1 208 ? 47.281 10.336 3.145 1 89.62 208 ASP B N 1
ATOM 5526 C CA . ASP B 1 208 ? 47.844 9.961 1.86 1 89.62 208 ASP B CA 1
ATOM 5527 C C . ASP B 1 208 ? 47.344 8.594 1.401 1 89.62 208 ASP B C 1
ATOM 5529 O O . ASP B 1 208 ? 48.156 7.703 1.116 1 89.62 208 ASP B O 1
ATOM 5533 N N . LEU B 1 209 ? 46.094 8.414 1.283 1 92.19 209 LEU B N 1
ATOM 5534 C CA . LEU B 1 209 ? 45.5 7.172 0.819 1 92.19 209 LEU B CA 1
ATOM 5535 C C . LEU B 1 209 ? 45.812 6.918 -0.648 1 92.19 209 LEU B C 1
ATOM 5537 O O . LEU B 1 209 ? 45.812 7.848 -1.459 1 92.19 209 LEU B O 1
ATOM 5541 N N . ASN B 1 210 ? 46.219 5.742 -0.92 1 91.44 210 ASN B N 1
ATOM 5542 C CA . ASN B 1 210 ? 46.344 5.395 -2.334 1 91.44 210 ASN B CA 1
ATOM 5543 C C . ASN B 1 210 ? 44.969 5.113 -2.945 1 91.44 210 ASN B C 1
ATOM 5545 O O . ASN B 1 210 ? 43.938 5.215 -2.264 1 91.44 210 ASN B O 1
ATOM 5549 N N . ALA B 1 211 ? 44.906 4.762 -4.172 1 92.44 211 ALA B N 1
ATOM 5550 C CA . ALA B 1 211 ? 43.656 4.633 -4.922 1 92.44 211 ALA B CA 1
ATOM 5551 C C . ALA B 1 211 ? 42.812 3.502 -4.367 1 92.44 211 ALA B C 1
ATOM 5553 O O . ALA B 1 211 ? 41.594 3.664 -4.188 1 92.44 211 ALA B O 1
ATOM 5554 N N . SER B 1 212 ? 43.406 2.4 -4.043 1 90.25 212 SER B N 1
ATOM 5555 C CA . SER B 1 212 ? 42.688 1.247 -3.537 1 90.25 212 SER B CA 1
ATOM 5556 C C . SER B 1 212 ? 42.094 1.523 -2.152 1 90.25 212 SER B C 1
ATOM 5558 O O . SER B 1 212 ? 40.969 1.164 -1.867 1 90.25 212 SER B O 1
ATOM 5560 N N . GLU B 1 213 ? 42.906 2.168 -1.418 1 92 213 GLU B N 1
ATOM 5561 C CA . GLU B 1 213 ? 42.469 2.52 -0.072 1 92 213 GLU B CA 1
ATOM 5562 C C . GLU B 1 213 ? 41.312 3.529 -0.113 1 92 213 GLU B C 1
ATOM 5564 O O . GLU B 1 213 ? 40.406 3.461 0.699 1 92 213 GLU B O 1
ATOM 5569 N N . ALA B 1 214 ? 41.438 4.469 -1.016 1 92.62 214 ALA B N 1
ATOM 5570 C CA . ALA B 1 214 ? 40.375 5.477 -1.174 1 92.62 214 ALA B CA 1
ATOM 5571 C C . ALA B 1 214 ? 39.062 4.832 -1.581 1 92.62 214 ALA B C 1
ATOM 5573 O O . ALA B 1 214 ? 38 5.219 -1.088 1 92.62 214 ALA B O 1
ATOM 5574 N N . LEU B 1 215 ? 39.188 3.865 -2.375 1 92 215 LEU B N 1
ATOM 5575 C CA . LEU B 1 215 ? 37.969 3.152 -2.816 1 92 215 LEU B CA 1
ATOM 5576 C C . LEU B 1 215 ? 37.312 2.42 -1.651 1 92 215 LEU B C 1
ATOM 5578 O O . LEU B 1 215 ? 36.094 2.449 -1.503 1 92 215 LEU B O 1
ATOM 5582 N N . ASP B 1 216 ? 38.156 1.812 -0.958 1 90.62 216 ASP B N 1
ATOM 5583 C CA . ASP B 1 216 ? 37.656 1.068 0.188 1 90.62 216 ASP B CA 1
ATOM 5584 C C . ASP B 1 216 ? 37.031 2.006 1.21 1 90.62 216 ASP B C 1
ATOM 5586 O O . ASP B 1 216 ? 35.969 1.68 1.798 1 90.62 216 ASP B O 1
ATOM 5590 N N . ALA B 1 217 ? 37.625 3.105 1.381 1 91.75 217 ALA B N 1
ATOM 5591 C CA . ALA B 1 217 ? 37.094 4.098 2.307 1 91.75 217 ALA B CA 1
ATOM 5592 C C . ALA B 1 217 ? 35.75 4.629 1.819 1 91.75 217 ALA B C 1
ATOM 5594 O O . ALA B 1 217 ? 34.844 4.836 2.617 1 91.75 217 ALA B O 1
ATOM 5595 N N . PHE B 1 218 ? 35.719 4.855 0.601 1 92.06 218 PHE B N 1
ATOM 5596 C CA . PHE B 1 218 ? 34.469 5.336 0.021 1 92.06 218 PHE B CA 1
ATOM 5597 C C . PHE B 1 218 ? 33.344 4.312 0.199 1 92.06 218 PHE B C 1
ATOM 5599 O O . PHE B 1 218 ? 32.219 4.66 0.584 1 92.06 218 PHE B O 1
ATOM 5606 N N . ALA B 1 219 ? 33.625 3.09 -0.089 1 90 219 ALA B N 1
ATOM 5607 C CA . ALA B 1 219 ? 32.656 2.012 0.042 1 90 219 ALA B CA 1
ATOM 5608 C C . ALA B 1 219 ? 32.156 1.89 1.481 1 90 219 ALA B C 1
ATOM 5610 O O . ALA B 1 219 ? 30.953 1.71 1.723 1 90 219 ALA B O 1
ATOM 5611 N N . THR B 1 220 ? 33.062 1.984 2.379 1 90.75 220 THR B N 1
ATOM 5612 C CA . THR B 1 220 ? 32.719 1.886 3.799 1 90.75 220 THR B CA 1
ATOM 5613 C C . THR B 1 220 ? 31.797 3.014 4.219 1 90.75 220 THR B C 1
ATOM 5615 O O . THR B 1 220 ? 30.938 2.828 5.086 1 90.75 220 THR B O 1
ATOM 5618 N N . CYS B 1 221 ? 31.953 4.129 3.564 1 91.5 221 CYS B N 1
ATOM 5619 C CA . CYS B 1 221 ? 31.141 5.301 3.859 1 91.5 221 CYS B CA 1
ATOM 5620 C C . CYS B 1 221 ? 29.781 5.199 3.189 1 91.5 221 CYS B C 1
ATOM 5622 O O . CYS B 1 221 ? 28.75 5.344 3.848 1 91.5 221 CYS B O 1
ATOM 5624 N N . ALA B 1 222 ? 29.766 4.879 1.947 1 91.5 222 ALA B N 1
ATOM 5625 C CA . ALA B 1 222 ? 28.578 5.039 1.111 1 91.5 222 ALA B CA 1
ATOM 5626 C C . ALA B 1 222 ? 27.641 3.838 1.246 1 91.5 222 ALA B C 1
ATOM 5628 O O . ALA B 1 222 ? 26.422 3.986 1.212 1 91.5 222 ALA B O 1
ATOM 5629 N N . GLN B 1 223 ? 28.219 2.684 1.407 1 90.88 223 GLN B N 1
ATOM 5630 C CA . GLN B 1 223 ? 27.438 1.45 1.345 1 90.88 223 GLN B CA 1
ATOM 5631 C C . GLN B 1 223 ? 26.344 1.435 2.408 1 90.88 223 GLN B C 1
ATOM 5633 O O . GLN B 1 223 ? 25.172 1.191 2.102 1 90.88 223 GLN B O 1
ATOM 5638 N N . PRO B 1 224 ? 26.625 1.715 3.664 1 90.81 224 PRO B N 1
ATOM 5639 C CA . PRO B 1 224 ? 25.562 1.678 4.668 1 90.81 224 PRO B CA 1
ATOM 5640 C C . PRO B 1 224 ? 24.484 2.738 4.43 1 90.81 224 PRO B C 1
ATOM 5642 O O . PRO B 1 224 ? 23.312 2.52 4.742 1 90.81 224 PRO B O 1
ATOM 5645 N N . LEU B 1 225 ? 24.844 3.889 3.908 1 91.62 225 LEU B N 1
ATOM 5646 C CA . LEU B 1 225 ? 23.891 4.957 3.648 1 91.62 225 LEU B CA 1
ATOM 5647 C C . LEU B 1 225 ? 22.922 4.559 2.537 1 91.62 225 LEU B C 1
ATOM 5649 O O . LEU B 1 225 ? 21.703 4.785 2.65 1 91.62 225 LEU B O 1
ATOM 5653 N N . VAL B 1 226 ? 23.469 3.943 1.548 1 91.75 226 VAL B N 1
ATOM 5654 C CA . VAL B 1 226 ? 22.656 3.479 0.433 1 91.75 226 VAL B CA 1
ATOM 5655 C C . VAL B 1 226 ? 21.75 2.34 0.896 1 91.75 226 VAL B C 1
ATOM 5657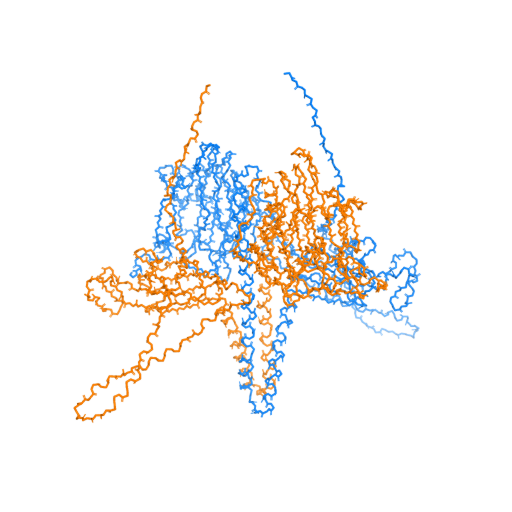 O O . VAL B 1 226 ? 20.547 2.324 0.585 1 91.75 226 VAL B O 1
ATOM 5660 N N . ALA B 1 227 ? 22.312 1.458 1.623 1 91 227 ALA B N 1
ATOM 5661 C CA . ALA B 1 227 ? 21.531 0.331 2.135 1 91 227 ALA B CA 1
ATOM 5662 C C . ALA B 1 227 ? 20.359 0.812 2.994 1 91 227 ALA B C 1
ATOM 5664 O O . ALA B 1 227 ? 19.266 0.271 2.91 1 91 227 ALA B O 1
ATOM 5665 N N . ARG B 1 228 ? 20.656 1.749 3.787 1 91.56 228 ARG B N 1
ATOM 5666 C CA . ARG B 1 228 ? 19.625 2.297 4.648 1 91.56 228 ARG B CA 1
ATOM 5667 C C . ARG B 1 228 ? 18.5 2.912 3.82 1 91.56 228 ARG B C 1
ATOM 5669 O O . ARG B 1 228 ? 17.312 2.729 4.129 1 91.56 228 ARG B O 1
ATOM 5676 N N . GLN B 1 229 ? 18.859 3.615 2.779 1 92.12 229 GLN B N 1
ATOM 5677 C CA . GLN B 1 229 ? 17.859 4.211 1.901 1 92.12 229 GLN B CA 1
ATOM 5678 C C . GLN B 1 229 ? 17 3.139 1.25 1 92.12 229 GLN B C 1
ATOM 5680 O O . GLN B 1 229 ? 15.766 3.273 1.197 1 92.12 229 GLN B O 1
ATOM 5685 N N . ILE B 1 230 ? 17.562 2.158 0.816 1 91.19 230 ILE B N 1
ATOM 5686 C CA . ILE B 1 230 ? 16.844 1.07 0.168 1 91.19 230 ILE B CA 1
ATOM 5687 C C . ILE B 1 230 ? 15.953 0.363 1.188 1 91.19 230 ILE B C 1
ATOM 5689 O O . ILE B 1 230 ? 14.812 -0.001 0.881 1 91.19 230 ILE B O 1
ATOM 5693 N N . GLU B 1 231 ? 16.453 0.147 2.334 1 90.56 231 GLU B N 1
ATOM 5694 C CA . GLU B 1 231 ? 15.656 -0.482 3.389 1 90.56 231 GLU B CA 1
ATOM 5695 C C . GLU B 1 231 ? 14.414 0.338 3.709 1 90.56 231 GLU B C 1
ATOM 5697 O O . GLU B 1 231 ? 13.328 -0.218 3.896 1 90.56 231 GLU B O 1
ATOM 5702 N N . GLU B 1 232 ? 14.633 1.658 3.807 1 90.62 232 GLU B N 1
ATOM 5703 C CA . GLU B 1 232 ? 13.492 2.529 4.062 1 90.62 232 GLU B CA 1
ATOM 5704 C C . GLU B 1 232 ? 12.445 2.408 2.959 1 90.62 232 GLU B C 1
ATOM 5706 O O . GLU B 1 232 ? 11.242 2.412 3.232 1 90.62 232 GLU B O 1
ATOM 5711 N N . SER B 1 233 ? 12.891 2.295 1.774 1 92.06 233 SER B N 1
ATOM 5712 C CA . SER B 1 233 ? 11.977 2.096 0.651 1 92.06 233 SER B CA 1
ATOM 5713 C C . SER B 1 233 ? 11.234 0.77 0.771 1 92.06 233 SER B C 1
ATOM 5715 O O . SER B 1 233 ? 10.031 0.703 0.522 1 92.06 233 SER B O 1
ATOM 5717 N N . ASN B 1 234 ? 11.961 -0.253 1.142 1 90.06 234 ASN B N 1
ATOM 5718 C CA . ASN B 1 234 ? 11.352 -1.563 1.327 1 90.06 234 ASN B CA 1
ATOM 5719 C C . ASN B 1 234 ? 10.273 -1.53 2.412 1 90.06 234 ASN B C 1
ATOM 5721 O O . ASN B 1 234 ? 9.211 -2.135 2.258 1 90.06 234 ASN B O 1
ATOM 5725 N N . LYS B 1 235 ? 10.602 -0.863 3.453 1 89.44 235 LYS B N 1
ATOM 5726 C CA . LYS B 1 235 ? 9.641 -0.716 4.543 1 89.44 235 LYS B CA 1
ATOM 5727 C C . LYS B 1 235 ? 8.367 -0.025 4.062 1 89.44 235 LYS B C 1
ATOM 5729 O O . LYS B 1 235 ? 7.262 -0.434 4.422 1 89.44 235 LYS B O 1
ATOM 5734 N N . GLU B 1 236 ? 8.547 1.003 3.281 1 92.62 236 GLU B N 1
ATOM 5735 C CA . GLU B 1 236 ? 7.391 1.734 2.771 1 92.62 236 GLU B CA 1
ATOM 5736 C C . GLU B 1 236 ? 6.578 0.877 1.809 1 92.62 236 GLU B C 1
ATOM 5738 O O . GLU B 1 236 ? 5.344 0.911 1.831 1 92.62 236 GLU B O 1
ATOM 5743 N N . ILE B 1 237 ? 7.191 0.148 0.968 1 92.81 237 ILE B N 1
ATOM 5744 C CA . ILE B 1 237 ? 6.508 -0.761 0.054 1 92.81 237 ILE B CA 1
ATOM 5745 C C . ILE B 1 237 ? 5.656 -1.748 0.849 1 92.81 237 ILE B C 1
ATOM 5747 O O . ILE B 1 237 ? 4.48 -1.953 0.538 1 92.81 237 ILE B O 1
ATOM 5751 N N . LYS B 1 238 ? 6.227 -2.311 1.876 1 91 238 LYS B N 1
ATOM 5752 C CA . LYS B 1 238 ? 5.512 -3.254 2.732 1 91 238 LYS B CA 1
ATOM 5753 C C . LYS B 1 238 ? 4.324 -2.582 3.416 1 91 238 LYS B C 1
ATOM 5755 O O . LYS B 1 238 ? 3.236 -3.156 3.488 1 91 238 LYS B O 1
ATOM 5760 N N . ALA B 1 239 ? 4.559 -1.438 3.906 1 92.19 239 ALA B N 1
ATOM 5761 C CA . ALA B 1 239 ? 3.496 -0.719 4.605 1 92.19 239 ALA B CA 1
ATOM 5762 C C . ALA B 1 239 ? 2.305 -0.469 3.688 1 92.19 239 ALA B C 1
ATOM 5764 O O . ALA B 1 239 ? 1.153 -0.662 4.086 1 92.19 239 ALA B O 1
ATOM 5765 N N . GLN B 1 240 ? 2.598 -0.034 2.475 1 94.31 240 GLN B N 1
ATOM 5766 C CA . GLN B 1 240 ? 1.539 0.193 1.496 1 94.31 240 GLN B CA 1
ATOM 5767 C C . GLN B 1 240 ? 0.811 -1.106 1.163 1 94.31 240 GLN B C 1
ATOM 5769 O O . GLN B 1 240 ? -0.418 -1.128 1.064 1 94.31 240 GLN B O 1
ATOM 5774 N N . ALA B 1 241 ? 1.554 -2.143 0.986 1 93.56 241 ALA B N 1
ATOM 5775 C CA . ALA B 1 241 ? 0.971 -3.445 0.68 1 93.56 241 ALA B CA 1
ATOM 5776 C C . ALA B 1 241 ? 0.069 -3.924 1.814 1 93.56 241 ALA B C 1
ATOM 5778 O O . ALA B 1 241 ? -1.004 -4.48 1.57 1 93.56 241 ALA B O 1
ATOM 5779 N N . ASP B 1 242 ? 0.491 -3.75 3.018 1 92 242 ASP B N 1
ATOM 5780 C CA . ASP B 1 242 ? -0.293 -4.164 4.176 1 92 242 ASP B CA 1
ATOM 5781 C C . ASP B 1 242 ? -1.633 -3.434 4.223 1 92 242 ASP B C 1
ATOM 5783 O O . ASP B 1 242 ? -2.668 -4.043 4.508 1 92 242 ASP B O 1
ATOM 5787 N N . LEU B 1 243 ? -1.583 -2.109 3.98 1 94.06 243 LEU B N 1
ATOM 5788 C CA . LEU B 1 243 ? -2.816 -1.33 3.945 1 94.06 243 LEU B CA 1
ATOM 5789 C C . LEU B 1 243 ? -3.748 -1.837 2.85 1 94.06 243 LEU B C 1
ATOM 5791 O O . LEU B 1 243 ? -4.953 -1.976 3.07 1 94.06 243 LEU B O 1
ATOM 5795 N N . ARG B 1 244 ? -3.205 -2.117 1.752 1 94.06 244 ARG B N 1
ATOM 5796 C CA . ARG B 1 244 ? -3.973 -2.625 0.62 1 94.06 244 ARG B CA 1
ATOM 5797 C C . ARG B 1 244 ? -4.656 -3.943 0.97 1 94.06 244 ARG B C 1
ATOM 5799 O O . ARG B 1 244 ? -5.844 -4.129 0.684 1 94.06 244 ARG B O 1
ATOM 5806 N N . VAL B 1 245 ? -3.918 -4.82 1.585 1 94.12 245 VAL B N 1
ATOM 5807 C CA . VAL B 1 245 ? -4.43 -6.141 1.928 1 94.12 245 VAL B CA 1
ATOM 5808 C C . VAL B 1 245 ? -5.543 -6.012 2.965 1 94.12 245 VAL B C 1
ATOM 5810 O O . VAL B 1 245 ? -6.559 -6.707 2.885 1 94.12 245 VAL B O 1
ATOM 5813 N N . GLU B 1 246 ? -5.352 -5.133 3.895 1 92.44 246 GLU B N 1
ATOM 5814 C CA . GLU B 1 246 ? -6.379 -4.895 4.902 1 92.44 246 GLU B CA 1
ATOM 5815 C C . GLU B 1 246 ? -7.664 -4.379 4.266 1 92.44 246 GLU B C 1
ATOM 5817 O O . GLU B 1 246 ? -8.758 -4.82 4.621 1 92.44 246 GLU B O 1
ATOM 5822 N N . LEU B 1 247 ? -7.551 -3.465 3.352 1 94.62 247 LEU B N 1
ATOM 5823 C CA . LEU B 1 247 ? -8.695 -2.947 2.617 1 94.62 247 LEU B CA 1
ATOM 5824 C C . LEU B 1 247 ? -9.367 -4.051 1.802 1 94.62 247 LEU B C 1
ATOM 5826 O O . LEU B 1 247 ? -10.594 -4.094 1.69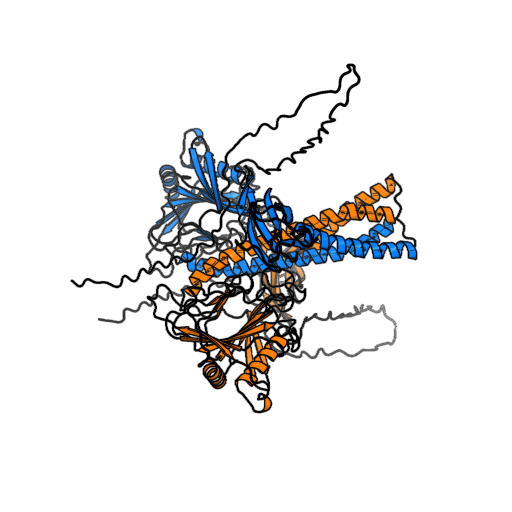1 1 94.62 247 LEU B O 1
ATOM 5830 N N . GLY B 1 248 ? -8.492 -4.934 1.289 1 94.31 248 GLY B N 1
ATOM 5831 C CA . GLY B 1 248 ? -8.977 -6.004 0.435 1 94.31 248 GLY B CA 1
ATOM 5832 C C . GLY B 1 248 ? -9.914 -6.957 1.149 1 94.31 248 GLY B C 1
ATOM 5833 O O . GLY B 1 248 ? -10.867 -7.457 0.555 1 94.31 248 GLY B O 1
ATOM 5834 N N . GLU B 1 249 ? -9.68 -7.191 2.436 1 91.81 249 GLU B N 1
ATOM 5835 C CA . GLU B 1 249 ? -10.516 -8.102 3.217 1 91.81 249 GLU B CA 1
ATOM 5836 C C . GLU B 1 249 ? -11.953 -7.586 3.312 1 91.81 249 GLU B C 1
ATOM 5838 O O . GLU B 1 249 ? -12.898 -8.344 3.084 1 91.81 249 GLU B O 1
ATOM 5843 N N . MET B 1 250 ? -12.109 -6.379 3.57 1 88.69 250 MET B N 1
ATOM 5844 C CA . MET B 1 250 ? -13.438 -5.789 3.678 1 88.69 250 MET B CA 1
ATOM 5845 C C . MET B 1 250 ? -14.094 -5.668 2.305 1 88.69 250 MET B C 1
ATOM 5847 O O . MET B 1 250 ? -15.305 -5.852 2.172 1 88.69 250 MET B O 1
ATOM 5851 N N . TRP B 1 251 ? -13.281 -5.34 1.418 1 92.31 251 TRP B N 1
ATOM 5852 C CA . TRP B 1 251 ? -13.766 -5.219 0.046 1 92.31 251 TRP B CA 1
ATOM 5853 C C . TRP B 1 251 ? -14.383 -6.527 -0.431 1 92.31 251 TRP B C 1
ATOM 5855 O O . TRP B 1 251 ? -15.445 -6.523 -1.061 1 92.31 251 TRP B O 1
ATOM 5865 N N . GLU B 1 252 ? -13.766 -7.641 -0.146 1 95.38 252 GLU B N 1
ATOM 5866 C CA . GLU B 1 252 ? -14.266 -8.945 -0.561 1 95.38 252 GLU B CA 1
ATOM 5867 C C . GLU B 1 252 ? -15.641 -9.227 0.044 1 95.38 252 GLU B C 1
ATOM 5869 O O . GLU B 1 252 ? -16.531 -9.727 -0.643 1 95.38 252 GLU B O 1
ATOM 5874 N N . GLU B 1 253 ? -15.758 -8.898 1.288 1 93 253 GLU B N 1
ATOM 5875 C CA . GLU B 1 253 ? -17.016 -9.141 1.985 1 93 253 GLU B CA 1
ATOM 5876 C C . GLU B 1 253 ? -18.172 -8.398 1.315 1 93 253 GLU B C 1
ATOM 5878 O O . GLU B 1 253 ? -19.234 -8.984 1.066 1 93 253 GLU B O 1
ATOM 5883 N N . TYR B 1 254 ? -17.953 -7.184 1.008 1 95.75 254 TYR B N 1
ATOM 5884 C CA . TYR B 1 254 ? -19 -6.348 0.434 1 95.75 254 TYR B CA 1
ATOM 5885 C C . TYR B 1 254 ? -19.297 -6.754 -1.005 1 95.75 254 TYR B C 1
ATOM 5887 O O . TYR B 1 254 ? -20.453 -6.879 -1.397 1 95.75 254 TYR B O 1
ATOM 5895 N N . THR B 1 255 ? -18.297 -7.004 -1.755 1 96.81 255 THR B N 1
ATOM 5896 C CA . THR B 1 255 ? -18.5 -7.242 -3.18 1 96.81 255 THR B CA 1
ATOM 5897 C C . THR B 1 255 ? -19.078 -8.633 -3.414 1 96.81 255 THR B C 1
ATOM 5899 O O . THR B 1 255 ? -19.875 -8.836 -4.332 1 96.81 255 THR B O 1
ATOM 5902 N N . CYS B 1 256 ? -18.766 -9.641 -2.609 1 96.88 256 CYS B N 1
ATOM 5903 C CA . CYS B 1 256 ? -19.297 -10.984 -2.748 1 96.88 256 CYS B CA 1
ATOM 5904 C C . CYS B 1 256 ? -20.766 -11.031 -2.316 1 96.88 256 CYS B C 1
ATOM 5906 O O . CYS B 1 256 ? -21.484 -11.969 -2.658 1 96.88 256 CYS B O 1
ATOM 5908 N N . SER B 1 257 ? -21.156 -10 -1.61 1 94.69 257 SER B N 1
ATOM 5909 C CA . SER B 1 257 ? -22.547 -9.945 -1.166 1 94.69 257 SER B CA 1
ATOM 5910 C C . SER B 1 257 ? -23.391 -9.039 -2.068 1 94.69 257 SER B C 1
ATOM 5912 O O . SER B 1 257 ? -24.594 -8.922 -1.881 1 94.69 257 SER B O 1
ATOM 5914 N N . ASP B 1 258 ? -22.766 -8.398 -2.986 1 95.81 258 ASP B N 1
ATOM 5915 C CA . ASP B 1 258 ? -23.453 -7.535 -3.945 1 95.81 258 ASP B CA 1
ATOM 5916 C C . ASP B 1 258 ? -23.688 -8.266 -5.262 1 95.81 258 ASP B C 1
ATOM 5918 O O . ASP B 1 258 ? -22.875 -8.195 -6.18 1 95.81 258 ASP B O 1
ATOM 5922 N N . TYR B 1 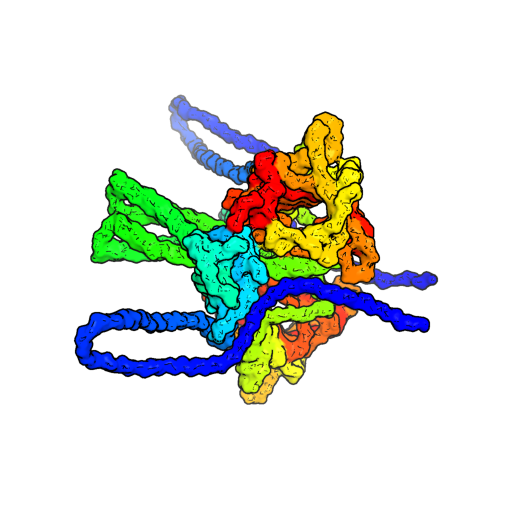259 ? -24.875 -8.828 -5.395 1 95.44 259 TYR B N 1
ATOM 5923 C CA . TYR B 1 259 ? -25.188 -9.688 -6.531 1 95.44 259 TYR B CA 1
ATOM 5924 C C . TYR B 1 259 ? -25.422 -8.867 -7.793 1 95.44 259 TYR B C 1
ATOM 5926 O O . TYR B 1 259 ? -25.562 -9.414 -8.891 1 95.44 259 TYR B O 1
ATOM 5934 N N . ASN B 1 260 ? -25.391 -7.535 -7.625 1 94.38 260 ASN B N 1
ATOM 5935 C CA . ASN B 1 260 ? -25.625 -6.668 -8.773 1 94.38 260 ASN B CA 1
ATOM 5936 C C . ASN B 1 260 ? -24.312 -6.066 -9.289 1 94.38 260 ASN B C 1
ATOM 5938 O O . ASN B 1 260 ? -24.312 -5.379 -10.32 1 94.38 260 ASN B O 1
ATOM 5942 N N . LEU B 1 261 ? -23.312 -6.316 -8.547 1 96 261 LEU B N 1
ATOM 5943 C CA . LEU B 1 261 ? -22.016 -5.777 -8.977 1 96 261 LEU B CA 1
ATOM 5944 C C . LEU B 1 261 ? -21.562 -6.441 -10.273 1 96 261 LEU B C 1
ATOM 5946 O O . LEU B 1 261 ? -21.562 -7.668 -10.375 1 96 261 LEU B O 1
ATOM 5950 N N . ALA B 1 262 ? -21.203 -5.621 -11.25 1 96.62 262 ALA B N 1
ATOM 5951 C CA . ALA B 1 262 ? -20.734 -6.125 -12.539 1 96.62 262 ALA B CA 1
ATOM 5952 C C . ALA B 1 262 ? -19.234 -6.445 -12.484 1 96.62 262 ALA B C 1
ATOM 5954 O O . ALA B 1 262 ? -18.547 -6.082 -11.523 1 96.62 262 ALA B O 1
ATOM 5955 N N . THR B 1 263 ? -18.797 -7.215 -13.484 1 97.88 263 THR B N 1
ATOM 5956 C CA . THR B 1 263 ? -17.359 -7.438 -13.656 1 97.88 263 THR B CA 1
ATOM 5957 C C . THR B 1 263 ? -16.609 -6.105 -13.711 1 97.88 263 THR B C 1
ATOM 5959 O O . THR B 1 263 ? -17.062 -5.16 -14.359 1 97.88 263 THR B O 1
ATOM 5962 N N . THR B 1 264 ? -15.539 -6.055 -13.008 1 97.44 264 THR B N 1
ATOM 5963 C CA . THR B 1 264 ? -14.703 -4.855 -13.008 1 97.44 264 THR B CA 1
ATOM 5964 C C . THR B 1 264 ? -14.352 -4.438 -14.43 1 97.44 264 THR B C 1
ATOM 5966 O O . THR B 1 264 ? -14.023 -5.277 -15.266 1 97.44 264 THR B O 1
ATOM 5969 N N . SER B 1 265 ? -14.469 -3.086 -14.719 1 96.19 265 SER B N 1
ATOM 5970 C CA . SER B 1 265 ? -14.094 -2.568 -16.031 1 96.19 265 SER B CA 1
ATOM 5971 C C . SER B 1 265 ? -12.594 -2.699 -16.266 1 96.19 265 SER B C 1
ATOM 5973 O O . SER B 1 265 ? -11.789 -2.387 -15.383 1 96.19 265 SER B O 1
ATOM 5975 N N . PRO B 1 266 ? -12.234 -3.176 -17.469 1 96.38 266 PRO B N 1
ATOM 5976 C CA . PRO B 1 266 ? -10.805 -3.32 -17.734 1 96.38 266 PRO B CA 1
ATOM 5977 C C . PRO B 1 266 ? -10.086 -1.979 -17.859 1 96.38 266 PRO B C 1
ATOM 5979 O O . PRO B 1 266 ? -10.703 -0.972 -18.203 1 96.38 266 PRO B O 1
ATOM 5982 N N . LYS B 1 267 ? -8.852 -2.002 -17.547 1 91.44 267 LYS B N 1
ATOM 5983 C CA . LYS B 1 267 ? -8 -0.825 -17.719 1 91.44 267 LYS B CA 1
ATOM 5984 C C . LYS B 1 267 ? -7.707 -0.567 -19.188 1 91.44 267 LYS B C 1
ATOM 5986 O O . LYS B 1 267 ? -7.551 0.583 -19.609 1 91.44 267 LYS B O 1
ATOM 5991 N N . SER B 1 268 ? -7.555 -1.6 -19.891 1 90.06 268 SER B N 1
ATOM 5992 C CA . SER B 1 268 ? -7.391 -1.571 -21.344 1 90.06 268 SER B CA 1
ATOM 5993 C C . SER B 1 268 ? -7.941 -2.838 -21.984 1 90.06 268 SER B C 1
ATOM 5995 O O . SER B 1 268 ? -8.234 -3.814 -21.297 1 90.06 268 SER B O 1
ATOM 5997 N N . THR B 1 269 ? -8.18 -2.77 -23.281 1 95.31 269 THR B N 1
ATOM 5998 C CA . THR B 1 269 ? -8.703 -3.898 -24.047 1 95.31 269 THR B CA 1
ATOM 5999 C C . THR B 1 269 ? -7.902 -4.094 -25.328 1 95.31 269 THR B C 1
ATOM 6001 O O . THR B 1 269 ? -7.395 -3.131 -25.906 1 95.31 269 THR B O 1
ATOM 6004 N N . TYR B 1 270 ? -7.754 -5.332 -25.719 1 93.75 270 TYR B N 1
ATOM 6005 C CA . TYR B 1 270 ? -7.164 -5.641 -27.016 1 93.75 270 TYR B CA 1
ATOM 6006 C C . TYR B 1 270 ? -7.766 -6.914 -27.609 1 93.75 270 TYR B C 1
ATOM 6008 O O . TYR B 1 270 ? -8.5 -7.629 -26.922 1 93.75 270 TYR B O 1
ATOM 6016 N N . THR B 1 271 ? -7.484 -7.109 -28.891 1 96.38 271 THR B N 1
ATOM 6017 C CA . THR B 1 271 ? -7.977 -8.297 -29.594 1 96.38 271 THR B CA 1
ATOM 6018 C C . THR B 1 271 ? -6.871 -9.336 -29.734 1 96.38 271 THR B C 1
ATOM 6020 O O . THR B 1 271 ? -5.762 -9.016 -30.172 1 96.38 271 THR B O 1
ATOM 6023 N N . TRP B 1 272 ? -7.121 -10.508 -29.297 1 97.38 272 TRP B N 1
ATOM 6024 C CA . TRP B 1 272 ? -6.242 -11.656 -29.5 1 97.38 272 TRP B CA 1
ATOM 6025 C C . TRP B 1 272 ? -6.797 -12.586 -30.578 1 97.38 272 TRP B C 1
ATOM 6027 O O . TRP B 1 272 ? -7.918 -13.094 -30.453 1 97.38 272 TRP B O 1
ATOM 6037 N N . ASN B 1 273 ? -5.992 -12.781 -31.641 1 96.88 273 ASN B N 1
ATOM 6038 C CA . ASN B 1 273 ? -6.414 -13.648 -32.719 1 96.88 273 ASN B CA 1
ATOM 6039 C C . ASN B 1 273 ? -5.82 -15.055 -32.594 1 96.88 273 ASN B C 1
ATOM 6041 O O . ASN B 1 273 ? -4.605 -15.203 -32.469 1 96.88 273 ASN B O 1
ATOM 6045 N N . TYR B 1 274 ? -6.707 -16 -32.562 1 97.19 274 TYR B N 1
ATOM 6046 C CA . TYR B 1 274 ? -6.293 -17.406 -32.531 1 97.19 274 TYR B CA 1
ATOM 6047 C C . TYR B 1 274 ? -6.941 -18.203 -33.656 1 97.19 274 TYR B C 1
ATOM 6049 O O . TYR B 1 274 ? -8.156 -18.406 -33.656 1 97.19 274 TYR B O 1
ATOM 6057 N N . GLN B 1 275 ? -6.074 -18.656 -34.594 1 94.62 275 GLN B N 1
ATOM 6058 C CA . GLN B 1 275 ? -6.516 -19.469 -35.719 1 94.62 275 GLN B CA 1
ATOM 6059 C C . GLN B 1 275 ? -7.695 -18.828 -36.438 1 94.62 275 GLN B C 1
ATOM 6061 O O . GLN B 1 275 ? -8.703 -19.484 -36.688 1 94.62 275 GLN B O 1
ATOM 6066 N N . GLY B 1 276 ? -7.684 -17.516 -36.562 1 93.69 276 GLY B N 1
ATOM 6067 C CA . GLY B 1 276 ? -8.672 -16.781 -37.344 1 93.69 276 GLY B CA 1
ATOM 6068 C C . GLY B 1 276 ? -9.836 -16.281 -36.531 1 93.69 276 GLY B C 1
ATOM 6069 O O . GLY B 1 276 ? -10.727 -15.602 -37.031 1 93.69 276 GLY B O 1
ATOM 6070 N N . GLN B 1 277 ? -9.906 -16.656 -35.312 1 94.75 277 GLN B N 1
ATOM 6071 C CA . GLN B 1 277 ? -10.977 -16.188 -34.438 1 94.75 277 GLN B CA 1
ATOM 6072 C C . GLN B 1 277 ? -10.477 -15.102 -33.5 1 94.75 277 GLN B C 1
ATOM 6074 O O . GLN B 1 277 ? -9.461 -15.273 -32.812 1 94.75 277 GLN B O 1
ATOM 6079 N N . ASP B 1 278 ? -11.25 -14.031 -33.469 1 95.69 278 ASP B N 1
ATOM 6080 C CA . ASP B 1 278 ? -10.906 -12.914 -32.594 1 95.69 278 ASP B CA 1
ATOM 6081 C C . ASP B 1 278 ? -11.5 -13.086 -31.203 1 95.69 278 ASP B C 1
ATOM 6083 O O . ASP B 1 278 ? -12.656 -13.5 -31.062 1 95.69 278 ASP B O 1
ATOM 6087 N N . HIS B 1 279 ? -10.695 -12.883 -30.219 1 97.5 279 HIS B N 1
ATOM 6088 C CA . HIS B 1 279 ? -11.117 -12.852 -28.812 1 97.5 279 HIS B CA 1
ATOM 6089 C C . HIS B 1 279 ? -10.836 -11.484 -28.188 1 97.5 279 HIS B C 1
ATOM 6091 O O . HIS B 1 279 ? -9.734 -10.953 -28.328 1 97.5 279 HIS B O 1
ATOM 6097 N N . THR B 1 280 ? -11.797 -10.906 -27.562 1 97.62 280 THR B N 1
ATOM 6098 C CA . THR B 1 280 ? -11.594 -9.641 -26.859 1 97.62 280 THR B CA 1
ATOM 6099 C C . THR B 1 280 ? -11 -9.867 -25.469 1 97.62 280 THR B C 1
ATOM 6101 O O . THR B 1 280 ? -11.562 -10.609 -24.672 1 97.62 280 THR B O 1
ATOM 6104 N N . VAL B 1 281 ? -9.875 -9.25 -25.234 1 98.38 281 VAL B N 1
ATOM 6105 C CA . VAL B 1 281 ? -9.18 -9.406 -23.969 1 98.38 281 VAL B CA 1
ATOM 6106 C C . VAL B 1 281 ? -9.266 -8.109 -23.172 1 98.38 281 VAL B C 1
ATOM 6108 O O . VAL B 1 281 ? -8.812 -7.059 -23.625 1 98.38 281 VAL B O 1
ATOM 6111 N N . GLY B 1 282 ? -9.969 -8.141 -22.031 1 98.25 282 GLY B N 1
ATOM 6112 C CA . GLY B 1 282 ? -9.914 -7.043 -21.062 1 98.25 282 GLY B CA 1
ATOM 6113 C C . GLY B 1 282 ? -8.797 -7.203 -20.047 1 98.25 282 GLY B C 1
ATOM 6114 O O . GLY B 1 282 ? -8.766 -8.188 -19.312 1 98.25 282 GLY B O 1
ATOM 6115 N N . VAL B 1 283 ? -7.871 -6.266 -19.984 1 97.88 283 VAL B N 1
ATOM 6116 C CA . VAL B 1 283 ? -6.766 -6.281 -19.031 1 97.88 283 VAL B CA 1
ATOM 6117 C C . VAL B 1 283 ? -7.211 -5.648 -17.719 1 97.88 283 VAL B C 1
ATOM 6119 O O . VAL B 1 283 ? -7.488 -4.449 -17.656 1 97.88 283 VAL B O 1
ATOM 6122 N N . LEU B 1 284 ? -7.23 -6.445 -16.688 1 98.25 284 LEU B N 1
ATOM 6123 C CA . LEU B 1 284 ? -7.723 -5.973 -15.391 1 98.25 284 LEU B CA 1
ATOM 6124 C C . LEU B 1 284 ? -6.566 -5.586 -14.477 1 98.25 284 LEU B C 1
ATOM 6126 O O . LEU B 1 284 ? -6.707 -4.699 -13.633 1 98.25 284 LEU B O 1
ATOM 6130 N N . LEU B 1 285 ? -5.492 -6.223 -14.602 1 97.56 285 LEU B N 1
ATOM 6131 C CA . LEU B 1 285 ? -4.227 -5.945 -13.93 1 97.56 285 LEU B CA 1
ATOM 6132 C C . LEU B 1 285 ? -3.045 -6.285 -14.828 1 97.56 285 LEU B C 1
ATOM 6134 O O . LEU B 1 285 ? -3.027 -7.34 -15.469 1 97.56 285 LEU B O 1
ATOM 6138 N N . ASP B 1 286 ? -2.115 -5.336 -14.922 1 94.94 286 ASP B N 1
ATOM 6139 C CA . ASP B 1 286 ? -0.969 -5.555 -15.805 1 94.94 286 ASP B CA 1
ATOM 6140 C C . ASP B 1 286 ? 0.339 -5.219 -15.086 1 94.94 286 ASP B C 1
ATOM 6142 O O . ASP B 1 286 ? 0.962 -4.195 -15.367 1 94.94 286 ASP B O 1
ATOM 6146 N N . ARG B 1 287 ? 0.744 -6.105 -14.273 1 94.56 287 ARG B N 1
ATOM 6147 C CA . ARG B 1 287 ? 2.043 -6.027 -13.617 1 94.56 287 ARG B CA 1
ATOM 6148 C C . ARG B 1 287 ? 2.951 -7.172 -14.062 1 94.56 287 ARG B C 1
ATOM 6150 O O . ARG B 1 287 ? 2.471 -8.211 -14.508 1 94.56 287 ARG B O 1
ATOM 6157 N N . ASP B 1 288 ? 4.207 -6.922 -13.898 1 94.31 288 ASP B N 1
ATOM 6158 C CA . ASP B 1 288 ? 5.168 -7.93 -14.336 1 94.31 288 ASP B CA 1
ATOM 6159 C C . ASP B 1 288 ? 4.93 -9.258 -13.625 1 94.31 288 ASP B C 1
ATOM 6161 O O . ASP B 1 288 ? 4.934 -10.32 -14.258 1 94.31 288 ASP B O 1
ATOM 6165 N N . GLU B 1 289 ? 4.691 -9.234 -12.312 1 96.25 289 GLU B N 1
ATOM 6166 C CA . GLU B 1 289 ? 4.609 -10.461 -11.523 1 96.25 289 GLU B CA 1
ATOM 6167 C C . GLU B 1 289 ? 3.16 -10.914 -11.352 1 96.25 289 GLU B C 1
ATOM 6169 O O . GLU B 1 289 ? 2.893 -11.953 -10.742 1 96.25 289 GLU B O 1
ATOM 6174 N N . ALA B 1 290 ? 2.199 -10.125 -11.914 1 98 290 ALA B N 1
ATOM 6175 C CA . ALA B 1 290 ? 0.788 -10.453 -11.719 1 98 290 ALA B CA 1
ATOM 6176 C C . ALA B 1 290 ? -0.067 -9.875 -12.844 1 98 290 ALA B C 1
ATOM 6178 O O . ALA B 1 290 ? -0.191 -8.656 -12.969 1 98 290 ALA B O 1
ATOM 6179 N N . LYS B 1 291 ? -0.61 -10.711 -13.617 1 98.25 291 LYS B N 1
ATOM 6180 C CA . LYS B 1 291 ? -1.551 -10.305 -14.656 1 98.25 291 LYS B CA 1
ATOM 6181 C C . LYS B 1 291 ? -2.932 -10.906 -14.414 1 98.25 291 LYS B C 1
ATOM 6183 O O . LYS B 1 291 ? -3.047 -12.039 -13.938 1 98.25 291 LYS B O 1
ATOM 6188 N N . ILE B 1 292 ? -3.938 -10.164 -14.672 1 98.75 292 ILE B N 1
ATOM 6189 C CA . ILE B 1 292 ? -5.316 -10.633 -14.641 1 98.75 292 ILE B CA 1
ATOM 6190 C C . ILE B 1 292 ? -6.051 -10.156 -15.891 1 98.75 292 ILE B C 1
ATOM 6192 O O . ILE B 1 292 ? -6.113 -8.953 -16.156 1 98.75 292 ILE B O 1
ATOM 6196 N N . HIS B 1 293 ? -6.562 -11.109 -16.656 1 98.81 293 HIS B N 1
ATOM 6197 C CA . HIS B 1 293 ? -7.316 -10.82 -17.859 1 98.81 293 HIS B CA 1
ATOM 6198 C C . HIS B 1 293 ? -8.711 -11.43 -17.797 1 98.81 293 HIS B C 1
ATOM 6200 O O . HIS B 1 293 ? -8.922 -12.445 -17.141 1 98.81 293 HIS B O 1
ATOM 6206 N N . TYR B 1 294 ? -9.578 -10.734 -18.344 1 98.69 294 TYR B N 1
ATOM 6207 C CA . TYR B 1 294 ? -10.906 -11.25 -18.672 1 98.69 294 TYR B CA 1
ATOM 6208 C C . TYR B 1 294 ? -11.07 -11.422 -20.172 1 98.69 294 TYR B C 1
ATOM 6210 O O . TYR B 1 294 ? -10.992 -10.445 -20.922 1 98.69 294 TYR B O 1
ATOM 6218 N N . VAL B 1 295 ? -11.297 -12.648 -20.656 1 98.69 295 VAL B N 1
ATOM 6219 C CA . VAL B 1 295 ? -11.305 -12.93 -22.094 1 98.69 295 VAL B CA 1
ATOM 6220 C C . VAL B 1 295 ? -12.703 -13.359 -22.531 1 98.69 295 VAL B C 1
ATOM 6222 O O . VAL B 1 295 ? -13.242 -14.344 -22.016 1 98.69 295 VAL B O 1
ATOM 6225 N N . LYS B 1 296 ? -13.211 -12.695 -23.469 1 97.5 296 LYS B N 1
ATOM 6226 C CA . LYS B 1 296 ? -14.531 -13.023 -24 1 97.5 296 LYS B CA 1
ATOM 6227 C C . LYS B 1 296 ? -14.43 -14.055 -25.109 1 97.5 296 LYS B C 1
ATOM 6229 O O . LYS B 1 296 ? -13.414 -14.125 -25.812 1 97.5 296 LYS B O 1
ATOM 6234 N N . ASN B 1 297 ? -15.453 -14.906 -25.203 1 96.56 297 ASN B N 1
ATOM 6235 C CA . ASN B 1 297 ? -15.578 -15.906 -26.25 1 96.56 297 ASN B CA 1
ATOM 6236 C C . ASN B 1 297 ? -14.383 -16.844 -26.281 1 96.56 297 ASN B C 1
ATOM 6238 O O . ASN B 1 297 ? -13.758 -17.047 -27.328 1 96.56 297 ASN B O 1
ATOM 6242 N N . PHE B 1 298 ? -14.086 -17.328 -25.172 1 98.62 298 PHE B N 1
ATOM 6243 C CA . PHE B 1 298 ? -12.867 -18.125 -25.078 1 98.62 298 PHE B CA 1
ATOM 6244 C C . PHE B 1 298 ? -13.18 -19.609 -25.203 1 98.62 298 PHE B C 1
ATOM 6246 O O . PHE B 1 298 ? -12.453 -20.359 -25.859 1 98.62 298 PHE B O 1
ATOM 6253 N N . ILE B 1 299 ? -14.203 -20.078 -24.5 1 98.69 299 ILE B N 1
ATOM 6254 C CA . ILE B 1 299 ? -14.594 -21.484 -24.516 1 98.69 299 ILE B CA 1
ATOM 6255 C C . ILE B 1 299 ? -16 -21.625 -25.094 1 98.69 299 ILE B C 1
ATOM 6257 O O . ILE B 1 299 ? -16.875 -20.797 -24.797 1 98.69 299 ILE B O 1
ATOM 6261 N N . THR B 1 300 ? -16.25 -22.703 -25.859 1 97.94 300 THR B N 1
ATOM 6262 C CA . THR B 1 300 ? -17.547 -22.875 -26.5 1 97.94 300 THR B CA 1
ATOM 6263 C C . THR B 1 300 ? -18.438 -23.828 -25.688 1 97.94 300 THR B C 1
ATOM 6265 O O . THR B 1 300 ? -17.938 -24.578 -24.859 1 97.94 300 THR B O 1
ATOM 6268 N N . PRO B 1 301 ? -19.75 -23.75 -26 1 98.06 301 PRO B N 1
ATOM 6269 C CA . PRO B 1 301 ? -20.656 -24.703 -25.328 1 98.06 301 PRO B CA 1
ATOM 6270 C C . PRO B 1 301 ? -20.297 -26.156 -25.625 1 98.06 301 PRO B C 1
ATOM 6272 O O . PRO B 1 301 ? -20.422 -27.016 -24.734 1 98.06 301 PRO B O 1
ATOM 6275 N N . GLU B 1 302 ? -19.828 -26.406 -26.828 1 98.12 302 GLU B N 1
ATOM 6276 C CA . GLU B 1 302 ? -19.453 -27.766 -27.203 1 98.12 302 GLU B CA 1
ATOM 6277 C C . GLU B 1 302 ? -18.25 -28.25 -26.391 1 98.12 302 GLU B C 1
ATOM 6279 O O . GLU B 1 302 ? -18.219 -29.406 -25.953 1 98.12 302 GLU B O 1
ATOM 6284 N N . GLU B 1 303 ? -17.328 -27.391 -26.25 1 98.56 303 GLU B N 1
ATOM 6285 C CA . GLU B 1 303 ? -16.141 -27.703 -25.453 1 98.56 303 GLU B CA 1
ATOM 6286 C C . GLU B 1 303 ? -16.516 -27.922 -23.984 1 98.56 303 GLU B C 1
ATOM 6288 O O . GLU B 1 303 ? -16.031 -28.875 -23.359 1 98.56 303 GLU B O 1
ATOM 6293 N N . CYS B 1 304 ? -17.406 -27.109 -23.453 1 98.69 304 CYS B N 1
ATOM 6294 C CA . CYS B 1 304 ? -17.891 -27.25 -22.094 1 98.69 304 CYS B CA 1
ATOM 6295 C C . CYS B 1 304 ? -18.594 -28.594 -21.891 1 98.69 304 CYS B C 1
ATOM 6297 O O . CYS B 1 304 ? -18.344 -29.297 -20.906 1 98.69 304 CYS B O 1
ATOM 6299 N N . GLU B 1 305 ? -19.391 -28.938 -22.828 1 98.38 305 GLU B N 1
ATOM 6300 C CA . GLU B 1 305 ? -20.125 -30.203 -22.766 1 98.38 305 GLU B CA 1
ATOM 6301 C C . GLU B 1 305 ? -19.172 -31.391 -22.766 1 98.38 305 GLU B C 1
ATOM 6303 O O . GLU B 1 305 ? -19.375 -32.344 -22.031 1 98.38 305 GLU B O 1
ATOM 6308 N N . ALA B 1 306 ? -18.203 -31.328 -23.609 1 98.56 306 ALA B N 1
ATOM 6309 C CA . ALA B 1 306 ? -17.219 -32.406 -23.703 1 98.56 306 ALA B CA 1
ATOM 6310 C C . ALA B 1 306 ? -16.484 -32.594 -22.375 1 98.56 306 ALA B C 1
ATOM 6312 O O . ALA B 1 306 ? -16.266 -33.719 -21.922 1 98.56 306 ALA B O 1
ATOM 6313 N N . ILE B 1 307 ? -16.094 -31.516 -21.75 1 98.62 307 ILE B N 1
ATOM 6314 C CA . ILE B 1 307 ? -15.375 -31.547 -20.484 1 98.62 307 ILE B CA 1
ATOM 6315 C C . ILE B 1 307 ? -16.266 -32.125 -19.391 1 98.62 307 ILE B C 1
ATOM 6317 O O . ILE B 1 307 ? -15.844 -32.969 -18.594 1 98.62 307 ILE B O 1
ATOM 6321 N N . GLU B 1 308 ? -17.516 -31.656 -19.344 1 97.88 308 GLU B N 1
ATOM 6322 C CA . GLU B 1 308 ? -18.469 -32.125 -18.344 1 97.88 308 GLU B CA 1
ATOM 6323 C C . GLU B 1 308 ? -18.719 -33.625 -18.469 1 97.88 308 GLU B C 1
ATOM 6325 O O . GLU B 1 308 ? -18.812 -34.344 -17.469 1 97.88 308 GLU B O 1
ATOM 6330 N N . LYS B 1 309 ? -18.844 -34.062 -19.703 1 97.94 309 LYS B N 1
ATOM 6331 C CA . LYS B 1 309 ? -19.062 -35.5 -19.953 1 97.94 309 LYS B CA 1
ATOM 6332 C C . LYS B 1 309 ? -17.875 -36.344 -19.484 1 97.94 309 LYS B C 1
ATOM 6334 O O . LYS B 1 309 ? -18.047 -37.406 -18.891 1 97.94 309 LYS B O 1
ATOM 6339 N N . ALA B 1 310 ? -16.734 -35.844 -19.766 1 98 310 ALA B N 1
ATOM 6340 C CA . ALA B 1 310 ? -15.516 -36.531 -19.375 1 98 310 ALA B CA 1
ATOM 6341 C C . ALA B 1 310 ? -15.352 -36.531 -17.859 1 98 310 ALA B C 1
ATOM 6343 O O . ALA B 1 310 ? -14.828 -37.5 -17.281 1 98 310 ALA B O 1
ATOM 6344 N N . ALA B 1 311 ? -15.852 -35.531 -17.172 1 97.81 311 ALA B N 1
ATOM 6345 C CA . ALA B 1 311 ? -15.68 -35.344 -15.734 1 97.81 311 ALA B CA 1
ATOM 6346 C C . ALA B 1 311 ? -16.719 -36.156 -14.961 1 97.81 311 ALA B C 1
ATOM 6348 O O . ALA B 1 311 ? -16.469 -36.562 -13.828 1 97.81 311 ALA B O 1
ATOM 6349 N N . ALA B 1 312 ? -17.828 -36.406 -15.492 1 96.81 312 ALA B N 1
ATOM 6350 C CA . ALA B 1 312 ? -19.031 -36.906 -14.82 1 96.81 312 ALA B CA 1
ATOM 6351 C C . ALA B 1 312 ? -18.734 -38.156 -14.023 1 96.81 312 ALA B C 1
ATOM 6353 O O . ALA B 1 312 ? -19.109 -38.25 -12.859 1 96.81 312 ALA B O 1
ATOM 6354 N N . PRO B 1 313 ? -17.938 -39.094 -14.57 1 96.5 313 PRO B N 1
ATOM 6355 C CA . PRO B 1 313 ? -17.734 -40.344 -13.836 1 96.5 313 PRO B CA 1
ATOM 6356 C C . PRO B 1 313 ? -16.75 -40.219 -12.688 1 96.5 313 PRO B C 1
ATOM 6358 O O . PRO B 1 313 ? -16.656 -41.094 -11.828 1 96.5 313 PRO B O 1
ATOM 6361 N N . LYS B 1 314 ? -16.031 -39.188 -12.625 1 96 314 LYS B N 1
ATOM 6362 C CA . LYS B 1 314 ? -14.914 -39.062 -11.68 1 96 314 LYS B CA 1
ATOM 6363 C C . LYS B 1 314 ? -15.18 -37.938 -10.656 1 96 314 LYS B C 1
ATOM 6365 O O . LYS B 1 314 ? -14.305 -37.625 -9.844 1 96 314 LYS B O 1
ATOM 6370 N N . LEU B 1 315 ? -16.312 -37.344 -10.719 1 95.19 315 LEU B N 1
ATOM 6371 C CA . LEU B 1 315 ? -16.625 -36.219 -9.844 1 95.19 315 LEU B CA 1
ATOM 6372 C C . LEU B 1 315 ? -16.562 -36.656 -8.375 1 95.19 315 LEU B C 1
ATOM 6374 O O . LEU B 1 315 ? -17.094 -37.719 -8.008 1 95.19 315 LEU B O 1
ATOM 6378 N N . HIS B 1 316 ? -15.859 -35.906 -7.582 1 92.88 316 HIS B N 1
ATOM 6379 C CA . HIS B 1 316 ? -15.75 -36.094 -6.141 1 92.88 316 HIS B CA 1
ATOM 6380 C C . HIS B 1 316 ? -15.617 -34.75 -5.418 1 92.88 316 HIS B C 1
ATOM 6382 O O . HIS B 1 316 ? -15.477 -33.719 -6.059 1 92.88 316 HIS B O 1
ATOM 6388 N N . GLN B 1 317 ? -15.664 -34.812 -4.133 1 90.75 317 GLN B N 1
ATOM 6389 C CA . GLN B 1 317 ? -15.594 -33.562 -3.361 1 90.75 317 GLN B CA 1
ATOM 6390 C C . GLN B 1 317 ? -14.25 -32.875 -3.543 1 90.75 317 GLN B C 1
ATOM 6392 O O . GLN B 1 317 ? -13.203 -33.531 -3.502 1 90.75 317 GLN B O 1
ATOM 6397 N N . ALA B 1 318 ? -14.336 -31.578 -3.789 1 87.75 318 ALA B N 1
ATOM 6398 C CA . ALA B 1 318 ? -13.125 -30.797 -4.027 1 87.75 318 ALA B CA 1
ATOM 6399 C C . ALA B 1 318 ? -12.32 -30.641 -2.74 1 87.75 318 ALA B C 1
ATOM 6401 O O . ALA B 1 318 ? -12.891 -30.453 -1.664 1 87.75 318 ALA B O 1
ATOM 6402 N N . THR B 1 319 ? -10.93 -30.641 -2.871 1 80.25 319 THR B N 1
ATOM 6403 C CA . THR B 1 319 ? -10.023 -30.516 -1.738 1 80.25 319 THR B CA 1
ATOM 6404 C C . THR B 1 319 ? -9.148 -29.266 -1.885 1 80.25 319 THR B C 1
ATOM 6406 O O . THR B 1 319 ? -9.156 -28.609 -2.932 1 80.25 319 THR B O 1
ATOM 6409 N N . VAL B 1 320 ? -8.523 -28.812 -0.784 1 79.5 320 VAL B N 1
ATOM 6410 C CA . VAL B 1 320 ? -7.551 -27.719 -0.782 1 79.5 320 VAL B CA 1
ATOM 6411 C C . VAL B 1 320 ? -6.223 -28.219 -0.209 1 79.5 320 VAL B C 1
ATOM 6413 O O . VAL B 1 320 ? -6.188 -29.203 0.534 1 79.5 320 VAL B O 1
ATOM 6416 N N . ALA B 1 321 ? -5.125 -27.484 -0.676 1 70.94 321 ALA B N 1
ATOM 6417 C CA . ALA B 1 321 ? -3.824 -27.828 -0.102 1 70.94 321 ALA B CA 1
ATOM 6418 C C . ALA B 1 321 ? -3.83 -27.656 1.413 1 70.94 321 ALA B C 1
ATOM 6420 O O . ALA B 1 321 ? -4.41 -26.688 1.93 1 70.94 321 ALA B O 1
ATOM 6421 N N . ASP B 1 322 ? -3.164 -28.547 2.133 1 66.19 322 ASP B N 1
ATOM 6422 C CA . ASP B 1 322 ? -3.207 -28.516 3.592 1 66.19 322 ASP B CA 1
ATOM 6423 C C . ASP B 1 322 ? -1.99 -27.797 4.164 1 66.19 322 ASP B C 1
ATOM 6425 O O . ASP B 1 322 ? -1.838 -27.703 5.387 1 66.19 322 ASP B O 1
ATOM 6429 N N . GLY B 1 323 ? -1.119 -27.344 3.254 1 65.06 323 GLY B N 1
ATOM 6430 C CA . GLY B 1 323 ? 0.07 -26.625 3.703 1 65.06 323 GLY B CA 1
ATOM 6431 C C . GLY B 1 323 ? 1.193 -27.562 4.125 1 65.06 323 GLY B C 1
ATOM 6432 O O . GLY B 1 323 ? 2.291 -27.109 4.453 1 65.06 323 GLY B O 1
ATOM 6433 N N . SER B 1 324 ? 0.977 -28.844 4.137 1 63.84 324 SER B N 1
ATOM 6434 C CA . SER B 1 324 ? 1.967 -29.828 4.559 1 63.84 324 SER B CA 1
ATOM 6435 C C . SER B 1 324 ? 2.24 -30.844 3.457 1 63.84 324 SER B C 1
ATOM 6437 O O . SER B 1 324 ? 2.549 -32 3.736 1 63.84 324 SER B O 1
ATOM 6439 N N . GLY B 1 325 ? 2.027 -30.422 2.316 1 65.44 325 GLY B N 1
ATOM 6440 C CA . GLY B 1 325 ? 2.34 -31.281 1.191 1 65.44 325 GLY B CA 1
ATOM 6441 C C . GLY B 1 325 ? 1.167 -32.125 0.755 1 65.44 325 GLY B C 1
ATOM 6442 O O . GLY B 1 325 ? 1.256 -32.875 -0.238 1 65.44 325 GLY B O 1
ATOM 6443 N N . GLY B 1 326 ? 0.084 -32.062 1.55 1 70.31 326 GLY B N 1
ATOM 6444 C CA . GLY B 1 326 ? -1.121 -32.781 1.218 1 70.31 326 GLY B CA 1
ATOM 6445 C C . GLY B 1 326 ? -2.32 -31.906 0.955 1 70.31 326 GLY B C 1
ATOM 6446 O O . GLY B 1 326 ? -2.164 -30.734 0.571 1 70.31 326 GLY B O 1
ATOM 6447 N N . SER B 1 327 ? -3.453 -32.688 0.858 1 74.69 327 SER B N 1
ATOM 6448 C CA . SER B 1 327 ? -4.715 -31.984 0.618 1 74.69 327 SER B CA 1
ATOM 6449 C C . SER B 1 327 ? -5.742 -32.312 1.692 1 74.69 327 SER B C 1
ATOM 6451 O O . SER B 1 327 ? -5.59 -33.312 2.418 1 74.69 327 SER B O 1
ATOM 6453 N N . HIS B 1 328 ? -6.637 -31.391 1.975 1 76 328 HIS B N 1
ATOM 6454 C CA . HIS B 1 328 ? -7.707 -31.656 2.93 1 76 328 HIS B CA 1
ATOM 6455 C C . HIS B 1 328 ? -9.023 -31.047 2.469 1 76 328 HIS B C 1
ATOM 6457 O O . HIS B 1 328 ? -9.039 -30.172 1.59 1 76 328 HIS B O 1
ATOM 6463 N N . LEU B 1 329 ? -10.094 -31.672 3.037 1 76.25 329 LEU B N 1
ATOM 6464 C CA . LEU B 1 329 ? -11.43 -31.156 2.752 1 76.25 329 LEU B CA 1
ATOM 6465 C C . LEU B 1 329 ? -11.711 -29.891 3.564 1 76.25 329 LEU B C 1
ATOM 6467 O O . LEU B 1 329 ? -11.414 -29.844 4.758 1 76.25 329 LEU B O 1
ATOM 6471 N N . GLN B 1 330 ? -12.164 -28.906 2.918 1 75.81 330 GLN B N 1
ATOM 6472 C CA . GLN B 1 330 ? -12.602 -27.703 3.594 1 75.81 330 GLN B CA 1
ATOM 6473 C C . GLN B 1 330 ? -14.125 -27.656 3.713 1 75.81 330 GLN B C 1
ATOM 6475 O O . GLN B 1 330 ? -14.836 -27.922 2.742 1 75.81 330 GLN B O 1
ATOM 6480 N N . LYS B 1 331 ? -14.656 -27.297 4.836 1 70.69 331 LYS B N 1
ATOM 6481 C CA . LYS B 1 331 ? -16.078 -27.312 5.137 1 70.69 331 LYS B CA 1
ATOM 6482 C C . LYS B 1 331 ? -16.844 -26.359 4.207 1 70.69 331 LYS B C 1
ATOM 6484 O O . LYS B 1 331 ? -17.969 -26.656 3.793 1 70.69 331 LYS B O 1
ATOM 6489 N N . SER B 1 332 ? -16.203 -25.234 3.912 1 80.81 332 SER B N 1
ATOM 6490 C CA . SER B 1 332 ? -16.906 -24.219 3.131 1 80.81 332 SER B CA 1
ATOM 6491 C C . SER B 1 332 ? -16.922 -24.578 1.648 1 80.81 332 SER B C 1
ATOM 6493 O O . SER B 1 332 ? -17.75 -24.078 0.89 1 80.81 332 SER B O 1
ATOM 6495 N N . ARG B 1 333 ? -16.047 -25.359 1.279 1 84.12 333 ARG B N 1
ATOM 6496 C CA . ARG B 1 333 ? -15.961 -25.75 -0.125 1 84.12 333 ARG B CA 1
ATOM 6497 C C . ARG B 1 333 ? -16.703 -27.047 -0.38 1 84.12 333 ARG B C 1
ATOM 6499 O O . ARG B 1 333 ? -16.203 -28.125 -0.047 1 84.12 333 ARG B O 1
ATOM 6506 N N . LYS B 1 334 ? -17.828 -27 -0.994 1 86.69 334 LYS B N 1
ATOM 6507 C CA . LYS B 1 334 ? -18.703 -28.141 -1.213 1 86.69 334 LYS B CA 1
ATOM 6508 C C . LYS B 1 334 ? -18.719 -28.547 -2.684 1 86.69 334 LYS B C 1
ATOM 6510 O O . LYS B 1 334 ? -19.422 -29.484 -3.066 1 86.69 334 LYS B O 1
ATOM 6515 N N . ALA B 1 335 ? -17.906 -27.891 -3.391 1 92 335 ALA B N 1
ATOM 6516 C CA . ALA B 1 335 ? -17.859 -28.109 -4.832 1 92 335 ALA B CA 1
ATOM 6517 C C . ALA B 1 335 ? -17.375 -29.516 -5.152 1 92 335 ALA B C 1
ATOM 6519 O O . ALA B 1 335 ? -16.672 -30.141 -4.352 1 92 335 ALA B O 1
ATOM 6520 N N . LEU B 1 336 ? -17.859 -30.031 -6.215 1 95 336 LEU B N 1
ATOM 6521 C CA . LEU B 1 336 ? -17.328 -31.266 -6.789 1 95 336 LEU B CA 1
ATOM 6522 C C . LEU B 1 336 ? -16.25 -30.969 -7.816 1 95 336 LEU B C 1
ATOM 6524 O O . LEU B 1 336 ? -16.281 -29.922 -8.477 1 95 336 LEU B O 1
ATOM 6528 N N . GLN B 1 337 ? -15.289 -31.844 -7.891 1 95.75 337 GLN B N 1
ATOM 6529 C CA . GLN B 1 337 ? -14.219 -31.641 -8.859 1 95.75 337 GLN B CA 1
ATOM 6530 C C . GLN B 1 337 ? -13.805 -32.969 -9.508 1 95.75 337 GLN B C 1
ATOM 6532 O O . GLN B 1 337 ? -14.094 -34.031 -8.969 1 95.75 337 GLN B O 1
ATOM 6537 N N . ALA B 1 338 ? -13.305 -32.906 -10.711 1 97.12 338 ALA B N 1
ATOM 6538 C CA . ALA B 1 338 ? -12.781 -34.062 -11.43 1 97.12 338 ALA B CA 1
ATOM 6539 C C . ALA B 1 338 ? -11.688 -33.656 -12.422 1 97.12 338 ALA B C 1
ATOM 6541 O O . ALA B 1 338 ? -11.844 -32.656 -13.141 1 97.12 338 ALA B O 1
ATOM 6542 N N . GLY B 1 339 ? -10.547 -34.406 -12.375 1 96.44 339 GLY B N 1
ATOM 6543 C CA . GLY B 1 339 ? -9.531 -34.25 -13.391 1 96.44 339 GLY B CA 1
ATOM 6544 C C . GLY B 1 339 ? -9.898 -34.844 -14.727 1 96.44 339 GLY B C 1
ATOM 6545 O O . GLY B 1 339 ? -10.43 -35.969 -14.766 1 96.44 339 GLY B O 1
ATOM 6546 N N . VAL B 1 340 ? -9.695 -34.094 -15.773 1 97.56 340 VAL B N 1
ATOM 6547 C CA . VAL B 1 340 ? -9.984 -34.531 -17.141 1 97.56 340 VAL B CA 1
ATOM 6548 C C . VAL B 1 340 ? -8.688 -34.594 -17.938 1 97.56 340 VAL B C 1
ATOM 6550 O O . VAL B 1 340 ? -8.039 -33.594 -18.172 1 97.56 340 VAL B O 1
ATOM 6553 N N . ARG B 1 341 ? -8.359 -35.781 -18.344 1 96.38 341 ARG B N 1
ATOM 6554 C CA . ARG B 1 341 ? -7.184 -35.969 -19.188 1 96.38 341 ARG B CA 1
ATOM 6555 C C . ARG B 1 341 ? -7.402 -35.312 -20.547 1 96.38 341 ARG B C 1
ATOM 6557 O O . ARG B 1 341 ? -8.438 -35.531 -21.188 1 96.38 341 ARG B O 1
ATOM 6564 N N . VAL B 1 342 ? -6.434 -34.594 -20.969 1 97.62 342 VAL B N 1
ATOM 6565 C CA . VAL B 1 342 ? -6.508 -34 -22.297 1 97.62 342 VAL B CA 1
ATOM 6566 C C . VAL B 1 342 ? -6.031 -35 -23.344 1 97.62 342 VAL B C 1
ATOM 6568 O O . VAL B 1 342 ? -4.895 -35.469 -23.297 1 97.62 342 VAL B O 1
ATOM 6571 N N . PRO B 1 343 ? -6.922 -35.344 -24.219 1 97.5 343 PRO B N 1
ATOM 6572 C CA . PRO B 1 343 ? -6.52 -36.281 -25.266 1 97.5 343 PRO B CA 1
ATOM 6573 C C . PRO B 1 343 ? -5.719 -35.594 -26.375 1 97.5 343 PRO B C 1
ATOM 6575 O O . PRO B 1 343 ? -6.203 -35.5 -27.516 1 97.5 343 PRO B O 1
ATOM 6578 N N . TRP B 1 344 ? -4.504 -35.375 -26.156 1 96.56 344 TRP B N 1
ATOM 6579 C CA . TRP B 1 344 ? -3.645 -34.656 -27.094 1 96.56 344 TRP B CA 1
ATOM 6580 C C . TRP B 1 344 ? -3.512 -35.406 -28.406 1 96.56 344 TRP B C 1
ATOM 6582 O O . TRP B 1 344 ? -3.393 -34.812 -29.484 1 96.56 344 TRP B O 1
ATOM 6592 N N . GLU B 1 345 ? -3.602 -36.719 -28.344 1 95.44 345 GLU B N 1
ATOM 6593 C CA . GLU B 1 345 ? -3.492 -37.562 -29.531 1 95.44 345 GLU B CA 1
ATOM 6594 C C . GLU B 1 345 ? -4.668 -37.344 -30.469 1 95.44 345 GLU B C 1
ATOM 6596 O O . GLU B 1 345 ? -4.578 -37.656 -31.672 1 95.44 345 GLU B O 1
ATOM 6601 N N . ASP B 1 346 ? -5.727 -36.812 -29.953 1 96.56 346 ASP B N 1
ATOM 6602 C CA . ASP B 1 346 ? -6.926 -36.594 -30.766 1 96.56 346 ASP B CA 1
ATOM 6603 C C . ASP B 1 346 ? -7.07 -35.125 -31.172 1 96.56 346 ASP B C 1
ATOM 6605 O O . ASP B 1 346 ? -8.117 -34.719 -31.688 1 96.56 346 ASP B O 1
ATOM 6609 N N . GLU B 1 347 ? -6.059 -34.312 -30.922 1 94.81 347 GLU B N 1
ATOM 6610 C CA . GLU B 1 347 ? -6.109 -32.906 -31.266 1 94.81 347 GLU B CA 1
ATOM 6611 C C . GLU B 1 347 ? -6.312 -32.688 -32.75 1 94.81 347 GLU B C 1
ATOM 6613 O O . GLU B 1 347 ? -7.148 -31.891 -33.188 1 94.81 347 GLU B O 1
ATOM 6618 N N . ALA B 1 348 ? -5.613 -33.438 -33.594 1 94.19 348 ALA B N 1
ATOM 6619 C CA . ALA B 1 348 ? -5.664 -33.312 -35.062 1 94.19 348 ALA B CA 1
ATOM 6620 C C . ALA B 1 348 ? -7.047 -33.688 -35.594 1 94.19 348 ALA B C 1
ATOM 6622 O O . ALA B 1 348 ? -7.461 -33.188 -36.625 1 94.19 348 ALA B O 1
ATOM 6623 N N . ASN B 1 349 ? -7.703 -34.531 -34.812 1 95.06 349 ASN B N 1
ATOM 6624 C CA . ASN B 1 349 ? -9.031 -34.969 -35.219 1 95.06 349 ASN B CA 1
ATOM 6625 C C . ASN B 1 349 ? -10.117 -34.031 -34.719 1 95.06 349 ASN B C 1
ATOM 6627 O O . ASN B 1 349 ? -11.312 -34.281 -34.906 1 95.06 349 ASN B O 1
ATOM 6631 N N . GLY B 1 350 ? -9.734 -33 -34.031 1 93.88 350 GLY B N 1
ATOM 6632 C CA . GLY B 1 350 ? -10.688 -31.984 -33.656 1 93.88 350 GLY B CA 1
ATOM 6633 C C . GLY B 1 350 ? -11.336 -32.25 -32.312 1 93.88 350 GLY B C 1
ATOM 6634 O O . GLY B 1 350 ? -12.445 -31.766 -32.062 1 93.88 350 GLY B O 1
ATOM 6635 N N . ASP B 1 351 ? -10.734 -33 -31.453 1 97.56 351 ASP B N 1
ATOM 6636 C CA . ASP B 1 351 ? -11.273 -33.219 -30.109 1 97.56 351 ASP B CA 1
ATOM 6637 C C . ASP B 1 351 ? -11.469 -31.891 -29.391 1 97.56 351 ASP B C 1
ATOM 6639 O O . ASP B 1 351 ? -10.547 -31.078 -29.297 1 97.56 351 ASP B O 1
ATOM 6643 N N . PRO B 1 352 ? -12.656 -31.641 -28.875 1 98.19 352 PRO B N 1
ATOM 6644 C CA . PRO B 1 352 ? -12.938 -30.328 -28.281 1 98.19 352 PRO B CA 1
ATOM 6645 C C . PRO B 1 352 ? -12.094 -30.031 -27.047 1 98.19 352 PRO B C 1
ATOM 6647 O O . PRO B 1 352 ? -11.727 -28.875 -26.812 1 98.19 352 PRO B O 1
ATOM 6650 N N . ILE B 1 353 ? -11.82 -31.062 -26.266 1 98.62 353 ILE B N 1
ATOM 6651 C CA . ILE B 1 353 ? -11.023 -30.859 -25.062 1 98.62 353 ILE B CA 1
ATOM 6652 C C . ILE B 1 353 ? -9.594 -30.5 -25.438 1 98.62 353 ILE B C 1
ATOM 6654 O O . ILE B 1 353 ? -9 -29.594 -24.859 1 98.62 353 ILE B O 1
ATOM 6658 N N . ALA B 1 354 ? -9.039 -31.219 -26.359 1 98.31 354 ALA B N 1
ATOM 6659 C CA . ALA B 1 354 ? -7.695 -30.922 -26.844 1 98.31 354 ALA B CA 1
ATOM 6660 C C . ALA B 1 354 ? -7.637 -29.547 -27.484 1 98.31 354 ALA B C 1
ATOM 6662 O O . ALA B 1 354 ? -6.652 -28.812 -27.328 1 98.31 354 ALA B O 1
ATOM 6663 N N . ALA B 1 355 ? -8.633 -29.188 -28.203 1 97.62 355 ALA B N 1
ATOM 6664 C CA . ALA B 1 355 ? -8.672 -27.906 -28.922 1 97.62 355 ALA B CA 1
ATOM 6665 C C . ALA B 1 355 ? -8.633 -26.734 -27.938 1 97.62 355 ALA B C 1
ATOM 6667 O O . ALA B 1 355 ? -7.844 -25.812 -28.125 1 97.62 355 ALA B O 1
ATOM 6668 N N . VAL B 1 356 ? -9.5 -26.75 -26.953 1 98.44 356 VAL B N 1
ATOM 6669 C CA . VAL B 1 356 ? -9.547 -25.641 -26 1 98.44 356 VAL B CA 1
ATOM 6670 C C . VAL B 1 356 ? -8.273 -25.625 -25.172 1 98.44 356 VAL B C 1
ATOM 6672 O O . VAL B 1 356 ? -7.777 -24.547 -24.812 1 98.44 356 VAL B O 1
ATOM 6675 N N . SER B 1 357 ? -7.715 -26.766 -24.891 1 98.56 357 SER B N 1
ATOM 6676 C CA . SER B 1 357 ? -6.465 -26.828 -24.141 1 98.56 357 SER B CA 1
ATOM 6677 C C . SER B 1 357 ? -5.32 -26.188 -24.922 1 98.56 357 SER B C 1
ATOM 6679 O O . SER B 1 357 ? -4.531 -25.422 -24.359 1 98.56 357 SER B O 1
ATOM 6681 N N . ARG B 1 358 ? -5.258 -26.547 -26.203 1 98.06 358 ARG B N 1
ATOM 6682 C CA . ARG B 1 358 ? -4.242 -25.906 -27.031 1 98.06 358 ARG B CA 1
ATOM 6683 C C . ARG B 1 358 ? -4.422 -24.391 -27.078 1 98.06 358 ARG B C 1
ATOM 6685 O O . ARG B 1 358 ? -3.445 -23.641 -27 1 98.06 358 ARG B O 1
ATOM 6692 N N . ARG B 1 359 ? -5.648 -23.953 -27.203 1 98.31 359 ARG B N 1
ATOM 6693 C CA . ARG B 1 359 ? -5.961 -22.516 -27.219 1 98.31 359 ARG B CA 1
ATOM 6694 C C . ARG B 1 359 ? -5.477 -21.844 -25.938 1 98.31 359 ARG B C 1
ATOM 6696 O O . ARG B 1 359 ? -4.852 -20.781 -26 1 98.31 359 ARG B O 1
ATOM 6703 N N . LEU B 1 360 ? -5.754 -22.469 -24.781 1 98.19 360 LEU B N 1
ATOM 6704 C CA . LEU B 1 360 ? -5.383 -21.828 -23.516 1 98.19 360 LEU B CA 1
ATOM 6705 C C . LEU B 1 360 ? -3.867 -21.812 -23.344 1 98.19 360 LEU B C 1
ATOM 6707 O O . LEU B 1 360 ? -3.307 -20.844 -22.844 1 98.19 360 LEU B O 1
ATOM 6711 N N . TYR B 1 361 ? -3.164 -22.891 -23.734 1 98.19 361 TYR B N 1
ATOM 6712 C CA . TYR B 1 361 ? -1.707 -22.891 -23.641 1 98.19 361 TYR B CA 1
ATOM 6713 C C . TYR B 1 361 ? -1.109 -21.797 -24.531 1 98.19 361 TYR B C 1
ATOM 6715 O O . 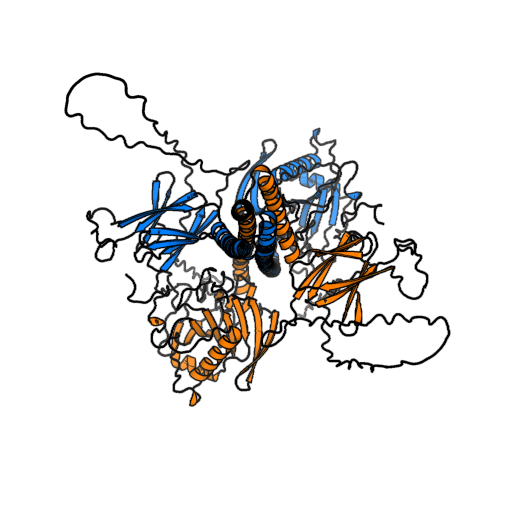TYR B 1 361 ? -0.176 -21.094 -24.109 1 98.19 361 TYR B O 1
ATOM 6723 N N . THR B 1 362 ? -1.641 -21.672 -25.719 1 98.38 362 THR B N 1
ATOM 6724 C CA . THR B 1 362 ? -1.163 -20.641 -26.641 1 98.38 362 THR B CA 1
ATOM 6725 C C . THR B 1 362 ? -1.401 -19.25 -26.047 1 98.38 362 THR B C 1
ATOM 6727 O O . THR B 1 362 ? -0.512 -18.391 -26.094 1 98.38 362 THR B O 1
ATOM 6730 N N . TYR B 1 363 ? -2.564 -19.062 -25.516 1 98.62 363 TYR B N 1
ATOM 6731 C CA . TYR B 1 363 ? -2.893 -17.75 -24.953 1 98.62 363 TYR B CA 1
ATOM 6732 C C . TYR B 1 363 ? -1.944 -17.391 -23.828 1 98.62 363 TYR B C 1
ATOM 6734 O O . TYR B 1 363 ? -1.42 -16.281 -23.766 1 98.62 363 TYR B O 1
ATOM 6742 N N . ILE B 1 364 ? -1.764 -18.312 -22.922 1 98 364 ILE B N 1
ATOM 6743 C CA . ILE B 1 364 ? -0.967 -18.047 -21.734 1 98 364 ILE B CA 1
ATOM 6744 C C . ILE B 1 364 ? 0.478 -17.766 -22.125 1 98 364 ILE B C 1
ATOM 6746 O O . ILE B 1 364 ? 1.11 -16.859 -21.578 1 98 364 ILE B O 1
ATOM 6750 N N . ASN B 1 365 ? 0.963 -18.531 -23.078 1 98.06 365 ASN B N 1
ATOM 6751 C CA . ASN B 1 365 ? 2.322 -18.281 -23.547 1 98.06 365 ASN B CA 1
ATOM 6752 C C . ASN B 1 365 ? 2.432 -16.922 -24.25 1 98.06 365 ASN B C 1
ATOM 6754 O O . ASN B 1 365 ? 3.438 -16.219 -24.109 1 98.06 365 ASN B O 1
ATOM 6758 N N . ASP B 1 366 ? 1.438 -16.547 -25 1 97.62 366 ASP B N 1
ATOM 6759 C CA . ASP B 1 366 ? 1.433 -15.234 -25.641 1 97.62 366 ASP B CA 1
ATOM 6760 C C . ASP B 1 366 ? 1.362 -14.117 -24.594 1 97.62 366 ASP B C 1
ATOM 6762 O O . ASP B 1 366 ? 2.014 -13.078 -24.75 1 97.62 366 ASP B O 1
ATOM 6766 N N . ALA B 1 367 ? 0.563 -14.32 -23.578 1 97.12 367 ALA B N 1
ATOM 6767 C CA . ALA B 1 367 ? 0.305 -13.289 -22.578 1 97.12 367 ALA B CA 1
ATOM 6768 C C . ALA B 1 367 ? 1.493 -13.133 -21.625 1 97.12 367 ALA B C 1
ATOM 6770 O O . ALA B 1 367 ? 1.724 -12.047 -21.094 1 97.12 367 ALA B O 1
ATOM 6771 N N . THR B 1 368 ? 2.359 -14.188 -21.422 1 97.06 368 THR B N 1
ATOM 6772 C CA . THR B 1 368 ? 3.348 -14.156 -20.344 1 97.06 368 THR B CA 1
ATOM 6773 C C . THR B 1 368 ? 4.758 -14.328 -20.906 1 97.06 368 THR B C 1
ATOM 6775 O O . THR B 1 368 ? 5.734 -13.922 -20.266 1 97.06 368 THR B O 1
ATOM 6778 N N . GLY B 1 369 ? 4.855 -15.094 -22.031 1 96.81 369 GLY B N 1
ATOM 6779 C CA . GLY B 1 369 ? 6.164 -15.445 -22.562 1 96.81 369 GLY B CA 1
ATOM 6780 C C . GLY B 1 369 ? 6.828 -16.578 -21.797 1 96.81 369 GLY B C 1
ATOM 6781 O O . GLY B 1 369 ? 8.039 -16.797 -21.922 1 96.81 369 GLY B O 1
ATOM 6782 N N . TYR B 1 370 ? 6.09 -17.406 -21.016 1 96.38 370 TYR B N 1
ATOM 6783 C CA . TYR B 1 370 ? 6.672 -18.406 -20.141 1 96.38 370 TYR B CA 1
ATOM 6784 C C . TYR B 1 370 ? 7.168 -19.609 -20.938 1 96.38 370 TYR B C 1
ATOM 6786 O O . TYR B 1 370 ? 8 -20.375 -20.469 1 96.38 370 TYR B O 1
ATOM 6794 N N . GLY B 1 371 ? 6.617 -19.859 -22.125 1 96.88 371 GLY B N 1
ATOM 6795 C CA . GLY B 1 371 ? 6.996 -21 -22.938 1 96.88 371 GLY B CA 1
ATOM 6796 C C . GLY B 1 371 ? 6.586 -22.328 -22.312 1 96.88 371 GLY B C 1
ATOM 6797 O O . GLY B 1 371 ? 7.34 -23.297 -22.375 1 96.88 371 GLY B O 1
ATOM 6798 N N . ILE B 1 372 ? 5.457 -22.438 -21.781 1 97.12 372 ILE B N 1
ATOM 6799 C CA . ILE B 1 372 ? 4.965 -23.625 -21.094 1 97.12 372 ILE B CA 1
ATOM 6800 C C . ILE B 1 372 ? 4.535 -24.672 -22.125 1 97.12 372 ILE B C 1
ATOM 6802 O O . ILE B 1 372 ? 3.809 -24.359 -23.078 1 97.12 372 ILE B O 1
ATOM 6806 N N . GLU B 1 373 ? 4.934 -25.859 -21.875 1 96.12 373 GLU B N 1
ATOM 6807 C CA . GLU B 1 373 ? 4.555 -27 -22.703 1 96.12 373 GLU B CA 1
ATOM 6808 C C . GLU B 1 373 ? 3.529 -27.891 -21.984 1 96.12 373 GLU B C 1
ATOM 6810 O O . GLU B 1 373 ? 3.395 -27.828 -20.766 1 96.12 373 GLU B O 1
ATOM 6815 N N . GLU B 1 374 ? 2.863 -28.719 -22.734 1 96.38 374 GLU B N 1
ATOM 6816 C CA . GLU B 1 374 ? 1.744 -29.484 -22.188 1 96.38 374 GLU B CA 1
ATOM 6817 C C . GLU B 1 374 ? 2.234 -30.703 -21.422 1 96.38 374 GLU B C 1
ATOM 6819 O O . GLU B 1 374 ? 1.577 -31.156 -20.484 1 96.38 374 GLU B O 1
ATOM 6824 N N . ALA B 1 375 ? 3.42 -31.188 -21.781 1 96 375 ALA B N 1
ATOM 6825 C CA . ALA B 1 375 ? 3.916 -32.438 -21.188 1 96 375 ALA B CA 1
ATOM 6826 C C . ALA B 1 375 ? 4.172 -32.25 -19.688 1 96 375 ALA B C 1
ATOM 6828 O O . ALA B 1 375 ? 4.84 -31.297 -19.281 1 96 375 ALA B O 1
ATOM 6829 N N . GLY B 1 376 ? 3.627 -33.188 -18.922 1 96.12 376 GLY B N 1
ATOM 6830 C CA . GLY B 1 376 ? 3.883 -33.219 -17.484 1 96.12 376 GLY B CA 1
ATOM 6831 C C . GLY B 1 376 ? 2.979 -32.281 -16.703 1 96.12 376 GLY B C 1
ATOM 6832 O O . GLY B 1 376 ? 3.061 -32.219 -15.469 1 96.12 376 GLY B O 1
ATOM 6833 N N . GLN B 1 377 ? 2.072 -31.609 -17.359 1 97.69 377 GLN B N 1
ATOM 6834 C CA . GLN B 1 377 ? 1.186 -30.656 -16.703 1 97.69 377 GLN B CA 1
ATOM 6835 C C . GLN B 1 377 ? 0.038 -31.359 -15.992 1 97.69 377 GLN B C 1
ATOM 6837 O O . GLN B 1 377 ? -0.214 -32.531 -16.234 1 97.69 377 GLN B O 1
ATOM 6842 N N . GLU B 1 378 ? -0.641 -30.625 -15.109 1 96.19 378 GLU B N 1
ATOM 6843 C CA . GLU B 1 378 ? -1.842 -31.141 -14.445 1 96.19 378 GLU B CA 1
ATOM 6844 C C . GLU B 1 378 ? -2.973 -31.359 -15.453 1 96.19 378 GLU B C 1
ATOM 6846 O O . GLU B 1 378 ? -2.994 -30.734 -16.516 1 96.19 378 GLU B O 1
ATOM 6851 N N . GLU B 1 379 ? -3.861 -32.219 -15.117 1 96.69 379 GLU B N 1
ATOM 6852 C CA . GLU B 1 379 ? -5.074 -32.406 -15.914 1 96.69 379 GLU B CA 1
ATOM 6853 C C . GLU B 1 379 ? -5.953 -31.156 -15.867 1 96.69 379 GLU B C 1
ATOM 6855 O O . GLU B 1 379 ? -5.809 -30.312 -14.977 1 96.69 379 GLU B O 1
ATOM 6860 N N . LEU B 1 380 ? -6.711 -31.047 -16.891 1 98 380 LEU B N 1
ATOM 6861 C CA . LEU B 1 380 ? -7.785 -30.062 -16.844 1 98 380 LEU B CA 1
ATOM 6862 C C . LEU B 1 380 ? -8.781 -30.406 -15.742 1 98 380 LEU B C 1
ATOM 6864 O O . LEU B 1 380 ? -9.18 -31.562 -15.586 1 98 380 LEU B O 1
ATOM 6868 N N . MET B 1 381 ? -9.172 -29.406 -14.945 1 97.38 381 MET B N 1
ATOM 6869 C CA . MET B 1 381 ? -10.023 -29.672 -13.789 1 97.38 381 MET B CA 1
ATOM 6870 C C . MET B 1 381 ? -11.422 -29.109 -14 1 97.38 381 MET B C 1
ATOM 6872 O O . MET B 1 381 ? -11.586 -27.922 -14.281 1 97.38 381 MET B O 1
ATOM 6876 N N . SER B 1 382 ? -12.391 -29.984 -13.961 1 98.06 382 SER B N 1
ATOM 6877 C CA . SER B 1 382 ? -13.781 -29.531 -13.891 1 98.06 382 SER B CA 1
ATOM 6878 C C . SER B 1 382 ? -14.219 -29.312 -12.445 1 98.06 382 SER B C 1
ATOM 6880 O O . SER B 1 382 ? -14.062 -30.203 -11.602 1 98.06 382 SER B O 1
ATOM 6882 N N . ILE B 1 383 ? -14.656 -28.125 -12.125 1 97.69 383 ILE B N 1
ATOM 6883 C CA . ILE B 1 383 ? -15.148 -27.797 -10.789 1 97.69 383 ILE B CA 1
ATOM 6884 C C . ILE B 1 383 ? -16.594 -27.328 -10.875 1 97.69 383 ILE B C 1
ATOM 6886 O O . ILE B 1 383 ? -16.906 -26.422 -11.664 1 97.69 383 ILE B O 1
ATOM 6890 N N . GLN B 1 384 ? -17.453 -27.922 -10.023 1 97.5 384 GLN B N 1
ATOM 6891 C CA . GLN B 1 384 ? -18.891 -27.656 -10.102 1 97.5 384 GLN B CA 1
ATOM 6892 C C . GLN B 1 384 ? -19.453 -27.25 -8.742 1 97.5 384 GLN B C 1
ATOM 6894 O O . GLN B 1 384 ? -19.328 -28 -7.762 1 97.5 384 GLN B O 1
ATOM 6899 N N . TYR B 1 385 ? -20.031 -26.062 -8.672 1 96.94 385 TYR B N 1
ATOM 6900 C CA . TYR B 1 385 ? -20.672 -25.516 -7.48 1 96.94 385 TYR B CA 1
ATOM 6901 C C . TYR B 1 385 ? -22.188 -25.531 -7.629 1 96.94 385 TYR B C 1
ATOM 6903 O O . TYR B 1 385 ? -22.719 -25.391 -8.734 1 96.94 385 TYR B O 1
ATOM 6911 N N . SER B 1 386 ? -22.828 -25.719 -6.5 1 95.19 386 SER B N 1
ATOM 6912 C CA . SER B 1 386 ? -24.297 -25.688 -6.516 1 95.19 386 SER B CA 1
ATOM 6913 C C . SER B 1 386 ? -24.844 -24.766 -5.441 1 95.19 386 SER B C 1
ATOM 6915 O O . SER B 1 386 ? -24.516 -24.906 -4.258 1 95.19 386 SER B O 1
ATOM 6917 N N . GLY B 1 387 ? -25.641 -23.875 -5.91 1 95.56 387 GLY B N 1
ATOM 6918 C CA . GLY B 1 387 ? -26.312 -22.984 -4.973 1 95.56 387 GLY B CA 1
ATOM 6919 C C . GLY B 1 387 ? -27.594 -23.578 -4.398 1 95.56 387 GLY B C 1
ATOM 6920 O O . GLY B 1 387 ? -28.328 -24.281 -5.094 1 95.56 387 GLY B O 1
ATOM 6921 N N . ARG B 1 388 ? -27.906 -23.25 -3.146 1 94.31 388 ARG B N 1
ATOM 6922 C CA . ARG B 1 388 ? -29.062 -23.812 -2.465 1 94.31 388 ARG B CA 1
ATOM 6923 C C . ARG B 1 388 ? -30 -22.719 -1.987 1 94.31 388 ARG B C 1
ATOM 6925 O O . ARG B 1 388 ? -30.766 -22.922 -1.041 1 94.31 388 ARG B O 1
ATOM 6932 N N . GLY B 1 389 ? -29.766 -21.578 -2.539 1 93.94 389 GLY B N 1
ATOM 6933 C CA . GLY B 1 389 ? -30.703 -20.516 -2.25 1 93.94 389 GLY B CA 1
ATOM 6934 C C . GLY B 1 389 ? -30.109 -19.422 -1.383 1 93.94 389 GLY B C 1
ATOM 6935 O O . GLY B 1 389 ? -29.078 -19.609 -0.752 1 93.94 389 GLY B O 1
ATOM 6936 N N . LEU B 1 390 ? -30.797 -18.297 -1.272 1 93.12 390 LEU B N 1
ATOM 6937 C CA . LEU B 1 390 ? -30.328 -17.094 -0.597 1 93.12 390 LEU B CA 1
ATOM 6938 C C . LEU B 1 390 ? -30.312 -17.281 0.916 1 93.12 390 LEU B C 1
ATOM 6940 O O . LEU B 1 390 ? -29.656 -16.531 1.638 1 93.12 390 LEU B O 1
ATOM 6944 N N . ASN B 1 391 ? -31.031 -18.25 1.392 1 93.25 391 ASN B N 1
ATOM 6945 C CA . ASN B 1 391 ? -31.125 -18.484 2.83 1 93.25 391 ASN B CA 1
ATOM 6946 C C . ASN B 1 391 ? -30.094 -19.5 3.301 1 93.25 391 ASN B C 1
ATOM 6948 O O . ASN B 1 391 ? -30.047 -19.844 4.48 1 93.25 391 ASN B O 1
ATOM 6952 N N . ASP B 1 392 ? -29.281 -19.906 2.332 1 92.31 392 ASP B N 1
ATOM 6953 C CA . ASP B 1 392 ? -28.234 -20.844 2.701 1 92.31 392 ASP B CA 1
ATOM 6954 C C . ASP B 1 392 ? -27.203 -20.203 3.633 1 92.31 392 ASP B C 1
ATOM 6956 O O . ASP B 1 392 ? -26.531 -19.234 3.252 1 92.31 392 ASP B O 1
ATOM 6960 N N . THR B 1 393 ? -27.016 -20.688 4.793 1 90.94 393 THR B N 1
ATOM 6961 C CA . THR B 1 393 ? -26.125 -20.109 5.789 1 90.94 393 THR B CA 1
ATOM 6962 C C . THR B 1 393 ? -24.688 -20.625 5.602 1 90.94 393 THR B C 1
ATOM 6964 O O . THR B 1 393 ? -23.75 -20.078 6.18 1 90.94 393 THR B O 1
ATOM 6967 N N . GLU B 1 394 ? -24.562 -21.625 4.793 1 91.75 394 GLU B N 1
ATOM 6968 C CA . GLU B 1 394 ? -23.25 -22.172 4.477 1 91.75 394 GLU B CA 1
ATOM 6969 C C . GLU B 1 394 ? -23.094 -22.406 2.977 1 91.75 394 GLU B C 1
ATOM 6971 O O . GLU B 1 394 ? -22.859 -23.531 2.539 1 91.75 394 GLU B O 1
ATOM 6976 N N . PRO B 1 395 ? -23.188 -21.359 2.316 1 93.69 395 PRO B N 1
ATOM 6977 C CA . PRO B 1 395 ? -23.156 -21.531 0.863 1 93.69 395 PRO B CA 1
ATOM 6978 C C . PRO B 1 395 ? -21.812 -22.047 0.361 1 93.69 395 PRO B C 1
ATOM 6980 O O . PRO B 1 395 ? -20.797 -21.906 1.051 1 93.69 395 PRO B O 1
ATOM 6983 N N . ASP B 1 396 ? -21.891 -22.672 -0.765 1 93.75 396 ASP B N 1
ATOM 6984 C CA . ASP B 1 396 ? -20.688 -23.141 -1.439 1 93.75 396 ASP B CA 1
ATOM 6985 C C . ASP B 1 396 ? -19.797 -21.984 -1.869 1 93.75 396 ASP B C 1
ATOM 6987 O O . ASP B 1 396 ? -20.266 -21.047 -2.529 1 93.75 396 ASP B O 1
ATOM 6991 N N . ARG B 1 397 ? -18.625 -22.016 -1.404 1 93.75 397 ARG B N 1
ATOM 6992 C CA . ARG B 1 397 ? -17.656 -20.969 -1.723 1 93.75 397 ARG B CA 1
ATOM 6993 C C . ARG B 1 397 ? -16.234 -21.5 -1.615 1 93.75 397 ARG B C 1
ATOM 6995 O O . ARG B 1 397 ? -16 -22.594 -1.093 1 93.75 397 ARG B O 1
ATOM 7002 N N . TYR B 1 398 ? -15.328 -20.828 -2.221 1 94.31 398 TYR B N 1
ATOM 7003 C CA . TYR B 1 398 ? -13.906 -21.078 -2.041 1 94.31 398 TYR B CA 1
ATOM 7004 C C . TYR B 1 398 ? -13.219 -19.875 -1.389 1 94.31 398 TYR B C 1
ATOM 7006 O O . TYR B 1 398 ? -13.133 -18.797 -1.986 1 94.31 398 TYR B O 1
ATOM 7014 N N . MET B 1 399 ? -12.711 -20.031 -0.21 1 93.88 399 MET B N 1
ATOM 7015 C CA . MET B 1 399 ? -12.117 -18.953 0.585 1 93.88 399 MET B CA 1
ATOM 7016 C C . MET B 1 399 ? -10.898 -18.375 -0.117 1 93.88 399 MET B C 1
ATOM 7018 O O . MET B 1 399 ? -10.312 -19.016 -0.995 1 93.88 399 MET B O 1
ATOM 7022 N N . PRO B 1 400 ? -10.562 -17.125 0.269 1 94.5 400 PRO B N 1
ATOM 7023 C CA . PRO B 1 400 ? -9.391 -16.5 -0.349 1 94.5 400 PRO B CA 1
ATOM 7024 C C . PRO B 1 400 ? -8.148 -17.391 -0.288 1 94.5 400 PRO B C 1
ATOM 7026 O O . PRO B 1 400 ? -7.855 -17.969 0.759 1 94.5 400 PRO B O 1
ATOM 7029 N N . HIS B 1 401 ? -7.457 -17.516 -1.419 1 93.31 401 HIS B N 1
ATOM 7030 C CA . HIS B 1 401 ? -6.285 -18.375 -1.562 1 93.31 401 HIS B CA 1
ATOM 7031 C C . HIS B 1 401 ? -5.457 -17.969 -2.779 1 93.31 401 HIS B C 1
ATOM 7033 O O . HIS B 1 401 ? -5.871 -17.109 -3.562 1 93.31 401 HIS B O 1
ATOM 7039 N N . CYS B 1 402 ? -4.281 -18.562 -2.809 1 94.19 402 CYS B N 1
ATOM 7040 C CA . CYS B 1 402 ? -3.422 -18.469 -3.984 1 94.19 402 CYS B CA 1
ATOM 7041 C C . CYS B 1 402 ? -3.301 -19.812 -4.684 1 94.19 402 CYS B C 1
ATOM 7043 O O . CYS B 1 402 ? -3.193 -20.859 -4.027 1 94.19 402 CYS B O 1
ATOM 7045 N N . ASP B 1 403 ? -3.447 -19.812 -5.984 1 94.94 403 ASP B N 1
ATOM 7046 C CA . ASP B 1 403 ? -3.316 -21.062 -6.719 1 94.94 403 ASP B CA 1
ATOM 7047 C C . ASP B 1 403 ? -1.879 -21.578 -6.672 1 94.94 403 ASP B C 1
ATOM 7049 O O . ASP B 1 403 ? -1.646 -22.797 -6.719 1 94.94 403 ASP B O 1
ATOM 7053 N N . GLY B 1 404 ? -0.921 -20.766 -6.703 1 92.81 404 GLY B N 1
ATOM 7054 C CA . GLY B 1 404 ? 0.5 -21.031 -6.555 1 92.81 404 GLY B CA 1
ATOM 7055 C C . GLY B 1 404 ? 1.164 -20.156 -5.508 1 92.81 404 GLY B C 1
ATOM 7056 O O . GLY B 1 404 ? 0.486 -19.547 -4.672 1 92.81 404 GLY B O 1
ATOM 7057 N N . GLN B 1 405 ? 2.463 -20.188 -5.559 1 89.56 405 GLN B N 1
ATOM 7058 C CA . GLN B 1 405 ? 3.211 -19.344 -4.641 1 89.56 405 GLN B CA 1
ATOM 7059 C C . GLN B 1 405 ? 2.908 -17.875 -4.887 1 89.56 405 GLN B C 1
ATOM 7061 O O . GLN B 1 405 ? 2.986 -17.391 -6.023 1 89.56 405 GLN B O 1
ATOM 7066 N N . CYS B 1 406 ? 2.5 -17.188 -3.84 1 92.56 406 CYS B N 1
ATOM 7067 C CA . CYS B 1 406 ? 2.229 -15.766 -4.008 1 92.56 406 CYS B CA 1
ATOM 7068 C C . CYS B 1 406 ? 2.721 -14.969 -2.803 1 92.56 406 CYS B C 1
ATOM 7070 O O . CYS B 1 406 ? 2.01 -14.102 -2.295 1 92.56 406 CYS B O 1
ATOM 7072 N N . ASP B 1 407 ? 3.906 -15.258 -2.334 1 86.81 407 ASP B N 1
ATOM 7073 C CA . ASP B 1 407 ? 4.477 -14.625 -1.147 1 86.81 407 ASP B CA 1
ATOM 7074 C C . ASP B 1 407 ? 5.582 -13.641 -1.525 1 86.81 407 ASP B C 1
ATOM 7076 O O . ASP B 1 407 ? 6.273 -13.117 -0.653 1 86.81 407 ASP B O 1
ATOM 7080 N N . GLY B 1 408 ? 5.793 -13.43 -2.809 1 88.38 408 GLY B N 1
ATOM 7081 C CA . GLY B 1 408 ? 6.789 -12.477 -3.273 1 88.38 408 GLY B CA 1
ATOM 7082 C C . GLY B 1 408 ? 8.203 -13.031 -3.252 1 88.38 408 GLY B C 1
ATOM 7083 O O . GLY B 1 408 ? 9.156 -12.312 -3.551 1 88.38 408 GLY B O 1
ATOM 7084 N N . LEU B 1 409 ? 8.367 -14.266 -2.895 1 86.75 409 LEU B N 1
ATOM 7085 C CA . LEU B 1 409 ? 9.688 -14.883 -2.805 1 86.75 409 LEU B CA 1
ATOM 7086 C C . LEU B 1 409 ? 10.086 -15.5 -4.141 1 86.75 409 LEU B C 1
ATOM 7088 O O . LEU B 1 409 ? 9.32 -15.461 -5.102 1 86.75 409 LEU B O 1
ATOM 7092 N N . GLN B 1 410 ? 11.281 -15.969 -4.168 1 87.12 410 GLN B N 1
ATOM 7093 C CA . GLN B 1 410 ? 11.773 -16.625 -5.371 1 87.12 410 GLN B CA 1
ATOM 7094 C C . GLN B 1 410 ? 10.914 -17.844 -5.734 1 87.12 410 GLN B C 1
ATOM 7096 O O . GLN B 1 410 ? 10.492 -18.594 -4.855 1 87.12 410 GLN B O 1
ATOM 7101 N N . PHE B 1 411 ? 10.719 -17.922 -7.004 1 93.06 411 PHE B N 1
ATOM 7102 C CA . PHE B 1 411 ? 9.906 -19.016 -7.531 1 93.06 411 PHE B CA 1
ATOM 7103 C C . PHE B 1 411 ? 10.586 -20.359 -7.27 1 93.06 411 PHE B C 1
ATOM 7105 O O . PHE B 1 411 ? 11.797 -20.5 -7.445 1 93.06 411 PHE B O 1
ATOM 7112 N N . GLN B 1 412 ? 9.812 -21.328 -6.734 1 85.94 412 GLN B N 1
ATOM 7113 C CA . GLN B 1 412 ? 10.25 -22.719 -6.602 1 85.94 412 GLN B CA 1
ATOM 7114 C C . GLN B 1 412 ? 9.883 -23.531 -7.836 1 85.94 412 GLN B C 1
ATOM 7116 O O . GLN B 1 412 ? 8.719 -23.547 -8.25 1 85.94 412 GLN B O 1
ATOM 7121 N N . ASP B 1 413 ? 10.758 -24.234 -8.312 1 89.44 413 ASP B N 1
ATOM 7122 C CA . ASP B 1 413 ? 10.547 -25.016 -9.516 1 89.44 413 ASP B CA 1
ATOM 7123 C C . ASP B 1 413 ? 9.391 -26 -9.344 1 89.44 413 ASP B C 1
ATOM 7125 O O . ASP B 1 413 ? 9.07 -26.406 -8.219 1 89.44 413 ASP B O 1
ATOM 7129 N N . ALA B 1 414 ? 8.672 -26.281 -10.461 1 92.69 414 ALA B N 1
ATOM 7130 C CA . ALA B 1 414 ? 7.559 -27.219 -10.562 1 92.69 414 ALA B CA 1
ATOM 7131 C C . ALA B 1 414 ? 6.285 -26.625 -9.969 1 92.69 414 ALA B C 1
ATOM 7133 O O . ALA B 1 414 ? 5.262 -27.312 -9.867 1 92.69 414 ALA B O 1
ATOM 7134 N N . GLY B 1 415 ? 6.344 -25.422 -9.578 1 93.56 415 GLY B N 1
ATOM 7135 C CA . GLY B 1 415 ? 5.168 -24.766 -9.031 1 93.56 415 GLY B CA 1
ATOM 7136 C C . GLY B 1 415 ? 4.254 -24.188 -10.094 1 93.56 415 GLY B C 1
ATOM 7137 O O . GLY B 1 415 ? 4.652 -24.062 -11.258 1 93.56 415 GLY B O 1
ATOM 7138 N N . ARG B 1 416 ? 3.047 -23.859 -9.703 1 96.62 416 ARG B N 1
ATOM 7139 C CA . ARG B 1 416 ? 2.092 -23.203 -10.586 1 96.62 416 ARG B CA 1
ATOM 7140 C C . ARG B 1 416 ? 2.484 -21.75 -10.82 1 96.62 416 ARG B C 1
ATOM 7142 O O . ARG B 1 416 ? 2.934 -21.062 -9.898 1 96.62 416 ARG B O 1
ATOM 7149 N N . VAL B 1 417 ? 2.338 -21.266 -12.102 1 98 417 VAL B N 1
ATOM 7150 C CA . VAL B 1 417 ? 2.754 -19.906 -12.398 1 98 417 VAL B CA 1
ATOM 7151 C C . VAL B 1 417 ? 1.624 -19.172 -13.117 1 98 417 VAL B C 1
ATOM 7153 O O . VAL B 1 417 ? 1.674 -17.938 -13.266 1 98 417 VAL B O 1
ATOM 7156 N N . ALA B 1 418 ? 0.572 -19.859 -13.477 1 98.44 418 ALA B N 1
ATOM 7157 C CA . ALA B 1 418 ? -0.559 -19.25 -14.164 1 98.44 418 ALA B CA 1
ATOM 7158 C C . ALA B 1 418 ? -1.811 -20.109 -14.047 1 98.44 418 ALA B C 1
ATOM 7160 O O . ALA B 1 418 ? -1.72 -21.312 -13.781 1 98.44 418 ALA B O 1
ATOM 7161 N N . THR B 1 419 ? -2.957 -19.516 -14.164 1 98.69 419 THR B N 1
ATOM 7162 C CA . THR B 1 419 ? -4.254 -20.188 -14.078 1 98.69 419 THR B CA 1
ATOM 7163 C C . THR B 1 419 ? -5.215 -19.625 -15.125 1 98.69 419 THR B C 1
ATOM 7165 O O . THR B 1 419 ? -5.246 -18.422 -15.367 1 98.69 419 THR B O 1
ATOM 7168 N N . MET B 1 420 ? -5.898 -20.469 -15.773 1 98.62 420 MET B N 1
ATOM 7169 C CA . MET B 1 420 ? -7.031 -20.109 -16.625 1 98.62 420 MET B CA 1
ATOM 7170 C C . MET B 1 420 ? -8.328 -20.703 -16.078 1 98.62 420 MET B C 1
ATOM 7172 O O . MET B 1 420 ? -8.453 -21.922 -15.945 1 98.62 420 MET B O 1
ATOM 7176 N N . VAL B 1 421 ? -9.227 -19.859 -15.711 1 98.81 421 VAL B N 1
ATOM 7177 C CA . VAL B 1 421 ? -10.57 -20.266 -15.312 1 98.81 421 VAL B CA 1
ATOM 7178 C C . VAL B 1 421 ? -11.547 -20.016 -16.469 1 98.81 421 VAL B C 1
ATOM 7180 O O . VAL B 1 421 ? -11.766 -18.875 -16.875 1 98.81 421 VAL B O 1
ATOM 7183 N N . MET B 1 422 ? -12.094 -21.062 -17 1 98.88 422 MET B N 1
ATOM 7184 C CA . MET B 1 422 ? -13.07 -20.953 -18.078 1 98.88 422 MET B CA 1
ATOM 7185 C C . MET B 1 422 ? -14.484 -21.219 -17.562 1 98.88 422 MET B C 1
ATOM 7187 O O . MET B 1 422 ? -14.734 -22.234 -16.922 1 98.88 422 MET B O 1
ATOM 7191 N N . TYR B 1 423 ? -15.344 -20.328 -17.812 1 98.81 423 TYR B N 1
ATOM 7192 C CA . TYR B 1 423 ? -16.688 -20.406 -17.266 1 98.81 423 TYR B CA 1
ATOM 7193 C C . TYR B 1 423 ? -17.625 -21.125 -18.234 1 98.81 423 TYR B C 1
ATOM 7195 O O . TYR B 1 423 ? -17.938 -20.609 -19.312 1 98.81 423 TYR B O 1
ATOM 7203 N N . CYS B 1 424 ? -18.125 -22.234 -17.828 1 98.75 424 CYS B N 1
ATOM 7204 C CA . CYS B 1 424 ? -19.016 -23.062 -18.641 1 98.75 424 CYS B CA 1
ATOM 7205 C C . CYS B 1 424 ? -20.469 -22.766 -18.312 1 98.75 424 CYS B C 1
ATOM 7207 O O . CYS B 1 424 ? -21.328 -22.75 -19.203 1 98.75 424 CYS B O 1
ATOM 7209 N N . GLU B 1 425 ? -20.781 -22.594 -17.047 1 98.38 425 GLU B N 1
ATOM 7210 C CA . GLU B 1 425 ? -22.109 -22.25 -16.562 1 98.38 425 GLU B CA 1
ATOM 7211 C C . GLU B 1 425 ? -22.047 -21.219 -15.453 1 98.38 425 GLU B C 1
ATOM 7213 O O . GLU B 1 425 ? -21.219 -21.312 -14.547 1 98.38 425 GLU B O 1
ATOM 7218 N N . ALA B 1 426 ? -22.859 -20.188 -15.586 1 98.12 426 ALA B N 1
ATOM 7219 C CA . ALA B 1 426 ? -22.906 -19.125 -14.594 1 98.12 426 ALA B CA 1
ATOM 7220 C C . ALA B 1 426 ? -24.125 -19.281 -13.68 1 98.12 426 ALA B C 1
ATOM 7222 O O . ALA B 1 426 ? -25.219 -19.594 -14.141 1 98.12 426 ALA B O 1
ATOM 7223 N N . PRO B 1 427 ? -23.922 -19.094 -12.43 1 97.88 427 PRO B N 1
ATOM 7224 C CA . PRO B 1 427 ? -25.062 -19.141 -11.523 1 97.88 427 PRO B CA 1
ATOM 7225 C C . PRO B 1 427 ? -25.953 -17.906 -11.633 1 97.88 427 PRO B C 1
ATOM 7227 O O . PRO B 1 427 ? -25.531 -16.891 -12.18 1 97.88 427 PRO B O 1
ATOM 7230 N N . GLU B 1 428 ? -27.156 -18.016 -11.094 1 96.62 428 GLU B N 1
ATOM 7231 C CA . GLU B 1 428 ? -28.078 -16.891 -11.094 1 96.62 428 GLU B CA 1
ATOM 7232 C C . GLU B 1 428 ? -27.625 -15.805 -10.109 1 96.62 428 GLU B C 1
ATOM 7234 O O . GLU B 1 428 ? -27.75 -14.609 -10.391 1 96.62 428 GLU B O 1
ATOM 7239 N N . LYS B 1 429 ? -27.156 -16.234 -8.977 1 97.06 429 LYS B N 1
ATOM 7240 C CA . LYS B 1 429 ? -26.688 -15.297 -7.961 1 97.06 429 LYS B CA 1
ATOM 7241 C C . LYS B 1 429 ? -25.391 -15.781 -7.316 1 97.06 429 LYS B C 1
ATOM 7243 O O . LYS B 1 429 ? -25.297 -16.938 -6.887 1 97.06 429 LYS B O 1
ATOM 7248 N N . GLY B 1 430 ? -24.438 -14.852 -7.316 1 97.69 430 GLY B N 1
ATOM 7249 C CA . GLY B 1 430 ? -23.188 -15.156 -6.648 1 97.69 430 GLY B CA 1
ATOM 7250 C C . GLY B 1 430 ? -22.172 -15.82 -7.559 1 97.69 430 GLY B C 1
ATOM 7251 O O . GLY B 1 430 ? -22.328 -15.812 -8.781 1 97.69 430 GLY B O 1
ATOM 7252 N N . GLY B 1 431 ? -21.047 -16.281 -6.945 1 98.19 431 GLY B N 1
ATOM 7253 C CA . GLY B 1 431 ? -20.078 -17.141 -7.613 1 98.19 431 GLY B CA 1
ATOM 7254 C C . GLY B 1 431 ? -18.984 -16.359 -8.312 1 98.19 431 GLY B C 1
ATOM 7255 O O . GLY B 1 431 ? -18.188 -16.938 -9.055 1 98.19 431 GLY B O 1
ATOM 7256 N N . ALA B 1 432 ? -18.859 -15.109 -8.086 1 98.62 432 ALA B N 1
ATOM 7257 C CA . ALA B 1 432 ? -17.828 -14.305 -8.734 1 98.62 432 ALA B CA 1
ATOM 7258 C C . ALA B 1 432 ? -16.438 -14.75 -8.297 1 98.62 432 ALA B C 1
ATOM 7260 O O . ALA B 1 432 ? -16.25 -15.258 -7.191 1 98.62 432 ALA B O 1
ATOM 7261 N N . THR B 1 433 ? -15.461 -14.703 -9.188 1 98.75 433 THR B N 1
ATOM 7262 C CA . THR B 1 433 ? -14.047 -14.797 -8.844 1 98.75 433 THR B CA 1
ATOM 7263 C C . THR B 1 433 ? -13.516 -13.438 -8.383 1 98.75 433 THR B C 1
ATOM 7265 O O . THR B 1 433 ? -13.461 -12.492 -9.172 1 98.75 433 THR B O 1
ATOM 7268 N N . ASN B 1 434 ? -13.188 -13.398 -7.152 1 98.56 434 ASN B N 1
ATOM 7269 C CA . ASN B 1 434 ? -12.883 -12.125 -6.508 1 98.56 434 ASN B CA 1
ATOM 7270 C C . ASN B 1 434 ? -11.406 -12.023 -6.145 1 98.56 434 ASN B C 1
ATOM 7272 O O . ASN B 1 434 ? -10.891 -12.828 -5.367 1 98.56 434 ASN B O 1
ATOM 7276 N N . PHE B 1 435 ? -10.688 -11.07 -6.809 1 98.56 435 PHE B N 1
ATOM 7277 C CA . PHE B 1 435 ? -9.312 -10.734 -6.457 1 98.56 435 PHE B CA 1
ATOM 7278 C C . PHE B 1 435 ? -9.273 -9.562 -5.492 1 98.56 435 PHE B C 1
ATOM 7280 O O . PHE B 1 435 ? -9.07 -8.414 -5.906 1 98.56 435 PHE B O 1
ATOM 7287 N N . ARG B 1 436 ? -9.367 -9.812 -4.254 1 96.81 436 ARG B N 1
ATOM 7288 C CA . ARG B 1 436 ? -9.695 -8.828 -3.229 1 96.81 436 ARG B CA 1
ATOM 7289 C C . ARG B 1 436 ? -8.578 -7.801 -3.076 1 96.81 436 ARG B C 1
ATOM 7291 O O . ARG B 1 436 ? -8.836 -6.621 -2.83 1 96.81 436 ARG B O 1
ATOM 7298 N N . ASN B 1 437 ? -7.352 -8.211 -3.287 1 97.06 437 ASN B N 1
ATOM 7299 C CA . ASN B 1 437 ? -6.23 -7.336 -2.953 1 97.06 437 ASN B CA 1
ATOM 7300 C C . ASN B 1 437 ? -5.953 -6.328 -4.066 1 97.06 437 ASN B C 1
ATOM 7302 O O . ASN B 1 437 ? -5.109 -5.445 -3.914 1 97.06 437 ASN B O 1
ATOM 7306 N N . VAL B 1 438 ? -6.656 -6.434 -5.207 1 97.31 438 VAL B N 1
ATOM 7307 C CA . VAL B 1 438 ? -6.445 -5.484 -6.293 1 97.31 438 VAL B CA 1
ATOM 7308 C C . VAL B 1 438 ? -7.789 -4.953 -6.781 1 97.31 438 VAL B C 1
ATOM 7310 O O . VAL B 1 438 ? -7.863 -4.285 -7.812 1 97.31 438 VAL B O 1
ATOM 7313 N N . GLY B 1 439 ? -8.859 -5.285 -6.117 1 96.62 439 GLY B N 1
ATOM 7314 C CA . GLY B 1 439 ? -10.172 -4.734 -6.422 1 96.62 439 GLY B CA 1
ATOM 7315 C C . GLY B 1 439 ? -10.727 -5.219 -7.746 1 96.62 439 GLY B C 1
ATOM 7316 O O . GLY B 1 439 ? -11.305 -4.438 -8.508 1 96.62 439 GLY B O 1
ATOM 7317 N N . VAL B 1 440 ? -10.492 -6.484 -8.07 1 98.19 440 VAL B N 1
ATOM 7318 C CA . VAL B 1 440 ? -11 -7.055 -9.312 1 98.19 440 VAL B CA 1
ATOM 7319 C C . VAL B 1 440 ? -12.086 -8.086 -9.008 1 98.19 440 VAL B C 1
ATOM 7321 O O . VAL B 1 440 ? -11.883 -8.984 -8.195 1 98.19 440 VAL B O 1
ATOM 7324 N N . HIS B 1 441 ? -13.227 -7.84 -9.531 1 98.25 441 HIS B N 1
ATOM 7325 C CA . HIS B 1 441 ? -14.414 -8.68 -9.398 1 98.25 441 HIS B CA 1
ATOM 7326 C C . HIS B 1 441 ? -14.859 -9.211 -10.758 1 98.25 441 HIS B C 1
ATOM 7328 O O . HIS B 1 441 ? -15.234 -8.438 -11.641 1 98.25 441 HIS B O 1
ATOM 7334 N N . VAL B 1 442 ? -14.805 -10.57 -10.93 1 98.75 442 VAL B N 1
ATOM 7335 C CA . VAL B 1 442 ? -15.172 -11.164 -12.211 1 98.75 442 VAL B CA 1
ATOM 7336 C C . VAL B 1 442 ? -16.453 -11.977 -12.047 1 98.75 442 VAL B C 1
ATOM 7338 O O . VAL B 1 442 ? -16.438 -13.055 -11.453 1 98.75 442 VAL B O 1
ATOM 7341 N N . VAL B 1 443 ? -17.516 -11.477 -12.609 1 98.56 443 VAL B N 1
ATOM 7342 C CA . VAL B 1 443 ? -18.797 -12.188 -12.602 1 98.56 443 VAL B CA 1
ATOM 7343 C C . VAL B 1 443 ? -18.781 -13.266 -13.688 1 98.56 443 VAL B C 1
ATOM 7345 O O . VAL B 1 443 ? -18.484 -12.984 -14.852 1 98.56 443 VAL B O 1
ATOM 7348 N N . PRO B 1 444 ? -19.094 -14.523 -13.273 1 98 444 PRO B N 1
ATOM 7349 C CA . PRO B 1 444 ? -19.094 -15.594 -14.273 1 98 444 PRO B CA 1
ATOM 7350 C C . PRO B 1 444 ? -20.062 -15.336 -15.414 1 98 444 PRO B C 1
ATOM 7352 O O . PRO B 1 444 ? -21.219 -14.969 -15.18 1 98 444 PRO B O 1
ATOM 7355 N N . GLU B 1 445 ? -19.578 -15.445 -16.578 1 98.12 445 GLU B N 1
ATOM 7356 C CA . GLU B 1 445 ? -20.359 -15.453 -17.812 1 98.12 445 GLU B CA 1
ATOM 7357 C C . GLU B 1 445 ? -19.953 -16.609 -18.719 1 98.12 445 GLU B C 1
ATOM 7359 O O . GLU B 1 445 ? -18.781 -16.75 -19.062 1 98.12 445 GLU B O 1
ATOM 7364 N N . ALA B 1 446 ? -20.984 -17.453 -19.047 1 98.31 446 ALA B N 1
ATOM 7365 C CA . ALA B 1 446 ? -20.672 -18.609 -19.875 1 98.31 446 ALA B CA 1
ATOM 7366 C C . ALA B 1 446 ? -19.922 -18.203 -21.141 1 98.31 446 ALA B C 1
ATOM 7368 O O . ALA B 1 446 ? -20.266 -17.203 -21.781 1 98.31 446 ALA B O 1
ATOM 7369 N N . GLY B 1 447 ? -18.844 -18.891 -21.406 1 98.5 447 GLY B N 1
ATOM 7370 C CA . GLY B 1 447 ? -18.078 -18.641 -22.625 1 98.5 447 GLY B CA 1
ATOM 7371 C C . GLY B 1 447 ? -16.859 -17.766 -22.391 1 98.5 447 GLY B C 1
ATOM 7372 O O . GLY B 1 447 ? -15.977 -17.688 -23.25 1 98.5 447 GLY B O 1
ATOM 7373 N N . THR B 1 448 ? -16.766 -17.141 -21.266 1 98.62 448 THR B N 1
ATOM 7374 C CA . THR B 1 448 ? -15.648 -16.266 -20.953 1 98.62 448 THR B CA 1
ATOM 7375 C C . THR B 1 448 ? -14.602 -17 -20.109 1 98.62 448 THR B C 1
ATOM 7377 O O . THR B 1 448 ? -14.805 -18.156 -19.75 1 98.62 448 THR B O 1
ATOM 7380 N N . ALA B 1 449 ? -13.461 -16.328 -19.969 1 98.88 449 ALA B N 1
ATOM 7381 C CA . ALA B 1 449 ? -12.398 -16.906 -19.141 1 98.88 449 ALA B CA 1
ATOM 7382 C C . ALA B 1 449 ? -11.688 -15.812 -18.328 1 98.88 449 ALA B C 1
ATOM 7384 O O . ALA B 1 449 ? -11.633 -14.656 -18.75 1 98.88 449 ALA B O 1
ATOM 7385 N N . ALA B 1 450 ? -11.242 -16.172 -17.188 1 98.88 450 ALA B N 1
ATOM 7386 C CA . ALA B 1 450 ? -10.336 -15.359 -16.375 1 98.88 450 ALA B CA 1
ATOM 7387 C C . ALA B 1 450 ? -8.938 -15.969 -16.359 1 98.88 450 ALA B C 1
ATOM 7389 O O . ALA B 1 450 ? -8.75 -17.109 -15.922 1 98.88 450 ALA B O 1
ATOM 7390 N N . PHE B 1 451 ? -8.055 -15.211 -16.844 1 98.75 451 PHE B N 1
ATOM 7391 C CA . PHE B 1 451 ? -6.648 -15.578 -16.828 1 98.75 451 PHE B CA 1
ATOM 7392 C C . PHE B 1 451 ? -5.891 -14.781 -15.773 1 98.75 451 PHE B C 1
ATOM 7394 O O . PHE B 1 451 ? -6.121 -13.586 -15.609 1 98.75 451 PHE B O 1
ATOM 7401 N N . PHE B 1 452 ? -4.977 -15.422 -15.07 1 98.81 452 PHE B N 1
ATOM 7402 C CA . PHE B 1 452 ? -4.055 -14.656 -14.242 1 98.81 452 PHE B CA 1
ATOM 7403 C C . PHE B 1 452 ? -2.73 -15.398 -14.078 1 98.81 452 PHE B C 1
ATOM 7405 O O . PHE B 1 452 ? -2.699 -16.625 -14.055 1 98.81 452 PHE B O 1
ATOM 7412 N N . SER B 1 453 ? -1.645 -14.711 -14.062 1 98.69 453 SER B N 1
ATOM 7413 C CA . SER B 1 453 ? -0.289 -15.203 -13.836 1 98.69 453 SER B CA 1
ATOM 7414 C C . SER B 1 453 ? 0.308 -14.617 -12.562 1 98.69 453 SER B C 1
ATOM 7416 O O . SER B 1 453 ? -0.173 -13.602 -12.055 1 98.69 453 SER B O 1
ATOM 7418 N N . TYR B 1 454 ? 1.288 -15.281 -12.031 1 97.94 454 TYR B N 1
ATOM 7419 C CA . TYR B 1 454 ? 1.784 -14.852 -10.727 1 97.94 454 TYR B CA 1
ATOM 7420 C C . TYR B 1 454 ? 3.279 -15.117 -10.602 1 97.94 454 TYR B C 1
ATOM 7422 O O . TYR B 1 454 ? 3.76 -15.477 -9.523 1 97.94 454 TYR B O 1
ATOM 7430 N N . LEU B 1 455 ? 4.027 -14.961 -11.664 1 97.94 455 LEU B N 1
ATOM 7431 C CA . LEU B 1 455 ? 5.484 -15.039 -11.711 1 97.94 455 LEU B CA 1
ATOM 7432 C C . LEU B 1 455 ? 6.066 -13.867 -12.492 1 97.94 455 LEU B C 1
ATOM 7434 O O . LEU B 1 455 ? 5.629 -13.586 -13.617 1 97.94 455 LEU B O 1
ATOM 7438 N N . GLY B 1 456 ? 7.035 -13.203 -11.914 1 96.62 456 GLY B N 1
ATOM 7439 C CA . GLY B 1 456 ? 7.695 -12.086 -12.57 1 96.62 456 GLY B CA 1
ATOM 7440 C C . GLY B 1 456 ? 8.922 -12.5 -13.359 1 96.62 456 GLY B C 1
ATOM 7441 O O . GLY B 1 456 ? 9.438 -13.602 -13.188 1 96.62 456 GLY B O 1
ATOM 7442 N N . SER B 1 457 ? 9.344 -11.578 -14.211 1 94.38 457 SER B N 1
ATOM 7443 C CA . SER B 1 457 ? 10.5 -11.828 -15.07 1 94.38 457 SER B CA 1
ATOM 7444 C C . SER B 1 457 ? 11.781 -11.938 -14.25 1 94.38 457 SER B C 1
ATOM 7446 O O . SER B 1 457 ? 12.773 -12.492 -14.711 1 94.38 457 SER B O 1
ATOM 7448 N N . ASP B 1 458 ? 11.75 -11.422 -13.039 1 90.06 458 ASP B N 1
ATOM 7449 C CA . ASP B 1 458 ? 12.938 -11.477 -12.188 1 90.06 458 ASP B CA 1
ATOM 7450 C C . ASP B 1 458 ? 12.969 -12.781 -11.383 1 90.06 458 ASP B C 1
ATOM 7452 O O . ASP B 1 458 ? 13.852 -12.969 -10.539 1 90.06 458 ASP B O 1
ATOM 7456 N N . GLY B 1 459 ? 12 -13.586 -11.562 1 94.5 459 GLY B N 1
ATOM 7457 C CA . GLY B 1 459 ? 11.977 -14.875 -10.891 1 94.5 459 GLY B CA 1
ATOM 7458 C C . GLY B 1 459 ? 11.25 -14.844 -9.555 1 94.5 459 GLY B C 1
ATOM 7459 O O . GLY B 1 459 ? 11.141 -15.867 -8.875 1 94.5 459 GLY B O 1
ATOM 7460 N N . ARG B 1 460 ? 10.727 -13.766 -9.227 1 91.62 460 ARG B N 1
ATOM 7461 C CA . ARG B 1 460 ? 9.977 -13.672 -7.98 1 91.62 460 ARG B CA 1
ATOM 7462 C C . ARG B 1 460 ? 8.477 -13.812 -8.234 1 91.62 460 ARG B C 1
ATOM 7464 O O . ARG B 1 460 ? 7.984 -13.398 -9.289 1 91.62 460 ARG B O 1
ATOM 7471 N N . THR B 1 461 ? 7.793 -14.352 -7.219 1 95.19 461 THR B N 1
ATOM 7472 C CA . THR B 1 461 ? 6.359 -14.586 -7.352 1 95.19 461 THR B CA 1
ATOM 7473 C C . THR B 1 461 ? 5.57 -13.352 -6.93 1 95.19 461 THR B C 1
ATOM 7475 O O . THR B 1 461 ? 6.133 -12.414 -6.359 1 95.19 461 THR B O 1
ATOM 7478 N N . ASP B 1 462 ? 4.316 -13.398 -7.359 1 94.38 462 ASP B N 1
ATOM 7479 C CA . ASP B 1 462 ? 3.418 -12.32 -6.961 1 94.38 462 ASP B CA 1
ATOM 7480 C C . ASP B 1 462 ? 3.301 -12.242 -5.438 1 94.38 462 ASP B C 1
ATOM 7482 O O . ASP B 1 462 ? 3.631 -13.195 -4.734 1 94.38 462 ASP B O 1
ATOM 7486 N N . ASN B 1 463 ? 3.008 -11.023 -4.895 1 92.75 463 ASN B N 1
ATOM 7487 C CA . ASN B 1 463 ? 2.826 -10.828 -3.461 1 92.75 463 ASN B CA 1
ATOM 7488 C C . ASN B 1 463 ? 1.369 -10.539 -3.113 1 92.75 463 ASN B C 1
ATOM 7490 O O . ASN B 1 463 ? 1.044 -9.445 -2.658 1 92.75 463 ASN B O 1
ATOM 7494 N N . ARG B 1 464 ? 0.538 -11.586 -3.34 1 95.81 464 ARG B N 1
ATOM 7495 C CA . ARG B 1 464 ? -0.868 -11.664 -2.957 1 95.81 464 ARG B CA 1
ATOM 7496 C C . ARG B 1 464 ? -1.733 -10.789 -3.857 1 95.81 464 ARG B C 1
ATOM 7498 O O . ARG B 1 464 ? -2.891 -10.516 -3.537 1 95.81 464 ARG B O 1
ATOM 7505 N N . LEU B 1 465 ? -1.213 -10.367 -4.934 1 97.81 465 LEU B N 1
ATOM 7506 C CA . LEU B 1 465 ? -1.994 -9.578 -5.883 1 97.81 465 LEU B CA 1
ATOM 7507 C C . LEU B 1 465 ? -3.041 -10.453 -6.574 1 97.81 465 LEU B C 1
ATOM 7509 O O . LEU B 1 465 ? -4.117 -9.969 -6.93 1 97.81 465 LEU B O 1
ATOM 7513 N N . THR B 1 466 ? -2.736 -11.727 -6.738 1 98.06 466 THR B N 1
ATOM 7514 C CA . THR B 1 466 ? -3.67 -12.609 -7.422 1 98.06 466 THR B CA 1
ATOM 7515 C C . THR B 1 466 ? -4.371 -13.531 -6.426 1 98.06 466 THR B C 1
ATOM 7517 O O . THR B 1 466 ? -4.992 -14.523 -6.82 1 98.06 466 THR B O 1
ATOM 7520 N N . GLU B 1 467 ? -4.176 -13.281 -5.094 1 97.5 467 GLU B N 1
ATOM 7521 C CA . GLU B 1 467 ? -5.047 -13.945 -4.125 1 97.5 467 GLU B CA 1
ATOM 7522 C C . GLU B 1 467 ? -6.516 -13.734 -4.473 1 97.5 467 GLU B C 1
ATOM 7524 O O . GLU B 1 467 ? -6.934 -12.625 -4.797 1 97.5 467 GLU B O 1
ATOM 7529 N N . HIS B 1 468 ? -7.27 -14.844 -4.504 1 98 468 HIS B N 1
ATOM 7530 C CA . HIS B 1 468 ? -8.648 -14.727 -4.969 1 98 468 HIS B CA 1
ATOM 7531 C C . HIS B 1 468 ? -9.555 -15.719 -4.258 1 98 468 HIS B C 1
ATOM 7533 O O . HIS B 1 468 ? -9.078 -16.594 -3.521 1 98 468 HIS B O 1
ATOM 7539 N N . SER B 1 469 ? -10.805 -15.5 -4.398 1 97.31 469 SER B N 1
ATOM 7540 C CA . SER B 1 469 ? -11.836 -16.375 -3.863 1 97.31 469 SER B CA 1
ATOM 7541 C C . SER B 1 469 ? -12.922 -16.656 -4.895 1 97.31 469 SER B C 1
ATOM 7543 O O . SER B 1 469 ? -12.969 -16 -5.945 1 97.31 469 SER B O 1
ATOM 7545 N N . CYS B 1 470 ? -13.602 -17.688 -4.699 1 97.88 470 CYS B N 1
ATOM 7546 C CA . CYS B 1 470 ? -14.922 -17.859 -5.293 1 97.88 470 CYS B CA 1
ATOM 7547 C C . CYS B 1 470 ? -16.016 -17.406 -4.336 1 97.88 470 CYS B C 1
ATOM 7549 O O . CYS B 1 470 ? -16.219 -18.016 -3.287 1 97.88 470 CYS B O 1
ATOM 7551 N N . CYS B 1 471 ? -16.641 -16.359 -4.684 1 98.06 471 CYS B N 1
ATOM 7552 C CA . CYS B 1 471 ? -17.75 -15.867 -3.852 1 98.06 471 CYS B CA 1
ATOM 7553 C C . CYS B 1 471 ? -18.797 -16.953 -3.648 1 98.06 471 CYS B C 1
ATOM 7555 O O . CYS B 1 471 ? -18.922 -17.859 -4.465 1 98.06 471 CYS B O 1
ATOM 7557 N N . PRO B 1 472 ? -19.609 -16.875 -2.584 1 97.38 472 PRO B N 1
ATOM 7558 C CA . PRO B 1 472 ? -20.672 -17.844 -2.365 1 97.38 472 PRO B CA 1
ATOM 7559 C C . PRO B 1 472 ? -21.609 -17.984 -3.564 1 97.38 472 PRO B C 1
ATOM 7561 O O . PRO B 1 472 ? -22.062 -16.984 -4.109 1 97.38 472 PRO B O 1
ATOM 7564 N N . VAL B 1 473 ? -21.734 -19.203 -3.99 1 97.88 473 VAL B N 1
ATOM 7565 C CA . VAL B 1 473 ? -22.75 -19.5 -4.992 1 97.88 473 VAL B CA 1
ATOM 7566 C C . VAL B 1 473 ? -24.109 -19.672 -4.312 1 97.88 473 VAL B C 1
ATOM 7568 O O . VAL B 1 473 ? -24.344 -20.656 -3.619 1 97.88 473 VAL B O 1
ATOM 7571 N N . MET B 1 474 ? -25 -18.734 -4.559 1 96.94 474 MET B N 1
ATOM 7572 C CA . MET B 1 474 ? -26.234 -18.688 -3.785 1 96.94 474 MET B CA 1
ATOM 7573 C C . MET B 1 474 ? -27.359 -19.375 -4.543 1 96.94 474 MET B C 1
ATOM 7575 O O . MET B 1 474 ? -28.094 -20.188 -3.977 1 96.94 474 MET B O 1
ATOM 7579 N N . GLU B 1 475 ? -27.578 -19.047 -5.812 1 97.44 475 GLU B N 1
ATOM 7580 C CA . GLU B 1 475 ? -28.641 -19.609 -6.637 1 97.44 475 GLU B CA 1
ATOM 7581 C C . GLU B 1 475 ? -28.109 -20.047 -7.996 1 97.44 475 GLU B C 1
ATOM 7583 O O . GLU B 1 475 ? -27.406 -19.297 -8.672 1 97.44 475 GLU B O 1
ATOM 7588 N N . GLY B 1 476 ? -28.484 -21.266 -8.328 1 97.25 476 GLY B N 1
ATOM 7589 C CA . GLY B 1 476 ? -28.031 -21.797 -9.602 1 97.25 476 GLY B CA 1
ATOM 7590 C C . GLY B 1 476 ? -26.703 -22.516 -9.492 1 97.25 476 GLY B C 1
ATOM 7591 O O . GLY B 1 476 ? -26.125 -22.609 -8.406 1 97.25 476 GLY B O 1
ATOM 7592 N N . ASP B 1 477 ? -26.297 -23.078 -10.633 1 97.44 477 ASP B N 1
ATOM 7593 C CA . ASP B 1 477 ? -25.062 -23.844 -10.672 1 97.44 477 ASP B CA 1
ATOM 7594 C C . ASP B 1 477 ? -23.938 -23.047 -11.336 1 97.44 477 ASP B C 1
ATOM 7596 O O . ASP B 1 477 ? -24.188 -22.266 -12.25 1 97.44 477 ASP B O 1
ATOM 7600 N N . LYS B 1 478 ? -22.781 -23.234 -10.781 1 98.12 478 LYS B N 1
ATOM 7601 C CA . LYS B 1 478 ? -21.562 -22.734 -11.398 1 98.12 478 LYS B CA 1
ATOM 7602 C C . LYS B 1 478 ? -20.656 -23.875 -11.82 1 98.12 478 LYS B C 1
ATOM 7604 O O . LYS B 1 478 ? -20.25 -24.703 -10.984 1 98.12 478 LYS B O 1
ATOM 7609 N N . LYS B 1 479 ? -20.391 -23.984 -13.125 1 98.56 479 LYS B N 1
ATOM 7610 C CA . LYS B 1 479 ? -19.453 -24.969 -13.648 1 98.56 479 LYS B CA 1
ATOM 7611 C C . LYS B 1 479 ? -18.281 -24.297 -14.352 1 98.56 479 LYS B C 1
ATOM 7613 O O . LYS B 1 479 ? -18.484 -23.469 -15.25 1 98.56 479 LYS B O 1
ATOM 7618 N N . ILE B 1 480 ? -17.109 -24.656 -13.867 1 98.69 480 ILE B N 1
ATOM 7619 C CA . ILE B 1 480 ? -15.922 -24.062 -14.469 1 98.69 480 ILE B CA 1
ATOM 7620 C C . ILE B 1 480 ? -14.938 -25.172 -14.867 1 98.69 480 ILE B C 1
ATOM 7622 O O . ILE B 1 480 ? -14.961 -26.266 -14.297 1 98.69 480 ILE B O 1
ATOM 7626 N N . ALA B 1 481 ? -14.195 -24.906 -15.898 1 98.75 481 ALA B N 1
ATOM 7627 C CA . ALA B 1 481 ? -12.992 -25.672 -16.25 1 98.75 481 ALA B CA 1
ATOM 7628 C C . ALA B 1 481 ? -11.734 -24.875 -15.938 1 98.75 481 ALA B C 1
ATOM 7630 O O . ALA B 1 481 ? -11.594 -23.734 -16.375 1 98.75 481 ALA B O 1
ATOM 7631 N N . VAL B 1 482 ? -10.82 -25.453 -15.164 1 98.5 482 VAL B N 1
ATOM 7632 C CA . VAL B 1 482 ? -9.641 -24.719 -14.703 1 98.5 482 VAL B CA 1
ATOM 7633 C C . VAL B 1 482 ? -8.375 -25.453 -15.133 1 98.5 482 VAL B C 1
ATOM 7635 O O . VAL B 1 482 ? -8.289 -26.688 -15 1 98.5 482 VAL B O 1
ATOM 7638 N N . GLN B 1 483 ? -7.477 -24.734 -15.688 1 98.56 483 GLN B N 1
ATOM 7639 C CA . GLN B 1 483 ? -6.133 -25.25 -15.922 1 98.56 483 GLN B CA 1
ATOM 7640 C C . GLN B 1 483 ? -5.102 -24.5 -15.086 1 98.56 483 GLN B C 1
ATOM 7642 O O . GLN B 1 483 ? -4.98 -23.281 -15.188 1 98.56 483 GLN B O 1
ATOM 7647 N N . TRP B 1 484 ? -4.418 -25.234 -14.234 1 97.69 484 TRP B N 1
ATOM 7648 C CA . TRP B 1 484 ? -3.248 -24.703 -13.539 1 97.69 484 TRP B CA 1
ATOM 7649 C C . TRP B 1 484 ? -1.968 -25.047 -14.297 1 97.69 484 TRP B C 1
ATOM 7651 O O . TRP B 1 484 ? -1.731 -26.203 -14.648 1 97.69 484 TRP B O 1
ATOM 7661 N N . LEU B 1 485 ? -1.157 -24.047 -14.625 1 98 485 LEU B N 1
ATOM 7662 C CA . LEU B 1 485 ? 0.048 -24.281 -15.414 1 98 485 LEU B CA 1
ATOM 7663 C C . LEU B 1 485 ? 1.295 -24.188 -14.539 1 98 485 LEU B C 1
ATOM 7665 O O . LEU B 1 485 ? 1.443 -23.234 -13.766 1 98 485 LEU B O 1
ATOM 7669 N N . ARG B 1 486 ? 2.096 -25.188 -14.703 1 97.31 486 ARG B N 1
ATOM 7670 C CA . ARG B 1 486 ? 3.316 -25.297 -13.906 1 97.31 486 ARG B CA 1
ATOM 7671 C C . ARG B 1 486 ? 4.547 -25.016 -14.758 1 97.31 486 ARG B C 1
ATOM 7673 O O . ARG B 1 486 ? 4.547 -25.281 -15.969 1 97.31 486 ARG B O 1
ATOM 7680 N N . LEU B 1 487 ? 5.559 -24.438 -14.188 1 96.06 487 LEU B N 1
ATOM 7681 C CA . LEU B 1 487 ? 6.871 -24.281 -14.805 1 96.06 487 LEU B CA 1
ATOM 7682 C C . LEU B 1 487 ? 7.883 -25.25 -14.172 1 96.06 487 LEU B C 1
ATOM 7684 O O . LEU B 1 487 ? 7.934 -25.375 -12.953 1 96.06 487 LEU B O 1
ATOM 7688 N N . GLY B 1 488 ? 8.625 -25.969 -15.023 1 93.38 488 GLY B N 1
ATOM 7689 C CA . GLY B 1 488 ? 9.648 -26.875 -14.539 1 93.38 488 GLY B CA 1
ATOM 7690 C C . GLY B 1 488 ? 9.211 -28.328 -14.539 1 93.38 488 GLY B C 1
ATOM 7691 O O . GLY B 1 488 ? 9.844 -29.172 -13.898 1 93.38 488 GLY B O 1
ATOM 7692 N N . VAL B 1 489 ? 8.109 -28.641 -15.172 1 95.94 489 VAL B N 1
ATOM 7693 C CA . VAL B 1 489 ? 7.672 -30.031 -15.312 1 95.94 489 VAL B CA 1
ATOM 7694 C C . VAL B 1 489 ? 7.766 -30.453 -16.766 1 95.94 489 VAL B C 1
ATOM 7696 O O . VAL B 1 489 ? 7.773 -29.609 -17.672 1 95.94 489 VAL B O 1
ATOM 7699 N N . ASP B 1 490 ? 7.898 -31.719 -17.016 1 94.94 490 ASP B N 1
ATOM 7700 C CA . ASP B 1 490 ? 7.953 -32.312 -18.359 1 94.94 490 ASP B CA 1
ATOM 7701 C C . ASP B 1 490 ? 7.578 -33.781 -18.328 1 94.94 490 ASP B C 1
ATOM 7703 O O . ASP B 1 490 ? 7.043 -34.281 -17.328 1 94.94 490 ASP B O 1
ATOM 7707 N N . ALA B 1 491 ? 7.805 -34.406 -19.453 1 94.19 491 ALA B N 1
ATOM 7708 C CA . ALA B 1 491 ? 7.402 -35.812 -19.578 1 94.19 491 ALA B CA 1
ATOM 7709 C C . ALA B 1 491 ? 8.172 -36.688 -18.594 1 94.19 491 ALA B C 1
ATOM 7711 O O . ALA B 1 491 ? 7.625 -37.688 -18.078 1 94.19 491 ALA B O 1
ATOM 7712 N N . GLU B 1 492 ? 9.375 -36.344 -18.312 1 94.06 492 GLU B N 1
ATOM 7713 C CA . GLU B 1 492 ? 10.227 -37.125 -17.422 1 94.06 492 GLU B CA 1
ATOM 7714 C C . GLU B 1 492 ? 9.945 -36.812 -15.953 1 94.06 492 GLU B C 1
ATOM 7716 O O . GLU B 1 492 ? 10.039 -37.688 -15.086 1 94.06 492 GLU B O 1
ATOM 7721 N N . ASN B 1 493 ? 9.578 -35.562 -15.766 1 93.44 493 ASN B N 1
ATOM 7722 C CA . ASN B 1 493 ? 9.25 -35.094 -14.438 1 93.44 493 ASN B CA 1
ATOM 7723 C C . ASN B 1 493 ? 7.875 -34.438 -14.398 1 93.44 493 ASN B C 1
ATOM 7725 O O . ASN B 1 493 ? 7.766 -33.219 -14.195 1 93.44 493 ASN B O 1
ATOM 7729 N N . PRO B 1 494 ? 6.879 -35.312 -14.453 1 94.88 494 PRO B N 1
ATOM 7730 C CA . PRO B 1 494 ? 5.523 -34.75 -14.453 1 94.88 494 PRO B CA 1
ATOM 7731 C C . PRO B 1 494 ? 5.133 -34.125 -13.109 1 94.88 494 PRO B C 1
ATOM 7733 O O . PRO B 1 494 ? 5.809 -34.375 -12.109 1 94.88 494 PRO B O 1
ATOM 7736 N N . TRP B 1 495 ? 4.109 -33.375 -13.086 1 93 495 TRP B N 1
ATOM 7737 C CA . TRP B 1 495 ? 3.711 -32.625 -11.906 1 93 495 TRP B CA 1
ATOM 7738 C C . TRP B 1 495 ? 3.504 -33.531 -10.703 1 93 495 TRP B C 1
ATOM 7740 O O . TRP B 1 495 ? 3.771 -33.156 -9.562 1 93 495 TRP B O 1
ATOM 7750 N N . ASP B 1 496 ? 2.988 -34.719 -10.961 1 90.31 496 ASP B N 1
ATOM 7751 C CA . ASP B 1 496 ? 2.635 -35.594 -9.859 1 90.31 496 ASP B CA 1
ATOM 7752 C C . ASP B 1 496 ? 3.865 -36.312 -9.312 1 90.31 496 ASP B C 1
ATOM 7754 O O . ASP B 1 496 ? 3.75 -37.188 -8.438 1 90.31 496 ASP B O 1
ATOM 7758 N N . SER B 1 497 ? 4.984 -36 -9.836 1 90.38 497 SER B N 1
ATOM 7759 C CA . SER B 1 497 ? 6.238 -36.469 -9.258 1 90.38 497 SER B CA 1
ATOM 7760 C C . SER B 1 497 ? 6.719 -35.531 -8.148 1 90.38 497 SER B C 1
ATOM 7762 O O . SER B 1 497 ? 7.719 -35.812 -7.484 1 90.38 497 SER B O 1
ATOM 7764 N N . PHE B 1 498 ? 5.953 -34.562 -7.914 1 85.38 498 PHE B N 1
ATOM 7765 C CA . PHE B 1 498 ? 6.215 -33.594 -6.848 1 85.38 498 PHE B CA 1
ATOM 7766 C C . PHE B 1 498 ? 5.055 -33.562 -5.859 1 85.38 498 PHE B C 1
ATOM 7768 O O . PHE B 1 498 ? 3.904 -33.781 -6.234 1 85.38 498 PHE B O 1
ATOM 7775 N N . ASN B 1 499 ? 5.332 -33.25 -4.586 1 77.94 499 ASN B N 1
ATOM 7776 C CA . ASN B 1 499 ? 4.258 -33.062 -3.617 1 77.94 499 ASN B CA 1
ATOM 7777 C C . ASN B 1 499 ? 3.713 -31.625 -3.656 1 77.94 499 ASN B C 1
ATOM 7779 O O . ASN B 1 499 ? 4.07 -30.844 -4.535 1 77.94 499 ASN B O 1
ATOM 7783 N N . THR B 1 500 ? 2.781 -31.234 -2.73 1 73.06 500 THR B N 1
ATOM 7784 C CA . THR B 1 500 ? 2.098 -29.953 -2.799 1 73.06 500 THR B CA 1
ATOM 7785 C C . THR B 1 500 ? 3.023 -28.812 -2.359 1 73.06 500 THR B C 1
ATOM 7787 O O . THR B 1 500 ? 2.691 -27.641 -2.512 1 73.06 500 THR B O 1
ATOM 7790 N N . LEU B 1 501 ? 4.184 -29.156 -1.902 1 72.19 501 LEU B N 1
ATOM 7791 C CA . LEU B 1 501 ? 5.207 -28.172 -1.568 1 72.19 501 LEU B CA 1
ATOM 7792 C C . LEU B 1 501 ? 6.234 -28.062 -2.688 1 72.19 501 LEU B C 1
ATOM 7794 O O . LEU B 1 501 ? 7.238 -27.359 -2.545 1 72.19 501 LEU B O 1
ATOM 7798 N N . ASN B 1 502 ? 6 -28.812 -3.721 1 73.5 502 ASN B N 1
ATOM 7799 C CA . ASN B 1 502 ? 6.82 -28.797 -4.926 1 73.5 502 ASN B CA 1
ATOM 7800 C C . ASN B 1 502 ? 8.18 -29.453 -4.695 1 73.5 502 ASN B C 1
ATOM 7802 O O . ASN B 1 502 ? 9.188 -29 -5.23 1 73.5 502 ASN B O 1
ATOM 7806 N N . ILE B 1 503 ? 8.172 -30.375 -3.795 1 74.56 503 ILE B N 1
ATOM 7807 C CA . ILE B 1 503 ? 9.359 -31.188 -3.553 1 74.56 503 ILE B CA 1
ATOM 7808 C C . ILE B 1 503 ? 9.211 -32.531 -4.262 1 74.56 503 ILE B C 1
ATOM 7810 O O . ILE B 1 503 ? 8.148 -33.156 -4.211 1 74.56 503 ILE B O 1
ATOM 7814 N N . LYS B 1 504 ? 10.25 -32.938 -4.914 1 77.62 504 LYS B N 1
ATOM 7815 C CA . LYS B 1 504 ? 10.219 -34.188 -5.633 1 77.62 504 LYS B CA 1
ATOM 7816 C C . LYS B 1 504 ? 9.977 -35.375 -4.676 1 77.62 504 LYS B C 1
ATOM 7818 O O . LYS B 1 504 ? 10.648 -35.469 -3.645 1 77.62 504 LYS B O 1
ATOM 7823 N N . ILE B 1 505 ? 8.938 -36.125 -5.047 1 75.75 505 ILE B N 1
ATOM 7824 C CA . ILE B 1 505 ? 8.594 -37.25 -4.215 1 75.75 505 ILE B CA 1
ATOM 7825 C C . ILE B 1 505 ? 9.734 -38.281 -4.242 1 75.75 505 ILE B C 1
ATOM 7827 O O . ILE B 1 505 ? 10.258 -38.594 -5.312 1 75.75 505 ILE B O 1
ATOM 7831 N N . GLY B 1 506 ? 10.062 -38.781 -3.223 1 68.94 506 GLY B N 1
ATOM 7832 C CA . GLY B 1 506 ? 11.156 -39.719 -3.088 1 68.94 506 GLY B CA 1
ATOM 7833 C C . GLY B 1 506 ? 12.477 -39.062 -2.744 1 68.94 506 GLY B C 1
ATOM 7834 O O . GLY B 1 506 ? 13.43 -39.75 -2.35 1 68.94 506 GLY B O 1
ATOM 7835 N N . SER B 1 507 ? 12.531 -37.844 -2.924 1 59.16 507 SER B N 1
ATOM 7836 C CA . SER B 1 507 ? 13.734 -37.125 -2.562 1 59.16 507 SER B CA 1
ATOM 7837 C C . SER B 1 507 ? 13.641 -36.531 -1.149 1 59.16 507 SER B C 1
ATOM 7839 O O . SER B 1 507 ? 14.523 -35.812 -0.708 1 59.16 507 SER B O 1
ATOM 7841 N N . GLU B 1 508 ? 12.523 -36.875 -0.683 1 51.97 508 GLU B N 1
ATOM 7842 C CA . GLU B 1 508 ? 12.359 -36.406 0.686 1 51.97 508 GLU B CA 1
ATOM 7843 C C . GLU B 1 508 ? 13.328 -37.094 1.635 1 51.97 508 GLU B C 1
ATOM 7845 O O . GLU B 1 508 ? 13.531 -38.312 1.549 1 51.97 508 GLU B O 1
ATOM 7850 N N . ALA B 1 509 ? 14.25 -36.75 2.117 1 41.88 509 ALA B N 1
ATOM 7851 C CA . ALA B 1 509 ? 15.141 -37.406 3.072 1 41.88 509 ALA B CA 1
ATOM 7852 C C . ALA B 1 509 ? 14.352 -38.062 4.188 1 41.88 509 ALA B C 1
ATOM 7854 O O . ALA B 1 509 ? 13.289 -37.594 4.582 1 41.88 509 ALA B O 1
#

InterPro domains:
  IPR005123 Oxoglutarate/iron-dependent dioxygenase domain [PS51471] (377-487)
  IPR006620 Prolyl 4-hydroxylase, alpha subunit [SM00702] (290-486)
  IPR037140 von Hippel-Lindau disease tumour suppressor, beta domain superfamily [G3DSA:2.60.40.780] (76-159)
  IPR044862 Prolyl 4-hydroxylase alpha subunit, Fe(2+) 2OG dioxygenase domain [PF13640] (396-486)
  IPR045054 Prolyl 4-hydroxylase [PTHR10869] (213-488)

Secondary structure (DSSP, 8-state):
----------------------------------------------S----------------------SS-----B--EEEEE-SSS-EEEEEE-TT--EEE-S-TT-BPTT-EEEE--BTT-EEEEEEPPPTTSB-TTS-B---TTS---S-EEEEE--SSSSEEEEE-GGG-EEEE-HHHHHHHHHHHHHHHHHHHHHHHHHHH---HHHHHHHHHHHHHHHHHHHHHHHHHHHHHHHHHHHHHHHHHHHHHHT-TTPPPPPPSEEEEEEETTEEEEEEEEEE-SS-EEEEESS-S-HHHHHHHHHHHGGG-EE-EEE-SSSSEEE-TT---EEEEE---GGGTTTT-HHHHHHHHHHHHHHHHH-----STTPPPEEEEEEE---TT-SS-EEEEEE-SS--BSSBPPTT-EEEEEEEEEE--SEE--EEEGGGTEEE---TT-EEEEE-B-TTSBBPBSTT-EEEEEEEESEEEEEEEEEESS--SSS-GGGB-TTSPBTT---/----------------------------------------------S----------------------SS-----B--EEEEE-SSS-EEEEEE-TT--EEE-S-TT-BPTT-EEEE--BTT-EEEEEEPPPTTSB-TTS-B---TTS---SEEEEEE--SSSSEEEEE-GGG-EEEE-HHHHHHHHHHHHHHHHHHHHHHHHHHH---HHHHHHHHHHHHHHHHHHHHHHHHHHHHHHHHHHHHHHHHHHHHHHT-TTPPPPPPSEEEEEEETTEEEEEEEEEE-SS-EEEEESS-S-HHHHHHHHHHHGGG-EE--EE-SSSSEE--TT---EEEEE---GGGTTTT-HHHHHHHHHHHHHHHHH-----STTPPPEEEEEEE---TT-SS-EEEEEE-SS--BSSBPPTT-EEEEEEEEEE--SEE--EEEGGGTEEE---TT-EEEEE-B-TTSBBPBSTT-EEEEEEEESEEEEEEEEEESS--SSS-GGGB-TTSPBTT---